Protein 2EOX (pdb70)

GO terms:
  GO:0005515 protein binding (F, IPI)
  GO:0005654 nucleoplasm (C, TAS)
  GO:0005654 nucleoplasm (C, IDA)
  GO:0015030 Cajal body (C, IDA)
  GO:0006398 mRNA 3'-end processing by stem-loop binding and cleavage (P, IDA)

InterPro domains:
  IPR001909 Krueppel-associated box [PF01352] (6-46)
  IPR001909 Krueppel-associated box [PS50805] (6-75)
  IPR001909 Krueppel-associated box [SM00349] (6-64)
  IPR001909 Krueppel-associated box [cd07765] (6-45)
  IPR013087 Zinc finger C2H2-type [PF00096] (209-231)
  IPR013087 Zinc finger C2H2-type [PF00096] (320-342)
  IPR013087 Zinc finger C2H2-type [PF00096] (347-369)
  IPR013087 Zinc finger C2H2-type [PF00096] (376-397)
  IPR013087 Zinc finger C2H2-type [PF00096] (431-453)
  IPR013087 Zinc finger C2H2-type [PF00096] (459-481)
  IPR013087 Zinc finger C2H2-type [PF00096] (487-509)
  IPR013087 Zinc finger C2H2-type [PF00096] (591-613)
  IPR013087 Zinc finger C2H2-type [PF00096] (646-668)
  IPR013087 Zinc finger C2H2-type [PF00096] (674-696)
  IPR013087 Zinc finger C2H2-type [PF00096] (703-724)
  IPR013087 Zinc finger C2H2-type [PF00096] (730-752)
  IPR013087 Zinc finger C2H2-type [PF00096] (758-780)
  IPR013087 Zinc finger C2H2-type [PF00096] (786-808)
  IPR013087 Zinc finger C2H2-type [PF00096] (814-836)
  IPR013087 Zinc finger C2H2-type [PS00028] (211-231)

Structure (mmCIF, N/CA/C/O backbone):
data_2EOX
#
_entry.id   2EOX
#
loop_
_entity.id
_entity.type
_entity.pdbx_description
1 polymer 'Zinc finger protein 473'
2 non-polymer 'ZINC ION'
#
loop_
_atom_site.group_PDB
_atom_site.id
_atom_site.type_symbol
_atom_site.label_atom_id
_atom_site.label_alt_id
_atom_site.label_comp_id
_atom_site.label_asym_id
_atom_site.label_entity_id
_atom_site.label_seq_id
_atom_site.pdbx_PDB_ins_code
_atom_site.Cartn_x
_atom_site.Cartn_y
_atom_site.Cartn_z
_atom_site.occupancy
_atom_site.B_iso_or_equiv
_atom_site.auth_seq_id
_atom_site.auth_comp_id
_atom_site.auth_asym_id
_atom_site.auth_atom_id
_atom_site.pdbx_PDB_model_num
ATOM 1 N N . GLY A 1 1 ? -39.744 -7.638 13.635 1.00 0.00 1 GLY A N 1
ATOM 2 C CA . GLY A 1 1 ? -38.700 -7.198 12.727 1.00 0.00 1 GLY A CA 1
ATOM 3 C C . GLY A 1 1 ? -37.805 -8.336 12.278 1.00 0.00 1 GLY A C 1
ATOM 4 O O . GLY A 1 1 ? -38.137 -9.065 11.343 1.00 0.00 1 GLY A O 1
ATOM 8 N N . SER A 1 2 ? -36.666 -8.489 12.945 1.00 0.00 2 SER A N 1
ATOM 9 C CA . SER A 1 2 ? -35.717 -9.543 12.606 1.00 0.00 2 SER A CA 1
ATOM 10 C C . SER A 1 2 ? -35.136 -9.324 11.212 1.00 0.00 2 SER A C 1
ATOM 11 O O . SER A 1 2 ? -34.984 -10.267 10.436 1.00 0.00 2 SER A O 1
ATOM 19 N N . SER A 1 3 ? -34.814 -8.072 10.903 1.00 0.00 3 SER A N 1
ATOM 20 C CA . SER A 1 3 ? -34.254 -7.726 9.601 1.00 0.00 3 SER A CA 1
ATOM 21 C C . SER A 1 3 ? -32.945 -8.472 9.358 1.00 0.00 3 SER A C 1
ATOM 22 O O . SER A 1 3 ? -32.730 -9.037 8.287 1.00 0.00 3 SER A O 1
ATOM 30 N N . GLY A 1 4 ? -32.073 -8.468 10.362 1.00 0.00 4 GLY A N 1
ATOM 31 C CA . GLY A 1 4 ? -30.797 -9.147 10.239 1.00 0.00 4 GLY A CA 1
ATOM 32 C C . GLY A 1 4 ? -29.668 -8.385 10.905 1.00 0.00 4 GLY A C 1
ATOM 33 O O . GLY A 1 4 ? -29.886 -7.669 11.882 1.00 0.00 4 GLY A O 1
ATOM 37 N N . SER A 1 5 ? -28.458 -8.541 10.377 1.00 0.00 5 SER A N 1
ATOM 38 C CA . SER A 1 5 ? -27.290 -7.866 10.930 1.00 0.00 5 SER A CA 1
ATOM 39 C C . SER A 1 5 ? -26.292 -7.518 9.831 1.00 0.00 5 SER A C 1
ATOM 40 O O . SER A 1 5 ? -26.322 -8.096 8.744 1.00 0.00 5 SER A O 1
ATOM 48 N N . SER A 1 6 ? -25.407 -6.570 10.121 1.00 0.00 6 SER A N 1
ATOM 49 C CA . SER A 1 6 ? -24.401 -6.141 9.156 1.00 0.00 6 SER A CA 1
ATOM 50 C C . SER A 1 6 ? -23.011 -6.139 9.786 1.00 0.00 6 SER A C 1
ATOM 51 O O . SER A 1 6 ? -22.870 -6.060 11.005 1.00 0.00 6 SER A O 1
ATOM 59 N N . GLY A 1 7 ? -21.987 -6.225 8.943 1.00 0.00 7 GLY A N 1
ATOM 60 C CA . GLY A 1 7 ? -20.621 -6.232 9.434 1.00 0.00 7 GLY A CA 1
ATOM 61 C C . GLY A 1 7 ? -19.764 -7.279 8.750 1.00 0.00 7 GLY A C 1
ATOM 62 O O . GLY A 1 7 ? -19.780 -8.450 9.129 1.00 0.00 7 GLY A O 1
ATOM 66 N N . THR A 1 8 ? -19.013 -6.857 7.737 1.00 0.00 8 THR A N 1
ATOM 67 C CA . THR A 1 8 ? -18.148 -7.767 6.996 1.00 0.00 8 THR A CA 1
ATOM 68 C C . THR A 1 8 ? -16.690 -7.331 7.083 1.00 0.00 8 THR A C 1
ATOM 69 O O . THR A 1 8 ? -16.395 -6.162 7.333 1.00 0.00 8 THR A O 1
ATOM 80 N N . ASP A 1 9 ? -15.782 -8.278 6.875 1.00 0.00 9 ASP A N 1
ATOM 81 C CA . ASP A 1 9 ? -14.353 -7.992 6.928 1.00 0.00 9 ASP A CA 1
ATOM 82 C C . ASP A 1 9 ? -13.598 -8.795 5.874 1.00 0.00 9 ASP A C 1
ATOM 83 O O . ASP A 1 9 ? -13.464 -10.013 5.985 1.00 0.00 9 ASP A O 1
ATOM 92 N N . SER A 1 10 ? -13.108 -8.103 4.850 1.00 0.00 10 SER A N 1
ATOM 93 C CA . SER A 1 10 ? -12.371 -8.752 3.772 1.00 0.00 10 SER A CA 1
ATOM 94 C C . SER A 1 10 ? -10.978 -8.147 3.624 1.00 0.00 10 SER A C 1
ATOM 95 O O . SER A 1 10 ? -10.832 -6.975 3.275 1.00 0.00 10 SER A O 1
ATOM 103 N N . LYS A 1 11 ? -9.957 -8.953 3.893 1.00 0.00 11 LYS A N 1
ATOM 104 C CA . LYS A 1 11 ? -8.575 -8.500 3.790 1.00 0.00 11 LYS A CA 1
ATOM 105 C C . LYS A 1 11 ? -8.365 -7.683 2.519 1.00 0.00 11 LYS A C 1
ATOM 106 O O . LYS A 1 11 ? -8.648 -8.149 1.416 1.00 0.00 11 LYS A O 1
ATOM 125 N N . SER A 1 12 ? -7.865 -6.462 2.682 1.00 0.00 12 SER A N 1
ATOM 126 C CA . SER A 1 12 ? -7.618 -5.579 1.548 1.00 0.00 12 SER A CA 1
ATOM 127 C C . SER A 1 12 ? -6.806 -4.360 1.975 1.00 0.00 12 SER A C 1
ATOM 128 O O . SER A 1 12 ? -7.294 -3.501 2.710 1.00 0.00 12 SER A O 1
ATOM 136 N N . TYR A 1 13 ? -5.563 -4.293 1.510 1.00 0.00 13 TYR A N 1
ATOM 137 C CA . TYR A 1 13 ? -4.681 -3.182 1.845 1.00 0.00 13 TYR A CA 1
ATOM 138 C C . TYR A 1 13 ? -4.757 -2.087 0.785 1.00 0.00 13 TYR A C 1
ATOM 139 O O . TYR A 1 13 ? -4.419 -2.309 -0.377 1.00 0.00 13 TYR A O 1
ATOM 157 N N . ASN A 1 14 ? -5.202 -0.904 1.196 1.00 0.00 14 ASN A N 1
ATOM 158 C CA . ASN A 1 14 ? -5.323 0.226 0.283 1.00 0.00 14 ASN A CA 1
ATOM 159 C C . ASN A 1 14 ? -4.641 1.464 0.857 1.00 0.00 14 ASN A C 1
ATOM 160 O O . ASN A 1 14 ? -4.783 1.772 2.041 1.00 0.00 14 ASN A O 1
ATOM 171 N N . CYS A 1 15 ? -3.900 2.171 0.010 1.00 0.00 15 CYS A N 1
ATOM 172 C CA . CYS A 1 15 ? -3.196 3.376 0.431 1.00 0.00 15 CYS A CA 1
ATOM 173 C C . CYS A 1 15 ? -4.178 4.508 0.719 1.00 0.00 15 CYS A C 1
ATOM 174 O O . CYS A 1 15 ? -4.794 5.056 -0.194 1.00 0.00 15 CYS A O 1
ATOM 181 N N . ASN A 1 16 ? -4.318 4.852 1.995 1.00 0.00 16 ASN A N 1
ATOM 182 C CA . ASN A 1 16 ? -5.225 5.919 2.403 1.00 0.00 16 ASN A CA 1
ATOM 183 C C . ASN A 1 16 ? -4.568 7.286 2.238 1.00 0.00 16 ASN A C 1
ATOM 184 O O . ASN A 1 16 ? -5.050 8.285 2.770 1.00 0.00 16 ASN A O 1
ATOM 195 N N . GLU A 1 17 ? -3.465 7.320 1.496 1.00 0.00 17 GLU A N 1
ATOM 196 C CA . GLU A 1 17 ? -2.742 8.564 1.261 1.00 0.00 17 GLU A CA 1
ATOM 197 C C . GLU A 1 17 ? -3.076 9.136 -0.114 1.00 0.00 17 GLU A C 1
ATOM 198 O O . GLU A 1 17 ? -3.224 10.348 -0.276 1.00 0.00 17 GLU A O 1
ATOM 210 N N . CYS A 1 18 ? -3.192 8.255 -1.102 1.00 0.00 18 CYS A N 1
ATOM 211 C CA . CYS A 1 18 ? -3.506 8.670 -2.463 1.00 0.00 18 CYS A CA 1
ATOM 212 C C . CYS A 1 18 ? -4.825 8.058 -2.928 1.00 0.00 18 CYS A C 1
ATOM 213 O O . CYS A 1 18 ? -5.688 8.750 -3.466 1.00 0.00 18 CYS A O 1
ATOM 220 N N . GLY A 1 19 ? -4.973 6.754 -2.715 1.00 0.00 19 GLY A N 1
ATOM 221 C CA . GLY A 1 19 ? -6.189 6.070 -3.116 1.00 0.00 19 GLY A CA 1
ATOM 222 C C . GLY A 1 19 ? -5.920 4.922 -4.069 1.00 0.00 19 GLY A C 1
ATOM 223 O O . GLY A 1 19 ? -6.431 4.901 -5.189 1.00 0.00 19 GLY A O 1
ATOM 227 N N . LYS A 1 20 ? -5.115 3.963 -3.625 1.00 0.00 20 LYS A N 1
ATOM 228 C CA . LYS A 1 20 ? -4.778 2.805 -4.445 1.00 0.00 20 LYS A CA 1
ATOM 229 C C . LYS A 1 20 ? -4.917 1.514 -3.646 1.00 0.00 20 LYS A C 1
ATOM 230 O O . LYS A 1 20 ? -4.314 1.361 -2.584 1.00 0.00 20 LYS A O 1
ATOM 249 N N . ALA A 1 21 ? -5.715 0.586 -4.164 1.00 0.00 21 ALA A N 1
ATOM 250 C CA . ALA A 1 21 ? -5.930 -0.694 -3.501 1.00 0.00 21 ALA A CA 1
ATOM 251 C C . ALA A 1 21 ? -5.000 -1.765 -4.059 1.00 0.00 21 ALA A C 1
ATOM 252 O O . ALA A 1 21 ? -4.874 -1.921 -5.274 1.00 0.00 21 ALA A O 1
ATOM 259 N N . PHE A 1 22 ? -4.349 -2.502 -3.165 1.00 0.00 22 PHE A N 1
ATOM 260 C CA . PHE A 1 22 ? -3.428 -3.558 -3.569 1.00 0.00 22 PHE A CA 1
ATOM 261 C C . PHE A 1 22 ? -3.916 -4.920 -3.083 1.00 0.00 22 PHE A C 1
ATOM 262 O O . PHE A 1 22 ? -4.857 -5.011 -2.294 1.00 0.00 22 PHE A O 1
ATOM 279 N N . THR A 1 23 ? -3.268 -5.979 -3.560 1.00 0.00 23 THR A N 1
ATOM 280 C CA . THR A 1 23 ? -3.636 -7.336 -3.177 1.00 0.00 23 THR A CA 1
ATOM 281 C C . THR A 1 23 ? -2.877 -7.780 -1.931 1.00 0.00 23 THR A C 1
ATOM 282 O O . THR A 1 23 ? -3.474 -8.266 -0.970 1.00 0.00 23 THR A O 1
ATOM 293 N N . ARG A 1 24 ? -1.559 -7.609 -1.954 1.00 0.00 24 ARG A N 1
ATOM 294 C CA . ARG A 1 24 ? -0.720 -7.993 -0.826 1.00 0.00 24 ARG A CA 1
ATOM 295 C C . ARG A 1 24 ? -0.367 -6.778 0.028 1.00 0.00 24 ARG A C 1
ATOM 296 O O . ARG A 1 24 ? -0.814 -5.664 -0.246 1.00 0.00 24 ARG A O 1
ATOM 317 N N . ILE A 1 25 ? 0.436 -7.001 1.062 1.00 0.00 25 ILE A N 1
ATOM 318 C CA . ILE A 1 25 ? 0.849 -5.926 1.955 1.00 0.00 25 ILE A CA 1
ATOM 319 C C . ILE A 1 25 ? 2.240 -5.417 1.596 1.00 0.00 25 ILE A C 1
ATOM 320 O O . ILE A 1 25 ? 2.587 -4.271 1.883 1.00 0.00 25 ILE A O 1
ATOM 336 N N . PHE A 1 26 ? 3.034 -6.275 0.964 1.00 0.00 26 PHE A N 1
ATOM 337 C CA . PHE A 1 26 ? 4.389 -5.913 0.565 1.00 0.00 26 PHE A CA 1
ATOM 338 C C . PHE A 1 26 ? 4.369 -5.004 -0.661 1.00 0.00 26 PHE A C 1
ATOM 339 O O . PHE A 1 26 ? 5.307 -4.242 -0.897 1.00 0.00 26 PHE A O 1
ATOM 356 N N . HIS A 1 27 ? 3.295 -5.092 -1.439 1.00 0.00 27 HIS A N 1
ATOM 357 C CA . HIS A 1 27 ? 3.152 -4.278 -2.641 1.00 0.00 27 HIS A CA 1
ATOM 358 C C . HIS A 1 27 ? 2.820 -2.833 -2.282 1.00 0.00 27 HIS A C 1
ATOM 359 O O . HIS A 1 27 ? 3.266 -1.899 -2.949 1.00 0.00 27 HIS A O 1
ATOM 373 N N . LEU A 1 28 ? 2.034 -2.657 -1.225 1.00 0.00 28 LEU A N 1
ATOM 374 C CA . LEU A 1 28 ? 1.641 -1.325 -0.778 1.00 0.00 28 LEU A CA 1
ATOM 375 C C . LEU A 1 28 ? 2.787 -0.638 -0.042 1.00 0.00 28 LEU A C 1
ATOM 376 O O . LEU A 1 28 ? 3.020 0.560 -0.212 1.00 0.00 28 LEU A O 1
ATOM 392 N N . THR A 1 29 ? 3.501 -1.404 0.777 1.00 0.00 29 THR A N 1
ATOM 393 C CA . THR A 1 29 ? 4.623 -0.870 1.539 1.00 0.00 29 THR A CA 1
ATOM 394 C C . THR A 1 29 ? 5.712 -0.336 0.614 1.00 0.00 29 THR A C 1
ATOM 395 O O . THR A 1 29 ? 6.382 0.646 0.931 1.00 0.00 29 THR A O 1
ATOM 406 N N . ARG A 1 30 ? 5.881 -0.989 -0.531 1.00 0.00 30 ARG A N 1
ATOM 407 C CA . ARG A 1 30 ? 6.889 -0.580 -1.502 1.00 0.00 30 ARG A CA 1
ATOM 408 C C . ARG A 1 30 ? 6.402 0.610 -2.322 1.00 0.00 30 ARG A C 1
ATOM 409 O O . ARG A 1 30 ? 7.132 1.140 -3.161 1.00 0.00 30 ARG A O 1
ATOM 430 N N . HIS A 1 31 ? 5.163 1.025 -2.076 1.00 0.00 31 HIS A N 1
ATOM 431 C CA . HIS A 1 31 ? 4.578 2.153 -2.792 1.00 0.00 31 HIS A CA 1
ATOM 432 C C . HIS A 1 31 ? 4.703 3.438 -1.978 1.00 0.00 31 HIS A C 1
ATOM 433 O O . HIS A 1 31 ? 4.863 4.523 -2.535 1.00 0.00 31 HIS A O 1
ATOM 447 N N . GLN A 1 32 ? 4.629 3.305 -0.657 1.00 0.00 32 GLN A N 1
ATOM 448 C CA . GLN A 1 32 ? 4.733 4.456 0.232 1.00 0.00 32 GLN A CA 1
ATOM 449 C C . GLN A 1 32 ? 6.095 5.128 0.096 1.00 0.00 32 GLN A C 1
ATOM 450 O O . GLN A 1 32 ? 6.327 6.203 0.650 1.00 0.00 32 GLN A O 1
ATOM 464 N N . LYS A 1 33 ? 6.994 4.489 -0.645 1.00 0.00 33 LYS A N 1
ATOM 465 C CA . LYS A 1 33 ? 8.333 5.024 -0.855 1.00 0.00 33 LYS A CA 1
ATOM 466 C C . LYS A 1 33 ? 8.275 6.372 -1.567 1.00 0.00 33 LYS A C 1
ATOM 467 O O . LYS A 1 33 ? 9.081 7.262 -1.297 1.00 0.00 33 LYS A O 1
ATOM 486 N N . ILE A 1 34 ? 7.316 6.515 -2.476 1.00 0.00 34 ILE A N 1
ATOM 487 C CA . ILE A 1 34 ? 7.151 7.755 -3.223 1.00 0.00 34 ILE A CA 1
ATOM 488 C C . ILE A 1 34 ? 6.463 8.820 -2.377 1.00 0.00 34 ILE A C 1
ATOM 489 O O . ILE A 1 34 ? 6.623 10.018 -2.615 1.00 0.00 34 ILE A O 1
ATOM 505 N N . HIS A 1 35 ? 5.697 8.377 -1.385 1.00 0.00 35 HIS A N 1
ATOM 506 C CA . HIS A 1 35 ? 4.986 9.292 -0.500 1.00 0.00 35 HIS A CA 1
ATOM 507 C C . HIS A 1 35 ? 5.957 10.020 0.424 1.00 0.00 35 HIS A C 1
ATOM 508 O O . HIS A 1 35 ? 6.014 11.250 0.439 1.00 0.00 35 HIS A O 1
ATOM 522 N N . THR A 1 36 ? 6.721 9.252 1.196 1.00 0.00 36 THR A N 1
ATOM 523 C CA . THR A 1 36 ? 7.688 9.823 2.124 1.00 0.00 36 THR A CA 1
ATOM 524 C C . THR A 1 36 ? 8.753 10.625 1.385 1.00 0.00 36 THR A C 1
ATOM 525 O O . THR A 1 36 ? 9.209 10.228 0.312 1.00 0.00 36 THR A O 1
ATOM 536 N N . ARG A 1 37 ? 9.144 11.755 1.964 1.00 0.00 37 ARG A N 1
ATOM 537 C CA . ARG A 1 37 ? 10.155 12.614 1.358 1.00 0.00 37 ARG A CA 1
ATOM 538 C C . ARG A 1 37 ? 11.274 12.920 2.350 1.00 0.00 37 ARG A C 1
ATOM 539 O O . ARG A 1 37 ? 11.277 12.415 3.473 1.00 0.00 37 ARG A O 1
ATOM 560 N N . LYS A 1 38 ? 12.222 13.749 1.928 1.00 0.00 38 LYS A N 1
ATOM 561 C CA . LYS A 1 38 ? 13.346 14.124 2.778 1.00 0.00 38 LYS A CA 1
ATOM 562 C C . LYS A 1 38 ? 13.466 15.641 2.884 1.00 0.00 38 LYS A C 1
ATOM 563 O O . LYS A 1 38 ? 12.968 16.373 2.029 1.00 0.00 38 LYS A O 1
ATOM 582 N N . SER A 1 39 ? 14.130 16.105 3.937 1.00 0.00 39 SER A N 1
ATOM 583 C CA . SER A 1 39 ? 14.313 17.535 4.156 1.00 0.00 39 SER A CA 1
ATOM 584 C C . SER A 1 39 ? 15.793 17.879 4.288 1.00 0.00 39 SER A C 1
ATOM 585 O O . SER A 1 39 ? 16.576 17.104 4.835 1.00 0.00 39 SER A O 1
ATOM 593 N N . GLY A 1 40 ? 16.170 19.050 3.782 1.00 0.00 40 GLY A N 1
ATOM 594 C CA . GLY A 1 40 ? 17.555 19.478 3.853 1.00 0.00 40 GLY A CA 1
ATOM 595 C C . GLY A 1 40 ? 17.773 20.841 3.228 1.00 0.00 40 GLY A C 1
ATOM 596 O O . GLY A 1 40 ? 17.844 21.859 3.916 1.00 0.00 40 GLY A O 1
ATOM 600 N N . PRO A 1 41 ? 17.886 20.873 1.891 1.00 0.00 41 PRO A N 1
ATOM 601 C CA . PRO A 1 41 ? 18.101 22.115 1.144 1.00 0.00 41 PRO A CA 1
ATOM 602 C C . PRO A 1 41 ? 16.874 23.021 1.160 1.00 0.00 41 PRO A C 1
ATOM 603 O O . PRO A 1 41 ? 15.742 22.551 1.041 1.00 0.00 41 PRO A O 1
ATOM 614 N N . SER A 1 42 ? 17.106 24.321 1.307 1.00 0.00 42 SER A N 1
ATOM 615 C CA . SER A 1 42 ? 16.018 25.292 1.341 1.00 0.00 42 SER A CA 1
ATOM 616 C C . SER A 1 42 ? 15.297 25.348 -0.002 1.00 0.00 42 SER A C 1
ATOM 617 O O . SER A 1 42 ? 14.097 25.086 -0.086 1.00 0.00 42 SER A O 1
ATOM 625 N N . SER A 1 43 ? 16.038 25.692 -1.050 1.00 0.00 43 SER A N 1
ATOM 626 C CA . SER A 1 43 ? 15.469 25.786 -2.390 1.00 0.00 43 SER A CA 1
ATOM 627 C C . SER A 1 43 ? 14.386 24.732 -2.596 1.00 0.00 43 SER A C 1
ATOM 628 O O . SER A 1 43 ? 13.229 25.058 -2.859 1.00 0.00 43 SER A O 1
ATOM 636 N N . GLY A 1 44 ? 14.771 23.465 -2.475 1.00 0.00 44 GLY A N 1
ATOM 637 C CA . GLY A 1 44 ? 13.822 22.381 -2.651 1.00 0.00 44 GLY A CA 1
ATOM 638 C C . GLY A 1 44 ? 13.268 22.319 -4.060 1.00 0.00 44 GLY A C 1
ATOM 639 O O . GLY A 1 44 ? 13.931 21.770 -4.940 1.00 0.00 44 GLY A O 1
ATOM 644 N N . GLY A 1 1 ? -25.906 -27.207 13.622 1.00 0.00 1 GLY A N 2
ATOM 645 C CA . GLY A 1 1 ? -26.172 -25.958 14.312 1.00 0.00 1 GLY A CA 2
ATOM 646 C C . GLY A 1 1 ? -25.551 -24.765 13.614 1.00 0.00 1 GLY A C 2
ATOM 647 O O . GLY A 1 1 ? -24.373 -24.790 13.258 1.00 0.00 1 GLY A O 2
ATOM 651 N N . SER A 1 2 ? -26.346 -23.718 13.416 1.00 0.00 2 SER A N 2
ATOM 652 C CA . SER A 1 2 ? -25.868 -22.512 12.750 1.00 0.00 2 SER A CA 2
ATOM 653 C C . SER A 1 2 ? -25.003 -21.678 13.691 1.00 0.00 2 SER A C 2
ATOM 654 O O . SER A 1 2 ? -25.498 -20.785 14.379 1.00 0.00 2 SER A O 2
ATOM 662 N N . SER A 1 3 ? -23.708 -21.977 13.715 1.00 0.00 3 SER A N 2
ATOM 663 C CA . SER A 1 3 ? -22.774 -21.259 14.574 1.00 0.00 3 SER A CA 2
ATOM 664 C C . SER A 1 3 ? -22.517 -19.853 14.041 1.00 0.00 3 SER A C 2
ATOM 665 O O . SER A 1 3 ? -22.559 -18.876 14.788 1.00 0.00 3 SER A O 2
ATOM 673 N N . GLY A 1 4 ? -22.251 -19.758 12.741 1.00 0.00 4 GLY A N 2
ATOM 674 C CA . GLY A 1 4 ? -21.991 -18.468 12.129 1.00 0.00 4 GLY A CA 2
ATOM 675 C C . GLY A 1 4 ? -21.645 -18.584 10.658 1.00 0.00 4 GLY A C 2
ATOM 676 O O . GLY A 1 4 ? -22.532 -18.700 9.812 1.00 0.00 4 GLY A O 2
ATOM 680 N N . SER A 1 5 ? -20.352 -18.550 10.351 1.00 0.00 5 SER A N 2
ATOM 681 C CA . SER A 1 5 ? -19.892 -18.647 8.971 1.00 0.00 5 SER A CA 2
ATOM 682 C C . SER A 1 5 ? -20.819 -17.880 8.034 1.00 0.00 5 SER A C 2
ATOM 683 O O . SER A 1 5 ? -21.151 -18.352 6.946 1.00 0.00 5 SER A O 2
ATOM 691 N N . SER A 1 6 ? -21.235 -16.692 8.464 1.00 0.00 6 SER A N 2
ATOM 692 C CA . SER A 1 6 ? -22.128 -15.860 7.666 1.00 0.00 6 SER A CA 2
ATOM 693 C C . SER A 1 6 ? -21.353 -14.747 6.967 1.00 0.00 6 SER A C 2
ATOM 694 O O . SER A 1 6 ? -21.425 -14.596 5.749 1.00 0.00 6 SER A O 2
ATOM 702 N N . GLY A 1 7 ? -20.612 -13.969 7.751 1.00 0.00 7 GLY A N 2
ATOM 703 C CA . GLY A 1 7 ? -19.834 -12.879 7.191 1.00 0.00 7 GLY A CA 2
ATOM 704 C C . GLY A 1 7 ? -18.525 -13.350 6.589 1.00 0.00 7 GLY A C 2
ATOM 705 O O . GLY A 1 7 ? -17.700 -13.955 7.273 1.00 0.00 7 GLY A O 2
ATOM 709 N N . THR A 1 8 ? -18.334 -13.074 5.302 1.00 0.00 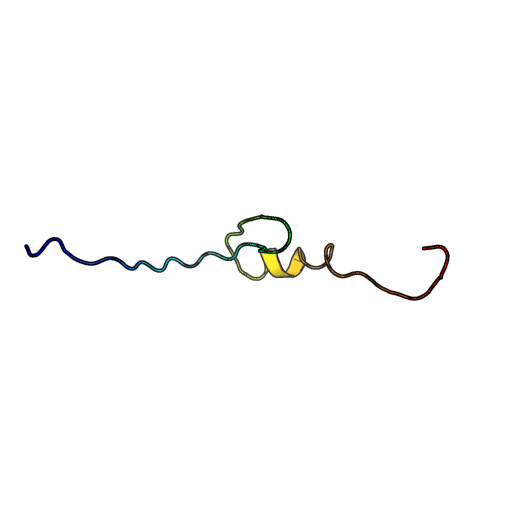8 THR A N 2
ATOM 710 C CA . THR A 1 8 ? -17.119 -13.476 4.607 1.00 0.00 8 THR A CA 2
ATOM 711 C C . THR A 1 8 ? -15.881 -12.904 5.288 1.00 0.00 8 THR A C 2
ATOM 712 O O . THR A 1 8 ? -15.890 -11.767 5.760 1.00 0.00 8 THR A O 2
ATOM 723 N N . ASP A 1 9 ? -14.817 -13.699 5.335 1.00 0.00 9 ASP A N 2
ATOM 724 C CA . ASP A 1 9 ? -13.570 -13.270 5.957 1.00 0.00 9 ASP A CA 2
ATOM 725 C C . ASP A 1 9 ? -12.543 -12.873 4.901 1.00 0.00 9 ASP A C 2
ATOM 726 O O . ASP A 1 9 ? -11.915 -13.730 4.279 1.00 0.00 9 ASP A O 2
ATOM 735 N N . SER A 1 10 ? -12.380 -11.569 4.702 1.00 0.00 10 SER A N 2
ATOM 736 C CA . SER A 1 10 ? -11.434 -11.059 3.717 1.00 0.00 10 SER A CA 2
ATOM 737 C C . SER A 1 10 ? -10.881 -9.703 4.146 1.00 0.00 10 SER A C 2
ATOM 738 O O . SER A 1 10 ? -11.452 -9.030 5.004 1.00 0.00 10 SER A O 2
ATOM 746 N N . LYS A 1 11 ? -9.765 -9.308 3.543 1.00 0.00 11 LYS A N 2
ATOM 747 C CA . LYS A 1 11 ? -9.134 -8.032 3.859 1.00 0.00 11 LYS A CA 2
ATOM 748 C C . LYS A 1 11 ? -8.705 -7.307 2.588 1.00 0.00 11 LYS A C 2
ATOM 749 O O . LYS A 1 11 ? -8.575 -7.918 1.527 1.00 0.00 11 LYS A O 2
ATOM 768 N N . SER A 1 12 ? -8.484 -6.001 2.703 1.00 0.00 12 SER A N 2
ATOM 769 C CA . SER A 1 12 ? -8.071 -5.193 1.562 1.00 0.00 12 SER A CA 2
ATOM 770 C C . SER A 1 12 ? -7.203 -4.022 2.011 1.00 0.00 12 SER A C 2
ATOM 771 O O . SER A 1 12 ? -7.539 -3.314 2.961 1.00 0.00 12 SER A O 2
ATOM 779 N N . TYR A 1 13 ? -6.084 -3.825 1.323 1.00 0.00 13 TYR A N 2
ATOM 780 C CA . TYR A 1 13 ? -5.164 -2.743 1.652 1.00 0.00 13 TYR A CA 2
ATOM 781 C C . TYR A 1 13 ? -5.264 -1.614 0.630 1.00 0.00 13 TYR A C 2
ATOM 782 O O . TYR A 1 13 ? -5.318 -1.855 -0.575 1.00 0.00 13 TYR A O 2
ATOM 800 N N . ASN A 1 14 ? -5.289 -0.380 1.123 1.00 0.00 14 ASN A N 2
ATOM 801 C CA . ASN A 1 14 ? -5.383 0.788 0.254 1.00 0.00 14 ASN A CA 2
ATOM 802 C C . ASN A 1 14 ? -4.545 1.941 0.800 1.00 0.00 14 ASN A C 2
ATOM 803 O O . ASN A 1 14 ? -4.648 2.296 1.975 1.00 0.00 14 ASN A O 2
ATOM 814 N N . CYS A 1 15 ? -3.716 2.521 -0.061 1.00 0.00 15 CYS A N 2
ATOM 815 C CA . CYS A 1 15 ? -2.860 3.634 0.333 1.00 0.00 15 CYS A CA 2
ATOM 816 C C . CYS A 1 15 ? -3.685 4.891 0.589 1.00 0.00 15 CYS A C 2
ATOM 817 O O . CYS A 1 15 ? -3.619 5.856 -0.172 1.00 0.00 15 CYS A O 2
ATOM 824 N N . ASN A 1 16 ? -4.463 4.873 1.667 1.00 0.00 16 ASN A N 2
ATOM 825 C CA . ASN A 1 16 ? -5.302 6.011 2.024 1.00 0.00 16 ASN A CA 2
ATOM 826 C C . ASN A 1 16 ? -4.599 7.327 1.703 1.00 0.00 16 ASN A C 2
ATOM 827 O O . ASN A 1 16 ? -5.243 8.317 1.358 1.00 0.00 16 ASN A O 2
ATOM 838 N N . GLU A 1 17 ? -3.275 7.328 1.820 1.00 0.00 17 GLU A N 2
ATOM 839 C CA . GLU A 1 17 ? -2.485 8.522 1.542 1.00 0.00 17 GLU A CA 2
ATOM 840 C C . GLU A 1 17 ? -2.848 9.110 0.182 1.00 0.00 17 GLU A C 2
ATOM 841 O O . GLU A 1 17 ? -3.118 10.305 0.061 1.00 0.00 17 GLU A O 2
ATOM 853 N N . CYS A 1 18 ? -2.853 8.262 -0.841 1.00 0.00 18 CYS A N 2
ATOM 854 C CA . CYS A 1 18 ? -3.181 8.695 -2.194 1.00 0.00 18 CYS A CA 2
ATOM 855 C C . CYS A 1 18 ? -4.479 8.050 -2.672 1.00 0.00 18 CYS A C 2
ATOM 856 O O . CYS A 1 18 ? -5.343 8.717 -3.239 1.00 0.00 18 CYS A O 2
ATOM 863 N N . GLY A 1 19 ? -4.607 6.748 -2.437 1.00 0.00 19 GLY A N 2
ATOM 864 C CA . GLY A 1 19 ? -5.802 6.034 -2.850 1.00 0.00 19 GLY A CA 2
ATOM 865 C C . GLY A 1 19 ? -5.508 4.956 -3.874 1.00 0.00 19 GLY A C 2
ATOM 866 O O . GLY A 1 19 ? -5.925 5.055 -5.028 1.00 0.00 19 GLY A O 2
ATOM 870 N N . LYS A 1 20 ? -4.787 3.922 -3.452 1.00 0.00 20 LYS A N 2
ATOM 871 C CA . LYS A 1 20 ? -4.437 2.820 -4.340 1.00 0.00 20 LYS A CA 2
ATOM 872 C C . LYS A 1 20 ? -4.640 1.477 -3.646 1.00 0.00 20 LYS A C 2
ATOM 873 O O . LYS A 1 20 ? -3.940 1.151 -2.688 1.00 0.00 20 LYS A O 2
ATOM 892 N N . ALA A 1 21 ? -5.600 0.701 -4.138 1.00 0.00 21 ALA A N 2
ATOM 893 C CA . ALA A 1 21 ? -5.892 -0.608 -3.567 1.00 0.00 21 ALA A CA 2
ATOM 894 C C . ALA A 1 21 ? -4.915 -1.660 -4.079 1.00 0.00 21 ALA A C 2
ATOM 895 O O . ALA A 1 21 ? -4.663 -1.757 -5.280 1.00 0.00 21 ALA A O 2
ATOM 902 N N . PHE A 1 22 ? -4.365 -2.447 -3.160 1.00 0.00 22 PHE A N 2
ATOM 903 C CA . PHE A 1 22 ? -3.413 -3.492 -3.518 1.00 0.00 22 PHE A CA 2
ATOM 904 C C . PHE A 1 22 ? -3.892 -4.855 -3.027 1.00 0.00 22 PHE A C 2
ATOM 905 O O . PHE A 1 22 ? -4.742 -4.946 -2.141 1.00 0.00 22 PHE A O 2
ATOM 922 N N . THR A 1 23 ? -3.340 -5.915 -3.611 1.00 0.00 23 THR A N 2
ATOM 923 C CA . THR A 1 23 ? -3.710 -7.274 -3.235 1.00 0.00 23 THR A CA 2
ATOM 924 C C . THR A 1 23 ? -2.995 -7.706 -1.960 1.00 0.00 23 THR A C 2
ATOM 925 O O . THR A 1 23 ? -3.550 -8.444 -1.146 1.00 0.00 23 THR A O 2
ATOM 936 N N . ARG A 1 24 ? -1.761 -7.242 -1.793 1.00 0.00 24 ARG A N 2
ATOM 937 C CA . ARG A 1 24 ? -0.970 -7.582 -0.616 1.00 0.00 24 ARG A CA 2
ATOM 938 C C . ARG A 1 24 ? -0.391 -6.327 0.030 1.00 0.00 24 ARG A C 2
ATOM 939 O O . ARG A 1 24 ? -0.279 -5.281 -0.611 1.00 0.00 24 ARG A O 2
ATOM 960 N N . ILE A 1 25 ? -0.024 -6.438 1.302 1.00 0.00 25 ILE A N 2
ATOM 961 C CA . ILE A 1 25 ? 0.544 -5.313 2.035 1.00 0.00 25 ILE A CA 2
ATOM 962 C C . ILE A 1 25 ? 1.952 -4.993 1.545 1.00 0.00 25 ILE A C 2
ATOM 963 O O . ILE A 1 25 ? 2.347 -3.829 1.475 1.00 0.00 25 ILE A O 2
ATOM 979 N N . PHE A 1 26 ? 2.705 -6.033 1.204 1.00 0.00 26 PHE A N 2
ATOM 980 C CA . PHE A 1 26 ? 4.070 -5.863 0.719 1.00 0.00 26 PHE A CA 2
ATOM 981 C C . PHE A 1 26 ? 4.139 -4.760 -0.333 1.00 0.00 26 PHE A C 2
ATOM 982 O O . PHE A 1 26 ? 4.803 -3.741 -0.138 1.00 0.00 26 PHE A O 2
ATOM 999 N N . HIS A 1 27 ? 3.450 -4.971 -1.450 1.00 0.00 27 HIS A N 2
ATOM 1000 C CA . HIS A 1 27 ? 3.433 -3.996 -2.534 1.00 0.00 27 HIS A CA 2
ATOM 1001 C C . HIS A 1 27 ? 3.113 -2.601 -2.005 1.00 0.00 27 HIS A C 2
ATOM 1002 O O . HIS A 1 27 ? 3.806 -1.632 -2.317 1.00 0.00 27 HIS A O 2
ATOM 1016 N N . LEU A 1 28 ? 2.057 -2.506 -1.204 1.00 0.00 28 LEU A N 2
ATOM 1017 C CA . LEU A 1 28 ? 1.644 -1.230 -0.631 1.00 0.00 28 LEU A CA 2
ATOM 1018 C C . LEU A 1 28 ? 2.793 -0.576 0.129 1.00 0.00 28 LEU A C 2
ATOM 1019 O O . LEU A 1 28 ? 3.007 0.633 0.034 1.00 0.00 28 LEU A O 2
ATOM 1035 N N . THR A 1 29 ? 3.533 -1.383 0.883 1.00 0.00 29 THR A N 2
ATOM 1036 C CA . THR A 1 29 ? 4.661 -0.884 1.658 1.00 0.00 29 THR A CA 2
ATOM 1037 C C . THR A 1 29 ? 5.744 -0.315 0.749 1.00 0.00 29 THR A C 2
ATOM 1038 O O . THR A 1 29 ? 6.338 0.722 1.048 1.00 0.00 29 THR A O 2
ATOM 1049 N N . ARG A 1 30 ? 5.997 -0.998 -0.362 1.00 0.00 30 ARG A N 2
ATOM 1050 C CA . ARG A 1 30 ? 7.009 -0.560 -1.315 1.00 0.00 30 ARG A CA 2
ATOM 1051 C C . ARG A 1 30 ? 6.547 0.686 -2.066 1.00 0.00 30 ARG A C 2
ATOM 1052 O O . ARG A 1 30 ? 7.345 1.572 -2.371 1.00 0.00 30 ARG A O 2
ATOM 1073 N N . HIS A 1 31 ? 5.252 0.745 -2.362 1.00 0.00 31 HIS A N 2
ATOM 1074 C CA . HIS A 1 31 ? 4.683 1.882 -3.077 1.00 0.00 31 HIS A CA 2
ATOM 1075 C C . HIS A 1 31 ? 4.767 3.151 -2.235 1.00 0.00 31 HIS A C 2
ATOM 1076 O O . HIS A 1 31 ? 5.302 4.167 -2.679 1.00 0.00 31 HIS A O 2
ATOM 1090 N N . GLN A 1 32 ? 4.236 3.085 -1.018 1.00 0.00 32 GLN A N 2
ATOM 1091 C CA . GLN A 1 32 ? 4.251 4.230 -0.116 1.00 0.00 32 GLN A CA 2
ATOM 1092 C C . GLN A 1 32 ? 5.568 4.991 -0.223 1.00 0.00 32 GLN A C 2
ATOM 1093 O O . GLN A 1 32 ? 5.628 6.191 0.047 1.00 0.00 32 GLN A O 2
ATOM 1107 N N . LYS A 1 33 ? 6.622 4.286 -0.619 1.00 0.00 33 LYS A N 2
ATOM 1108 C CA . LYS A 1 33 ? 7.939 4.895 -0.764 1.00 0.00 33 LYS A CA 2
ATOM 1109 C C . LYS A 1 33 ? 7.858 6.182 -1.578 1.00 0.00 33 LYS A C 2
ATOM 1110 O O . LYS A 1 33 ? 8.410 7.211 -1.186 1.00 0.00 33 LYS A O 2
ATOM 1129 N N . ILE A 1 34 ? 7.165 6.118 -2.710 1.00 0.00 34 ILE A N 2
ATOM 1130 C CA . ILE A 1 34 ? 7.009 7.280 -3.576 1.00 0.00 34 ILE A CA 2
ATOM 1131 C C . ILE A 1 34 ? 6.545 8.498 -2.785 1.00 0.00 34 ILE A C 2
ATOM 1132 O O . ILE A 1 34 ? 6.778 9.639 -3.186 1.00 0.00 34 ILE A O 2
ATOM 1148 N N . HIS A 1 35 ? 5.888 8.248 -1.656 1.00 0.00 35 HIS A N 2
ATOM 1149 C CA . HIS A 1 35 ? 5.393 9.325 -0.806 1.00 0.00 35 HIS A CA 2
ATOM 1150 C C . HIS A 1 35 ? 6.483 9.813 0.143 1.00 0.00 35 HIS A C 2
ATOM 1151 O O . HIS A 1 35 ? 6.699 11.016 0.293 1.00 0.00 35 HIS A O 2
ATOM 1165 N N . THR A 1 36 ? 7.168 8.871 0.784 1.00 0.00 36 THR A N 2
ATOM 1166 C CA . THR A 1 36 ? 8.234 9.204 1.720 1.00 0.00 36 THR A CA 2
ATOM 1167 C C . THR A 1 36 ? 9.568 9.365 1.000 1.00 0.00 36 THR A C 2
ATOM 1168 O O . THR A 1 36 ? 10.602 8.894 1.474 1.00 0.00 36 THR A O 2
ATOM 1179 N N . ARG A 1 37 ? 9.538 10.035 -0.148 1.00 0.00 37 ARG A N 2
ATOM 1180 C CA . ARG A 1 37 ? 10.745 10.258 -0.934 1.00 0.00 37 ARG A CA 2
ATOM 1181 C C . ARG A 1 37 ? 10.655 11.569 -1.710 1.00 0.00 37 ARG A C 2
ATOM 1182 O O . ARG A 1 37 ? 9.638 11.862 -2.339 1.00 0.00 37 ARG A O 2
ATOM 1203 N N . LYS A 1 38 ? 11.725 12.355 -1.659 1.00 0.00 38 LYS A N 2
ATOM 1204 C CA . LYS A 1 38 ? 11.768 13.635 -2.356 1.00 0.00 38 LYS A CA 2
ATOM 1205 C C . LYS A 1 38 ? 12.251 13.456 -3.792 1.00 0.00 38 LYS A C 2
ATOM 1206 O O . LYS A 1 38 ? 13.282 14.004 -4.183 1.00 0.00 38 LYS A O 2
ATOM 1225 N N . SER A 1 39 ? 11.499 12.688 -4.573 1.00 0.00 39 SER A N 2
ATOM 1226 C CA . SER A 1 39 ? 11.852 12.435 -5.965 1.00 0.00 39 SER A CA 2
ATOM 1227 C C . SER A 1 39 ? 10.920 13.190 -6.907 1.00 0.00 39 SER A C 2
ATOM 1228 O O . SER A 1 39 ? 10.137 12.587 -7.640 1.00 0.00 39 SER A O 2
ATOM 1236 N N . GLY A 1 40 ? 11.011 14.517 -6.883 1.00 0.00 40 GLY A N 2
ATOM 1237 C CA . GLY A 1 40 ? 10.170 15.334 -7.738 1.00 0.00 40 GLY A CA 2
ATOM 1238 C C . GLY A 1 40 ? 8.696 15.030 -7.563 1.00 0.00 40 GLY A C 2
ATOM 1239 O O . GLY A 1 40 ? 8.273 14.460 -6.558 1.00 0.00 40 GLY A O 2
ATOM 1243 N N . PRO A 1 41 ? 7.886 15.418 -8.560 1.00 0.00 41 PRO A N 2
ATOM 1244 C CA . PRO A 1 41 ? 6.437 15.195 -8.534 1.00 0.00 41 PRO A CA 2
ATOM 1245 C C . PRO A 1 41 ? 6.074 13.721 -8.681 1.00 0.00 41 PRO A C 2
ATOM 1246 O O . PRO A 1 41 ? 4.897 13.362 -8.715 1.00 0.00 41 PRO A O 2
ATOM 1257 N N . SER A 1 42 ? 7.093 12.871 -8.767 1.00 0.00 42 SER A N 2
ATOM 1258 C CA . SER A 1 42 ? 6.881 11.436 -8.914 1.00 0.00 42 SER A CA 2
ATOM 1259 C C . SER A 1 42 ? 6.419 11.097 -10.327 1.00 0.00 42 SER A C 2
ATOM 1260 O O . SER A 1 42 ? 5.428 10.392 -10.516 1.00 0.00 42 SER A O 2
ATOM 1268 N N . SER A 1 43 ? 7.146 11.604 -11.318 1.00 0.00 43 SER A N 2
ATOM 1269 C CA . SER A 1 43 ? 6.810 11.358 -12.716 1.00 0.00 43 SER A CA 2
ATOM 1270 C C . SER A 1 43 ? 7.915 11.865 -13.637 1.00 0.00 43 SER A C 2
ATOM 1271 O O . SER A 1 43 ? 8.753 12.671 -13.236 1.00 0.00 43 SER A O 2
ATOM 1279 N N . GLY A 1 44 ? 7.910 11.385 -14.877 1.00 0.00 44 GLY A N 2
ATOM 1280 C CA . GLY A 1 44 ? 8.916 11.799 -15.838 1.00 0.00 44 GLY A CA 2
ATOM 1281 C C . GLY A 1 44 ? 8.606 11.324 -17.243 1.00 0.00 44 GLY A C 2
ATOM 1282 O O . GLY A 1 44 ? 7.558 11.681 -17.779 1.00 0.00 44 GLY A O 2
ATOM 1287 N N . GLY A 1 1 ? -33.177 1.067 7.232 1.00 0.00 1 GLY A N 3
ATOM 1288 C CA . GLY A 1 1 ? -31.965 0.431 7.716 1.00 0.00 1 GLY A CA 3
ATOM 1289 C C . GLY A 1 1 ? -31.470 -0.657 6.784 1.00 0.00 1 GLY A C 3
ATOM 1290 O O . GLY A 1 1 ? -32.212 -1.579 6.446 1.00 0.00 1 GLY A O 3
ATOM 1294 N N . SER A 1 2 ? -30.213 -0.550 6.367 1.00 0.00 2 SER A N 3
ATOM 1295 C CA . SER A 1 2 ? -29.620 -1.530 5.464 1.00 0.00 2 SER A CA 3
ATOM 1296 C C . SER A 1 2 ? -28.896 -2.621 6.246 1.00 0.00 2 SER A C 3
ATOM 1297 O O . SER A 1 2 ? -28.045 -2.335 7.089 1.00 0.00 2 SER A O 3
ATOM 1305 N N . SER A 1 3 ? -29.240 -3.873 5.961 1.00 0.00 3 SER A N 3
ATOM 1306 C CA . SER A 1 3 ? -28.626 -5.008 6.639 1.00 0.00 3 SER A CA 3
ATOM 1307 C C . SER A 1 3 ? -28.501 -6.202 5.697 1.00 0.00 3 SER A C 3
ATOM 1308 O O . SER A 1 3 ? -29.493 -6.848 5.361 1.00 0.00 3 SER A O 3
ATOM 1316 N N . GLY A 1 4 ? -27.274 -6.489 5.274 1.00 0.00 4 GLY A N 3
ATOM 1317 C CA . GLY A 1 4 ? -27.041 -7.603 4.375 1.00 0.00 4 GLY A CA 3
ATOM 1318 C C . GLY A 1 4 ? -25.575 -7.771 4.027 1.00 0.00 4 GLY A C 3
ATOM 1319 O O . GLY A 1 4 ? -24.842 -8.474 4.723 1.00 0.00 4 GLY A O 3
ATOM 1323 N N . SER A 1 5 ? -25.147 -7.126 2.946 1.00 0.00 5 SER A N 3
ATOM 1324 C CA . SER A 1 5 ? -23.760 -7.212 2.504 1.00 0.00 5 SER A CA 3
ATOM 1325 C C . SER A 1 5 ? -22.873 -6.273 3.315 1.00 0.00 5 SER A C 3
ATOM 1326 O O . SER A 1 5 ? -22.700 -5.106 2.963 1.00 0.00 5 SER A O 3
ATOM 1334 N N . SER A 1 6 ? -22.312 -6.791 4.403 1.00 0.00 6 SER A N 3
ATOM 1335 C CA . SER A 1 6 ? -21.445 -5.999 5.267 1.00 0.00 6 SER A CA 3
ATOM 1336 C C . SER A 1 6 ? -19.984 -6.147 4.854 1.00 0.00 6 SER A C 3
ATOM 1337 O O . SER A 1 6 ? -19.256 -6.978 5.395 1.00 0.00 6 SER A O 3
ATOM 1345 N N . GLY A 1 7 ? -19.562 -5.334 3.890 1.00 0.00 7 GLY A N 3
ATOM 1346 C CA . GLY A 1 7 ? -18.191 -5.390 3.420 1.00 0.00 7 GLY A CA 3
ATOM 1347 C C . GLY A 1 7 ? -17.628 -6.797 3.439 1.00 0.00 7 GLY A C 3
ATOM 1348 O O . GLY A 1 7 ? -16.889 -7.166 4.352 1.00 0.00 7 GLY A O 3
ATOM 1352 N N . THR A 1 8 ? -17.980 -7.587 2.429 1.00 0.00 8 THR A N 3
ATOM 1353 C CA . THR A 1 8 ? -17.507 -8.963 2.335 1.00 0.00 8 THR A CA 3
ATOM 1354 C C . THR A 1 8 ? -16.096 -9.021 1.762 1.00 0.00 8 THR A C 3
ATOM 1355 O O . THR A 1 8 ? -15.909 -9.019 0.545 1.00 0.00 8 THR A O 3
ATOM 1366 N N . ASP A 1 9 ? -15.106 -9.075 2.645 1.00 0.00 9 ASP A N 3
ATOM 1367 C CA . ASP A 1 9 ? -13.710 -9.136 2.227 1.00 0.00 9 ASP A CA 3
ATOM 1368 C C . ASP A 1 9 ? -12.843 -9.762 3.315 1.00 0.00 9 ASP A C 3
ATOM 1369 O O . ASP A 1 9 ? -13.059 -9.531 4.504 1.00 0.00 9 ASP A O 3
ATOM 1378 N N . SER A 1 10 ? -11.863 -10.558 2.899 1.00 0.00 10 SER A N 3
ATOM 1379 C CA . SER A 1 10 ? -10.967 -11.222 3.838 1.00 0.00 10 SER A CA 3
ATOM 1380 C C . SER A 1 10 ? -9.824 -10.296 4.245 1.00 0.00 10 SER A C 3
ATOM 1381 O O . SER A 1 10 ? -9.435 -10.248 5.412 1.00 0.00 10 SER A O 3
ATOM 1389 N N . LYS A 1 11 ? -9.291 -9.563 3.275 1.00 0.00 11 LYS A N 3
ATOM 1390 C CA . LYS A 1 11 ? -8.194 -8.637 3.529 1.00 0.00 11 LYS A CA 3
ATOM 1391 C C . LYS A 1 11 ? -7.931 -7.756 2.312 1.00 0.00 11 LYS A C 3
ATOM 1392 O O . LYS A 1 11 ? -7.838 -8.248 1.187 1.00 0.00 11 LYS A O 3
ATOM 1411 N N . SER A 1 12 ? -7.810 -6.453 2.544 1.00 0.00 12 SER A N 3
ATOM 1412 C CA . SER A 1 12 ? -7.560 -5.504 1.466 1.00 0.00 12 SER A CA 3
ATOM 1413 C C . SER A 1 12 ? -7.014 -4.189 2.015 1.00 0.00 12 SER A C 3
ATOM 1414 O O . SER A 1 12 ? -7.675 -3.511 2.802 1.00 0.00 12 SER A O 3
ATOM 1422 N N . TYR A 1 13 ? -5.805 -3.836 1.594 1.00 0.00 13 TYR A N 3
ATOM 1423 C CA . TYR A 1 13 ? -5.168 -2.604 2.045 1.00 0.00 13 TYR A CA 3
ATOM 1424 C C . TYR A 1 13 ? -5.474 -1.453 1.091 1.00 0.00 13 TYR A C 3
ATOM 1425 O O . TYR A 1 13 ? -5.949 -1.665 -0.023 1.00 0.00 13 TYR A O 3
ATOM 1443 N N . ASN A 1 14 ? -5.196 -0.233 1.539 1.00 0.00 14 ASN A N 3
ATOM 1444 C CA . ASN A 1 14 ? -5.441 0.953 0.727 1.00 0.00 14 ASN A CA 3
ATOM 1445 C C . ASN A 1 14 ? -4.474 2.074 1.097 1.00 0.00 14 ASN A C 3
ATOM 1446 O O . ASN A 1 14 ? -4.195 2.305 2.273 1.00 0.00 14 ASN A O 3
ATOM 1457 N N . CYS A 1 15 ? -3.966 2.768 0.083 1.00 0.00 15 CYS A N 3
ATOM 1458 C CA . CYS A 1 15 ? -3.031 3.865 0.300 1.00 0.00 15 CYS A CA 3
ATOM 1459 C C . CYS A 1 15 ? -3.771 5.192 0.441 1.00 0.00 15 CYS A C 3
ATOM 1460 O O . CYS A 1 15 ? -3.717 6.042 -0.446 1.00 0.00 15 CYS A O 3
ATOM 1467 N N . ASN A 1 16 ? -4.463 5.360 1.564 1.00 0.00 16 ASN A N 3
ATOM 1468 C CA . ASN A 1 16 ? -5.215 6.583 1.822 1.00 0.00 16 ASN A CA 3
ATOM 1469 C C . ASN A 1 16 ? -4.501 7.795 1.232 1.00 0.00 16 ASN A C 3
ATOM 1470 O O . ASN A 1 16 ? -5.136 8.692 0.679 1.00 0.00 16 ASN A O 3
ATOM 1481 N N . GLU A 1 17 ? -3.177 7.813 1.354 1.00 0.00 17 GLU A N 3
ATOM 1482 C CA . GLU A 1 17 ? -2.378 8.916 0.832 1.00 0.00 17 GLU A CA 3
ATOM 1483 C C . GLU A 1 17 ? -2.883 9.352 -0.540 1.00 0.00 17 GLU A C 3
ATOM 1484 O O . GLU A 1 17 ? -3.217 10.518 -0.750 1.00 0.00 17 GLU A O 3
ATOM 1496 N N . CYS A 1 18 ? -2.935 8.406 -1.473 1.00 0.00 18 CYS A N 3
ATOM 1497 C CA . CYS A 1 18 ? -3.397 8.691 -2.826 1.00 0.00 18 CYS A CA 3
ATOM 1498 C C . CYS A 1 18 ? -4.773 8.078 -3.071 1.00 0.00 18 CYS A C 3
ATOM 1499 O O . CYS A 1 18 ? -5.647 8.705 -3.667 1.00 0.00 18 CYS A O 3
ATOM 1506 N N . GLY A 1 19 ? -4.957 6.846 -2.605 1.00 0.00 19 GLY A N 3
ATOM 1507 C CA . GLY A 1 19 ? -6.228 6.168 -2.783 1.00 0.00 19 GLY A CA 3
ATOM 1508 C C . GLY A 1 19 ? -6.126 4.980 -3.718 1.00 0.00 19 GLY A C 3
ATOM 1509 O O . GLY A 1 19 ? -6.962 4.803 -4.604 1.00 0.00 19 GLY A O 3
ATOM 1513 N N . LYS A 1 20 ? -5.097 4.162 -3.523 1.00 0.00 20 LYS A N 3
ATOM 1514 C CA . LYS A 1 20 ? -4.886 2.984 -4.356 1.00 0.00 20 LYS A CA 3
ATOM 1515 C C . LYS A 1 20 ? -4.877 1.715 -3.510 1.00 0.00 20 LYS A C 3
ATOM 1516 O O . LYS A 1 20 ? -4.062 1.571 -2.598 1.00 0.00 20 LYS A O 3
ATOM 1535 N N . ALA A 1 21 ? -5.786 0.796 -3.819 1.00 0.00 21 ALA A N 3
ATOM 1536 C CA . ALA A 1 21 ? -5.879 -0.462 -3.090 1.00 0.00 21 ALA A CA 3
ATOM 1537 C C . ALA A 1 21 ? -4.921 -1.501 -3.663 1.00 0.00 21 ALA A C 3
ATOM 1538 O O . ALA A 1 21 ? -4.776 -1.622 -4.879 1.00 0.00 21 ALA A O 3
ATOM 1545 N N . PHE A 1 22 ? -4.269 -2.249 -2.779 1.00 0.00 22 PHE A N 3
ATOM 1546 C CA . PHE A 1 22 ? -3.323 -3.277 -3.197 1.00 0.00 22 PHE A CA 3
ATOM 1547 C C . PHE A 1 22 ? -3.722 -4.641 -2.641 1.00 0.00 22 PHE A C 3
ATOM 1548 O O . PHE A 1 22 ? -4.111 -4.763 -1.479 1.00 0.00 22 PHE A O 3
ATOM 1565 N N . THR A 1 23 ? -3.622 -5.668 -3.481 1.00 0.00 23 THR A N 3
ATOM 1566 C CA . THR A 1 23 ? -3.973 -7.023 -3.076 1.00 0.00 23 THR A CA 3
ATOM 1567 C C . THR A 1 23 ? -3.358 -7.370 -1.725 1.00 0.00 23 THR A C 3
ATOM 1568 O O . THR A 1 23 ? -4.064 -7.750 -0.790 1.00 0.00 23 THR A O 3
ATOM 1579 N N . ARG A 1 24 ? -2.040 -7.236 -1.628 1.00 0.00 24 ARG A N 3
ATOM 1580 C CA . ARG A 1 24 ? -1.330 -7.536 -0.391 1.00 0.00 24 ARG A CA 3
ATOM 1581 C C . ARG A 1 24 ? -0.687 -6.278 0.186 1.00 0.00 24 ARG A C 3
ATOM 1582 O O . ARG A 1 24 ? -0.734 -5.210 -0.424 1.00 0.00 24 ARG A O 3
ATOM 1603 N N . ILE A 1 25 ? -0.088 -6.413 1.365 1.00 0.00 25 ILE A N 3
ATOM 1604 C CA . ILE A 1 25 ? 0.564 -5.288 2.023 1.00 0.00 25 ILE A CA 3
ATOM 1605 C C . ILE A 1 25 ? 1.933 -5.011 1.411 1.00 0.00 25 ILE A C 3
ATOM 1606 O O . ILE A 1 25 ? 2.324 -3.857 1.233 1.00 0.00 25 ILE A O 3
ATOM 1622 N N . PHE A 1 26 ? 2.658 -6.078 1.090 1.00 0.00 26 PHE A N 3
ATOM 1623 C CA . PHE A 1 26 ? 3.984 -5.951 0.496 1.00 0.00 26 PHE A CA 3
ATOM 1624 C C . PHE A 1 26 ? 3.995 -4.873 -0.584 1.00 0.00 26 PHE A C 3
ATOM 1625 O O . PHE A 1 26 ? 4.752 -3.906 -0.504 1.00 0.00 26 PHE A O 3
ATOM 1642 N N . HIS A 1 27 ? 3.150 -5.049 -1.595 1.00 0.00 27 HIS A N 3
ATOM 1643 C CA . HIS A 1 27 ? 3.062 -4.092 -2.693 1.00 0.00 27 HIS A CA 3
ATOM 1644 C C . HIS A 1 27 ? 2.827 -2.680 -2.165 1.00 0.00 27 HIS A C 3
ATOM 1645 O O . HIS A 1 27 ? 3.405 -1.715 -2.666 1.00 0.00 27 HIS A O 3
ATOM 1659 N N . LEU A 1 28 ? 1.974 -2.567 -1.153 1.00 0.00 28 LEU A N 3
ATOM 1660 C CA . LEU A 1 28 ? 1.662 -1.272 -0.557 1.00 0.00 28 LEU A CA 3
ATOM 1661 C C . LEU A 1 28 ? 2.893 -0.668 0.110 1.00 0.00 28 LEU A C 3
ATOM 1662 O O . LEU A 1 28 ? 3.156 0.529 -0.013 1.00 0.00 28 LEU A O 3
ATOM 1678 N N . THR A 1 29 ? 3.647 -1.505 0.816 1.00 0.00 29 THR A N 3
ATOM 1679 C CA . THR A 1 29 ? 4.851 -1.054 1.503 1.00 0.00 29 THR A CA 3
ATOM 1680 C C . THR A 1 29 ? 5.857 -0.465 0.519 1.00 0.00 29 THR A C 3
ATOM 1681 O O . THR A 1 29 ? 6.342 0.651 0.707 1.00 0.00 29 THR A O 3
ATOM 1692 N N . ARG A 1 30 ? 6.165 -1.222 -0.529 1.00 0.00 30 ARG A N 3
ATOM 1693 C CA . ARG A 1 30 ? 7.114 -0.774 -1.542 1.00 0.00 30 ARG A CA 3
ATOM 1694 C C . ARG A 1 30 ? 6.592 0.463 -2.266 1.00 0.00 30 ARG A C 3
ATOM 1695 O O . ARG A 1 30 ? 7.368 1.258 -2.797 1.00 0.00 30 ARG A O 3
ATOM 1716 N N . HIS A 1 31 ? 5.272 0.620 -2.284 1.00 0.00 31 HIS A N 3
ATOM 1717 C CA . HIS A 1 31 ? 4.646 1.760 -2.943 1.00 0.00 31 HIS A CA 3
ATOM 1718 C C . HIS A 1 31 ? 4.762 3.016 -2.083 1.00 0.00 31 HIS A C 3
ATOM 1719 O O . HIS A 1 31 ? 5.370 4.004 -2.492 1.00 0.00 31 HIS A O 3
ATOM 1733 N N . GLN A 1 32 ? 4.174 2.968 -0.892 1.00 0.00 32 GLN A N 3
ATOM 1734 C CA . GLN A 1 32 ? 4.211 4.102 0.024 1.00 0.00 32 GLN A CA 3
ATOM 1735 C C . GLN A 1 32 ? 5.573 4.787 -0.013 1.00 0.00 32 GLN A C 3
ATOM 1736 O O . GLN A 1 32 ? 5.689 5.977 0.279 1.00 0.00 32 GLN A O 3
ATOM 1750 N N . LYS A 1 33 ? 6.602 4.027 -0.372 1.00 0.00 33 LYS A N 3
ATOM 1751 C CA . LYS A 1 33 ? 7.957 4.560 -0.448 1.00 0.00 33 LYS A CA 3
ATOM 1752 C C . LYS A 1 33 ? 7.978 5.888 -1.198 1.00 0.00 33 LYS A C 3
ATOM 1753 O O . LYS A 1 33 ? 8.543 6.873 -0.720 1.00 0.00 33 LYS A O 3
ATOM 1772 N N . ILE A 1 34 ? 7.359 5.908 -2.374 1.00 0.00 34 ILE A N 3
ATOM 1773 C CA . ILE A 1 34 ? 7.306 7.117 -3.188 1.00 0.00 34 ILE A CA 3
ATOM 1774 C C . ILE A 1 34 ? 6.652 8.264 -2.425 1.00 0.00 34 ILE A C 3
ATOM 1775 O O . ILE A 1 34 ? 6.965 9.433 -2.653 1.00 0.00 34 ILE A O 3
ATOM 1791 N N . HIS A 1 35 ? 5.743 7.923 -1.518 1.00 0.00 35 HIS A N 3
ATOM 1792 C CA . HIS A 1 35 ? 5.046 8.925 -0.719 1.00 0.00 35 HIS A CA 3
ATOM 1793 C C . HIS A 1 35 ? 5.933 9.426 0.417 1.00 0.00 35 HIS A C 3
ATOM 1794 O O . HIS A 1 35 ? 6.390 10.569 0.404 1.00 0.00 35 HIS A O 3
ATOM 1808 N N . THR A 1 36 ? 6.171 8.564 1.401 1.00 0.00 36 THR A N 3
ATOM 1809 C CA . THR A 1 36 ? 7.000 8.919 2.545 1.00 0.00 36 THR A CA 3
ATOM 1810 C C . THR A 1 36 ? 8.309 9.559 2.098 1.00 0.00 36 THR A C 3
ATOM 1811 O O . THR A 1 36 ? 8.973 9.064 1.187 1.00 0.00 36 THR A O 3
ATOM 1822 N N . ARG A 1 37 ? 8.675 10.661 2.744 1.00 0.00 37 ARG A N 3
ATOM 1823 C CA . ARG A 1 37 ? 9.906 11.368 2.412 1.00 0.00 37 ARG A CA 3
ATOM 1824 C C . ARG A 1 37 ? 10.493 12.047 3.646 1.00 0.00 37 ARG A C 3
ATOM 1825 O O . ARG A 1 37 ? 9.766 12.431 4.562 1.00 0.00 37 ARG A O 3
ATOM 1846 N N . LYS A 1 38 ? 11.814 12.190 3.664 1.00 0.00 38 LYS A N 3
ATOM 1847 C CA . LYS A 1 38 ? 12.500 12.822 4.784 1.00 0.00 38 LYS A CA 3
ATOM 1848 C C . LYS A 1 38 ? 12.754 14.300 4.503 1.00 0.00 38 LYS A C 3
ATOM 1849 O O . LYS A 1 38 ? 13.802 14.669 3.972 1.00 0.00 38 LYS A O 3
ATOM 1868 N N . SER A 1 39 ? 11.790 15.140 4.863 1.00 0.00 39 SER A N 3
ATOM 1869 C CA . SER A 1 39 ? 11.908 16.578 4.647 1.00 0.00 39 SER A CA 3
ATOM 1870 C C . SER A 1 39 ? 12.668 17.238 5.793 1.00 0.00 39 SER A C 3
ATOM 1871 O O . SER A 1 39 ? 13.561 18.055 5.572 1.00 0.00 39 SER A O 3
ATOM 1879 N N . GLY A 1 40 ? 12.306 16.878 7.021 1.00 0.00 40 GLY A N 3
ATOM 1880 C CA . GLY A 1 40 ? 12.963 17.445 8.184 1.00 0.00 40 GLY A CA 3
ATOM 1881 C C . GLY A 1 40 ? 12.092 17.394 9.424 1.00 0.00 40 GLY A C 3
ATOM 1882 O O . GLY A 1 40 ? 12.058 16.396 10.144 1.00 0.00 40 GLY A O 3
ATOM 1886 N N . PRO A 1 41 ? 11.368 18.491 9.689 1.00 0.00 41 PRO A N 3
ATOM 1887 C CA . PRO A 1 41 ? 10.480 18.593 10.851 1.00 0.00 41 PRO A CA 3
ATOM 1888 C C . PRO A 1 41 ? 9.254 17.696 10.724 1.00 0.00 41 PRO A C 3
ATOM 1889 O O . PRO A 1 41 ? 8.558 17.720 9.709 1.00 0.00 41 PRO A O 3
ATOM 1900 N N . SER A 1 42 ? 8.995 16.905 11.760 1.00 0.00 42 SER A N 3
ATOM 1901 C CA . SER A 1 42 ? 7.854 15.997 11.763 1.00 0.00 42 SER A CA 3
ATOM 1902 C C . SER A 1 42 ? 6.755 16.509 12.689 1.00 0.00 42 SER A C 3
ATOM 1903 O O . SER A 1 42 ? 7.032 17.086 13.740 1.00 0.00 42 SER A O 3
ATOM 1911 N N . SER A 1 43 ? 5.505 16.293 12.289 1.00 0.00 43 SER A N 3
ATOM 1912 C CA . SER A 1 43 ? 4.363 16.735 13.080 1.00 0.00 43 SER A CA 3
ATOM 1913 C C . SER A 1 43 ? 3.208 15.745 12.967 1.00 0.00 43 SER A C 3
ATOM 1914 O O . SER A 1 43 ? 3.239 14.829 12.146 1.00 0.00 43 SER A O 3
ATOM 1922 N N . GLY A 1 44 ? 2.189 15.936 13.799 1.00 0.00 44 GLY A N 3
ATOM 1923 C CA . GLY A 1 44 ? 1.038 15.052 13.778 1.00 0.00 44 GLY A CA 3
ATOM 1924 C C . GLY A 1 44 ? 0.939 14.198 15.027 1.00 0.00 44 GLY A C 3
ATOM 1925 O O . GLY A 1 44 ? 1.438 13.074 15.024 1.00 0.00 44 GLY A O 3
ATOM 1930 N N . GLY A 1 1 ? -23.677 3.776 15.013 1.00 0.00 1 GLY A N 4
ATOM 1931 C CA . GLY A 1 1 ? -23.620 2.441 14.446 1.00 0.00 1 GLY A CA 4
ATOM 1932 C C . GLY A 1 1 ? -23.736 1.358 15.499 1.00 0.00 1 GLY A C 4
ATOM 1933 O O . GLY A 1 1 ? -23.063 1.409 16.529 1.00 0.00 1 GLY A O 4
ATOM 1937 N N . SER A 1 2 ? -24.593 0.375 15.243 1.00 0.00 2 SER A N 4
ATOM 1938 C CA . SER A 1 2 ? -24.799 -0.723 16.181 1.00 0.00 2 SER A CA 4
ATOM 1939 C C . SER A 1 2 ? -23.720 -1.789 16.015 1.00 0.00 2 SER A C 4
ATOM 1940 O O . SER A 1 2 ? -22.996 -2.106 16.958 1.00 0.00 2 SER A O 4
ATOM 1948 N N . SER A 1 3 ? -23.620 -2.338 14.809 1.00 0.00 3 SER A N 4
ATOM 1949 C CA . SER A 1 3 ? -22.633 -3.371 14.518 1.00 0.00 3 SER A CA 4
ATOM 1950 C C . SER A 1 3 ? -22.582 -3.669 13.023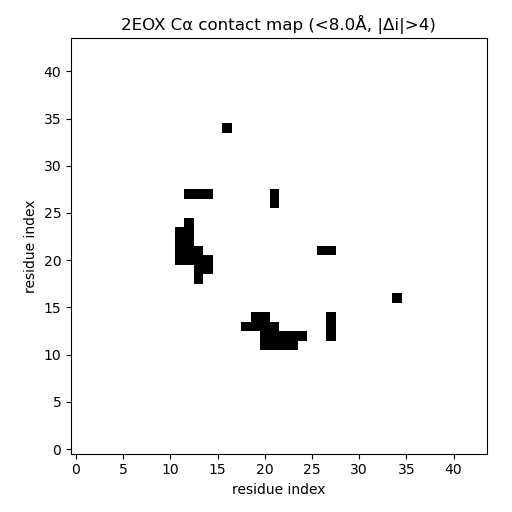 1.00 0.00 3 SER A C 4
ATOM 1951 O O . SER A 1 3 ? -23.556 -3.458 12.303 1.00 0.00 3 SER A O 4
ATOM 1959 N N . GLY A 1 4 ? -21.435 -4.161 12.563 1.00 0.00 4 GLY A N 4
ATOM 1960 C CA . GLY A 1 4 ? -21.277 -4.480 11.156 1.00 0.00 4 GLY A CA 4
ATOM 1961 C C . GLY A 1 4 ? -20.552 -5.794 10.938 1.00 0.00 4 GLY A C 4
ATOM 1962 O O . GLY A 1 4 ? -19.350 -5.811 10.675 1.00 0.00 4 GLY A O 4
ATOM 1966 N N . SER A 1 5 ? -21.285 -6.897 11.047 1.00 0.00 5 SER A N 4
ATOM 1967 C CA . SER A 1 5 ? -20.703 -8.222 10.865 1.00 0.00 5 SER A CA 4
ATOM 1968 C C . SER A 1 5 ? -19.839 -8.268 9.609 1.00 0.00 5 SER A C 4
ATOM 1969 O O . SER A 1 5 ? -20.047 -7.499 8.671 1.00 0.00 5 SER A O 4
ATOM 1977 N N . SER A 1 6 ? -18.869 -9.176 9.599 1.00 0.00 6 SER A N 4
ATOM 1978 C CA . SER A 1 6 ? -17.969 -9.321 8.460 1.00 0.00 6 SER A CA 4
ATOM 1979 C C . SER A 1 6 ? -18.188 -10.661 7.763 1.00 0.00 6 SER A C 4
ATOM 1980 O O . SER A 1 6 ? -17.576 -11.666 8.119 1.00 0.00 6 SER A O 4
ATOM 1988 N N . GLY A 1 7 ? -19.066 -10.665 6.764 1.00 0.00 7 GLY A N 4
ATOM 1989 C CA . GLY A 1 7 ? -19.351 -11.885 6.032 1.00 0.00 7 GLY A CA 4
ATOM 1990 C C . GLY A 1 7 ? -18.095 -12.556 5.513 1.00 0.00 7 GLY A C 4
ATOM 1991 O O . GLY A 1 7 ? -17.574 -13.482 6.136 1.00 0.00 7 GLY A O 4
ATOM 1995 N N . THR A 1 8 ? -17.607 -12.091 4.368 1.00 0.00 8 THR A N 4
ATOM 1996 C CA . THR A 1 8 ? -16.406 -12.654 3.764 1.00 0.00 8 THR A CA 4
ATOM 1997 C C . THR A 1 8 ? -15.232 -12.615 4.735 1.00 0.00 8 THR A C 4
ATOM 1998 O O . THR A 1 8 ? -15.287 -11.941 5.764 1.00 0.00 8 THR A O 4
ATOM 2009 N N . ASP A 1 9 ? -14.170 -13.340 4.402 1.00 0.00 9 ASP A N 4
ATOM 2010 C CA . ASP A 1 9 ? -12.981 -13.387 5.245 1.00 0.00 9 ASP A CA 4
ATOM 2011 C C . ASP A 1 9 ? -11.743 -12.961 4.462 1.00 0.00 9 ASP A C 4
ATOM 2012 O O . ASP A 1 9 ? -10.682 -13.576 4.575 1.00 0.00 9 ASP A O 4
ATOM 2021 N N . SER A 1 10 ? -11.886 -11.906 3.666 1.00 0.00 10 SER A N 4
ATOM 2022 C CA . SER A 1 10 ? -10.781 -11.401 2.860 1.00 0.00 10 SER A CA 4
ATOM 2023 C C . SER A 1 10 ? -10.602 -9.899 3.064 1.00 0.00 10 SER A C 4
ATOM 2024 O O . SER A 1 10 ? -11.540 -9.121 2.891 1.00 0.00 10 SER A O 4
ATOM 2032 N N . LYS A 1 11 ? -9.390 -9.499 3.433 1.00 0.00 11 LYS A N 4
ATOM 2033 C CA . LYS A 1 11 ? -9.084 -8.091 3.660 1.00 0.00 11 LYS A CA 4
ATOM 2034 C C . LYS A 1 11 ? -8.237 -7.528 2.523 1.00 0.00 11 LYS A C 4
ATOM 2035 O O . LYS A 1 11 ? -7.495 -8.260 1.868 1.00 0.00 11 LYS A O 4
ATOM 2054 N N . SER A 1 12 ? -8.351 -6.224 2.296 1.00 0.00 12 SER A N 4
ATOM 2055 C CA . SER A 1 12 ? -7.597 -5.563 1.237 1.00 0.00 12 SER A CA 4
ATOM 2056 C C . SER A 1 12 ? -7.050 -4.222 1.715 1.00 0.00 12 SER A C 4
ATOM 2057 O O . SER A 1 12 ? -7.804 -3.349 2.145 1.00 0.00 12 SER A O 4
ATOM 2065 N N . TYR A 1 13 ? -5.733 -4.065 1.636 1.00 0.00 13 TYR A N 4
ATOM 2066 C CA . TYR A 1 13 ? -5.084 -2.831 2.063 1.00 0.00 13 TYR A CA 4
ATOM 2067 C C . TYR A 1 13 ? -5.285 -1.725 1.032 1.00 0.00 13 TYR A C 4
ATOM 2068 O O . TYR A 1 13 ? -5.465 -1.993 -0.155 1.00 0.00 13 TYR A O 4
ATOM 2086 N N . ASN A 1 14 ? -5.254 -0.480 1.496 1.00 0.00 14 ASN A N 4
ATOM 2087 C CA . ASN A 1 14 ? -5.433 0.669 0.615 1.00 0.00 14 ASN A CA 4
ATOM 2088 C C . ASN A 1 14 ? -4.597 1.854 1.090 1.00 0.00 14 ASN A C 4
ATOM 2089 O O . ASN A 1 14 ? -4.560 2.163 2.282 1.00 0.00 14 ASN A O 4
ATOM 2100 N N . CYS A 1 15 ? -3.929 2.514 0.150 1.00 0.00 15 CYS A N 4
ATOM 2101 C CA . CYS A 1 15 ? -3.094 3.665 0.471 1.00 0.00 15 CYS A CA 4
ATOM 2102 C C . CYS A 1 15 ? -3.943 4.832 0.968 1.00 0.00 15 CYS A C 4
ATOM 2103 O O . CYS A 1 15 ? -5.119 4.947 0.624 1.00 0.00 15 CYS A O 4
ATOM 2110 N N . ASN A 1 16 ? -3.338 5.694 1.778 1.00 0.00 16 ASN A N 4
ATOM 2111 C CA . ASN A 1 16 ? -4.039 6.852 2.323 1.00 0.00 16 ASN A CA 4
ATOM 2112 C C . ASN A 1 16 ? -3.533 8.143 1.686 1.00 0.00 16 ASN A C 4
ATOM 2113 O O . ASN A 1 16 ? -4.275 9.115 1.558 1.00 0.00 16 ASN A O 4
ATOM 2124 N N . GLU A 1 17 ? -2.264 8.142 1.289 1.00 0.00 17 GLU A N 4
ATOM 2125 C CA . GLU A 1 17 ? -1.659 9.314 0.665 1.00 0.00 17 GLU A CA 4
ATOM 2126 C C . GLU A 1 17 ? -2.392 9.685 -0.621 1.00 0.00 17 GLU A C 4
ATOM 2127 O O . GLU A 1 17 ? -2.920 10.790 -0.752 1.00 0.00 17 GLU A O 4
ATOM 2139 N N . CYS A 1 18 ? -2.419 8.754 -1.569 1.00 0.00 18 CYS A N 4
ATOM 2140 C CA . CYS A 1 18 ? -3.085 8.982 -2.846 1.00 0.00 18 CYS A CA 4
ATOM 2141 C C . CYS A 1 18 ? -4.377 8.176 -2.936 1.00 0.00 18 CYS A C 4
ATOM 2142 O O . CYS A 1 18 ? -5.416 8.693 -3.346 1.00 0.00 18 CYS A O 4
ATOM 2149 N N . GLY A 1 19 ? -4.305 6.906 -2.550 1.00 0.00 19 GLY A N 4
ATOM 2150 C CA . GLY A 1 19 ? -5.476 6.049 -2.595 1.00 0.00 19 GLY A CA 4
ATOM 2151 C C . GLY A 1 19 ? -5.362 4.967 -3.650 1.00 0.00 19 GLY A C 4
ATOM 2152 O O . GLY A 1 19 ? -5.649 5.202 -4.824 1.00 0.00 19 GLY A O 4
ATOM 2156 N N . LYS A 1 20 ? -4.942 3.778 -3.233 1.00 0.00 20 LYS A N 4
ATOM 2157 C CA . LYS A 1 20 ? -4.790 2.655 -4.151 1.00 0.00 20 LYS A CA 4
ATOM 2158 C C . LYS A 1 20 ? -4.988 1.328 -3.424 1.00 0.00 20 LYS A C 4
ATOM 2159 O O . LYS A 1 20 ? -4.411 1.100 -2.362 1.00 0.00 20 LYS A O 4
ATOM 2178 N N . ALA A 1 21 ? -5.806 0.457 -4.005 1.00 0.00 21 ALA A N 4
ATOM 2179 C CA . ALA A 1 21 ? -6.076 -0.848 -3.415 1.00 0.00 21 ALA A CA 4
ATOM 2180 C C . ALA A 1 21 ? -5.043 -1.877 -3.861 1.00 0.00 21 ALA A C 4
ATOM 2181 O O . ALA A 1 21 ? -4.833 -2.082 -5.057 1.00 0.00 21 ALA A O 4
ATOM 2188 N N . PHE A 1 22 ? -4.401 -2.522 -2.893 1.00 0.00 22 PHE A N 4
ATOM 2189 C CA . PHE A 1 22 ? -3.388 -3.530 -3.187 1.00 0.00 22 PHE A CA 4
ATOM 2190 C C . PHE A 1 22 ? -3.773 -4.879 -2.586 1.00 0.00 22 PHE A C 4
ATOM 2191 O O . PHE A 1 22 ? -4.188 -4.962 -1.430 1.00 0.00 22 PHE A O 4
ATOM 2208 N N . THR A 1 23 ? -3.633 -5.935 -3.381 1.00 0.00 23 THR A N 4
ATOM 2209 C CA . THR A 1 23 ? -3.967 -7.280 -2.931 1.00 0.00 23 THR A CA 4
ATOM 2210 C C . THR A 1 23 ? -3.218 -7.634 -1.651 1.00 0.00 23 THR A C 4
ATOM 2211 O O . THR A 1 23 ? -3.823 -8.038 -0.658 1.00 0.00 23 THR A O 4
ATOM 2222 N N . ARG A 1 24 ? -1.899 -7.478 -1.682 1.00 0.00 24 ARG A N 4
ATOM 2223 C CA . ARG A 1 24 ? -1.067 -7.781 -0.523 1.00 0.00 24 ARG A CA 4
ATOM 2224 C C . ARG A 1 24 ? -0.467 -6.507 0.064 1.00 0.00 24 ARG A C 4
ATOM 2225 O O . ARG A 1 24 ? -0.362 -5.487 -0.618 1.00 0.00 24 ARG A O 4
ATOM 2246 N N . ILE A 1 25 ? -0.075 -6.573 1.332 1.00 0.00 25 ILE A N 4
ATOM 2247 C CA . ILE A 1 25 ? 0.515 -5.425 2.009 1.00 0.00 25 ILE A CA 4
ATOM 2248 C C . ILE A 1 25 ? 1.899 -5.109 1.452 1.00 0.00 25 ILE A C 4
ATOM 2249 O O . ILE A 1 25 ? 2.278 -3.945 1.327 1.00 0.00 25 ILE A O 4
ATOM 2265 N N . PHE A 1 26 ? 2.649 -6.154 1.118 1.00 0.00 26 PHE A N 4
ATOM 2266 C CA . PHE A 1 26 ? 3.991 -5.989 0.573 1.00 0.00 26 PHE A CA 4
ATOM 2267 C C . PHE A 1 26 ? 4.031 -4.846 -0.438 1.00 0.00 26 PHE A C 4
ATOM 2268 O O . PHE A 1 26 ? 4.762 -3.871 -0.262 1.00 0.00 26 PHE A O 4
ATOM 2285 N N . HIS A 1 27 ? 3.239 -4.974 -1.498 1.00 0.00 27 HIS A N 4
ATOM 2286 C CA . HIS A 1 27 ? 3.183 -3.953 -2.538 1.00 0.00 27 HIS A CA 4
ATOM 2287 C C . HIS A 1 27 ? 2.853 -2.588 -1.942 1.00 0.00 27 HIS A C 4
ATOM 2288 O O . HIS A 1 27 ? 3.478 -1.583 -2.282 1.00 0.00 27 HIS A O 4
ATOM 2302 N N . LEU A 1 28 ? 1.867 -2.559 -1.052 1.00 0.00 28 LEU A N 4
ATOM 2303 C CA . LEU A 1 28 ? 1.453 -1.317 -0.409 1.00 0.00 28 LEU A CA 4
ATOM 2304 C C . LEU A 1 28 ? 2.632 -0.645 0.286 1.00 0.00 28 LEU A C 4
ATOM 2305 O O . LEU A 1 28 ? 2.825 0.567 0.174 1.00 0.00 28 LEU A O 4
ATOM 2321 N N . THR A 1 29 ? 3.422 -1.439 1.003 1.00 0.00 29 THR A N 4
ATOM 2322 C CA . THR A 1 29 ? 4.583 -0.921 1.715 1.00 0.00 29 THR A CA 4
ATOM 2323 C C . THR A 1 29 ? 5.579 -0.283 0.753 1.00 0.00 29 THR A C 4
ATOM 2324 O O . THR A 1 29 ? 6.107 0.797 1.016 1.00 0.00 29 THR A O 4
ATOM 2335 N N . ARG A 1 30 ? 5.830 -0.958 -0.364 1.00 0.00 30 ARG A N 4
ATOM 2336 C CA . ARG A 1 30 ? 6.764 -0.457 -1.366 1.00 0.00 30 ARG A CA 4
ATOM 2337 C C . ARG A 1 30 ? 6.196 0.771 -2.071 1.00 0.00 30 ARG A C 4
ATOM 2338 O O . ARG A 1 30 ? 6.930 1.702 -2.407 1.00 0.00 30 ARG A O 4
ATOM 2359 N N . HIS A 1 31 ? 4.886 0.767 -2.294 1.00 0.00 31 HIS A N 4
ATOM 2360 C CA . HIS A 1 31 ? 4.220 1.881 -2.960 1.00 0.00 31 HIS A CA 4
ATOM 2361 C C . HIS A 1 31 ? 4.347 3.160 -2.137 1.00 0.00 31 HIS A C 4
ATOM 2362 O O . HIS A 1 31 ? 4.825 4.181 -2.632 1.00 0.00 31 HIS A O 4
ATOM 2376 N N . GLN A 1 32 ? 3.916 3.095 -0.882 1.00 0.00 32 GLN A N 4
ATOM 2377 C CA . GLN A 1 32 ? 3.981 4.249 0.008 1.00 0.00 32 GLN A CA 4
ATOM 2378 C C . GLN A 1 32 ? 5.311 4.980 -0.145 1.00 0.00 32 GLN A C 4
ATOM 2379 O O . GLN A 1 32 ? 5.417 6.169 0.157 1.00 0.00 32 GLN A O 4
ATOM 2393 N N . LYS A 1 33 ? 6.325 4.262 -0.617 1.00 0.00 33 LYS A N 4
ATOM 2394 C CA . LYS A 1 33 ? 7.648 4.841 -0.811 1.00 0.00 33 LYS A CA 4
ATOM 2395 C C . LYS A 1 33 ? 7.560 6.150 -1.590 1.00 0.00 33 LYS A C 4
ATOM 2396 O O . LYS A 1 33 ? 8.128 7.164 -1.184 1.00 0.00 33 LYS A O 4
ATOM 2415 N N . ILE A 1 34 ? 6.845 6.120 -2.709 1.00 0.00 34 ILE A N 4
ATOM 2416 C CA . ILE A 1 34 ? 6.681 7.305 -3.542 1.00 0.00 34 ILE A CA 4
ATOM 2417 C C . ILE A 1 34 ? 6.238 8.504 -2.711 1.00 0.00 34 ILE A C 4
ATOM 2418 O O . ILE A 1 34 ? 6.459 9.654 -3.093 1.00 0.00 34 ILE A O 4
ATOM 2434 N N . HIS A 1 35 ? 5.612 8.229 -1.571 1.00 0.00 35 HIS A N 4
ATOM 2435 C CA . HIS A 1 35 ? 5.140 9.285 -0.684 1.00 0.00 35 HIS A CA 4
ATOM 2436 C C . HIS A 1 35 ? 6.189 9.618 0.372 1.00 0.00 35 HIS A C 4
ATOM 2437 O O . HIS A 1 35 ? 5.865 9.827 1.542 1.00 0.00 35 HIS A O 4
ATOM 2451 N N . THR A 1 36 ? 7.450 9.664 -0.047 1.00 0.00 36 THR A N 4
ATOM 2452 C CA . THR A 1 36 ? 8.547 9.968 0.862 1.00 0.00 36 THR A CA 4
ATOM 2453 C C . THR A 1 36 ? 9.002 11.416 0.710 1.00 0.00 36 THR A C 4
ATOM 2454 O O . THR A 1 36 ? 9.685 11.763 -0.253 1.00 0.00 36 THR A O 4
ATOM 2465 N N . ARG A 1 37 ? 8.619 12.255 1.667 1.00 0.00 37 ARG A N 4
ATOM 2466 C CA . ARG A 1 37 ? 8.987 13.665 1.638 1.00 0.00 37 ARG A CA 4
ATOM 2467 C C . ARG A 1 37 ? 10.435 13.840 1.190 1.00 0.00 37 ARG A C 4
ATOM 2468 O O . ARG A 1 37 ? 11.260 12.940 1.351 1.00 0.00 37 ARG A O 4
ATOM 2489 N N . LYS A 1 38 ? 10.738 15.004 0.626 1.00 0.00 38 LYS A N 4
ATOM 2490 C CA . LYS A 1 38 ? 12.087 15.299 0.155 1.00 0.00 38 LYS A CA 4
ATOM 2491 C C . LYS A 1 38 ? 12.899 16.002 1.237 1.00 0.00 38 LYS A C 4
ATOM 2492 O O . LYS A 1 38 ? 12.397 16.891 1.925 1.00 0.00 38 LYS A O 4
ATOM 2511 N N . SER A 1 39 ? 14.158 15.600 1.381 1.00 0.00 39 SER A N 4
ATOM 2512 C CA . SER A 1 39 ? 15.040 16.190 2.381 1.00 0.00 39 SER A CA 4
ATOM 2513 C C . SER A 1 39 ? 15.925 17.265 1.758 1.00 0.00 39 SER A C 4
ATOM 2514 O O . SER A 1 39 ? 16.586 17.031 0.747 1.00 0.00 39 SER A O 4
ATOM 2522 N N . GLY A 1 40 ? 15.933 18.445 2.370 1.00 0.00 40 GLY A N 4
ATOM 2523 C CA . GLY A 1 40 ? 16.740 19.539 1.862 1.00 0.00 40 GLY A CA 4
ATOM 2524 C C . GLY A 1 40 ? 15.934 20.805 1.652 1.00 0.00 40 GLY A C 4
ATOM 2525 O O . GLY A 1 40 ? 16.072 21.784 2.386 1.00 0.00 40 GLY A O 4
ATOM 2529 N N . PRO A 1 41 ? 15.070 20.797 0.625 1.00 0.00 41 PRO A N 4
ATOM 2530 C CA . PRO A 1 41 ? 14.223 21.947 0.295 1.00 0.00 41 PRO A CA 4
ATOM 2531 C C . PRO A 1 41 ? 13.135 22.183 1.337 1.00 0.00 41 PRO A C 4
ATOM 2532 O O . PRO A 1 41 ? 12.313 23.089 1.196 1.00 0.00 41 PRO A O 4
ATOM 2543 N N . SER A 1 42 ? 13.135 21.362 2.383 1.00 0.00 42 SER A N 4
ATOM 2544 C CA . SER A 1 42 ? 12.145 21.480 3.447 1.00 0.00 42 SER A CA 4
ATOM 2545 C C . SER A 1 42 ? 12.154 22.884 4.044 1.00 0.00 42 SER A C 4
ATOM 2546 O O . SER A 1 42 ? 13.117 23.634 3.882 1.00 0.00 42 SER A O 4
ATOM 2554 N N . SER A 1 43 ? 11.074 23.233 4.736 1.00 0.00 43 SER A N 4
ATOM 2555 C CA . SER A 1 43 ? 10.954 24.548 5.355 1.00 0.00 43 SER A CA 4
ATOM 2556 C C . SER A 1 43 ? 10.845 24.427 6.872 1.00 0.00 43 SER A C 4
ATOM 2557 O O . SER A 1 43 ? 11.289 25.306 7.609 1.00 0.00 43 SER A O 4
ATOM 2565 N N . GLY A 1 44 ? 10.251 23.329 7.330 1.00 0.00 44 GLY A N 4
ATOM 2566 C CA . GLY A 1 44 ? 10.093 23.112 8.756 1.00 0.00 44 GLY A CA 4
ATOM 2567 C C . GLY A 1 44 ? 8.692 23.428 9.240 1.00 0.00 44 GLY A C 4
ATOM 2568 O O . GLY A 1 44 ? 7.937 24.069 8.510 1.00 0.00 44 GLY A O 4
ATOM 2573 N N . GLY A 1 1 ? -26.389 -10.626 22.813 1.00 0.00 1 GLY A N 5
ATOM 2574 C CA . GLY A 1 1 ? -25.582 -9.621 22.145 1.00 0.00 1 GLY A CA 5
ATOM 2575 C C . GLY A 1 1 ? -24.958 -10.137 20.863 1.00 0.00 1 GLY A C 5
ATOM 2576 O O . GLY A 1 1 ? -23.986 -10.892 20.898 1.00 0.00 1 GLY A O 5
ATOM 2580 N N . SER A 1 2 ? -25.519 -9.731 19.728 1.00 0.00 2 SER A N 5
ATOM 2581 C CA . SER A 1 2 ? -25.014 -10.162 18.430 1.00 0.00 2 SER A CA 5
ATOM 2582 C C . SER A 1 2 ? -25.066 -9.019 17.421 1.00 0.00 2 SER A C 5
ATOM 2583 O O . SER A 1 2 ? -26.129 -8.457 17.156 1.00 0.00 2 SER A O 5
ATOM 2591 N N . SER A 1 3 ? -23.909 -8.680 16.861 1.00 0.00 3 SER A N 5
ATOM 2592 C CA . SER A 1 3 ? -23.821 -7.601 15.883 1.00 0.00 3 SER A CA 5
ATOM 2593 C C . SER A 1 3 ? -22.582 -7.762 15.008 1.00 0.00 3 SER A C 5
ATOM 2594 O O . SER A 1 3 ? -21.563 -8.295 15.446 1.00 0.00 3 SER A O 5
ATOM 2602 N N . GLY A 1 4 ? -22.677 -7.296 13.766 1.00 0.00 4 GLY A N 5
ATOM 2603 C CA . GLY A 1 4 ? -21.558 -7.398 12.847 1.00 0.00 4 GLY A CA 5
ATOM 2604 C C . GLY A 1 4 ? -22.002 -7.494 11.401 1.00 0.00 4 GLY A C 5
ATOM 2605 O O . GLY A 1 4 ? -21.547 -8.367 10.662 1.00 0.00 4 GLY A O 5
ATOM 2609 N N . SER A 1 5 ? -22.896 -6.597 10.997 1.00 0.00 5 SER A N 5
ATOM 2610 C CA . SER A 1 5 ? -23.406 -6.589 9.631 1.00 0.00 5 SER A CA 5
ATOM 2611 C C . SER A 1 5 ? -22.328 -6.137 8.651 1.00 0.00 5 SER A C 5
ATOM 2612 O O . SER A 1 5 ? -21.825 -5.017 8.738 1.00 0.00 5 SER A O 5
ATOM 2620 N N . SER A 1 6 ? -21.978 -7.017 7.719 1.00 0.00 6 SER A N 5
ATOM 2621 C CA . SER A 1 6 ? -20.956 -6.712 6.724 1.00 0.00 6 SER A CA 5
ATOM 2622 C C . SER A 1 6 ? -21.077 -7.640 5.519 1.00 0.00 6 SER A C 5
ATOM 2623 O O . SER A 1 6 ? -21.231 -8.852 5.667 1.00 0.00 6 SER A O 5
ATOM 2631 N N . GLY A 1 7 ? -21.006 -7.061 4.324 1.00 0.00 7 GLY A N 5
ATOM 2632 C CA . GLY A 1 7 ? -21.109 -7.849 3.110 1.00 0.00 7 GLY A CA 5
ATOM 2633 C C . GLY A 1 7 ? -20.390 -9.179 3.220 1.00 0.00 7 GLY A C 5
ATOM 2634 O O . GLY A 1 7 ? -21.003 -10.239 3.086 1.00 0.00 7 GLY A O 5
ATOM 2638 N N . THR A 1 8 ? -19.083 -9.126 3.462 1.00 0.00 8 THR A N 5
ATOM 2639 C CA . THR A 1 8 ? -18.279 -10.335 3.586 1.00 0.00 8 THR A CA 5
ATOM 2640 C C . THR A 1 8 ? -16.897 -10.020 4.147 1.00 0.00 8 THR A C 5
ATOM 2641 O O . THR A 1 8 ? -16.314 -8.980 3.841 1.00 0.00 8 THR A O 5
ATOM 2652 N N . ASP A 1 9 ? -16.378 -10.925 4.970 1.00 0.00 9 ASP A N 5
ATOM 2653 C CA . ASP A 1 9 ? -15.063 -10.745 5.573 1.00 0.00 9 ASP A CA 5
ATOM 2654 C C . ASP A 1 9 ? -13.957 -11.042 4.565 1.00 0.00 9 ASP A C 5
ATOM 2655 O O . ASP A 1 9 ? -13.971 -12.078 3.901 1.00 0.00 9 ASP A O 5
ATOM 2664 N N . SER A 1 10 ? -13.002 -10.124 4.455 1.00 0.00 10 SER A N 5
ATOM 2665 C CA . SER A 1 10 ? -11.891 -10.285 3.524 1.00 0.00 10 SER A CA 5
ATOM 2666 C C . SER A 1 10 ? -10.775 -9.292 3.833 1.00 0.00 10 SER A C 5
ATOM 2667 O O . SER A 1 10 ? -11.005 -8.257 4.460 1.00 0.00 10 SER A O 5
ATOM 2675 N N . LYS A 1 11 ? -9.566 -9.613 3.387 1.00 0.00 11 LYS A N 5
ATOM 2676 C CA . LYS A 1 11 ? -8.412 -8.750 3.613 1.00 0.00 11 LYS A CA 5
ATOM 2677 C C . LYS A 1 11 ? -8.157 -7.855 2.404 1.00 0.00 11 LYS A C 5
ATOM 2678 O O . LYS A 1 11 ? -8.300 -8.286 1.260 1.00 0.00 11 LYS A O 5
ATOM 2697 N N . SER A 1 12 ? -7.778 -6.608 2.665 1.00 0.00 12 SER A N 5
ATOM 2698 C CA . SER A 1 12 ? -7.505 -5.653 1.598 1.00 0.00 12 SER A CA 5
ATOM 2699 C C . SER A 1 12 ? -6.850 -4.391 2.153 1.00 0.00 12 SER A C 5
ATOM 2700 O O . SER A 1 12 ? -7.336 -3.799 3.117 1.00 0.00 12 SER A O 5
ATOM 2708 N N . TYR A 1 13 ? -5.745 -3.986 1.538 1.00 0.00 13 TYR A N 5
ATOM 2709 C CA . TYR A 1 13 ? -5.021 -2.797 1.970 1.00 0.00 13 TYR A CA 5
ATOM 2710 C C . TYR A 1 13 ? -5.124 -1.687 0.928 1.00 0.00 13 TYR A C 5
ATOM 2711 O O . TYR A 1 13 ? -5.122 -1.948 -0.274 1.00 0.00 13 TYR A O 5
ATOM 2729 N N . ASN A 1 14 ? -5.213 -0.448 1.400 1.00 0.00 14 ASN A N 5
ATOM 2730 C CA . ASN A 1 14 ? -5.317 0.703 0.510 1.00 0.00 14 ASN A CA 5
ATOM 2731 C C . ASN A 1 14 ? -4.458 1.859 1.014 1.00 0.00 14 ASN A C 5
ATOM 2732 O O . ASN A 1 14 ? -4.389 2.118 2.215 1.00 0.00 14 ASN A O 5
ATOM 2743 N N . CYS A 1 15 ? -3.804 2.550 0.086 1.00 0.00 15 CYS A N 5
ATOM 2744 C CA . CYS A 1 15 ? -2.949 3.679 0.434 1.00 0.00 15 CYS A CA 5
ATOM 2745 C C . CYS A 1 15 ? -3.785 4.903 0.797 1.00 0.00 15 CYS A C 5
ATOM 2746 O O . CYS A 1 15 ? -4.493 5.454 -0.044 1.00 0.00 15 CYS A O 5
ATOM 2753 N N . ASN A 1 16 ? -3.695 5.322 2.055 1.00 0.00 16 ASN A N 5
ATOM 2754 C CA . ASN A 1 16 ? -4.443 6.481 2.529 1.00 0.00 16 ASN A CA 5
ATOM 2755 C C . ASN A 1 16 ? -3.688 7.774 2.235 1.00 0.00 16 ASN A C 5
ATOM 2756 O O . ASN A 1 16 ? -3.781 8.743 2.987 1.00 0.00 16 ASN A O 5
ATOM 2767 N N . GLU A 1 17 ? -2.941 7.779 1.135 1.00 0.00 17 GLU A N 5
ATOM 2768 C CA . GLU A 1 17 ? -2.169 8.953 0.742 1.00 0.00 17 GLU A CA 5
ATOM 2769 C C . GLU A 1 17 ? -2.565 9.421 -0.655 1.00 0.00 17 GLU A C 5
ATOM 2770 O O . GLU A 1 17 ? -2.513 10.612 -0.961 1.00 0.00 17 GLU A O 5
ATOM 2782 N N . CYS A 1 18 ? -2.959 8.474 -1.500 1.00 0.00 18 CYS A N 5
ATOM 2783 C CA . CYS A 1 18 ? -3.362 8.787 -2.866 1.00 0.00 18 CYS A CA 5
ATOM 2784 C C . CYS A 1 18 ? -4.724 8.176 -3.184 1.00 0.00 18 CYS A C 5
ATOM 2785 O O . CYS A 1 18 ? -5.608 8.846 -3.715 1.00 0.00 18 CYS A O 5
ATOM 2792 N N . GLY A 1 19 ? -4.884 6.897 -2.856 1.00 0.00 19 GLY A N 5
ATOM 2793 C CA . GLY A 1 19 ? -6.140 6.217 -3.114 1.00 0.00 19 GLY A CA 5
ATOM 2794 C C . GLY A 1 19 ? -5.970 5.004 -4.007 1.00 0.00 19 GLY A C 5
ATOM 2795 O O . GLY A 1 19 ? -6.729 4.811 -4.956 1.00 0.00 19 GLY A O 5
ATOM 2799 N N . LYS A 1 20 ? -4.968 4.185 -3.704 1.00 0.00 20 LYS A N 5
ATOM 2800 C CA . LYS A 1 20 ? -4.699 2.984 -4.485 1.00 0.00 20 LYS A CA 5
ATOM 2801 C C . LYS A 1 20 ? -4.819 1.733 -3.620 1.00 0.00 20 LYS A C 5
ATOM 2802 O O . LYS A 1 20 ? -4.195 1.636 -2.564 1.00 0.00 20 LYS A O 5
ATOM 2821 N N . ALA A 1 21 ? -5.623 0.779 -4.076 1.00 0.00 21 ALA A N 5
ATOM 2822 C CA . ALA A 1 21 ? -5.821 -0.467 -3.346 1.00 0.00 21 ALA A CA 5
ATOM 2823 C C . ALA A 1 21 ? -4.880 -1.556 -3.851 1.00 0.00 21 ALA A C 5
ATOM 2824 O O . ALA A 1 21 ? -4.604 -1.645 -5.048 1.00 0.00 21 ALA A O 5
ATOM 2831 N N . PHE A 1 22 ? -4.390 -2.381 -2.933 1.00 0.00 22 PHE A N 5
ATOM 2832 C CA . PHE A 1 22 ? -3.478 -3.463 -3.286 1.00 0.00 22 PHE A CA 5
ATOM 2833 C C . PHE A 1 22 ? -3.971 -4.794 -2.724 1.00 0.00 22 PHE A C 5
ATOM 2834 O O . PHE A 1 22 ? -4.682 -4.833 -1.720 1.00 0.00 22 PHE A O 5
ATOM 2851 N N . THR A 1 23 ? -3.588 -5.885 -3.381 1.00 0.00 23 THR A N 5
ATOM 2852 C CA . THR A 1 23 ? -3.990 -7.217 -2.950 1.00 0.00 23 THR A CA 5
ATOM 2853 C C . THR A 1 23 ? -3.061 -7.749 -1.865 1.00 0.00 23 THR A C 5
ATOM 2854 O O . THR A 1 23 ? -3.511 -8.341 -0.884 1.00 0.00 23 THR A O 5
ATOM 2865 N N . ARG A 1 24 ? -1.762 -7.533 -2.047 1.00 0.00 24 ARG A N 5
ATOM 2866 C CA . ARG A 1 24 ? -0.769 -7.991 -1.083 1.00 0.00 24 ARG A CA 5
ATOM 2867 C C . ARG A 1 24 ? -0.559 -6.953 0.016 1.00 0.00 24 ARG A C 5
ATOM 2868 O O . ARG A 1 24 ? -1.228 -5.919 0.043 1.00 0.00 24 ARG A O 5
ATOM 2889 N N . ILE A 1 25 ? 0.374 -7.235 0.918 1.00 0.00 25 ILE A N 5
ATOM 2890 C CA . ILE A 1 25 ? 0.673 -6.326 2.018 1.00 0.00 25 ILE A CA 5
ATOM 2891 C C . ILE A 1 25 ? 2.016 -5.634 1.809 1.00 0.00 25 ILE A C 5
ATOM 2892 O O . ILE A 1 25 ? 2.226 -4.511 2.269 1.00 0.00 25 ILE A O 5
ATOM 2908 N N . PHE A 1 26 ? 2.922 -6.311 1.112 1.00 0.00 26 PHE A N 5
ATOM 2909 C CA . PHE A 1 26 ? 4.246 -5.761 0.842 1.00 0.00 26 PHE A CA 5
ATOM 2910 C C . PHE A 1 26 ? 4.222 -4.870 -0.397 1.00 0.00 26 PHE A C 5
ATOM 2911 O O . PHE A 1 26 ? 4.989 -3.913 -0.501 1.00 0.00 26 PHE A O 5
ATOM 2928 N N . HIS A 1 27 ? 3.336 -5.193 -1.334 1.00 0.00 27 HIS A N 5
ATOM 2929 C CA . HIS A 1 27 ? 3.211 -4.423 -2.566 1.00 0.00 27 HIS A CA 5
ATOM 2930 C C . HIS A 1 27 ? 2.751 -2.998 -2.271 1.00 0.00 27 HIS A C 5
ATOM 2931 O O . HIS A 1 27 ? 3.014 -2.077 -3.046 1.00 0.00 27 HIS A O 5
ATOM 2945 N N . LEU A 1 28 ? 2.062 -2.824 -1.149 1.00 0.00 28 LEU A N 5
ATOM 2946 C CA . LEU A 1 28 ? 1.564 -1.512 -0.753 1.00 0.00 28 LEU A CA 5
ATOM 2947 C C . LEU A 1 28 ? 2.646 -0.713 -0.034 1.00 0.00 28 LEU A C 5
ATOM 2948 O O . LEU A 1 28 ? 2.767 0.499 -0.220 1.00 0.00 28 LEU A O 5
ATOM 2964 N N . THR A 1 29 ? 3.435 -1.400 0.787 1.00 0.00 29 THR A N 5
ATOM 2965 C CA . THR A 1 29 ? 4.508 -0.755 1.533 1.00 0.00 29 THR A CA 5
ATOM 2966 C C . THR A 1 29 ? 5.591 -0.232 0.596 1.00 0.00 29 THR A C 5
ATOM 2967 O O . THR A 1 29 ? 6.161 0.835 0.825 1.00 0.00 29 THR A O 5
ATOM 2978 N N . ARG A 1 30 ? 5.871 -0.990 -0.459 1.00 0.00 30 ARG A N 5
ATOM 2979 C CA . ARG A 1 30 ? 6.887 -0.603 -1.430 1.00 0.00 30 ARG A CA 5
ATOM 2980 C C . ARG A 1 30 ? 6.421 0.593 -2.257 1.00 0.00 30 ARG A C 5
ATOM 2981 O O . ARG A 1 30 ? 7.214 1.227 -2.953 1.00 0.00 30 ARG A O 5
ATOM 3002 N N . HIS A 1 31 ? 5.129 0.895 -2.175 1.00 0.00 31 HIS A N 5
ATOM 3003 C CA . HIS A 1 31 ? 4.557 2.014 -2.915 1.00 0.00 31 HIS A CA 5
ATOM 3004 C C . HIS A 1 31 ? 4.610 3.295 -2.088 1.00 0.00 31 HIS A C 5
ATOM 3005 O O . HIS A 1 31 ? 5.148 4.309 -2.533 1.00 0.00 31 HIS A O 5
ATOM 3019 N N . GLN A 1 32 ? 4.047 3.242 -0.886 1.00 0.00 32 GLN A N 5
ATOM 3020 C CA . GLN A 1 32 ? 4.029 4.399 0.001 1.00 0.00 32 GLN A CA 5
ATOM 3021 C C . GLN A 1 32 ? 5.365 5.134 -0.035 1.00 0.00 32 GLN A C 5
ATOM 3022 O O . GLN A 1 32 ? 5.437 6.328 0.256 1.00 0.00 32 GLN A O 5
ATOM 3036 N N . LYS A 1 33 ? 6.422 4.413 -0.395 1.00 0.00 33 LYS A N 5
ATOM 3037 C CA . LYS A 1 33 ? 7.756 4.995 -0.471 1.00 0.00 33 LYS A CA 5
ATOM 3038 C C . LYS A 1 33 ? 7.741 6.284 -1.288 1.00 0.00 33 LYS A C 5
ATOM 3039 O O . LYS A 1 33 ? 8.358 7.279 -0.905 1.00 0.00 33 LYS A O 5
ATOM 3058 N N . ILE A 1 34 ? 7.033 6.259 -2.412 1.00 0.00 34 ILE A N 5
ATOM 3059 C CA . ILE A 1 34 ? 6.937 7.426 -3.279 1.00 0.00 34 ILE A CA 5
ATOM 3060 C C . ILE A 1 34 ? 6.399 8.633 -2.519 1.00 0.00 34 ILE A C 5
ATOM 3061 O O . ILE A 1 34 ? 6.617 9.778 -2.916 1.00 0.00 34 ILE A O 5
ATOM 3077 N N . HIS A 1 35 ? 5.697 8.370 -1.421 1.00 0.00 35 HIS A N 5
ATOM 3078 C CA . HIS A 1 35 ? 5.129 9.436 -0.603 1.00 0.00 35 HIS A CA 5
ATOM 3079 C C . HIS A 1 35 ? 6.154 9.951 0.404 1.00 0.00 35 HIS A C 5
ATOM 3080 O O . HIS A 1 35 ? 6.181 9.518 1.556 1.00 0.00 35 HIS A O 5
ATOM 3094 N N . THR A 1 36 ? 6.996 10.880 -0.039 1.00 0.00 36 THR A N 5
ATOM 3095 C CA . THR A 1 36 ? 8.023 11.453 0.821 1.00 0.00 36 THR A CA 5
ATOM 3096 C C . THR A 1 36 ? 7.758 12.931 1.084 1.00 0.00 36 THR A C 5
ATOM 3097 O O . THR A 1 36 ? 8.684 13.703 1.334 1.00 0.00 36 THR A O 5
ATOM 3108 N N . ARG A 1 37 ? 6.488 13.318 1.028 1.00 0.00 37 ARG A N 5
ATOM 3109 C CA . ARG A 1 37 ? 6.101 14.705 1.260 1.00 0.00 37 ARG A CA 5
ATOM 3110 C C . ARG A 1 37 ? 5.432 14.862 2.622 1.00 0.00 37 ARG A C 5
ATOM 3111 O O . ARG A 1 37 ? 5.707 15.811 3.356 1.00 0.00 37 ARG A O 5
ATOM 3132 N N . LYS A 1 38 ? 4.550 13.924 2.953 1.00 0.00 38 LYS A N 5
ATOM 3133 C CA . LYS A 1 38 ? 3.841 13.957 4.227 1.00 0.00 38 LYS A CA 5
ATOM 3134 C C . LYS A 1 38 ? 3.895 12.596 4.914 1.00 0.00 38 LYS A C 5
ATOM 3135 O O . LYS A 1 38 ? 3.432 11.595 4.368 1.00 0.00 38 LYS A O 5
ATOM 3154 N N . SER A 1 39 ? 4.463 12.567 6.116 1.00 0.00 39 SER A N 5
ATOM 3155 C CA . SER A 1 39 ? 4.579 11.329 6.877 1.00 0.00 39 SER A CA 5
ATOM 3156 C C . SER A 1 39 ? 4.245 11.562 8.348 1.00 0.00 39 SER A C 5
ATOM 3157 O O . SER A 1 39 ? 4.345 12.681 8.849 1.00 0.00 39 SER A O 5
ATOM 3165 N N . GLY A 1 40 ? 3.849 10.495 9.034 1.00 0.00 40 GLY A N 5
ATOM 3166 C CA . GLY A 1 40 ? 3.506 10.602 10.440 1.00 0.00 40 GLY A CA 5
ATOM 3167 C C . GLY A 1 40 ? 4.720 10.503 11.342 1.00 0.00 40 GLY A C 5
ATOM 3168 O O . GLY A 1 40 ? 5.717 9.861 11.009 1.00 0.00 40 GLY A O 5
ATOM 3172 N N . PRO A 1 41 ? 4.647 11.151 12.514 1.00 0.00 41 PRO A N 5
ATOM 3173 C CA . PRO A 1 41 ? 5.740 11.148 13.490 1.00 0.00 41 PRO A CA 5
ATOM 3174 C C . PRO A 1 41 ? 5.930 9.784 14.145 1.00 0.00 41 PRO A C 5
ATOM 3175 O O . PRO A 1 41 ? 4.990 9.217 14.702 1.00 0.00 41 PRO A O 5
ATOM 3186 N N . SER A 1 42 ? 7.151 9.264 14.075 1.00 0.00 42 SER A N 5
ATOM 3187 C CA . SER A 1 42 ? 7.462 7.964 14.658 1.00 0.00 42 SER A CA 5
ATOM 3188 C C . SER A 1 42 ? 7.260 7.985 16.170 1.00 0.00 42 SER A C 5
ATOM 3189 O O . SER A 1 42 ? 6.627 7.092 16.735 1.00 0.00 42 SER A O 5
ATOM 3197 N N . SER A 1 43 ? 7.802 9.010 16.820 1.00 0.00 43 SER A N 5
ATOM 3198 C CA . SER A 1 43 ? 7.685 9.146 18.267 1.00 0.00 43 SER A CA 5
ATOM 3199 C C . SER A 1 43 ? 8.085 7.852 18.968 1.00 0.00 43 SER A C 5
ATOM 3200 O O . SER A 1 43 ? 7.435 7.421 19.919 1.00 0.00 43 SER A O 5
ATOM 3208 N N . GLY A 1 44 ? 9.163 7.237 18.491 1.00 0.00 44 GLY A N 5
ATOM 3209 C CA . GLY A 1 44 ? 9.633 5.998 19.083 1.00 0.00 44 GLY A CA 5
ATOM 3210 C C . GLY A 1 44 ? 8.721 4.827 18.779 1.00 0.00 44 GLY A C 5
ATOM 3211 O O . GLY A 1 44 ? 8.752 4.318 17.659 1.00 0.00 44 GLY A O 5
ATOM 3216 N N . GLY A 1 1 ? -18.592 -3.698 17.853 1.00 0.00 1 GLY A N 6
ATOM 3217 C CA . GLY A 1 1 ? -18.941 -4.964 18.470 1.00 0.00 1 GLY A CA 6
ATOM 3218 C C . GLY A 1 1 ? -19.874 -5.791 17.609 1.00 0.00 1 GLY A C 6
ATOM 3219 O O . GLY A 1 1 ? -19.439 -6.716 16.922 1.00 0.00 1 GLY A O 6
ATOM 3223 N N . SER A 1 2 ? -21.161 -5.460 17.645 1.00 0.00 2 SER A N 6
ATOM 3224 C CA . SER A 1 2 ? -22.159 -6.184 16.866 1.00 0.00 2 SER A CA 6
ATOM 3225 C C . SER A 1 2 ? -22.941 -5.231 15.966 1.00 0.00 2 SER A C 6
ATOM 3226 O O . SER A 1 2 ? -23.555 -4.276 16.441 1.00 0.00 2 SER A O 6
ATOM 3234 N N . SER A 1 3 ? -22.913 -5.499 14.665 1.00 0.00 3 SER A N 6
ATOM 3235 C CA . SER A 1 3 ? -23.615 -4.664 13.697 1.00 0.00 3 SER A CA 6
ATOM 3236 C C . SER A 1 3 ? -24.663 -5.475 12.940 1.00 0.00 3 SER A C 6
ATOM 3237 O O . SER A 1 3 ? -25.842 -5.126 12.925 1.00 0.00 3 SER A O 6
ATOM 3245 N N . GLY A 1 4 ? -24.222 -6.561 12.312 1.00 0.00 4 GLY A N 6
ATOM 3246 C CA . GLY A 1 4 ? -25.133 -7.405 11.561 1.00 0.00 4 GLY A CA 6
ATOM 3247 C C . GLY A 1 4 ? -24.516 -7.925 10.278 1.00 0.00 4 GLY A C 6
ATOM 3248 O O . GLY A 1 4 ? -23.359 -8.345 10.263 1.00 0.00 4 GLY A O 6
ATOM 3252 N N . SER A 1 5 ? -25.291 -7.900 9.198 1.00 0.00 5 SER A N 6
ATOM 3253 C CA . SER A 1 5 ? -24.815 -8.379 7.905 1.00 0.00 5 SER A CA 6
ATOM 3254 C C . SER A 1 5 ? -23.455 -7.776 7.569 1.00 0.00 5 SER A C 6
ATOM 3255 O O . SER A 1 5 ? -23.229 -6.581 7.761 1.00 0.00 5 SER A O 6
ATOM 3263 N N . SER A 1 6 ? -22.552 -8.612 7.067 1.00 0.00 6 SER A N 6
ATOM 3264 C CA . SER A 1 6 ? -21.211 -8.163 6.708 1.00 0.00 6 SER A CA 6
ATOM 3265 C C . SER A 1 6 ? -20.954 -8.361 5.217 1.00 0.00 6 SER A C 6
ATOM 3266 O O . SER A 1 6 ? -21.626 -9.155 4.560 1.00 0.00 6 SER A O 6
ATOM 3274 N N . GLY A 1 7 ? -19.974 -7.633 4.690 1.00 0.00 7 GLY A N 6
ATOM 3275 C CA . GLY A 1 7 ? -19.644 -7.742 3.281 1.00 0.00 7 GLY A CA 6
ATOM 3276 C C . GLY A 1 7 ? -18.437 -8.626 3.035 1.00 0.00 7 GLY A C 6
ATOM 3277 O O . GLY A 1 7 ? -18.463 -9.822 3.330 1.00 0.00 7 GLY A O 6
ATOM 3281 N N . THR A 1 8 ? -17.376 -8.039 2.492 1.00 0.00 8 THR A N 6
ATOM 3282 C CA . THR A 1 8 ? -16.155 -8.781 2.203 1.00 0.00 8 THR A CA 6
ATOM 3283 C C . THR A 1 8 ? -15.433 -9.172 3.488 1.00 0.00 8 THR A C 6
ATOM 3284 O O . THR A 1 8 ? -15.108 -8.319 4.313 1.00 0.00 8 THR A O 6
ATOM 3295 N N . ASP A 1 9 ? -15.186 -10.467 3.650 1.00 0.00 9 ASP A N 6
ATOM 3296 C CA . ASP A 1 9 ? -14.500 -10.972 4.834 1.00 0.00 9 ASP A CA 6
ATOM 3297 C C . ASP A 1 9 ? -12.992 -10.779 4.712 1.00 0.00 9 ASP A C 6
ATOM 3298 O O . ASP A 1 9 ? -12.340 -10.306 5.643 1.00 0.00 9 ASP A O 6
ATOM 3307 N N . SER A 1 10 ? -12.444 -11.149 3.559 1.00 0.00 10 SER A N 6
ATOM 3308 C CA . SER A 1 10 ? -11.012 -11.020 3.318 1.00 0.00 10 SER A CA 6
ATOM 3309 C C . SER A 1 10 ? -10.593 -9.553 3.297 1.00 0.00 10 SER A C 6
ATOM 3310 O O . SER A 1 10 ? -11.000 -8.791 2.420 1.00 0.00 10 SER A O 6
ATOM 3318 N N . LYS A 1 11 ? -9.778 -9.164 4.271 1.00 0.00 11 LYS A N 6
ATOM 3319 C CA . LYS A 1 11 ? -9.301 -7.789 4.367 1.00 0.00 11 LYS A CA 6
ATOM 3320 C C . LYS A 1 11 ? -8.825 -7.282 3.009 1.00 0.00 11 LYS A C 6
ATOM 3321 O O . LYS A 1 11 ? -8.750 -8.042 2.044 1.00 0.00 11 LYS A O 6
ATOM 3340 N N . SER A 1 12 ? -8.504 -5.994 2.943 1.00 0.00 12 SER A N 6
ATOM 3341 C CA . SER A 1 12 ? -8.037 -5.386 1.703 1.00 0.00 12 SER A CA 6
ATOM 3342 C C . SER A 1 12 ? -7.169 -4.165 1.990 1.00 0.00 12 SER A C 6
ATOM 3343 O O . SER A 1 12 ? -7.660 -3.132 2.445 1.00 0.00 12 SER A O 6
ATOM 3351 N N . TYR A 1 13 ? -5.874 -4.292 1.721 1.00 0.00 13 TYR A N 6
ATOM 3352 C CA . TYR A 1 13 ? -4.935 -3.201 1.953 1.00 0.00 13 TYR A CA 6
ATOM 3353 C C . TYR A 1 13 ? -5.074 -2.126 0.879 1.00 0.00 13 TYR A C 6
ATOM 3354 O O . TYR A 1 13 ? -5.349 -2.424 -0.282 1.00 0.00 13 TYR A O 6
ATOM 3372 N N . ASN A 1 14 ? -4.881 -0.872 1.278 1.00 0.00 14 ASN A N 6
ATOM 3373 C CA . ASN A 1 14 ? -4.985 0.249 0.352 1.00 0.00 14 ASN A CA 6
ATOM 3374 C C . ASN A 1 14 ? -4.235 1.466 0.885 1.00 0.00 14 ASN A C 6
ATOM 3375 O O . ASN A 1 14 ? -4.153 1.677 2.096 1.00 0.00 14 ASN A O 6
ATOM 3386 N N . CYS A 1 15 ? -3.690 2.265 -0.026 1.00 0.00 15 CYS A N 6
ATOM 3387 C CA . CYS A 1 15 ? -2.947 3.461 0.350 1.00 0.00 15 CYS A CA 6
ATOM 3388 C C . CYS A 1 15 ? -3.892 4.559 0.831 1.00 0.00 15 CYS A C 6
ATOM 3389 O O . CYS A 1 15 ? -4.897 4.854 0.186 1.00 0.00 15 CYS A O 6
ATOM 3396 N N . ASN A 1 16 ? -3.561 5.161 1.969 1.00 0.00 16 ASN A N 6
ATOM 3397 C CA . ASN A 1 16 ? -4.379 6.227 2.536 1.00 0.00 16 ASN A CA 6
ATOM 3398 C C . ASN A 1 16 ? -3.769 7.595 2.247 1.00 0.00 16 ASN A C 6
ATOM 3399 O O . ASN A 1 16 ? -4.022 8.562 2.964 1.00 0.00 16 ASN A O 6
ATOM 3410 N N . GLU A 1 17 ? -2.964 7.666 1.191 1.00 0.00 17 GLU A N 6
ATOM 3411 C CA . GLU A 1 17 ? -2.318 8.916 0.807 1.00 0.00 17 GLU A CA 6
ATOM 3412 C C . GLU A 1 17 ? -2.796 9.376 -0.567 1.00 0.00 17 GLU A C 6
ATOM 3413 O O . GLU A 1 17 ? -3.106 10.551 -0.767 1.00 0.00 17 GLU A O 6
ATOM 3425 N N . CYS A 1 18 ? -2.853 8.442 -1.511 1.00 0.00 18 CYS A N 6
ATOM 3426 C CA . CYS A 1 18 ? -3.292 8.750 -2.866 1.00 0.00 18 CYS A CA 6
ATOM 3427 C C . CYS A 1 18 ? -4.640 8.099 -3.163 1.00 0.00 18 CYS A C 6
ATOM 3428 O O . CYS A 1 18 ? -5.552 8.743 -3.680 1.00 0.00 18 CYS A O 6
ATOM 3435 N N . GLY A 1 19 ? -4.758 6.817 -2.830 1.00 0.00 19 GLY A N 6
ATOM 3436 C CA . GLY A 1 19 ? -5.997 6.099 -3.068 1.00 0.00 19 GLY A CA 6
ATOM 3437 C C . GLY A 1 19 ? -5.807 4.898 -3.973 1.00 0.00 19 GLY A C 6
ATOM 3438 O O . GLY A 1 19 ? -6.556 4.708 -4.931 1.00 0.00 19 GLY A O 6
ATOM 3442 N N . LYS A 1 20 ? -4.800 4.085 -3.670 1.00 0.00 20 LYS A N 6
ATOM 3443 C CA . LYS A 1 20 ? -4.513 2.895 -4.463 1.00 0.00 20 LYS A CA 6
ATOM 3444 C C . LYS A 1 20 ? -4.700 1.630 -3.632 1.00 0.00 20 LYS A C 6
ATOM 3445 O O . LYS A 1 20 ? -3.989 1.408 -2.653 1.00 0.00 20 LYS A O 6
ATOM 3464 N N . ALA A 1 21 ? -5.660 0.802 -4.032 1.00 0.00 21 ALA A N 6
ATOM 3465 C CA . ALA A 1 21 ? -5.938 -0.443 -3.326 1.00 0.00 21 ALA A CA 6
ATOM 3466 C C . ALA A 1 21 ? -5.053 -1.574 -3.839 1.00 0.00 21 ALA A C 6
ATOM 3467 O O . ALA A 1 21 ? -5.094 -1.921 -5.019 1.00 0.00 21 ALA A O 6
ATOM 3474 N N . PHE A 1 22 ? -4.253 -2.145 -2.945 1.00 0.00 22 PHE A N 6
ATOM 3475 C CA . PHE A 1 22 ? -3.356 -3.236 -3.307 1.00 0.00 22 PHE A CA 6
ATOM 3476 C C . PHE A 1 22 ? -3.933 -4.581 -2.875 1.00 0.00 22 PHE A C 6
ATOM 3477 O O . PHE A 1 22 ? -4.811 -4.645 -2.013 1.00 0.00 22 PHE A O 6
ATOM 3494 N N . THR A 1 23 ? -3.434 -5.654 -3.479 1.00 0.00 23 THR A N 6
ATOM 3495 C CA . THR A 1 23 ? -3.899 -6.998 -3.158 1.00 0.00 23 THR A CA 6
ATOM 3496 C C . THR A 1 23 ? -3.098 -7.597 -2.008 1.00 0.00 23 THR A C 6
ATOM 3497 O O . THR A 1 23 ? -3.622 -8.381 -1.217 1.00 0.00 23 THR A O 6
ATOM 3508 N N . ARG A 1 24 ? -1.826 -7.224 -1.922 1.00 0.00 24 ARG A N 6
ATOM 3509 C CA . ARG A 1 24 ? -0.952 -7.726 -0.868 1.00 0.00 24 ARG A CA 6
ATOM 3510 C C . ARG A 1 24 ? -0.604 -6.619 0.123 1.00 0.00 24 ARG A C 6
ATOM 3511 O O . ARG A 1 24 ? -1.076 -5.489 -0.003 1.00 0.00 24 ARG A O 6
ATOM 3532 N N . ILE A 1 25 ? 0.225 -6.952 1.107 1.00 0.00 25 ILE A N 6
ATOM 3533 C CA . ILE A 1 25 ? 0.637 -5.986 2.118 1.00 0.00 25 ILE A CA 6
ATOM 3534 C C . ILE A 1 25 ? 1.991 -5.375 1.775 1.00 0.00 25 ILE A C 6
ATOM 3535 O O . ILE A 1 25 ? 2.265 -4.221 2.106 1.00 0.00 25 ILE A O 6
ATOM 3551 N N . PHE A 1 26 ? 2.835 -6.156 1.109 1.00 0.00 26 PHE A N 6
ATOM 3552 C CA . PHE A 1 26 ? 4.161 -5.691 0.720 1.00 0.00 26 PHE A CA 6
ATOM 3553 C C . PHE A 1 26 ? 4.079 -4.757 -0.483 1.00 0.00 26 PHE A C 6
ATOM 3554 O O . PHE A 1 26 ? 4.754 -3.728 -0.531 1.00 0.00 26 PHE A O 6
ATOM 3571 N N . HIS A 1 27 ? 3.248 -5.123 -1.454 1.00 0.00 27 HIS A N 6
ATOM 3572 C CA . HIS A 1 27 ? 3.076 -4.318 -2.658 1.00 0.00 27 HIS A CA 6
ATOM 3573 C C . HIS A 1 27 ? 2.648 -2.897 -2.305 1.00 0.00 27 HIS A C 6
ATOM 3574 O O . HIS A 1 27 ? 2.896 -1.956 -3.060 1.00 0.00 27 HIS A O 6
ATOM 3588 N N . LEU A 1 28 ? 2.002 -2.748 -1.154 1.00 0.00 28 LEU A N 6
ATOM 3589 C CA . LEU A 1 28 ? 1.538 -1.441 -0.700 1.00 0.00 28 LEU A CA 6
ATOM 3590 C C . LEU A 1 28 ? 2.662 -0.672 -0.014 1.00 0.00 28 LEU A C 6
ATOM 3591 O O . LEU A 1 28 ? 2.825 0.531 -0.224 1.00 0.00 28 LEU A O 6
ATOM 3607 N N . THR A 1 29 ? 3.437 -1.373 0.807 1.00 0.00 29 THR A N 6
ATOM 3608 C CA . THR A 1 29 ? 4.547 -0.757 1.523 1.00 0.00 29 THR A CA 6
ATOM 3609 C C . THR A 1 29 ? 5.601 -0.231 0.556 1.00 0.00 29 THR A C 6
ATOM 3610 O O . THR A 1 29 ? 6.148 0.855 0.750 1.00 0.00 29 THR A O 6
ATOM 3621 N N . ARG A 1 30 ? 5.882 -1.007 -0.485 1.00 0.00 30 ARG A N 6
ATOM 3622 C CA . ARG A 1 30 ? 6.872 -0.619 -1.482 1.00 0.00 30 ARG A CA 6
ATOM 3623 C C . ARG A 1 30 ? 6.381 0.571 -2.302 1.00 0.00 30 ARG A C 6
ATOM 3624 O O . ARG A 1 30 ? 7.139 1.165 -3.069 1.00 0.00 30 ARG A O 6
ATOM 3645 N N . HIS A 1 31 ? 5.107 0.912 -2.134 1.00 0.00 31 HIS A N 6
ATOM 3646 C CA . HIS A 1 31 ? 4.514 2.031 -2.858 1.00 0.00 31 HIS A CA 6
ATOM 3647 C C . HIS A 1 31 ? 4.663 3.329 -2.069 1.00 0.00 31 HIS A C 6
ATOM 3648 O O . HIS A 1 31 ? 5.115 4.341 -2.603 1.00 0.00 31 HIS A O 6
ATOM 3662 N N . GLN A 1 32 ? 4.278 3.289 -0.798 1.00 0.00 32 GLN A N 6
ATOM 3663 C CA . GLN A 1 32 ? 4.368 4.463 0.063 1.00 0.00 32 GLN A CA 6
ATOM 3664 C C . GLN A 1 32 ? 5.726 5.141 -0.081 1.00 0.00 32 GLN A C 6
ATOM 3665 O O . GLN A 1 32 ? 5.881 6.319 0.243 1.00 0.00 32 GLN A O 6
ATOM 3679 N N . LYS A 1 33 ? 6.708 4.391 -0.569 1.00 0.00 33 LYS A N 6
ATOM 3680 C CA . LYS A 1 33 ? 8.054 4.919 -0.757 1.00 0.00 33 LYS A CA 6
ATOM 3681 C C . LYS A 1 33 ? 8.018 6.240 -1.519 1.00 0.00 33 LYS A C 6
ATOM 3682 O O . LYS A 1 33 ? 8.814 7.142 -1.253 1.00 0.00 33 LYS A O 6
ATOM 3701 N N . ILE A 1 34 ? 7.091 6.348 -2.464 1.00 0.00 34 ILE A N 6
ATOM 3702 C CA . ILE A 1 34 ? 6.951 7.560 -3.262 1.00 0.00 34 ILE A CA 6
ATOM 3703 C C . ILE A 1 34 ? 6.276 8.669 -2.462 1.00 0.00 34 ILE A C 6
ATOM 3704 O O . ILE A 1 34 ? 6.401 9.850 -2.789 1.00 0.00 34 ILE A O 6
ATOM 3720 N N . HIS A 1 35 ? 5.561 8.282 -1.410 1.00 0.00 35 HIS A N 6
ATOM 3721 C CA . HIS A 1 35 ? 4.868 9.244 -0.561 1.00 0.00 35 HIS A CA 6
ATOM 3722 C C . HIS A 1 35 ? 5.798 9.782 0.522 1.00 0.00 35 HIS A C 6
ATOM 3723 O O . HIS A 1 35 ? 5.981 10.993 0.652 1.00 0.00 35 HIS A O 6
ATOM 3737 N N . THR A 1 36 ? 6.382 8.875 1.298 1.00 0.00 36 THR A N 6
ATOM 3738 C CA . THR A 1 36 ? 7.291 9.259 2.371 1.00 0.00 36 THR A CA 6
ATOM 3739 C C . THR A 1 36 ? 8.558 9.899 1.815 1.00 0.00 36 THR A C 6
ATOM 3740 O O . THR A 1 36 ? 9.213 9.340 0.936 1.00 0.00 36 THR A O 6
ATOM 3751 N N . ARG A 1 37 ? 8.898 11.075 2.334 1.00 0.00 37 ARG A N 6
ATOM 3752 C CA . ARG A 1 37 ? 10.087 11.791 1.889 1.00 0.00 37 ARG A CA 6
ATOM 3753 C C . ARG A 1 37 ? 11.342 11.220 2.542 1.00 0.00 37 ARG A C 6
ATOM 3754 O O . ARG A 1 37 ? 12.191 11.962 3.036 1.00 0.00 37 ARG A O 6
ATOM 3775 N N . LYS A 1 38 ? 11.453 9.896 2.540 1.00 0.00 38 LYS A N 6
ATOM 3776 C CA . LYS A 1 38 ? 12.605 9.224 3.131 1.00 0.00 38 LYS A CA 6
ATOM 3777 C C . LYS A 1 38 ? 12.722 9.550 4.616 1.00 0.00 38 LYS A C 6
ATOM 3778 O O . LYS A 1 38 ? 13.817 9.796 5.122 1.00 0.00 38 LYS A O 6
ATOM 3797 N N . SER A 1 39 ? 11.589 9.549 5.310 1.00 0.00 39 SER A N 6
ATOM 3798 C CA . SER A 1 39 ? 11.565 9.848 6.737 1.00 0.00 39 SER A CA 6
ATOM 3799 C C . SER A 1 39 ? 12.627 9.041 7.478 1.00 0.00 39 SER A C 6
ATOM 3800 O O . SER A 1 39 ? 13.170 9.488 8.487 1.00 0.00 39 SER A O 6
ATOM 3808 N N . GLY A 1 40 ? 12.917 7.848 6.969 1.00 0.00 40 GLY A N 6
ATOM 3809 C CA . GLY A 1 40 ? 13.912 6.996 7.595 1.00 0.00 40 GLY A CA 6
ATOM 3810 C C . GLY A 1 40 ? 15.263 7.088 6.915 1.00 0.00 40 GLY A C 6
ATOM 3811 O O . GLY A 1 40 ? 15.516 7.980 6.105 1.00 0.00 40 GLY A O 6
ATOM 3815 N N . PRO A 1 41 ? 16.162 6.148 7.245 1.00 0.00 41 PRO A N 6
ATOM 3816 C CA . PRO A 1 41 ? 17.510 6.106 6.673 1.00 0.00 41 PRO A CA 6
ATOM 3817 C C . PRO A 1 41 ? 17.502 5.718 5.198 1.00 0.00 41 PRO A C 6
ATOM 3818 O O . PRO A 1 41 ? 18.551 5.666 4.555 1.00 0.00 41 PRO A O 6
ATOM 3829 N N . SER A 1 42 ? 16.314 5.448 4.668 1.00 0.00 42 SER A N 6
ATOM 3830 C CA . SER A 1 42 ? 16.170 5.062 3.270 1.00 0.00 42 SER A CA 6
ATOM 3831 C C . SER A 1 42 ? 17.189 5.789 2.398 1.00 0.00 42 SER A C 6
ATOM 3832 O O . SER A 1 42 ? 17.175 7.016 2.299 1.00 0.00 42 SER A O 6
ATOM 3840 N N . SER A 1 43 ? 18.073 5.023 1.767 1.00 0.00 43 SER A N 6
ATOM 3841 C CA . SER A 1 43 ? 19.103 5.593 0.906 1.00 0.00 43 SER A CA 6
ATOM 3842 C C . SER A 1 43 ? 18.506 6.630 -0.041 1.00 0.00 43 SER A C 6
ATOM 3843 O O . SER A 1 43 ? 17.413 6.444 -0.573 1.00 0.00 43 SER A O 6
ATOM 3851 N N . GLY A 1 44 ? 19.235 7.723 -0.247 1.00 0.00 44 GLY A N 6
ATOM 3852 C CA . GLY A 1 44 ? 18.762 8.774 -1.129 1.00 0.00 44 GLY A CA 6
ATOM 3853 C C . GLY A 1 44 ? 18.854 8.387 -2.592 1.00 0.00 44 GLY A C 6
ATOM 3854 O O . GLY A 1 44 ? 19.949 8.411 -3.151 1.00 0.00 44 GLY A O 6
ATOM 3859 N N . GLY A 1 1 ? -35.486 -12.999 3.689 1.00 0.00 1 GLY A N 7
ATOM 3860 C CA . GLY A 1 1 ? -34.194 -13.267 4.294 1.00 0.00 1 GLY A CA 7
ATOM 3861 C C . GLY A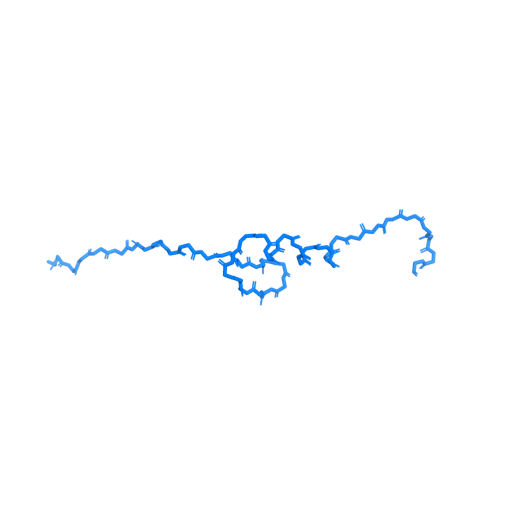 1 1 ? -33.494 -12.002 4.751 1.00 0.00 1 GLY A C 7
ATOM 3862 O O . GLY A 1 1 ? -32.961 -11.250 3.936 1.00 0.00 1 GLY A O 7
ATOM 3866 N N . SER A 1 2 ? -33.497 -11.767 6.059 1.00 0.00 2 SER A N 7
ATOM 3867 C CA . SER A 1 2 ? -32.863 -10.581 6.624 1.00 0.00 2 SER A CA 7
ATOM 3868 C C . SER A 1 2 ? -31.715 -10.968 7.551 1.00 0.00 2 SER A C 7
ATOM 3869 O O . SER A 1 2 ? -31.897 -11.098 8.762 1.00 0.00 2 SER A O 7
ATOM 3877 N N . SER A 1 3 ? -30.532 -11.152 6.974 1.00 0.00 3 SER A N 7
ATOM 3878 C CA . SER A 1 3 ? -29.354 -11.529 7.747 1.00 0.00 3 SER A CA 7
ATOM 3879 C C . SER A 1 3 ? -28.200 -10.567 7.482 1.00 0.00 3 SER A C 7
ATOM 3880 O O . SER A 1 3 ? -27.053 -10.983 7.328 1.00 0.00 3 SER A O 7
ATOM 3888 N N . GLY A 1 4 ? -28.514 -9.276 7.431 1.00 0.00 4 GLY A N 7
ATOM 3889 C CA . GLY A 1 4 ? -27.494 -8.274 7.185 1.00 0.00 4 GLY A CA 7
ATOM 3890 C C . GLY A 1 4 ? -26.880 -8.398 5.805 1.00 0.00 4 GLY A C 7
ATOM 3891 O O . GLY A 1 4 ? -26.324 -9.441 5.457 1.00 0.00 4 GLY A O 7
ATOM 3895 N N . SER A 1 5 ? -26.980 -7.334 5.015 1.00 0.00 5 SER A N 7
ATOM 3896 C CA . SER A 1 5 ? -26.435 -7.331 3.663 1.00 0.00 5 SER A CA 7
ATOM 3897 C C . SER A 1 5 ? -25.189 -6.454 3.582 1.00 0.00 5 SER A C 7
ATOM 3898 O O . SER A 1 5 ? -25.271 -5.265 3.276 1.00 0.00 5 SER A O 7
ATOM 3906 N N . SER A 1 6 ? -24.034 -7.052 3.858 1.00 0.00 6 SER A N 7
ATOM 3907 C CA . SER A 1 6 ? -22.770 -6.326 3.820 1.00 0.00 6 SER A CA 7
ATOM 3908 C C . SER A 1 6 ? -21.939 -6.743 2.610 1.00 0.00 6 SER A C 7
ATOM 3909 O O . SER A 1 6 ? -20.723 -6.906 2.704 1.00 0.00 6 SER A O 7
ATOM 3917 N N . GLY A 1 7 ? -22.607 -6.915 1.473 1.00 0.00 7 GLY A N 7
ATOM 3918 C CA . GLY A 1 7 ? -21.916 -7.312 0.260 1.00 0.00 7 GLY A CA 7
ATOM 3919 C C . GLY A 1 7 ? -20.795 -8.297 0.527 1.00 0.00 7 GLY A C 7
ATOM 3920 O O . GLY A 1 7 ? -21.043 -9.459 0.849 1.00 0.00 7 GLY A O 7
ATOM 3924 N N . THR A 1 8 ? -19.557 -7.833 0.391 1.00 0.00 8 THR A N 7
ATOM 3925 C CA . THR A 1 8 ? -18.394 -8.682 0.617 1.00 0.00 8 THR A CA 7
ATOM 3926 C C . THR A 1 8 ? -17.215 -7.871 1.143 1.00 0.00 8 THR A C 7
ATOM 3927 O O . THR A 1 8 ? -16.744 -6.944 0.484 1.00 0.00 8 THR A O 7
ATOM 3938 N N . ASP A 1 9 ? -16.741 -8.227 2.332 1.00 0.00 9 ASP A N 7
ATOM 3939 C CA . ASP A 1 9 ? -15.615 -7.532 2.945 1.00 0.00 9 ASP A CA 7
ATOM 3940 C C . ASP A 1 9 ? -14.554 -8.524 3.412 1.00 0.00 9 ASP A C 7
ATOM 3941 O O . ASP A 1 9 ? -14.831 -9.411 4.219 1.00 0.00 9 ASP A O 7
ATOM 3950 N N . SER A 1 10 ? -13.338 -8.368 2.897 1.00 0.00 10 SER A N 7
ATOM 3951 C CA . SER A 1 10 ? -12.237 -9.253 3.257 1.00 0.00 10 SER A CA 7
ATOM 3952 C C . SER A 1 10 ? -10.941 -8.466 3.430 1.00 0.00 10 SER A C 7
ATOM 3953 O O . SER A 1 10 ? -10.893 -7.263 3.173 1.00 0.00 10 SER A O 7
ATOM 3961 N N . LYS A 1 11 ? -9.892 -9.154 3.866 1.00 0.00 11 LYS A N 7
ATOM 3962 C CA . LYS A 1 11 ? -8.594 -8.522 4.073 1.00 0.00 11 LYS A CA 7
ATOM 3963 C C . LYS A 1 11 ? -8.121 -7.824 2.802 1.00 0.00 11 LYS A C 7
ATOM 3964 O O . LYS A 1 11 ? -8.235 -8.368 1.704 1.00 0.00 11 LYS A O 7
ATOM 3983 N N . SER A 1 12 ? -7.588 -6.616 2.959 1.00 0.00 12 SER A N 7
ATOM 3984 C CA . SER A 1 12 ? -7.099 -5.843 1.823 1.00 0.00 12 SER A CA 7
ATOM 3985 C C . SER A 1 12 ? -6.393 -4.574 2.293 1.00 0.00 12 SER A C 7
ATOM 3986 O O . SER A 1 12 ? -6.951 -3.787 3.058 1.00 0.00 12 SER A O 7
ATOM 3994 N N . TYR A 1 13 ? -5.163 -4.384 1.830 1.00 0.00 13 TYR A N 7
ATOM 3995 C CA . TYR A 1 13 ? -4.378 -3.213 2.205 1.00 0.00 13 TYR A CA 7
ATOM 3996 C C . TYR A 1 13 ? -4.542 -2.096 1.178 1.00 0.00 13 TYR A C 7
ATOM 3997 O O . TYR A 1 13 ? -4.191 -2.256 0.010 1.00 0.00 13 TYR A O 7
ATOM 4015 N N . ASN A 1 14 ? -5.079 -0.965 1.624 1.00 0.00 14 ASN A N 7
ATOM 4016 C CA . ASN A 1 14 ? -5.290 0.179 0.745 1.00 0.00 14 ASN A CA 7
ATOM 4017 C C . ASN A 1 14 ? -4.453 1.373 1.196 1.00 0.00 14 ASN A C 7
ATOM 4018 O O . ASN A 1 14 ? -4.008 1.436 2.342 1.00 0.00 14 ASN A O 7
ATOM 4029 N N . CYS A 1 15 ? -4.243 2.318 0.286 1.00 0.00 15 CYS A N 7
ATOM 4030 C CA . CYS A 1 15 ? -3.460 3.510 0.588 1.00 0.00 15 CYS A CA 7
ATOM 4031 C C . CYS A 1 15 ? -4.365 4.726 0.762 1.00 0.00 15 CYS A C 7
ATOM 4032 O O . CYS A 1 15 ? -5.409 4.833 0.120 1.00 0.00 15 CYS A O 7
ATOM 4039 N N . ASN A 1 16 ? -3.957 5.640 1.636 1.00 0.00 16 ASN A N 7
ATOM 4040 C CA . ASN A 1 16 ? -4.731 6.849 1.896 1.00 0.00 16 ASN A CA 7
ATOM 4041 C C . ASN A 1 16 ? -4.070 8.066 1.257 1.00 0.00 16 ASN A C 7
ATOM 4042 O O . ASN A 1 16 ? -4.743 9.032 0.898 1.00 0.00 16 ASN A O 7
ATOM 4053 N N . GLU A 1 17 ? -2.749 8.011 1.118 1.00 0.00 17 GLU A N 7
ATOM 4054 C CA . GLU A 1 17 ? -1.998 9.109 0.522 1.00 0.00 17 GLU A CA 7
ATOM 4055 C C . GLU A 1 17 ? -2.607 9.522 -0.815 1.00 0.00 17 GLU A C 7
ATOM 4056 O O . GLU A 1 17 ? -2.760 10.710 -1.100 1.00 0.00 17 GLU A O 7
ATOM 4068 N N . CYS A 1 18 ? -2.951 8.533 -1.633 1.00 0.00 18 CYS A N 7
ATOM 4069 C CA . CYS A 1 18 ? -3.541 8.791 -2.940 1.00 0.00 18 CYS A CA 7
ATOM 4070 C C . CYS A 1 18 ? -4.901 8.110 -3.067 1.00 0.00 18 CYS A C 7
ATOM 4071 O O . CYS A 1 18 ? -5.864 8.708 -3.543 1.00 0.00 18 CYS A O 7
ATOM 4078 N N . GLY A 1 19 ? -4.970 6.854 -2.637 1.00 0.00 19 GLY A N 7
ATOM 4079 C CA . GLY A 1 19 ? -6.215 6.112 -2.711 1.00 0.00 19 GLY A CA 7
ATOM 4080 C C . GLY A 1 19 ? -6.134 4.938 -3.666 1.00 0.00 19 GLY A C 7
ATOM 4081 O O . GLY A 1 19 ? -6.872 4.876 -4.650 1.00 0.00 19 GLY A O 7
ATOM 4085 N N . LYS A 1 20 ? -5.234 4.003 -3.378 1.00 0.00 20 LYS A N 7
ATOM 4086 C CA . LYS A 1 20 ? -5.059 2.825 -4.219 1.00 0.00 20 LYS A CA 7
ATOM 4087 C C . LYS A 1 20 ? -5.196 1.546 -3.399 1.00 0.00 20 LYS A C 7
ATOM 4088 O O . LYS A 1 20 ? -4.754 1.483 -2.252 1.00 0.00 20 LYS A O 7
ATOM 4107 N N . ALA A 1 21 ? -5.809 0.529 -3.995 1.00 0.00 21 ALA A N 7
ATOM 4108 C CA . ALA A 1 21 ? -6.001 -0.749 -3.321 1.00 0.00 21 ALA A CA 7
ATOM 4109 C C . ALA A 1 21 ? -4.999 -1.787 -3.817 1.00 0.00 21 ALA A C 7
ATOM 4110 O O . ALA A 1 21 ? -4.764 -1.912 -5.019 1.00 0.00 21 ALA A O 7
ATOM 4117 N N . PHE A 1 22 ? -4.412 -2.528 -2.883 1.00 0.00 22 PHE A N 7
ATOM 4118 C CA . PHE A 1 22 ? -3.434 -3.555 -3.226 1.00 0.00 22 PHE A CA 7
ATOM 4119 C C . PHE A 1 22 ? -3.823 -4.900 -2.620 1.00 0.00 22 PHE A C 7
ATOM 4120 O O . PHE A 1 22 ? -4.259 -4.974 -1.470 1.00 0.00 22 PHE A O 7
ATOM 4137 N N . THR A 1 23 ? -3.663 -5.963 -3.402 1.00 0.00 23 THR A N 7
ATOM 4138 C CA . THR A 1 23 ? -3.998 -7.306 -2.945 1.00 0.00 23 THR A CA 7
ATOM 4139 C C . THR A 1 23 ? -3.139 -7.711 -1.753 1.00 0.00 23 THR A C 7
ATOM 4140 O O . THR A 1 23 ? -3.656 -8.096 -0.705 1.00 0.00 23 THR A O 7
ATOM 4151 N N . ARG A 1 24 ? -1.823 -7.622 -1.920 1.00 0.00 24 ARG A N 7
ATOM 4152 C CA . ARG A 1 24 ? -0.892 -7.981 -0.858 1.00 0.00 24 ARG A CA 7
ATOM 4153 C C . ARG A 1 24 ? -0.366 -6.734 -0.152 1.00 0.00 24 ARG A C 7
ATOM 4154 O O . ARG A 1 24 ? -0.731 -5.611 -0.501 1.00 0.00 24 ARG A O 7
ATOM 4175 N N . ILE A 1 25 ? 0.493 -6.940 0.841 1.00 0.00 25 ILE A N 7
ATOM 4176 C CA . ILE A 1 25 ? 1.069 -5.833 1.594 1.00 0.00 25 ILE A CA 7
ATOM 4177 C C . ILE A 1 25 ? 2.455 -5.474 1.070 1.00 0.00 25 ILE A C 7
ATOM 4178 O O . ILE A 1 25 ? 2.974 -4.392 1.345 1.00 0.00 25 ILE A O 7
ATOM 4194 N N . PHE A 1 26 ? 3.050 -6.389 0.311 1.00 0.00 26 PHE A N 7
ATOM 4195 C CA . PHE A 1 26 ? 4.377 -6.169 -0.253 1.00 0.00 26 PHE A CA 7
ATOM 4196 C C . PHE A 1 26 ? 4.408 -4.890 -1.085 1.00 0.00 26 PHE A C 7
ATOM 4197 O O . PHE A 1 26 ? 5.176 -3.970 -0.800 1.00 0.00 26 PHE A O 7
ATOM 4214 N N . HIS A 1 27 ? 3.569 -4.840 -2.115 1.00 0.00 27 HIS A N 7
ATOM 4215 C CA . HIS A 1 27 ? 3.501 -3.674 -2.989 1.00 0.00 27 HIS A CA 7
ATOM 4216 C C . HIS A 1 27 ? 3.193 -2.413 -2.189 1.00 0.00 27 HIS A C 7
ATOM 4217 O O . HIS A 1 27 ? 3.844 -1.381 -2.360 1.00 0.00 27 HIS A O 7
ATOM 4231 N N . LEU A 1 28 ? 2.196 -2.501 -1.315 1.00 0.00 28 LEU A N 7
ATOM 4232 C CA . LEU A 1 28 ? 1.801 -1.366 -0.488 1.00 0.00 28 LEU A CA 7
ATOM 4233 C C . LEU A 1 28 ? 3.004 -0.782 0.246 1.00 0.00 28 LEU A C 7
ATOM 4234 O O . LEU A 1 28 ? 3.182 0.436 0.299 1.00 0.00 28 LEU A O 7
ATOM 4250 N N . THR A 1 29 ? 3.829 -1.658 0.811 1.00 0.00 29 THR A N 7
ATOM 4251 C CA . THR A 1 29 ? 5.015 -1.230 1.541 1.00 0.00 29 THR A CA 7
ATOM 4252 C C . THR A 1 29 ? 5.936 -0.399 0.655 1.00 0.00 29 THR A C 7
ATOM 4253 O O . THR A 1 29 ? 6.421 0.656 1.063 1.00 0.00 29 THR A O 7
ATOM 4264 N N . ARG A 1 30 ? 6.173 -0.882 -0.561 1.00 0.00 30 ARG A N 7
ATOM 4265 C CA . ARG A 1 30 ? 7.037 -0.183 -1.505 1.00 0.00 30 ARG A CA 7
ATOM 4266 C C . ARG A 1 30 ? 6.367 1.088 -2.017 1.00 0.00 30 ARG A C 7
ATOM 4267 O O . ARG A 1 30 ? 7.034 2.085 -2.295 1.00 0.00 30 ARG A O 7
ATOM 4288 N N . HIS A 1 31 ? 5.044 1.045 -2.139 1.00 0.00 31 HIS A N 7
ATOM 4289 C CA . HIS A 1 31 ? 4.283 2.194 -2.618 1.00 0.00 31 HIS A CA 7
ATOM 4290 C C . HIS A 1 31 ? 4.386 3.360 -1.639 1.00 0.00 31 HIS A C 7
ATOM 4291 O O . HIS A 1 31 ? 4.933 4.412 -1.969 1.00 0.00 31 HIS A O 7
ATOM 4305 N N . GLN A 1 32 ? 3.855 3.165 -0.437 1.00 0.00 32 GLN A N 7
ATOM 4306 C CA . GLN A 1 32 ? 3.886 4.201 0.589 1.00 0.00 32 GLN A CA 7
ATOM 4307 C C . GLN A 1 32 ? 5.188 4.993 0.524 1.00 0.00 32 GLN A C 7
ATOM 4308 O O . GLN A 1 32 ? 5.201 6.207 0.728 1.00 0.00 32 GLN A O 7
ATOM 4322 N N . LYS A 1 33 ? 6.284 4.297 0.238 1.00 0.00 33 LYS A N 7
ATOM 4323 C CA . LYS A 1 33 ? 7.592 4.933 0.145 1.00 0.00 33 LYS A CA 7
ATOM 4324 C C . LYS A 1 33 ? 7.584 6.044 -0.900 1.00 0.00 33 LYS A C 7
ATOM 4325 O O . LYS A 1 33 ? 8.067 7.149 -0.649 1.00 0.00 33 LYS A O 7
ATOM 4344 N N . ILE A 1 34 ? 7.030 5.745 -2.070 1.00 0.00 34 ILE A N 7
ATOM 4345 C CA . ILE A 1 34 ? 6.957 6.720 -3.152 1.00 0.00 34 ILE A CA 7
ATOM 4346 C C . ILE A 1 34 ? 6.406 8.052 -2.654 1.00 0.00 34 ILE A C 7
ATOM 4347 O O . ILE A 1 34 ? 6.775 9.115 -3.155 1.00 0.00 34 ILE A O 7
ATOM 4363 N N . HIS A 1 35 ? 5.521 7.988 -1.664 1.00 0.00 35 HIS A N 7
ATOM 4364 C CA . HIS A 1 35 ? 4.920 9.189 -1.097 1.00 0.00 35 HIS A CA 7
ATOM 4365 C C . HIS A 1 35 ? 5.910 9.916 -0.191 1.00 0.00 35 HIS A C 7
ATOM 4366 O O . HIS A 1 35 ? 5.942 9.691 1.019 1.00 0.00 35 HIS A O 7
ATOM 4380 N N . THR A 1 36 ? 6.718 10.788 -0.785 1.00 0.00 36 THR A N 7
ATOM 4381 C CA . THR A 1 36 ? 7.710 11.546 -0.033 1.00 0.00 36 THR A CA 7
ATOM 4382 C C . THR A 1 36 ? 7.689 13.020 -0.424 1.00 0.00 36 THR A C 7
ATOM 4383 O O . THR A 1 36 ? 8.000 13.374 -1.561 1.00 0.00 36 THR A O 7
ATOM 4394 N N . ARG A 1 37 ? 7.320 13.874 0.525 1.00 0.00 37 ARG A N 7
ATOM 4395 C CA . ARG A 1 37 ? 7.258 15.309 0.278 1.00 0.00 37 ARG A CA 7
ATOM 4396 C C . ARG A 1 37 ? 8.538 15.802 -0.388 1.00 0.00 37 ARG A C 7
ATOM 4397 O O . ARG A 1 37 ? 9.547 15.097 -0.419 1.00 0.00 37 ARG A O 7
ATOM 4418 N N . LYS A 1 38 ? 8.491 17.018 -0.922 1.00 0.00 38 LYS A N 7
ATOM 4419 C CA . LYS A 1 38 ? 9.647 17.608 -1.587 1.00 0.00 38 LYS A CA 7
ATOM 4420 C C . LYS A 1 38 ? 10.718 17.999 -0.574 1.00 0.00 38 LYS A C 7
ATOM 4421 O O . LYS A 1 38 ? 10.407 18.389 0.551 1.00 0.00 38 LYS A O 7
ATOM 4440 N N . SER A 1 39 ? 11.978 17.894 -0.981 1.00 0.00 39 SER A N 7
ATOM 4441 C CA . SER A 1 39 ? 13.095 18.234 -0.108 1.00 0.00 39 SER A CA 7
ATOM 4442 C C . SER A 1 39 ? 14.374 18.436 -0.915 1.00 0.00 39 SER A C 7
ATOM 4443 O O . SER A 1 39 ? 14.774 17.571 -1.693 1.00 0.00 39 SER A O 7
ATOM 4451 N N . GLY A 1 40 ? 15.012 19.587 -0.722 1.00 0.00 40 GLY A N 7
ATOM 4452 C CA . GLY A 1 40 ? 16.239 19.883 -1.439 1.00 0.00 40 GLY A CA 7
ATOM 4453 C C . GLY A 1 40 ? 15.983 20.532 -2.784 1.00 0.00 40 GLY A C 7
ATOM 4454 O O . GLY A 1 40 ? 14.916 21.094 -3.033 1.00 0.00 40 GLY A O 7
ATOM 4458 N N . PRO A 1 41 ? 16.979 20.459 -3.680 1.00 0.00 41 PRO A N 7
ATOM 4459 C CA . PRO A 1 41 ? 16.880 21.040 -5.022 1.00 0.00 41 PRO A CA 7
ATOM 4460 C C . PRO A 1 41 ? 15.896 20.285 -5.909 1.00 0.00 41 PRO A C 7
ATOM 4461 O O . PRO A 1 41 ? 15.580 20.723 -7.015 1.00 0.00 41 PRO A O 7
ATOM 4472 N N . SER A 1 42 ? 15.414 19.148 -5.417 1.00 0.00 42 SER A N 7
ATOM 4473 C CA . SER A 1 42 ? 14.468 18.330 -6.167 1.00 0.00 42 SER A CA 7
ATOM 4474 C C . SER A 1 42 ? 13.476 19.206 -6.926 1.00 0.00 42 SER A C 7
ATOM 4475 O O . SER A 1 42 ? 13.229 20.353 -6.551 1.00 0.00 42 SER A O 7
ATOM 4483 N N . SER A 1 43 ? 12.909 18.657 -7.996 1.00 0.00 43 SER A N 7
ATOM 4484 C CA . SER A 1 43 ? 11.947 19.388 -8.811 1.00 0.00 43 SER A CA 7
ATOM 4485 C C . SER A 1 43 ? 10.552 19.321 -8.197 1.00 0.00 43 SER A C 7
ATOM 4486 O O . SER A 1 43 ? 10.328 18.615 -7.214 1.00 0.00 43 SER A O 7
ATOM 4494 N N . GLY A 1 44 ? 9.617 20.062 -8.784 1.00 0.00 44 GLY A N 7
ATOM 4495 C CA . GLY A 1 44 ? 8.255 20.073 -8.281 1.00 0.00 44 GLY A CA 7
ATOM 4496 C C . GLY A 1 44 ? 8.064 21.060 -7.147 1.00 0.00 44 GLY A C 7
ATOM 4497 O O . GLY A 1 44 ? 7.889 22.249 -7.411 1.00 0.00 44 GLY A O 7
ATOM 4502 N N . GLY A 1 1 ? -29.511 2.871 -1.465 1.00 0.00 1 GLY A N 8
ATOM 4503 C CA . GLY A 1 1 ? -28.887 4.163 -1.683 1.00 0.00 1 GLY A CA 8
ATOM 4504 C C . GLY A 1 1 ? -28.459 4.826 -0.389 1.00 0.00 1 GLY A C 8
ATOM 4505 O O . GLY A 1 1 ? -27.343 4.616 0.085 1.00 0.00 1 GLY A O 8
ATOM 4509 N N . SER A 1 2 ? -29.349 5.631 0.183 1.00 0.00 2 SER A N 8
ATOM 4510 C CA . SER A 1 2 ? -29.057 6.332 1.428 1.00 0.00 2 SER A CA 8
ATOM 4511 C C . SER A 1 2 ? -28.326 5.418 2.407 1.00 0.00 2 SER A C 8
ATOM 4512 O O . SER A 1 2 ? -27.275 5.774 2.940 1.00 0.00 2 SER A O 8
ATOM 4520 N N . SER A 1 3 ? -28.891 4.237 2.639 1.00 0.00 3 SER A N 8
ATOM 4521 C CA . SER A 1 3 ? -28.296 3.273 3.557 1.00 0.00 3 SER A CA 8
ATOM 4522 C C . SER A 1 3 ? -28.028 1.946 2.853 1.00 0.00 3 SE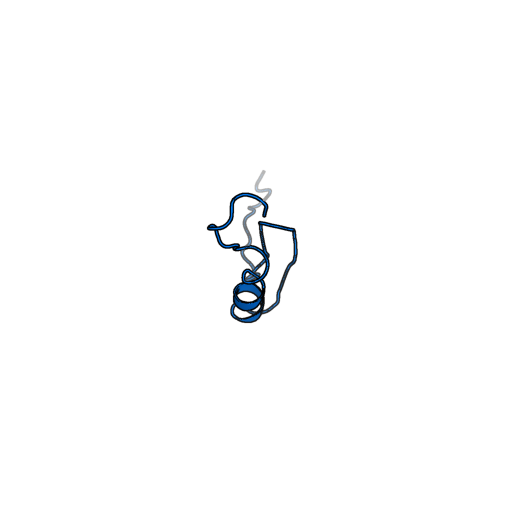R A C 8
ATOM 4523 O O . SER A 1 3 ? -28.928 1.123 2.693 1.00 0.00 3 SER A O 8
ATOM 4531 N N . GLY A 1 4 ? -26.783 1.747 2.432 1.00 0.00 4 GLY A N 8
ATOM 4532 C CA . GLY A 1 4 ? -26.417 0.520 1.750 1.00 0.00 4 GLY A CA 8
ATOM 4533 C C . GLY A 1 4 ? -25.812 -0.507 2.687 1.00 0.00 4 GLY A C 8
ATOM 4534 O O . GLY A 1 4 ? -26.021 -0.450 3.898 1.00 0.00 4 GLY A O 8
ATOM 4538 N N . SER A 1 5 ? -25.062 -1.449 2.124 1.00 0.00 5 SER A N 8
ATOM 4539 C CA . SER A 1 5 ? -24.429 -2.496 2.917 1.00 0.00 5 SER A CA 8
ATOM 4540 C C . SER A 1 5 ? -23.376 -3.237 2.099 1.00 0.00 5 SER A C 8
ATOM 4541 O O . SER A 1 5 ? -23.485 -3.341 0.877 1.00 0.00 5 SER A O 8
ATOM 4549 N N . SER A 1 6 ? -22.357 -3.749 2.781 1.00 0.00 6 SER A N 8
ATOM 4550 C CA . SER A 1 6 ? -21.282 -4.476 2.118 1.00 0.00 6 SER A CA 8
ATOM 4551 C C . SER A 1 6 ? -20.804 -5.643 2.978 1.00 0.00 6 SER A C 8
ATOM 4552 O O . SER A 1 6 ? -20.528 -5.481 4.165 1.00 0.00 6 SER A O 8
ATOM 4560 N N . GLY A 1 7 ? -20.709 -6.820 2.367 1.00 0.00 7 GLY A N 8
ATOM 4561 C CA . GLY A 1 7 ? -20.265 -7.997 3.091 1.00 0.00 7 GLY A CA 8
ATOM 4562 C C . GLY A 1 7 ? -18.953 -8.542 2.562 1.00 0.00 7 GLY A C 8
ATOM 4563 O O . GLY A 1 7 ? -18.938 -9.413 1.691 1.00 0.00 7 GLY A O 8
ATOM 4567 N N . THR A 1 8 ? -17.845 -8.027 3.087 1.00 0.00 8 THR A N 8
ATOM 4568 C CA . THR A 1 8 ? -16.522 -8.465 2.661 1.00 0.00 8 THR A CA 8
ATOM 4569 C C . THR A 1 8 ? -15.921 -9.449 3.658 1.00 0.00 8 THR A C 8
ATOM 4570 O O . THR A 1 8 ? -15.742 -9.127 4.832 1.00 0.00 8 THR A O 8
ATOM 4581 N N . ASP A 1 9 ? -15.611 -10.650 3.182 1.00 0.00 9 ASP A N 8
ATOM 4582 C CA . ASP A 1 9 ? -15.028 -11.682 4.032 1.00 0.00 9 ASP A CA 8
ATOM 4583 C C . ASP A 1 9 ? -13.542 -11.855 3.735 1.00 0.00 9 ASP A C 8
ATOM 4584 O O . ASP A 1 9 ? -13.025 -12.972 3.732 1.00 0.00 9 ASP A O 8
ATOM 4593 N N . SER A 1 10 ? -12.861 -10.742 3.483 1.00 0.00 10 SER A N 8
ATOM 4594 C CA . SER A 1 10 ? -11.435 -10.771 3.179 1.00 0.00 10 SER A CA 8
ATOM 4595 C C . SER A 1 10 ? -10.793 -9.415 3.457 1.00 0.00 10 SER A C 8
ATOM 4596 O O . SER A 1 10 ? -11.421 -8.370 3.285 1.00 0.00 10 SER A O 8
ATOM 4604 N N . LYS A 1 11 ? -9.536 -9.440 3.889 1.00 0.00 11 LYS A N 8
ATOM 4605 C CA . LYS A 1 11 ? -8.806 -8.214 4.190 1.00 0.00 11 LYS A CA 8
ATOM 4606 C C . LYS A 1 11 ? -8.252 -7.584 2.916 1.00 0.00 11 LYS A C 8
ATOM 4607 O O . LYS A 1 11 ? -8.243 -8.209 1.856 1.00 0.00 11 LYS A O 8
ATOM 4626 N N . SER A 1 12 ? -7.790 -6.342 3.028 1.00 0.00 12 SER A N 8
ATOM 4627 C CA . SER A 1 12 ? -7.236 -5.627 1.885 1.00 0.00 12 SER A CA 8
ATOM 4628 C C . SER A 1 12 ? -6.654 -4.284 2.314 1.00 0.00 12 SER A C 8
ATOM 4629 O O . SER A 1 12 ? -7.322 -3.488 2.975 1.00 0.00 12 SER A O 8
ATOM 4637 N N . TYR A 1 13 ? -5.405 -4.039 1.935 1.00 0.00 13 TYR A N 8
ATOM 4638 C CA . TYR A 1 13 ? -4.730 -2.795 2.282 1.00 0.00 13 TYR A CA 8
ATOM 4639 C C . TYR A 1 13 ? -4.945 -1.738 1.202 1.00 0.00 13 TYR A C 8
ATOM 4640 O O . TYR A 1 13 ? -5.454 -2.034 0.122 1.00 0.00 13 TYR A O 8
ATOM 4658 N N . ASN A 1 14 ? -4.553 -0.505 1.504 1.00 0.00 14 ASN A N 8
ATOM 4659 C CA . ASN A 1 14 ? -4.702 0.597 0.560 1.00 0.00 14 ASN A CA 8
ATOM 4660 C C . ASN A 1 14 ? -3.870 1.800 0.992 1.00 0.00 14 ASN A C 8
ATOM 4661 O O . ASN A 1 14 ? -3.316 1.823 2.092 1.00 0.00 14 ASN A O 8
ATOM 4672 N N . CYS A 1 15 ? -3.785 2.798 0.119 1.00 0.00 15 CYS A N 8
ATOM 4673 C CA . CYS A 1 15 ? -3.021 4.005 0.408 1.00 0.00 15 CYS A CA 8
ATOM 4674 C C . CYS A 1 15 ? -3.918 5.239 0.371 1.00 0.00 15 CYS A C 8
ATOM 4675 O O . CYS A 1 15 ? -3.896 6.006 -0.591 1.00 0.00 15 CYS A O 8
ATOM 4682 N N . ASN A 1 16 ? -4.706 5.424 1.425 1.00 0.00 16 ASN A N 8
ATOM 4683 C CA . ASN A 1 16 ? -5.611 6.564 1.513 1.00 0.00 16 ASN A CA 8
ATOM 4684 C C . ASN A 1 16 ? -4.936 7.834 1.003 1.00 0.00 16 ASN A C 8
ATOM 4685 O O . ASN A 1 16 ? -5.585 8.701 0.418 1.00 0.00 16 ASN A O 8
ATOM 4696 N N . GLU A 1 17 ? -3.630 7.936 1.230 1.00 0.00 17 GLU A N 8
ATOM 4697 C CA . GLU A 1 17 ? -2.868 9.100 0.793 1.00 0.00 17 GLU A CA 8
ATOM 4698 C C . GLU A 1 17 ? -3.183 9.443 -0.660 1.00 0.00 17 GLU A C 8
ATOM 4699 O O . GLU A 1 17 ? -3.686 10.526 -0.960 1.00 0.00 17 GLU A O 8
ATOM 4711 N N . CYS A 1 18 ? -2.882 8.512 -1.560 1.00 0.00 18 CYS A N 8
ATOM 4712 C CA . CYS A 1 18 ? -3.131 8.714 -2.982 1.00 0.00 18 CYS A CA 8
ATOM 4713 C C . CYS A 1 18 ? -4.504 8.178 -3.375 1.00 0.00 18 CYS A C 8
ATOM 4714 O O . CYS A 1 18 ? -5.271 8.850 -4.063 1.00 0.00 18 CYS A O 8
ATOM 4721 N N . GLY A 1 19 ? -4.807 6.961 -2.933 1.00 0.00 19 GLY A N 8
ATOM 4722 C CA . GLY A 1 19 ? -6.087 6.354 -3.248 1.00 0.00 19 GLY A CA 8
ATOM 4723 C C . GLY A 1 19 ? -5.945 5.113 -4.107 1.00 0.00 19 GLY A C 8
ATOM 4724 O O . GLY A 1 19 ? -6.600 4.986 -5.142 1.00 0.00 19 GLY A O 8
ATOM 4728 N N . LYS A 1 20 ? -5.086 4.195 -3.679 1.00 0.00 20 LYS A N 8
ATOM 4729 C CA . LYS A 1 20 ? -4.858 2.957 -4.415 1.00 0.00 20 LYS A CA 8
ATOM 4730 C C . LYS A 1 20 ? -4.894 1.753 -3.479 1.00 0.00 20 LYS A C 8
ATOM 4731 O O . LYS A 1 20 ? -4.046 1.614 -2.599 1.00 0.00 20 LYS A O 8
ATOM 4750 N N . ALA A 1 21 ? -5.880 0.885 -3.678 1.00 0.00 21 ALA A N 8
ATOM 4751 C CA . ALA A 1 21 ? -6.024 -0.309 -2.854 1.00 0.00 21 ALA A CA 8
ATOM 4752 C C . ALA A 1 21 ? -5.182 -1.457 -3.399 1.00 0.00 21 ALA A C 8
ATOM 4753 O O . ALA A 1 21 ? -5.338 -1.863 -4.551 1.00 0.00 21 ALA A O 8
ATOM 4760 N N . PHE A 1 22 ? -4.287 -1.977 -2.565 1.00 0.00 22 PHE A N 8
ATOM 4761 C CA . PHE A 1 22 ? -3.419 -3.078 -2.965 1.00 0.00 22 PHE A CA 8
ATOM 4762 C C . PHE A 1 22 ? -3.817 -4.370 -2.258 1.00 0.00 22 PHE A C 8
ATOM 4763 O O . PHE A 1 22 ? -4.020 -4.390 -1.043 1.00 0.00 22 PHE A O 8
ATOM 4780 N N . THR A 1 23 ? -3.929 -5.449 -3.027 1.00 0.00 23 THR A N 8
ATOM 4781 C CA . THR A 1 23 ? -4.306 -6.745 -2.477 1.00 0.00 23 THR A CA 8
ATOM 4782 C C . THR A 1 23 ? -3.160 -7.357 -1.679 1.00 0.00 23 THR A C 8
ATOM 4783 O O . THR A 1 23 ? -3.382 -8.147 -0.761 1.00 0.00 23 THR A O 8
ATOM 4794 N N . ARG A 1 24 ? -1.934 -6.987 -2.035 1.00 0.00 24 ARG A N 8
ATOM 4795 C CA . ARG A 1 24 ? -0.753 -7.501 -1.352 1.00 0.00 24 ARG A CA 8
ATOM 4796 C C . ARG A 1 24 ? -0.278 -6.526 -0.278 1.00 0.00 24 ARG A C 8
ATOM 4797 O O . ARG A 1 24 ? -0.489 -5.318 -0.386 1.00 0.00 24 ARG A O 8
ATOM 4818 N N . ILE A 1 25 ? 0.361 -7.060 0.757 1.00 0.00 25 ILE A N 8
ATOM 4819 C CA . ILE A 1 25 ? 0.865 -6.237 1.850 1.00 0.00 25 ILE A CA 8
ATOM 4820 C C . ILE A 1 25 ? 2.244 -5.675 1.524 1.00 0.00 25 ILE A C 8
ATOM 4821 O O . ILE A 1 25 ? 2.573 -4.549 1.900 1.00 0.00 25 ILE A O 8
ATOM 4837 N N . PHE A 1 26 ? 3.048 -6.465 0.819 1.00 0.00 26 PHE A N 8
ATOM 4838 C CA . PHE A 1 26 ? 4.393 -6.046 0.441 1.00 0.00 26 PHE A CA 8
ATOM 4839 C C . PHE A 1 26 ? 4.346 -5.040 -0.706 1.00 0.00 26 PHE A C 8
ATOM 4840 O O . PHE A 1 26 ? 5.115 -4.078 -0.735 1.00 0.00 26 PHE A O 8
ATOM 4857 N N . HIS A 1 27 ? 3.439 -5.270 -1.650 1.00 0.00 27 HIS A N 8
ATOM 4858 C CA . HIS A 1 27 ? 3.291 -4.385 -2.800 1.00 0.00 27 HIS A CA 8
ATOM 4859 C C . HIS A 1 27 ? 2.957 -2.965 -2.353 1.00 0.00 27 HIS A C 8
ATOM 4860 O O . HIS A 1 27 ? 3.421 -1.991 -2.947 1.00 0.00 27 HIS A O 8
ATOM 4874 N N . LEU A 1 28 ? 2.149 -2.855 -1.305 1.00 0.00 28 LEU A N 8
ATOM 4875 C CA . LEU A 1 28 ? 1.752 -1.554 -0.778 1.00 0.00 28 LEU A CA 8
ATOM 4876 C C . LEU A 1 28 ? 2.925 -0.863 -0.090 1.00 0.00 28 LEU A C 8
ATOM 4877 O O . LEU A 1 28 ? 3.130 0.341 -0.247 1.00 0.00 28 LEU A O 8
ATOM 4893 N N . THR A 1 29 ? 3.695 -1.634 0.671 1.00 0.00 29 THR A N 8
ATOM 4894 C CA . THR A 1 29 ? 4.848 -1.098 1.383 1.00 0.00 29 THR A CA 8
ATOM 4895 C C . THR A 1 29 ? 5.865 -0.505 0.414 1.00 0.00 29 THR A C 8
ATOM 4896 O O . THR A 1 29 ? 6.370 0.597 0.626 1.00 0.00 29 THR A O 8
ATOM 4907 N N . ARG A 1 30 ? 6.161 -1.244 -0.651 1.00 0.00 30 ARG A N 8
ATOM 4908 C CA . ARG A 1 30 ? 7.118 -0.791 -1.653 1.00 0.00 30 ARG A CA 8
ATOM 4909 C C . ARG A 1 30 ? 6.587 0.429 -2.400 1.00 0.00 30 ARG A C 8
ATOM 4910 O O . ARG A 1 30 ? 7.338 1.128 -3.082 1.00 0.00 30 ARG A O 8
ATOM 4931 N N . HIS A 1 31 ? 5.288 0.678 -2.268 1.00 0.00 31 HIS A N 8
ATOM 4932 C CA . HIS A 1 31 ? 4.657 1.814 -2.930 1.00 0.00 31 HIS A CA 8
ATOM 4933 C C . HIS A 1 31 ? 4.670 3.045 -2.029 1.00 0.00 31 HIS A C 8
ATOM 4934 O O . HIS A 1 31 ? 5.196 4.093 -2.404 1.00 0.00 31 HIS A O 8
ATOM 4948 N N . GLN A 1 32 ? 4.088 2.910 -0.842 1.00 0.00 32 GLN A N 8
ATOM 4949 C CA . GLN A 1 32 ? 4.032 4.012 0.110 1.00 0.00 32 GLN A CA 8
ATOM 4950 C C . GLN A 1 32 ? 5.334 4.806 0.101 1.00 0.00 32 GLN A C 8
ATOM 4951 O O . GLN A 1 32 ? 5.354 5.990 0.436 1.00 0.00 32 GLN A O 8
ATOM 4965 N N . LYS A 1 33 ? 6.421 4.146 -0.283 1.00 0.00 33 LYS A N 8
ATOM 4966 C CA . LYS A 1 33 ? 7.728 4.789 -0.337 1.00 0.00 33 LYS A CA 8
ATOM 4967 C C . LYS A 1 33 ? 7.654 6.110 -1.095 1.00 0.00 33 LYS A C 8
ATOM 4968 O O . LYS A 1 33 ? 8.168 7.130 -0.635 1.00 0.00 33 LYS A O 8
ATOM 4987 N N . ILE A 1 34 ? 7.010 6.085 -2.257 1.00 0.00 34 ILE A N 8
ATOM 4988 C CA . ILE A 1 34 ? 6.866 7.282 -3.077 1.00 0.00 34 ILE A CA 8
ATOM 4989 C C . ILE A 1 34 ? 6.301 8.441 -2.263 1.00 0.00 34 ILE A C 8
ATOM 4990 O O . ILE A 1 34 ? 6.449 9.605 -2.635 1.00 0.00 34 ILE A O 8
ATOM 5006 N N . HIS A 1 35 ? 5.654 8.114 -1.148 1.00 0.00 35 HIS A N 8
ATOM 5007 C CA . HIS A 1 35 ? 5.069 9.129 -0.279 1.00 0.00 35 HIS A CA 8
ATOM 5008 C C . HIS A 1 35 ? 6.045 9.529 0.823 1.00 0.00 35 HIS A C 8
ATOM 5009 O O . HIS A 1 35 ? 5.671 9.631 1.992 1.00 0.00 35 HIS A O 8
ATOM 5023 N N . THR A 1 36 ? 7.299 9.754 0.444 1.00 0.00 36 THR A N 8
ATOM 5024 C CA . THR A 1 36 ? 8.329 10.141 1.399 1.00 0.00 36 THR A CA 8
ATOM 5025 C C . THR A 1 36 ? 8.720 11.604 1.224 1.00 0.00 36 THR A C 8
ATOM 5026 O O . THR A 1 36 ? 8.732 12.124 0.108 1.00 0.00 36 THR A O 8
ATOM 5037 N N . ARG A 1 37 ? 9.039 12.263 2.333 1.00 0.00 37 ARG A N 8
ATOM 5038 C CA . ARG A 1 37 ? 9.430 13.667 2.302 1.00 0.00 37 ARG A CA 8
ATOM 5039 C C . ARG A 1 37 ? 10.920 13.810 2.005 1.00 0.00 37 ARG A C 8
ATOM 5040 O O . ARG A 1 37 ? 11.757 13.195 2.665 1.00 0.00 37 ARG A O 8
ATOM 5061 N N . LYS A 1 38 ? 11.243 14.627 1.008 1.00 0.00 38 LYS A N 8
ATOM 5062 C CA . LYS A 1 38 ? 12.631 14.852 0.623 1.00 0.00 38 LYS A CA 8
ATOM 5063 C C . LYS A 1 38 ? 13.136 16.186 1.165 1.00 0.00 38 LYS A C 8
ATOM 5064 O O . LYS A 1 38 ? 12.413 16.897 1.863 1.00 0.00 38 LYS A O 8
ATOM 5083 N N . SER A 1 39 ? 14.381 16.519 0.839 1.00 0.00 39 SER A N 8
ATOM 5084 C CA . SER A 1 39 ? 14.983 17.766 1.295 1.00 0.00 39 SER A CA 8
ATOM 5085 C C . SER A 1 39 ? 14.406 18.958 0.537 1.00 0.00 39 SER A C 8
ATOM 5086 O O . SER A 1 39 ? 15.006 19.451 -0.417 1.00 0.00 39 SER A O 8
ATOM 5094 N N . GLY A 1 40 ? 13.235 19.415 0.970 1.00 0.00 40 GLY A N 8
ATOM 5095 C CA . GLY A 1 40 ? 12.595 20.545 0.321 1.00 0.00 40 GLY A CA 8
ATOM 5096 C C . GLY A 1 40 ? 11.092 20.551 0.518 1.00 0.00 40 GLY A C 8
ATOM 5097 O O . GLY A 1 40 ? 10.463 19.507 0.691 1.00 0.00 40 GLY A O 8
ATOM 5101 N N . PRO A 1 41 ? 10.493 21.751 0.494 1.00 0.00 41 PRO A N 8
ATOM 5102 C CA . PRO A 1 41 ? 9.047 21.918 0.670 1.00 0.00 41 PRO A CA 8
ATOM 5103 C C . PRO A 1 41 ? 8.253 21.388 -0.519 1.00 0.00 41 PRO A C 8
ATOM 5104 O O . PRO A 1 41 ? 7.299 20.628 -0.351 1.00 0.00 41 PRO A O 8
ATOM 5115 N N . SER A 1 42 ? 8.653 21.794 -1.720 1.00 0.00 42 SER A N 8
ATOM 5116 C CA . SER A 1 42 ? 7.976 21.362 -2.937 1.00 0.00 42 SER A CA 8
ATOM 5117 C C . SER A 1 42 ? 6.477 21.201 -2.698 1.00 0.00 42 SER A C 8
ATOM 5118 O O . SER A 1 42 ? 5.867 20.231 -3.147 1.00 0.00 42 SER A O 8
ATOM 5126 N N . SER A 1 43 ? 5.892 22.159 -1.986 1.00 0.00 43 SER A N 8
ATOM 5127 C CA . SER A 1 43 ? 4.466 22.122 -1.682 1.00 0.00 43 SER A CA 8
ATOM 5128 C C . SER A 1 43 ? 3.655 22.764 -2.804 1.00 0.00 43 SER A C 8
ATOM 5129 O O . SER A 1 43 ? 4.162 23.598 -3.553 1.00 0.00 43 SER A O 8
ATOM 5137 N N . GLY A 1 44 ? 2.390 22.369 -2.913 1.00 0.00 44 GLY A N 8
ATOM 5138 C CA . GLY A 1 44 ? 1.529 22.915 -3.945 1.00 0.00 44 GLY A CA 8
ATOM 5139 C C . GLY A 1 44 ? 0.557 21.888 -4.492 1.00 0.00 44 GLY A C 8
ATOM 5140 O O . GLY A 1 44 ? 0.867 20.697 -4.466 1.00 0.00 44 GLY A O 8
ATOM 5145 N N . GLY A 1 1 ? -27.817 -24.133 11.635 1.00 0.00 1 GLY A N 9
ATOM 5146 C CA . GLY A 1 1 ? -28.918 -23.439 10.993 1.00 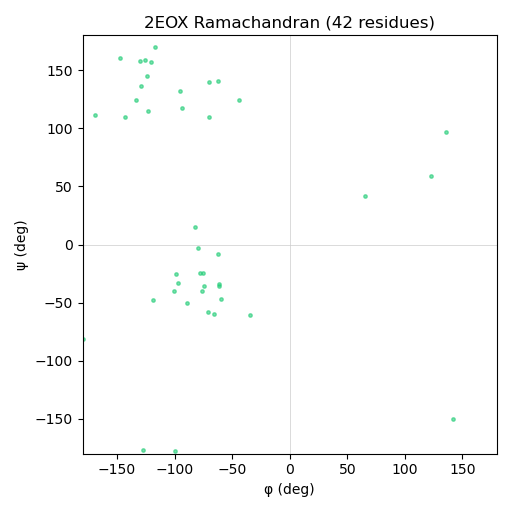0.00 1 GLY A CA 9
ATOM 5147 C C . GLY A 1 1 ? -28.522 -22.828 9.664 1.00 0.00 1 GLY A C 9
ATOM 5148 O O . GLY A 1 1 ? -27.347 -22.825 9.300 1.00 0.00 1 GLY A O 9
ATOM 5152 N N . SER A 1 2 ? -29.507 -22.311 8.935 1.00 0.00 2 SER A N 9
ATOM 5153 C CA . SER A 1 2 ? -29.256 -21.699 7.636 1.00 0.00 2 SER A CA 9
ATOM 5154 C C . SER A 1 2 ? -28.893 -20.225 7.790 1.00 0.00 2 SER A C 9
ATOM 5155 O O . SER A 1 2 ? -29.322 -19.565 8.736 1.00 0.00 2 SER A O 9
ATOM 5163 N N . SER A 1 3 ? -28.100 -19.716 6.853 1.00 0.00 3 SER A N 9
ATOM 5164 C CA . SER A 1 3 ? -27.675 -18.322 6.885 1.00 0.00 3 SER A CA 9
ATOM 5165 C C . SER A 1 3 ? -27.275 -17.843 5.493 1.00 0.00 3 SER A C 9
ATOM 5166 O O . SER A 1 3 ? -27.290 -18.611 4.532 1.00 0.00 3 SER A O 9
ATOM 5174 N N . GLY A 1 4 ? -26.917 -16.566 5.393 1.00 0.00 4 GLY A N 9
ATOM 5175 C CA . GLY A 1 4 ? -26.518 -16.006 4.115 1.00 0.00 4 GLY A CA 9
ATOM 5176 C C . GLY A 1 4 ? -25.117 -16.419 3.713 1.00 0.00 4 GLY A C 9
ATOM 5177 O O . GLY A 1 4 ? -24.156 -15.684 3.941 1.00 0.00 4 GLY A O 9
ATOM 5181 N N . SER A 1 5 ? -24.999 -17.600 3.114 1.00 0.00 5 SER A N 9
ATOM 5182 C CA . SER A 1 5 ? -23.703 -18.113 2.684 1.00 0.00 5 SER A CA 9
ATOM 5183 C C . SER A 1 5 ? -23.093 -17.216 1.611 1.00 0.00 5 SER A C 9
ATOM 5184 O O . SER A 1 5 ? -23.459 -17.296 0.438 1.00 0.00 5 SER A O 9
ATOM 5192 N N . SER A 1 6 ? -22.160 -16.363 2.022 1.00 0.00 6 SER A N 9
ATOM 5193 C CA . SER A 1 6 ? -21.501 -15.447 1.097 1.00 0.00 6 SER A CA 9
ATOM 5194 C C . SER A 1 6 ? -20.193 -14.929 1.687 1.00 0.00 6 SER A C 9
ATOM 5195 O O . SER A 1 6 ? -20.062 -14.781 2.901 1.00 0.00 6 SER A O 9
ATOM 5203 N N . GLY A 1 7 ? -19.227 -14.653 0.816 1.00 0.00 7 GLY A N 9
ATOM 5204 C CA . GLY A 1 7 ? -17.941 -14.154 1.268 1.00 0.00 7 GLY A CA 9
ATOM 5205 C C . GLY A 1 7 ? -17.541 -12.868 0.573 1.00 0.00 7 GLY A C 9
ATOM 5206 O O . GLY A 1 7 ? -16.707 -12.876 -0.334 1.00 0.00 7 GLY A O 9
ATOM 5210 N N . THR A 1 8 ? -18.138 -11.758 0.995 1.00 0.00 8 THR A N 9
ATOM 5211 C CA . THR A 1 8 ? -17.842 -10.459 0.405 1.00 0.00 8 THR A CA 9
ATOM 5212 C C . THR A 1 8 ? -16.604 -9.836 1.039 1.00 0.00 8 THR A C 9
ATOM 5213 O O . THR A 1 8 ? -15.653 -9.478 0.345 1.00 0.00 8 THR A O 9
ATOM 5224 N N . ASP A 1 9 ? -16.622 -9.711 2.362 1.00 0.00 9 ASP A N 9
ATOM 5225 C CA . ASP A 1 9 ? -15.498 -9.133 3.090 1.00 0.00 9 ASP A CA 9
ATOM 5226 C C . ASP A 1 9 ? -14.230 -9.952 2.872 1.00 0.00 9 ASP A C 9
ATOM 5227 O O . ASP A 1 9 ? -14.285 -11.173 2.727 1.00 0.00 9 ASP A O 9
ATOM 5236 N N . SER A 1 10 ? -13.089 -9.270 2.848 1.00 0.00 10 SER A N 9
ATOM 5237 C CA . SER A 1 10 ? -11.807 -9.934 2.642 1.00 0.00 10 SER A CA 9
ATOM 5238 C C . SER A 1 10 ? -10.650 -8.983 2.934 1.00 0.00 10 SER A C 9
ATOM 5239 O O . SER A 1 10 ? -10.560 -7.899 2.357 1.00 0.00 10 SER A O 9
ATOM 5247 N N . LYS A 1 11 ? -9.765 -9.396 3.835 1.00 0.00 11 LYS A N 9
ATOM 5248 C CA . LYS A 1 11 ? -8.612 -8.584 4.205 1.00 0.00 11 LYS A CA 9
ATOM 5249 C C . LYS A 1 11 ? -7.992 -7.928 2.976 1.00 0.00 11 LYS A C 9
ATOM 5250 O O . LYS A 1 11 ? -7.833 -8.565 1.935 1.00 0.00 11 LYS A O 9
ATOM 5269 N N . SER A 1 12 ? -7.642 -6.652 3.104 1.00 0.00 12 SER A N 9
ATOM 5270 C CA . SER A 1 12 ? -7.041 -5.910 2.002 1.00 0.00 12 SER A CA 9
ATOM 5271 C C . SER A 1 12 ? -6.329 -4.661 2.514 1.00 0.00 12 SER A C 9
ATOM 5272 O O . SER A 1 12 ? -6.600 -4.186 3.617 1.00 0.00 12 SER A O 9
ATOM 5280 N N . TYR A 1 13 ? -5.417 -4.135 1.704 1.00 0.00 13 TYR A N 9
ATOM 5281 C CA . TYR A 1 13 ? -4.664 -2.942 2.073 1.00 0.00 13 TYR A CA 9
ATOM 5282 C C . TYR A 1 13 ? -4.876 -1.826 1.055 1.00 0.00 13 TYR A C 9
ATOM 5283 O O . TYR A 1 13 ? -5.092 -2.084 -0.129 1.00 0.00 13 TYR A O 9
ATOM 5301 N N . ASN A 1 14 ? -4.811 -0.585 1.525 1.00 0.00 14 ASN A N 9
ATOM 5302 C CA . ASN A 1 14 ? -4.995 0.572 0.656 1.00 0.00 14 ASN A CA 9
ATOM 5303 C C . ASN A 1 14 ? -4.134 1.743 1.119 1.00 0.00 14 ASN A C 9
ATOM 5304 O O . ASN A 1 14 ? -3.856 1.891 2.310 1.00 0.00 14 ASN A O 9
ATOM 5315 N N . CYS A 1 15 ? -3.714 2.574 0.171 1.00 0.00 15 CYS A N 9
ATOM 5316 C CA . CYS A 1 15 ? -2.885 3.732 0.480 1.00 0.00 15 CYS A CA 9
ATOM 5317 C C . CYS A 1 15 ? -3.748 4.943 0.824 1.00 0.00 15 CYS A C 9
ATOM 5318 O O . CYS A 1 15 ? -4.507 5.434 -0.011 1.00 0.00 15 CYS A O 9
ATOM 5325 N N . ASN A 1 16 ? -3.625 5.419 2.058 1.00 0.00 16 ASN A N 9
ATOM 5326 C CA . ASN A 1 16 ? -4.394 6.572 2.513 1.00 0.00 16 ASN A CA 9
ATOM 5327 C C . ASN A 1 16 ? -3.671 7.873 2.181 1.00 0.00 16 ASN A C 9
ATOM 5328 O O . ASN A 1 16 ? -3.679 8.817 2.970 1.00 0.00 16 ASN A O 9
ATOM 5339 N N . GLU A 1 17 ? -3.047 7.915 1.008 1.00 0.00 17 GLU A N 9
ATOM 5340 C CA . GLU A 1 17 ? -2.318 9.100 0.572 1.00 0.00 17 GLU A CA 9
ATOM 5341 C C . GLU A 1 17 ? -2.757 9.525 -0.826 1.00 0.00 17 GLU A C 9
ATOM 5342 O O . GLU A 1 17 ? -2.783 10.714 -1.147 1.00 0.00 17 GLU A O 9
ATOM 5354 N N . CYS A 1 18 ? -3.101 8.545 -1.655 1.00 0.00 18 CYS A N 9
ATOM 5355 C CA . CYS A 1 18 ? -3.538 8.815 -3.020 1.00 0.00 18 CYS A CA 9
ATOM 5356 C C . CYS A 1 18 ? -4.878 8.142 -3.305 1.00 0.00 18 CYS A C 9
ATOM 5357 O O . CYS A 1 18 ? -5.791 8.760 -3.851 1.00 0.00 18 CYS A O 9
ATOM 5364 N N . GLY A 1 19 ? -4.988 6.871 -2.930 1.00 0.00 19 GLY A N 9
ATOM 5365 C CA . GLY A 1 19 ? -6.219 6.136 -3.153 1.00 0.00 19 GLY A CA 9
ATOM 5366 C C . GLY A 1 19 ? -6.024 4.944 -4.069 1.00 0.00 19 GLY A C 9
ATOM 5367 O O . GLY A 1 19 ? -6.510 4.933 -5.200 1.00 0.00 19 GLY A O 9
ATOM 5371 N N . LYS A 1 20 ? -5.308 3.936 -3.581 1.00 0.00 20 LYS A N 9
ATOM 5372 C CA . LYS A 1 20 ? -5.049 2.732 -4.362 1.00 0.00 20 LYS A CA 9
ATOM 5373 C C . LYS A 1 20 ? -5.057 1.493 -3.473 1.00 0.00 20 LYS A C 9
ATOM 5374 O O . LYS A 1 20 ? -4.237 1.365 -2.564 1.00 0.00 20 LYS A O 9
ATOM 5393 N N . ALA A 1 21 ? -5.988 0.584 -3.741 1.00 0.00 21 ALA A N 9
ATOM 5394 C CA . ALA A 1 21 ? -6.100 -0.646 -2.967 1.00 0.00 21 ALA A CA 9
ATOM 5395 C C . ALA A 1 21 ? -5.257 -1.759 -3.580 1.00 0.00 21 ALA A C 9
ATOM 5396 O O . ALA A 1 21 ? -5.370 -2.054 -4.770 1.00 0.00 21 ALA A O 9
ATOM 5403 N N . PHE A 1 22 ? -4.411 -2.374 -2.760 1.00 0.00 22 PHE A N 9
ATOM 5404 C CA . PHE A 1 22 ? -3.547 -3.454 -3.222 1.00 0.00 22 PHE A CA 9
ATOM 5405 C C . PHE A 1 22 ? -3.956 -4.784 -2.595 1.00 0.00 22 PHE A C 9
ATOM 5406 O O . PHE A 1 22 ? -4.410 -4.831 -1.451 1.00 0.00 22 PHE A O 9
ATOM 5423 N N . THR A 1 23 ? -3.793 -5.864 -3.353 1.00 0.00 23 THR A N 9
ATOM 5424 C CA . THR A 1 23 ? -4.146 -7.194 -2.875 1.00 0.00 23 THR A CA 9
ATOM 5425 C C . THR A 1 23 ? -3.160 -7.678 -1.818 1.00 0.00 23 THR A C 9
ATOM 5426 O O . THR A 1 23 ? -3.554 -8.265 -0.810 1.00 0.00 23 THR A O 9
ATOM 5437 N N . ARG A 1 24 ? -1.876 -7.427 -2.054 1.00 0.00 24 ARG A N 9
ATOM 5438 C CA . ARG A 1 24 ? -0.833 -7.838 -1.121 1.00 0.00 24 ARG A CA 9
ATOM 5439 C C . ARG A 1 24 ? -0.569 -6.748 -0.086 1.00 0.00 24 ARG A C 9
ATOM 5440 O O . ARG A 1 24 ? -1.105 -5.644 -0.183 1.00 0.00 24 ARG A O 9
ATOM 5461 N N . ILE A 1 25 ? 0.259 -7.067 0.903 1.00 0.00 25 ILE A N 9
ATOM 5462 C CA . ILE A 1 25 ? 0.594 -6.115 1.955 1.00 0.00 25 ILE A CA 9
ATOM 5463 C C . ILE A 1 25 ? 1.975 -5.510 1.728 1.00 0.00 25 ILE A C 9
ATOM 5464 O O . ILE A 1 25 ? 2.246 -4.382 2.142 1.00 0.00 25 ILE A O 9
ATOM 5480 N N . PHE A 1 26 ? 2.845 -6.266 1.067 1.00 0.00 26 PHE A N 9
ATOM 5481 C CA . PHE A 1 26 ? 4.199 -5.803 0.784 1.00 0.00 26 PHE A CA 9
ATOM 5482 C C . PHE A 1 26 ? 4.215 -4.877 -0.428 1.00 0.00 26 PHE A C 9
ATOM 5483 O O . PHE A 1 26 ? 4.913 -3.862 -0.439 1.00 0.00 26 PHE A O 9
ATOM 5500 N N . HIS A 1 27 ? 3.442 -5.234 -1.449 1.00 0.00 27 HIS A N 9
ATOM 5501 C CA . HIS A 1 27 ? 3.367 -4.435 -2.667 1.00 0.00 27 HIS A CA 9
ATOM 5502 C C . HIS A 1 27 ? 3.014 -2.986 -2.345 1.00 0.00 27 HIS A C 9
ATOM 5503 O O . HIS A 1 27 ? 3.576 -2.056 -2.925 1.00 0.00 27 HIS A O 9
ATOM 5517 N N . LEU A 1 28 ? 2.080 -2.801 -1.419 1.00 0.00 28 LEU A N 9
ATOM 5518 C CA . LEU A 1 28 ? 1.652 -1.464 -1.020 1.00 0.00 28 LEU A CA 9
ATOM 5519 C C . LEU A 1 28 ? 2.783 -0.716 -0.321 1.00 0.00 28 LEU A C 9
ATOM 5520 O O . LEU A 1 28 ? 3.057 0.445 -0.627 1.00 0.00 28 LEU A O 9
ATOM 5536 N N . THR A 1 29 ? 3.438 -1.389 0.619 1.00 0.00 29 THR A N 9
ATOM 5537 C CA . THR A 1 29 ? 4.540 -0.789 1.361 1.00 0.00 29 THR A CA 9
ATOM 5538 C C . THR A 1 29 ? 5.568 -0.174 0.418 1.00 0.00 29 THR A C 9
ATOM 5539 O O . THR A 1 29 ? 6.005 0.959 0.616 1.00 0.00 29 THR A O 9
ATOM 5550 N N . ARG A 1 30 ? 5.949 -0.929 -0.607 1.00 0.00 30 ARG A N 9
ATOM 5551 C CA . ARG A 1 30 ? 6.926 -0.457 -1.581 1.00 0.00 30 ARG A CA 9
ATOM 5552 C C . ARG A 1 30 ? 6.463 0.844 -2.229 1.00 0.00 30 ARG A C 9
ATOM 5553 O O . ARG A 1 30 ? 7.273 1.719 -2.537 1.00 0.00 30 ARG A O 9
ATOM 5574 N N . HIS A 1 31 ? 5.156 0.964 -2.435 1.00 0.00 31 HIS A N 9
ATOM 5575 C CA . HIS A 1 31 ? 4.585 2.159 -3.047 1.00 0.00 31 HIS A CA 9
ATOM 5576 C C . HIS A 1 31 ? 4.667 3.349 -2.096 1.00 0.00 31 HIS A C 9
ATOM 5577 O O . HIS A 1 31 ? 5.289 4.363 -2.409 1.00 0.00 31 HIS A O 9
ATOM 5591 N N . GLN A 1 32 ? 4.035 3.216 -0.934 1.00 0.00 32 GLN A N 9
ATOM 5592 C CA . GLN A 1 32 ? 4.035 4.282 0.061 1.00 0.00 32 GLN A CA 9
ATOM 5593 C C . GLN A 1 32 ? 5.390 4.982 0.108 1.00 0.00 32 GLN A C 9
ATOM 5594 O O . GLN A 1 32 ? 5.482 6.155 0.471 1.00 0.00 32 GLN A O 9
ATOM 5608 N N . LYS A 1 33 ? 6.439 4.256 -0.262 1.00 0.00 33 LYS A N 9
ATOM 5609 C CA . LYS A 1 33 ? 7.789 4.806 -0.263 1.00 0.00 33 LYS A CA 9
ATOM 5610 C C . LYS A 1 33 ? 7.832 6.139 -1.003 1.00 0.00 33 LYS A C 9
ATOM 5611 O O . LYS A 1 33 ? 8.392 7.117 -0.507 1.00 0.00 33 LYS A O 9
ATOM 5630 N N . ILE A 1 34 ? 7.236 6.172 -2.190 1.00 0.00 34 ILE A N 9
ATOM 5631 C CA . ILE A 1 34 ? 7.204 7.386 -2.996 1.00 0.00 34 ILE A CA 9
ATOM 5632 C C . ILE A 1 34 ? 6.519 8.525 -2.247 1.00 0.00 34 ILE A C 9
ATOM 5633 O O . ILE A 1 34 ? 6.860 9.694 -2.427 1.00 0.00 34 ILE A O 9
ATOM 5649 N N . HIS A 1 35 ? 5.550 8.175 -1.407 1.00 0.00 35 HIS A N 9
ATOM 5650 C CA . HIS A 1 35 ? 4.818 9.167 -0.628 1.00 0.00 35 HIS A CA 9
ATOM 5651 C C . HIS A 1 35 ? 5.691 9.736 0.486 1.00 0.00 35 HIS A C 9
ATOM 5652 O O . HIS A 1 35 ? 5.490 10.866 0.932 1.00 0.00 35 HIS A O 9
ATOM 5666 N N . THR A 1 36 ? 6.662 8.945 0.933 1.00 0.00 36 THR A N 9
ATOM 5667 C CA . THR A 1 36 ? 7.564 9.369 1.996 1.00 0.00 36 THR A CA 9
ATOM 5668 C C . THR A 1 36 ? 8.127 10.759 1.718 1.00 0.00 36 THR A C 9
ATOM 5669 O O . THR A 1 36 ? 8.503 11.482 2.641 1.00 0.00 36 THR A O 9
ATOM 5680 N N . ARG A 1 37 ? 8.180 11.126 0.442 1.00 0.00 37 ARG A N 9
ATOM 5681 C CA . ARG A 1 37 ? 8.697 12.430 0.044 1.00 0.00 37 ARG A CA 9
ATOM 5682 C C . ARG A 1 37 ? 7.574 13.328 -0.465 1.00 0.00 37 ARG A C 9
ATOM 5683 O O . ARG A 1 37 ? 7.659 13.890 -1.557 1.00 0.00 37 ARG A O 9
ATOM 5704 N N . LYS A 1 38 ? 6.520 13.459 0.334 1.00 0.00 38 LYS A N 9
ATOM 5705 C CA . LYS A 1 38 ? 5.379 14.289 -0.033 1.00 0.00 38 LYS A CA 9
ATOM 5706 C C . LYS A 1 38 ? 5.838 15.568 -0.726 1.00 0.00 38 LYS A C 9
ATOM 5707 O O . LYS A 1 38 ? 5.112 16.139 -1.540 1.00 0.00 38 LYS A O 9
ATOM 5726 N N . SER A 1 39 ? 7.047 16.013 -0.399 1.00 0.00 39 SER A N 9
ATOM 5727 C CA . SER A 1 39 ? 7.601 17.226 -0.989 1.00 0.00 39 SER A CA 9
ATOM 5728 C C . SER A 1 39 ? 7.296 17.292 -2.482 1.00 0.00 39 SER A C 9
ATOM 5729 O O . SER A 1 39 ? 6.846 18.318 -2.990 1.00 0.00 39 SER A O 9
ATOM 5737 N N . GLY A 1 40 ? 7.546 16.189 -3.180 1.00 0.00 40 GLY A N 9
ATOM 5738 C CA . GLY A 1 40 ? 7.292 16.141 -4.608 1.00 0.00 40 GLY A CA 9
ATOM 5739 C C . GLY A 1 40 ? 8.570 16.080 -5.422 1.00 0.00 40 GLY A C 9
ATOM 5740 O O . GLY A 1 40 ? 9.626 15.681 -4.930 1.00 0.00 40 GLY A O 9
ATOM 5744 N N . PRO A 1 41 ? 8.483 16.482 -6.699 1.00 0.00 41 PRO A N 9
ATOM 5745 C CA . PRO A 1 41 ? 9.631 16.479 -7.610 1.00 0.00 41 PRO A CA 9
ATOM 5746 C C . PRO A 1 41 ? 10.664 17.540 -7.244 1.00 0.00 41 PRO A C 9
ATOM 5747 O O . PRO A 1 41 ? 11.867 17.323 -7.386 1.00 0.00 41 PRO A O 9
ATOM 5758 N N . SER A 1 42 ? 10.186 18.687 -6.772 1.00 0.00 42 SER A N 9
ATOM 5759 C CA . SER A 1 42 ? 11.068 19.783 -6.389 1.00 0.00 42 SER A CA 9
ATOM 5760 C C . SER A 1 42 ? 12.234 19.273 -5.547 1.00 0.00 42 SER A C 9
ATOM 5761 O O . SER A 1 42 ? 12.088 18.325 -4.775 1.00 0.00 42 SER A O 9
ATOM 5769 N N . SER A 1 43 ? 13.390 19.909 -5.702 1.00 0.00 43 SER A N 9
ATOM 5770 C CA . SER A 1 43 ? 14.583 19.519 -4.960 1.00 0.00 43 SER A CA 9
ATOM 5771 C C . SER A 1 43 ? 14.676 18.000 -4.840 1.00 0.00 43 SER A C 9
ATOM 5772 O O . SER A 1 43 ? 15.044 17.470 -3.793 1.00 0.00 43 SER A O 9
ATOM 5780 N N . GLY A 1 44 ? 14.338 17.306 -5.922 1.00 0.00 44 GLY A N 9
ATOM 5781 C CA . GLY A 1 44 ? 14.389 15.856 -5.919 1.00 0.00 44 GLY A CA 9
ATOM 5782 C C . GLY A 1 44 ? 13.407 15.239 -6.895 1.00 0.00 44 GLY A C 9
ATOM 5783 O O . GLY A 1 44 ? 13.591 15.384 -8.102 1.00 0.00 44 GLY A O 9
ATOM 5788 N N . GLY A 1 1 ? -30.244 3.122 10.656 1.00 0.00 1 GLY A N 10
ATOM 5789 C CA . GLY A 1 1 ? -29.839 1.771 10.999 1.00 0.00 1 GLY A CA 10
ATOM 5790 C C . GLY A 1 1 ? -29.509 0.937 9.777 1.00 0.00 1 GLY A C 10
ATOM 5791 O O . GLY A 1 1 ? -30.366 0.223 9.255 1.00 0.00 1 GLY A O 10
ATOM 5795 N N . SER A 1 2 ? -28.265 1.028 9.318 1.00 0.00 2 SER A N 10
ATOM 5796 C CA . SER A 1 2 ? -27.826 0.279 8.147 1.00 0.00 2 SER A CA 10
ATOM 5797 C C . SER A 1 2 ? -27.312 -1.101 8.545 1.00 0.00 2 SER A C 10
ATOM 5798 O O . SER A 1 2 ? -26.616 -1.250 9.549 1.00 0.00 2 SER A O 10
ATOM 5806 N N . SER A 1 3 ? -27.659 -2.107 7.749 1.00 0.00 3 SER A N 10
ATOM 5807 C CA . SER A 1 3 ? -27.237 -3.477 8.019 1.00 0.00 3 SER A CA 10
ATOM 5808 C C . SER A 1 3 ? -26.288 -3.976 6.934 1.00 0.00 3 SER A C 10
ATOM 5809 O O . SER A 1 3 ? -26.337 -3.520 5.793 1.00 0.00 3 SER A O 10
ATOM 5817 N N . GLY A 1 4 ? -25.424 -4.918 7.300 1.00 0.00 4 GLY A N 10
ATOM 5818 C CA . GLY A 1 4 ? -24.475 -5.465 6.348 1.00 0.00 4 GLY A CA 10
ATOM 5819 C C . GLY A 1 4 ? -24.959 -6.760 5.726 1.00 0.00 4 GLY A C 10
ATOM 5820 O O . GLY A 1 4 ? -25.343 -7.691 6.433 1.00 0.00 4 GLY A O 10
ATOM 5824 N N . SER A 1 5 ? -24.943 -6.818 4.398 1.00 0.00 5 SER A N 10
ATOM 5825 C CA . SER A 1 5 ? -25.389 -8.007 3.680 1.00 0.00 5 SER A CA 10
ATOM 5826 C C . SER A 1 5 ? -24.233 -8.980 3.470 1.00 0.00 5 SER A C 10
ATOM 5827 O O . SER A 1 5 ? -24.334 -10.161 3.802 1.00 0.00 5 SER A O 10
ATOM 5835 N N . SER A 1 6 ? -23.136 -8.475 2.916 1.00 0.00 6 SER A N 10
ATOM 5836 C CA . SER A 1 6 ? -21.961 -9.300 2.657 1.00 0.00 6 SER A CA 10
ATOM 5837 C C . SER A 1 6 ? -21.139 -9.489 3.929 1.00 0.00 6 SER A C 10
ATOM 5838 O O . SER A 1 6 ? -20.575 -8.536 4.464 1.00 0.00 6 SER A O 10
ATOM 5846 N N . GLY A 1 7 ? -21.078 -10.728 4.407 1.00 0.00 7 GLY A N 10
ATOM 5847 C CA . GLY A 1 7 ? -20.324 -11.021 5.612 1.00 0.00 7 GLY A CA 10
ATOM 5848 C C . GLY A 1 7 ? -18.837 -10.782 5.438 1.00 0.00 7 GLY A C 10
ATOM 5849 O O . GLY A 1 7 ? -18.188 -11.425 4.612 1.00 0.00 7 GLY A O 10
ATOM 5853 N N . THR A 1 8 ? -18.294 -9.851 6.218 1.00 0.00 8 THR A N 10
ATOM 5854 C CA . THR A 1 8 ? -16.875 -9.526 6.144 1.00 0.00 8 THR A CA 10
ATOM 5855 C C . THR A 1 8 ? -16.015 -10.759 6.392 1.00 0.00 8 THR A C 10
ATOM 5856 O O . THR A 1 8 ? -15.822 -11.174 7.536 1.00 0.00 8 THR A O 10
ATOM 5867 N N . ASP A 1 9 ? -15.498 -11.341 5.316 1.00 0.00 9 ASP A N 10
ATOM 5868 C CA . ASP A 1 9 ? -14.656 -12.527 5.417 1.00 0.00 9 ASP A CA 10
ATOM 5869 C C . ASP A 1 9 ? -13.186 -12.168 5.223 1.00 0.00 9 ASP A C 10
ATOM 5870 O O . ASP A 1 9 ? -12.341 -12.500 6.053 1.00 0.00 9 ASP A O 10
ATOM 5879 N N . SER A 1 10 ? -12.889 -11.488 4.120 1.00 0.00 10 SER A N 10
ATOM 5880 C CA . SER A 1 10 ? -11.521 -11.088 3.814 1.00 0.00 10 SER A CA 10
ATOM 5881 C C . SER A 1 10 ? -11.334 -9.587 4.019 1.00 0.00 10 SER A C 10
ATOM 5882 O O . SER A 1 10 ? -12.286 -8.867 4.321 1.00 0.00 10 SER A O 10
ATOM 5890 N N . LYS A 1 11 ? -10.101 -9.123 3.854 1.00 0.00 11 LYS A N 10
ATOM 5891 C CA . LYS A 1 11 ? -9.787 -7.708 4.019 1.00 0.00 11 LYS A CA 10
ATOM 5892 C C . LYS A 1 11 ? -9.049 -7.168 2.799 1.00 0.00 11 LYS A C 10
ATOM 5893 O O . LYS A 1 11 ? -8.713 -7.919 1.883 1.00 0.00 11 LYS A O 10
ATOM 5912 N N . SER A 1 12 ? -8.798 -5.863 2.793 1.00 0.00 12 SER A N 10
ATOM 5913 C CA . SER A 1 12 ? -8.102 -5.223 1.684 1.00 0.00 12 SER A CA 10
ATOM 5914 C C . SER A 1 12 ? -7.192 -4.105 2.186 1.00 0.00 12 SER A C 10
ATOM 5915 O O . SER A 1 12 ? -7.479 -3.463 3.196 1.00 0.00 12 SER A O 10
ATOM 5923 N N . TYR A 1 13 ? -6.094 -3.880 1.473 1.00 0.00 13 TYR A N 10
ATOM 5924 C CA . TYR A 1 13 ? -5.140 -2.843 1.847 1.00 0.00 13 TYR A CA 10
ATOM 5925 C C . TYR A 1 13 ? -5.154 -1.700 0.836 1.00 0.00 13 TYR A C 10
ATOM 5926 O O . TYR A 1 13 ? -5.035 -1.921 -0.368 1.00 0.00 13 TYR A O 10
ATOM 5944 N N . ASN A 1 14 ? -5.301 -0.478 1.337 1.00 0.00 14 ASN A N 10
ATOM 5945 C CA . ASN A 1 14 ? -5.331 0.701 0.479 1.00 0.00 14 ASN A CA 10
ATOM 5946 C C . ASN A 1 14 ? -4.310 1.736 0.941 1.00 0.00 14 ASN A C 10
ATOM 5947 O O . ASN A 1 14 ? -4.019 1.848 2.132 1.00 0.00 14 ASN A O 10
ATOM 5958 N N . CYS A 1 15 ? -3.770 2.492 -0.009 1.00 0.00 15 CYS A N 10
ATOM 5959 C CA . CYS A 1 15 ? -2.782 3.519 0.299 1.00 0.00 15 CYS A CA 10
ATOM 5960 C C . CYS A 1 15 ? -3.460 4.854 0.597 1.00 0.00 15 CYS A C 10
ATOM 5961 O O . CYS A 1 15 ? -3.492 5.748 -0.247 1.00 0.00 15 CYS A O 10
ATOM 5968 N N . ASN A 1 16 ? -4.000 4.980 1.805 1.00 0.00 16 ASN A N 10
ATOM 5969 C CA . ASN A 1 16 ? -4.677 6.204 2.215 1.00 0.00 16 ASN A CA 10
ATOM 5970 C C . ASN A 1 16 ? -3.980 7.432 1.637 1.00 0.00 16 ASN A C 10
ATOM 5971 O O . ASN A 1 16 ? -4.629 8.405 1.258 1.00 0.00 16 ASN A O 10
ATOM 5982 N N . GLU A 1 17 ? -2.653 7.376 1.573 1.00 0.00 17 GLU A N 10
ATOM 5983 C CA . GLU A 1 17 ? -1.868 8.484 1.041 1.00 0.00 17 GLU A CA 10
ATOM 5984 C C . GLU A 1 17 ? -2.477 9.010 -0.255 1.00 0.00 17 GLU A C 10
ATOM 5985 O O . GLU A 1 17 ? -2.864 10.176 -0.345 1.00 0.00 17 GLU A O 10
ATOM 5997 N N . CYS A 1 18 ? -2.560 8.142 -1.258 1.00 0.00 18 CYS A N 10
ATOM 5998 C CA . CYS A 1 18 ? -3.121 8.517 -2.550 1.00 0.00 18 CYS A CA 10
ATOM 5999 C C . CYS A 1 18 ? -4.512 7.917 -2.734 1.00 0.00 18 CYS A C 10
ATOM 6000 O O . CYS A 1 18 ? -5.427 8.580 -3.220 1.00 0.00 18 CYS A O 10
ATOM 6007 N N . GLY A 1 19 ? -4.663 6.655 -2.342 1.00 0.00 19 GLY A N 10
ATOM 6008 C CA . GLY A 1 19 ? -5.944 5.986 -2.471 1.00 0.00 19 GLY A CA 10
ATOM 6009 C C . GLY A 1 19 ? -5.912 4.865 -3.491 1.00 0.00 19 GLY A C 10
ATOM 6010 O O . GLY A 1 19 ? -6.704 4.849 -4.433 1.00 0.00 19 GLY A O 10
ATOM 6014 N N . LYS A 1 20 ? -4.994 3.923 -3.303 1.00 0.00 20 LYS A N 10
ATOM 6015 C CA . LYS A 1 20 ? -4.860 2.792 -4.213 1.00 0.00 20 LYS A CA 10
ATOM 6016 C C . LYS A 1 20 ? -4.845 1.474 -3.445 1.00 0.00 20 LYS A C 10
ATOM 6017 O O . LYS A 1 20 ? -4.095 1.315 -2.482 1.00 0.00 20 LYS A O 10
ATOM 6036 N N . ALA A 1 21 ? -5.676 0.532 -3.878 1.00 0.00 21 ALA A N 10
ATOM 6037 C CA . ALA A 1 21 ? -5.754 -0.773 -3.233 1.00 0.00 21 ALA A CA 10
ATOM 6038 C C . ALA A 1 21 ? -4.715 -1.731 -3.804 1.00 0.00 21 ALA A C 10
ATOM 6039 O O . ALA A 1 21 ? -4.604 -1.890 -5.019 1.00 0.00 21 ALA A O 10
ATOM 6046 N N . PHE A 1 22 ? -3.954 -2.366 -2.919 1.00 0.00 22 PHE A N 10
ATOM 6047 C CA . PHE A 1 22 ? -2.921 -3.308 -3.335 1.00 0.00 22 PHE A CA 10
ATOM 6048 C C . PHE A 1 22 ? -3.248 -4.720 -2.858 1.00 0.00 22 PHE A C 10
ATOM 6049 O O . PHE A 1 22 ? -3.267 -4.994 -1.657 1.00 0.00 22 PHE A O 10
ATOM 6066 N N . THR A 1 23 ? -3.506 -5.614 -3.807 1.00 0.00 23 THR A N 10
ATOM 6067 C CA . THR A 1 23 ? -3.834 -6.997 -3.485 1.00 0.00 23 THR A CA 10
ATOM 6068 C C . THR A 1 23 ? -2.853 -7.573 -2.471 1.00 0.00 23 THR A C 10
ATOM 6069 O O . THR A 1 23 ? -3.224 -8.395 -1.632 1.00 0.00 23 THR A O 10
ATOM 6080 N N . ARG A 1 24 ? -1.600 -7.137 -2.553 1.00 0.00 24 ARG A N 10
ATOM 6081 C CA . ARG A 1 24 ? -0.566 -7.611 -1.641 1.00 0.00 24 ARG A CA 10
ATOM 6082 C C . ARG A 1 24 ? -0.348 -6.618 -0.503 1.00 0.00 24 ARG A C 10
ATOM 6083 O O . ARG A 1 24 ? -0.736 -5.454 -0.599 1.00 0.00 24 ARG A O 10
ATOM 6104 N N . ILE A 1 25 ? 0.273 -7.088 0.574 1.00 0.00 25 ILE A N 10
ATOM 6105 C CA . ILE A 1 25 ? 0.542 -6.242 1.730 1.00 0.00 25 ILE A CA 10
ATOM 6106 C C . ILE A 1 25 ? 1.907 -5.572 1.615 1.00 0.00 25 ILE A C 10
ATOM 6107 O O . ILE A 1 25 ? 2.096 -4.442 2.065 1.00 0.00 25 ILE A O 10
ATOM 6123 N N . PHE A 1 26 ? 2.856 -6.276 1.008 1.00 0.00 26 PHE A N 10
ATOM 6124 C CA . PHE A 1 26 ? 4.205 -5.750 0.832 1.00 0.00 26 PHE A CA 10
ATOM 6125 C C . PHE A 1 26 ? 4.252 -4.748 -0.318 1.00 0.00 26 PHE A C 10
ATOM 6126 O O . PHE A 1 26 ? 4.883 -3.695 -0.213 1.00 0.00 26 PHE A O 10
ATOM 6143 N N . HIS A 1 27 ? 3.582 -5.084 -1.415 1.00 0.00 27 HIS A N 10
ATOM 6144 C CA . HIS A 1 27 ? 3.547 -4.214 -2.586 1.00 0.00 27 HIS A CA 10
ATOM 6145 C C . HIS A 1 27 ? 3.002 -2.836 -2.223 1.00 0.00 27 HIS A C 10
ATOM 6146 O O . HIS A 1 27 ? 3.174 -1.872 -2.970 1.00 0.00 27 HIS A O 10
ATOM 6160 N N . LEU A 1 28 ? 2.345 -2.749 -1.071 1.00 0.00 28 LEU A N 10
ATOM 6161 C CA . LEU A 1 28 ? 1.775 -1.489 -0.609 1.00 0.00 28 LEU A CA 10
ATOM 6162 C C . LEU A 1 28 ? 2.823 -0.649 0.114 1.00 0.00 28 LEU A C 10
ATOM 6163 O O . LEU A 1 28 ? 3.117 0.477 -0.287 1.00 0.00 28 LEU A O 10
ATOM 6179 N N . THR A 1 29 ? 3.386 -1.206 1.182 1.00 0.00 29 THR A N 10
ATOM 6180 C CA . THR A 1 29 ? 4.402 -0.510 1.961 1.00 0.00 29 THR A CA 10
ATOM 6181 C C . THR A 1 29 ? 5.508 0.031 1.062 1.00 0.00 29 THR A C 10
ATOM 6182 O O . THR A 1 29 ? 5.950 1.169 1.222 1.00 0.00 29 THR A O 10
ATOM 6193 N N . ARG A 1 30 ? 5.952 -0.791 0.117 1.00 0.00 30 ARG A N 10
ATOM 6194 C CA . ARG A 1 30 ? 7.007 -0.394 -0.807 1.00 0.00 30 ARG A CA 10
ATOM 6195 C C . ARG A 1 30 ? 6.540 0.746 -1.709 1.00 0.00 30 ARG A C 10
ATOM 6196 O O . ARG A 1 30 ? 7.345 1.556 -2.170 1.00 0.00 30 ARG A O 10
ATOM 6217 N N . HIS A 1 31 ? 5.236 0.801 -1.956 1.00 0.00 31 HIS A N 10
ATOM 6218 C CA . HIS A 1 31 ? 4.661 1.841 -2.803 1.00 0.00 31 HIS A CA 10
ATOM 6219 C C . HIS A 1 31 ? 4.652 3.185 -2.081 1.00 0.00 31 HIS A C 10
ATOM 6220 O O . HIS A 1 31 ? 5.172 4.177 -2.591 1.00 0.00 31 HIS A O 10
ATOM 6234 N N . GLN A 1 32 ? 4.056 3.209 -0.893 1.00 0.00 32 GLN A N 10
ATOM 6235 C CA . GLN A 1 32 ? 3.978 4.432 -0.103 1.00 0.00 32 GLN A CA 10
ATOM 6236 C C . GLN A 1 32 ? 5.271 5.233 -0.211 1.00 0.00 32 GLN A C 10
ATOM 6237 O O . GLN A 1 32 ? 5.273 6.454 -0.050 1.00 0.00 32 GLN A O 10
ATOM 6251 N N . LYS A 1 33 ? 6.371 4.539 -0.486 1.00 0.00 33 LYS A N 10
ATOM 6252 C CA . LYS A 1 33 ? 7.671 5.185 -0.617 1.00 0.00 33 LYS A CA 10
ATOM 6253 C C . LYS A 1 33 ? 7.595 6.373 -1.571 1.00 0.00 33 LYS A C 10
ATOM 6254 O O . LYS A 1 33 ? 8.060 7.468 -1.252 1.00 0.00 33 LYS A O 10
ATOM 6273 N N . ILE A 1 34 ? 7.004 6.150 -2.740 1.00 0.00 34 ILE A N 10
ATOM 6274 C CA . ILE A 1 34 ? 6.865 7.203 -3.738 1.00 0.00 34 ILE A CA 10
ATOM 6275 C C . ILE A 1 34 ? 6.356 8.495 -3.107 1.00 0.00 34 ILE A C 10
ATOM 6276 O O . ILE A 1 34 ? 6.574 9.585 -3.637 1.00 0.00 34 ILE A O 10
ATOM 6292 N N . HIS A 1 35 ? 5.677 8.365 -1.972 1.00 0.00 35 HIS A N 10
ATOM 6293 C CA . HIS A 1 35 ? 5.138 9.522 -1.267 1.00 0.00 35 HIS A CA 10
ATOM 6294 C C . HIS A 1 35 ? 6.190 10.137 -0.348 1.00 0.00 35 HIS A C 10
ATOM 6295 O O . HIS A 1 35 ? 5.881 10.585 0.756 1.00 0.00 35 HIS A O 10
ATOM 6309 N N . THR A 1 36 ? 7.436 10.154 -0.811 1.00 0.00 36 THR A N 10
ATOM 6310 C CA . THR A 1 36 ? 8.534 10.711 -0.031 1.00 0.00 36 THR A CA 10
ATOM 6311 C C . THR A 1 36 ? 9.191 11.877 -0.761 1.00 0.00 36 THR A C 10
ATOM 6312 O O . THR A 1 36 ? 10.416 11.995 -0.786 1.00 0.00 36 THR A O 10
ATOM 6323 N N . ARG A 1 37 ? 8.369 12.737 -1.354 1.00 0.00 37 ARG A N 10
ATOM 6324 C CA . ARG A 1 37 ? 8.871 13.894 -2.085 1.00 0.00 37 ARG A CA 10
ATOM 6325 C C . ARG A 1 37 ? 8.372 15.192 -1.458 1.00 0.00 37 ARG A C 10
ATOM 6326 O O . ARG A 1 37 ? 8.955 16.257 -1.662 1.00 0.00 37 ARG A O 10
ATOM 6347 N N . LYS A 1 38 ? 7.289 15.096 -0.694 1.00 0.00 38 LYS A N 10
ATOM 6348 C CA . LYS A 1 38 ? 6.710 16.261 -0.036 1.00 0.00 38 LYS A CA 10
ATOM 6349 C C . LYS A 1 38 ? 7.201 16.372 1.404 1.00 0.00 38 LYS A C 10
ATOM 6350 O O . LYS A 1 38 ? 7.486 15.365 2.052 1.00 0.00 38 LYS A O 10
ATOM 6369 N N . SER A 1 39 ? 7.295 17.602 1.899 1.00 0.00 39 SER A N 10
ATOM 6370 C CA . SER A 1 39 ? 7.753 17.844 3.262 1.00 0.00 39 SER A CA 10
ATOM 6371 C C . SER A 1 39 ? 9.209 17.419 3.430 1.00 0.00 39 SER A C 10
ATOM 6372 O O . SER A 1 39 ? 9.590 16.858 4.457 1.00 0.00 39 SER A O 10
ATOM 6380 N N . GLY A 1 40 ? 10.019 17.690 2.411 1.00 0.00 40 GLY A N 10
ATOM 6381 C CA . GLY A 1 40 ? 11.424 17.330 2.464 1.00 0.00 40 GLY A CA 10
ATOM 6382 C C . GLY A 1 40 ? 12.206 17.868 1.282 1.00 0.00 40 GLY A C 10
ATOM 6383 O O . GLY A 1 40 ? 11.692 17.977 0.169 1.00 0.00 40 GLY A O 10
ATOM 6387 N N . PRO A 1 41 ? 13.479 18.218 1.520 1.00 0.00 41 PRO A N 10
ATOM 6388 C CA . PRO A 1 41 ? 14.359 18.756 0.479 1.00 0.00 41 PRO A CA 10
ATOM 6389 C C . PRO A 1 41 ? 14.739 17.705 -0.559 1.00 0.00 41 PRO A C 10
ATOM 6390 O O . PRO A 1 41 ? 14.547 16.508 -0.343 1.00 0.00 41 PRO A O 10
ATOM 6401 N N . SER A 1 42 ? 15.279 18.159 -1.685 1.00 0.00 42 SER A N 10
ATOM 6402 C CA . SER A 1 42 ? 15.683 17.258 -2.758 1.00 0.00 42 SER A CA 10
ATOM 6403 C C . SER A 1 42 ? 16.883 16.416 -2.336 1.00 0.00 42 SER A C 10
ATOM 6404 O O . SER A 1 42 ? 17.851 16.930 -1.776 1.00 0.00 42 SER A O 10
ATOM 6412 N N . SER A 1 43 ? 16.813 15.117 -2.611 1.00 0.00 43 SER A N 10
ATOM 6413 C CA . SER A 1 43 ? 17.891 14.201 -2.258 1.00 0.00 43 SER A CA 10
ATOM 6414 C C . SER A 1 43 ? 18.795 13.937 -3.458 1.00 0.00 43 SER A C 10
ATOM 6415 O O . SER A 1 43 ? 18.567 13.005 -4.228 1.00 0.00 43 SER A O 10
ATOM 6423 N N . GLY A 1 44 ? 19.823 14.767 -3.610 1.00 0.00 44 GLY A N 10
ATOM 6424 C CA . GLY A 1 44 ? 20.746 14.608 -4.719 1.00 0.00 44 GLY A CA 10
ATOM 6425 C C . GLY A 1 44 ? 21.274 15.935 -5.228 1.00 0.00 44 GLY A C 10
ATOM 6426 O O . GLY A 1 44 ? 22.435 16.003 -5.630 1.00 0.00 44 GLY A O 10
ATOM 6431 N N . GLY A 1 1 ? -28.458 -15.804 20.760 1.00 0.00 1 GLY A N 11
ATOM 6432 C CA . GLY A 1 1 ? -27.043 -15.488 20.839 1.00 0.00 1 GLY A CA 11
ATOM 6433 C C . GLY A 1 1 ? -26.312 -15.776 19.542 1.00 0.00 1 GLY A C 11
ATOM 6434 O O . GLY A 1 1 ? -26.556 -16.796 18.897 1.00 0.00 1 GLY A O 11
ATOM 6438 N N . SER A 1 2 ? -25.414 -14.874 19.159 1.00 0.00 2 SER A N 11
ATOM 6439 C CA . SER A 1 2 ? -24.649 -15.034 17.928 1.00 0.00 2 SER A CA 11
ATOM 6440 C C . SER A 1 2 ? -23.150 -14.996 18.211 1.00 0.00 2 SER A C 11
ATOM 6441 O O . SER A 1 2 ? -22.644 -14.048 18.810 1.00 0.00 2 SER A O 11
ATOM 6449 N N . SER A 1 3 ? -22.446 -16.036 17.775 1.00 0.00 3 SER A N 11
ATOM 6450 C CA . SER A 1 3 ? -21.006 -16.125 17.984 1.00 0.00 3 SER A CA 11
ATOM 6451 C C . SER A 1 3 ? -20.314 -14.834 17.557 1.00 0.00 3 SER A C 11
ATOM 6452 O O . SER A 1 3 ? -19.318 -14.424 18.152 1.00 0.00 3 SER A O 11
ATOM 6460 N N . GLY A 1 4 ? -20.850 -14.197 16.521 1.00 0.00 4 GLY A N 11
ATOM 6461 C CA . GLY A 1 4 ? -20.272 -12.959 16.031 1.00 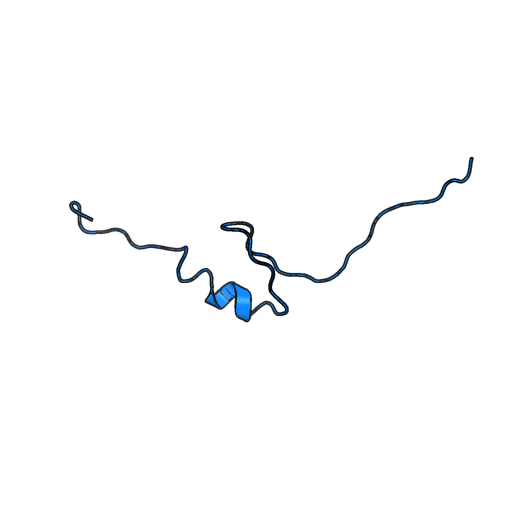0.00 4 GLY A CA 11
ATOM 6462 C C . GLY A 1 4 ? -19.000 -13.187 15.239 1.00 0.00 4 GLY A C 11
ATOM 6463 O O . GLY A 1 4 ? -18.104 -13.905 15.684 1.00 0.00 4 GLY A O 11
ATOM 6467 N N . SER A 1 5 ? -18.920 -12.575 14.062 1.00 0.00 5 SER A N 11
ATOM 6468 C CA . SER A 1 5 ? -17.750 -12.720 13.203 1.00 0.00 5 SER A CA 11
ATOM 6469 C C . SER A 1 5 ? -16.598 -11.855 13.706 1.00 0.00 5 SER A C 11
ATOM 6470 O O . SER A 1 5 ? -16.721 -10.634 13.805 1.00 0.00 5 SER A O 11
ATOM 6478 N N . SER A 1 6 ? -15.477 -12.497 14.021 1.00 0.00 6 SER A N 11
ATOM 6479 C CA . SER A 1 6 ? -14.304 -11.788 14.517 1.00 0.00 6 SER A CA 11
ATOM 6480 C C . SER A 1 6 ? -13.723 -10.878 13.438 1.00 0.00 6 SER A C 11
ATOM 6481 O O . SER A 1 6 ? -13.150 -11.347 12.456 1.00 0.00 6 SER A O 11
ATOM 6489 N N . GLY A 1 7 ? -13.876 -9.571 13.630 1.00 0.00 7 GLY A N 11
ATOM 6490 C CA . GLY A 1 7 ? -13.363 -8.615 12.667 1.00 0.00 7 GLY A CA 11
ATOM 6491 C C . GLY A 1 7 ? -13.946 -8.816 11.282 1.00 0.00 7 GLY A C 11
ATOM 6492 O O . GLY A 1 7 ? -15.158 -8.712 11.089 1.00 0.00 7 GLY A O 11
ATOM 6496 N N . THR A 1 8 ? -13.082 -9.105 10.314 1.00 0.00 8 THR A N 11
ATOM 6497 C CA . THR A 1 8 ? -13.517 -9.318 8.940 1.00 0.00 8 THR A CA 11
ATOM 6498 C C . THR A 1 8 ? -12.765 -10.479 8.299 1.00 0.00 8 THR A C 11
ATOM 6499 O O . THR A 1 8 ? -11.534 -10.519 8.317 1.00 0.00 8 THR A O 11
ATOM 6510 N N . ASP A 1 9 ? -13.511 -11.421 7.733 1.00 0.00 9 ASP A N 11
ATOM 6511 C CA . ASP A 1 9 ? -12.913 -12.582 7.084 1.00 0.00 9 ASP A CA 11
ATOM 6512 C C . ASP A 1 9 ? -11.982 -12.154 5.954 1.00 0.00 9 ASP A C 11
ATOM 6513 O O . ASP A 1 9 ? -10.872 -12.668 5.823 1.00 0.00 9 ASP A O 11
ATOM 6522 N N . SER A 1 10 ? -12.444 -11.211 5.139 1.00 0.00 10 SER A N 11
ATOM 6523 C CA . SER A 1 10 ? -11.655 -10.718 4.016 1.00 0.00 10 SER A CA 11
ATOM 6524 C C . SER A 1 10 ? -11.204 -9.281 4.260 1.00 0.00 10 SER A C 11
ATOM 6525 O O . SER A 1 10 ? -11.993 -8.431 4.674 1.00 0.00 10 SER A O 11
ATOM 6533 N N . LYS A 1 11 ? -9.928 -9.016 3.999 1.00 0.00 11 LYS A N 11
ATOM 6534 C CA . LYS A 1 11 ? -9.369 -7.682 4.187 1.00 0.00 11 LYS A CA 11
ATOM 6535 C C . LYS A 1 11 ? -8.632 -7.219 2.935 1.00 0.00 11 LYS A C 11
ATOM 6536 O O . LYS A 1 11 ? -8.482 -7.977 1.976 1.00 0.00 11 LYS A O 11
ATOM 6555 N N . SER A 1 12 ? -8.172 -5.972 2.951 1.00 0.00 12 SER A N 11
ATOM 6556 C CA . SER A 1 12 ? -7.451 -5.408 1.816 1.00 0.00 12 SER A CA 11
ATOM 6557 C C . SER A 1 12 ? -6.430 -4.374 2.280 1.00 0.00 12 SER A C 11
ATOM 6558 O O . SER A 1 12 ? -6.582 -3.768 3.341 1.00 0.00 12 SER A O 11
ATOM 6566 N N . TYR A 1 13 ? -5.390 -4.179 1.478 1.00 0.00 13 TYR A N 11
ATOM 6567 C CA . TYR A 1 13 ? -4.341 -3.220 1.806 1.00 0.00 13 TYR A CA 11
ATOM 6568 C C . TYR A 1 13 ? -4.307 -2.082 0.791 1.00 0.00 13 TYR A C 11
ATOM 6569 O O . TYR A 1 13 ? -3.692 -2.198 -0.268 1.00 0.00 13 TYR A O 11
ATOM 6587 N N . ASN A 1 14 ? -4.972 -0.980 1.125 1.00 0.00 14 ASN A N 11
ATOM 6588 C CA . ASN A 1 14 ? -5.018 0.181 0.244 1.00 0.00 14 ASN A CA 11
ATOM 6589 C C . ASN A 1 14 ? -4.127 1.301 0.772 1.00 0.00 14 ASN A C 11
ATOM 6590 O O . ASN A 1 14 ? -3.828 1.360 1.965 1.00 0.00 14 ASN A O 11
ATOM 6601 N N . CYS A 1 15 ? -3.707 2.188 -0.123 1.00 0.00 15 CYS A N 11
ATOM 6602 C CA . CYS A 1 15 ? -2.851 3.307 0.252 1.00 0.00 15 CYS A CA 11
ATOM 6603 C C . CYS A 1 15 ? -3.684 4.490 0.739 1.00 0.00 15 CYS A C 11
ATOM 6604 O O . CYS A 1 15 ? -4.673 4.866 0.111 1.00 0.00 15 CYS A O 11
ATOM 6611 N N . ASN A 1 16 ? -3.275 5.071 1.862 1.00 0.00 16 ASN A N 11
ATOM 6612 C CA . ASN A 1 16 ? -3.983 6.211 2.434 1.00 0.00 16 ASN A CA 11
ATOM 6613 C C . ASN A 1 16 ? -3.212 7.506 2.195 1.00 0.00 16 ASN A C 11
ATOM 6614 O O . ASN A 1 16 ? -3.154 8.374 3.065 1.00 0.00 16 ASN A O 11
ATOM 6625 N N . GLU A 1 17 ? -2.621 7.627 1.010 1.00 0.00 17 GLU A N 11
ATOM 6626 C CA . GLU A 1 17 ? -1.854 8.816 0.658 1.00 0.00 17 GLU A CA 11
ATOM 6627 C C . GLU A 1 17 ? -2.304 9.375 -0.689 1.00 0.00 17 GLU A C 11
ATOM 6628 O O . GLU A 1 17 ? -2.312 10.588 -0.899 1.00 0.00 17 GLU A O 11
ATOM 6640 N N . CYS A 1 18 ? -2.679 8.481 -1.598 1.00 0.00 18 CYS A N 11
ATOM 6641 C CA . CYS A 1 18 ? -3.129 8.882 -2.925 1.00 0.00 18 CYS A CA 11
ATOM 6642 C C . CYS A 1 18 ? -4.534 8.356 -3.205 1.00 0.00 18 CYS A C 11
ATOM 6643 O O . CYS A 1 18 ? -5.370 9.058 -3.772 1.00 0.00 18 CYS A O 11
ATOM 6650 N N . GLY A 1 19 ? -4.787 7.115 -2.801 1.00 0.00 19 GLY A N 11
ATOM 6651 C CA . GLY A 1 19 ? -6.091 6.516 -3.016 1.00 0.00 19 GLY A CA 11
ATOM 6652 C C . GLY A 1 19 ? -6.035 5.330 -3.959 1.00 0.00 19 GLY A C 11
ATOM 6653 O O . GLY A 1 19 ? -6.802 5.253 -4.919 1.00 0.00 19 GLY A O 11
ATOM 6657 N N . LYS A 1 20 ? -5.125 4.401 -3.686 1.00 0.00 20 LYS A N 11
ATOM 6658 C CA . LYS A 1 20 ? -4.970 3.213 -4.517 1.00 0.00 20 LYS A CA 11
ATOM 6659 C C . LYS A 1 20 ? -5.222 1.946 -3.705 1.00 0.00 20 LYS A C 11
ATOM 6660 O O . LYS A 1 20 ? -5.308 1.990 -2.479 1.00 0.00 20 LYS A O 11
ATOM 6679 N N . ALA A 1 21 ? -5.338 0.818 -4.399 1.00 0.0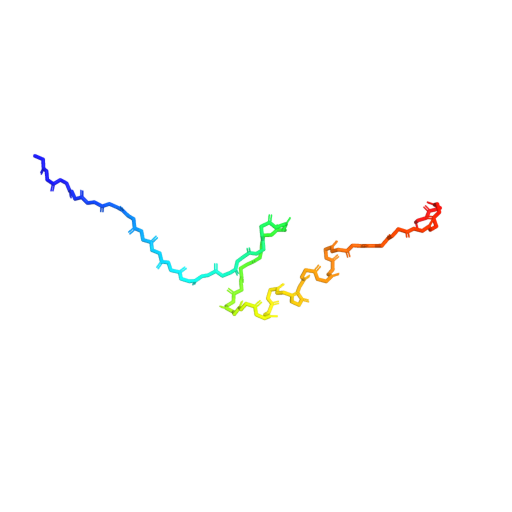0 21 ALA A N 11
ATOM 6680 C CA . ALA A 1 21 ? -5.577 -0.461 -3.742 1.00 0.00 21 ALA A CA 11
ATOM 6681 C C . ALA A 1 21 ? -4.524 -1.489 -4.144 1.00 0.00 21 ALA A C 11
ATOM 6682 O O . ALA A 1 21 ? -4.078 -1.519 -5.291 1.00 0.00 21 ALA A O 11
ATOM 6689 N N . PHE A 1 22 ? -4.131 -2.329 -3.193 1.00 0.00 22 PHE A N 11
ATOM 6690 C CA . PHE A 1 22 ? -3.129 -3.358 -3.447 1.00 0.00 22 PHE A CA 11
ATOM 6691 C C . PHE A 1 22 ? -3.492 -4.658 -2.737 1.00 0.00 22 PHE A C 11
ATOM 6692 O O . PHE A 1 22 ? -3.528 -4.719 -1.507 1.00 0.00 22 PHE A O 11
ATOM 6709 N N . THR A 1 23 ? -3.760 -5.698 -3.520 1.00 0.00 23 THR A N 11
ATOM 6710 C CA . THR A 1 23 ? -4.122 -6.998 -2.967 1.00 0.00 23 THR A CA 11
ATOM 6711 C C . THR A 1 23 ? -3.008 -7.550 -2.086 1.00 0.00 23 THR A C 11
ATOM 6712 O O . THR A 1 23 ? -3.257 -8.347 -1.181 1.00 0.00 23 THR A O 11
ATOM 6723 N N . ARG A 1 24 ? -1.779 -7.121 -2.355 1.00 0.00 24 ARG A N 11
ATOM 6724 C CA . ARG A 1 24 ? -0.626 -7.573 -1.585 1.00 0.00 24 ARG A CA 11
ATOM 6725 C C . ARG A 1 24 ? -0.195 -6.512 -0.577 1.00 0.00 24 ARG A C 11
ATOM 6726 O O . ARG A 1 24 ? -0.225 -5.316 -0.869 1.00 0.00 24 ARG A O 11
ATOM 6747 N N . ILE A 1 25 ? 0.204 -6.958 0.609 1.00 0.00 25 ILE A N 11
ATOM 6748 C CA . ILE A 1 25 ? 0.642 -6.047 1.660 1.00 0.00 25 ILE A CA 11
ATOM 6749 C C . ILE A 1 25 ? 2.029 -5.489 1.360 1.00 0.00 25 ILE A C 11
ATOM 6750 O O . ILE A 1 25 ? 2.290 -4.303 1.565 1.00 0.00 25 ILE A O 11
ATOM 6766 N N . PHE A 1 26 ? 2.915 -6.351 0.873 1.00 0.00 26 PHE A N 11
ATOM 6767 C CA . PHE A 1 26 ? 4.276 -5.944 0.544 1.00 0.00 26 PHE A CA 11
ATOM 6768 C C . PHE A 1 26 ? 4.284 -4.976 -0.636 1.00 0.00 26 PHE A C 11
ATOM 6769 O O . PHE A 1 26 ? 5.084 -4.041 -0.681 1.00 0.00 26 PHE A O 11
ATOM 6786 N N . HIS A 1 27 ? 3.389 -5.209 -1.591 1.00 0.00 27 HIS A N 11
ATOM 6787 C CA . HIS A 1 27 ? 3.292 -4.359 -2.772 1.00 0.00 27 HIS A CA 11
ATOM 6788 C C . HIS A 1 27 ? 2.764 -2.976 -2.404 1.00 0.00 27 HIS A C 11
ATOM 6789 O O . HIS A 1 27 ? 2.949 -2.011 -3.147 1.00 0.00 27 HIS A O 11
ATOM 6803 N N . LEU A 1 28 ? 2.104 -2.886 -1.254 1.00 0.00 28 LEU A N 11
ATOM 6804 C CA . LEU A 1 28 ? 1.548 -1.621 -0.788 1.00 0.00 28 LEU A CA 11
ATOM 6805 C C . LEU A 1 28 ? 2.598 -0.808 -0.039 1.00 0.00 28 LEU A C 11
ATOM 6806 O O . LEU A 1 28 ? 2.806 0.372 -0.324 1.00 0.00 28 LEU A O 11
ATOM 6822 N N . THR A 1 29 ? 3.262 -1.446 0.920 1.00 0.00 29 THR A N 11
ATOM 6823 C CA . THR A 1 29 ? 4.292 -0.783 1.710 1.00 0.00 29 THR A CA 11
ATOM 6824 C C . THR A 1 29 ? 5.376 -0.194 0.815 1.00 0.00 29 THR A C 11
ATOM 6825 O O . THR A 1 29 ? 5.817 0.937 1.020 1.00 0.00 29 THR A O 11
ATOM 6836 N N . ARG A 1 30 ? 5.802 -0.968 -0.178 1.00 0.00 30 ARG A N 11
ATOM 6837 C CA . ARG A 1 30 ? 6.836 -0.523 -1.104 1.00 0.00 30 ARG A CA 11
ATOM 6838 C C . ARG A 1 30 ? 6.349 0.661 -1.934 1.00 0.00 30 ARG A C 11
ATOM 6839 O O . ARG A 1 30 ? 7.132 1.310 -2.629 1.00 0.00 30 ARG A O 11
ATOM 6860 N N . HIS A 1 31 ? 5.051 0.937 -1.858 1.00 0.00 31 HIS A N 11
ATOM 6861 C CA . HIS A 1 31 ? 4.459 2.043 -2.602 1.00 0.00 31 HIS A CA 11
ATOM 6862 C C . HIS A 1 31 ? 4.318 3.279 -1.718 1.00 0.00 31 HIS A C 11
ATOM 6863 O O . HIS A 1 31 ? 4.796 4.359 -2.065 1.00 0.00 31 HIS A O 11
ATOM 6877 N N . GLN A 1 32 ? 3.659 3.112 -0.576 1.00 0.00 32 GLN A N 11
ATOM 6878 C CA . GLN A 1 32 ? 3.455 4.215 0.356 1.00 0.00 32 GLN A CA 11
ATOM 6879 C C . GLN A 1 32 ? 4.749 4.994 0.569 1.00 0.00 32 GLN A C 11
ATOM 6880 O O . GLN A 1 32 ? 4.727 6.155 0.977 1.00 0.00 32 GLN A O 11
ATOM 6894 N N . LYS A 1 33 ? 5.876 4.347 0.291 1.00 0.00 33 LYS A N 11
ATOM 6895 C CA . LYS A 1 33 ? 7.180 4.978 0.452 1.00 0.00 33 LYS A CA 11
ATOM 6896 C C . LYS A 1 33 ? 7.580 5.729 -0.814 1.00 0.00 33 LYS A C 11
ATOM 6897 O O . LYS A 1 33 ? 8.762 5.985 -1.047 1.00 0.00 33 LYS A O 11
ATOM 6916 N N . ILE A 1 34 ? 6.589 6.082 -1.625 1.00 0.00 34 ILE A N 11
ATOM 6917 C CA . ILE A 1 34 ? 6.839 6.806 -2.865 1.00 0.00 34 ILE A CA 11
ATOM 6918 C C . ILE A 1 34 ? 6.189 8.185 -2.837 1.00 0.00 34 ILE A C 11
ATOM 6919 O O . ILE A 1 34 ? 6.372 8.989 -3.751 1.00 0.00 34 ILE A O 11
ATOM 6935 N N . HIS A 1 35 ? 5.428 8.453 -1.780 1.00 0.00 35 HIS A N 11
ATOM 6936 C CA . HIS A 1 35 ? 4.752 9.737 -1.631 1.00 0.00 35 HIS A CA 11
ATOM 6937 C C . HIS A 1 35 ? 5.566 10.681 -0.752 1.00 0.00 35 HIS A C 11
ATOM 6938 O O . HIS A 1 35 ? 5.025 11.346 0.132 1.00 0.00 35 HIS A O 11
ATOM 6952 N N . THR A 1 36 ? 6.871 10.736 -1.001 1.00 0.00 36 THR A N 11
ATOM 6953 C CA . THR A 1 36 ? 7.761 11.597 -0.233 1.00 0.00 36 THR A CA 11
ATOM 6954 C C . THR A 1 36 ? 8.053 12.893 -0.980 1.00 0.00 36 THR A C 11
ATOM 6955 O O . THR A 1 36 ? 7.977 13.980 -0.409 1.00 0.00 36 THR A O 11
ATOM 6966 N N . ARG A 1 37 ? 8.387 12.769 -2.260 1.00 0.00 37 ARG A N 11
ATOM 6967 C CA . ARG A 1 37 ? 8.692 13.932 -3.086 1.00 0.00 37 ARG A CA 11
ATOM 6968 C C . ARG A 1 37 ? 7.411 14.606 -3.569 1.00 0.00 37 ARG A C 11
ATOM 6969 O O . ARG A 1 37 ? 6.309 14.111 -3.332 1.00 0.00 37 ARG A O 11
ATOM 6990 N N . LYS A 1 38 ? 7.564 15.737 -4.249 1.00 0.00 38 LYS A N 11
ATOM 6991 C CA . LYS A 1 38 ? 6.421 16.480 -4.767 1.00 0.00 38 LYS A CA 11
ATOM 6992 C C . LYS A 1 38 ? 5.573 15.604 -5.683 1.00 0.00 38 LYS A C 11
ATOM 6993 O O . LYS A 1 38 ? 6.016 15.204 -6.760 1.00 0.00 38 LYS A O 11
ATOM 7012 N N . SER A 1 39 ? 4.351 15.311 -5.250 1.00 0.00 39 SER A N 11
ATOM 7013 C CA . SER A 1 39 ? 3.442 14.480 -6.031 1.00 0.00 39 SER A CA 11
ATOM 7014 C C . SER A 1 39 ? 2.243 15.291 -6.513 1.00 0.00 39 SER A C 11
ATOM 7015 O O . SER A 1 39 ? 1.949 15.336 -7.706 1.00 0.00 39 SER A O 11
ATOM 7023 N N . GLY A 1 40 ? 1.555 15.933 -5.573 1.00 0.00 40 GLY A N 11
ATOM 7024 C CA . GLY A 1 40 ? 0.396 16.735 -5.921 1.00 0.00 40 GLY A CA 11
ATOM 7025 C C . GLY A 1 40 ? -0.905 15.973 -5.758 1.00 0.00 40 GLY A C 11
ATOM 7026 O O . GLY A 1 40 ? -1.469 15.453 -6.721 1.00 0.00 40 GLY A O 11
ATOM 7030 N N . PRO A 1 41 ? -1.401 15.900 -4.514 1.00 0.00 41 PRO A N 11
ATOM 7031 C CA . PRO A 1 41 ? -2.648 15.197 -4.200 1.00 0.00 41 PRO A CA 11
ATOM 7032 C C . PRO A 1 41 ? -3.874 15.918 -4.750 1.00 0.00 41 PRO A C 11
ATOM 7033 O O . PRO A 1 41 ? -4.283 16.955 -4.228 1.00 0.00 41 PRO A O 11
ATOM 7044 N N . SER A 1 42 ? -4.456 15.362 -5.808 1.00 0.00 42 SER A N 11
ATOM 7045 C CA . SER A 1 42 ? -5.634 15.955 -6.432 1.00 0.00 42 SER A CA 11
ATOM 7046 C C . SER A 1 42 ? -5.334 17.366 -6.927 1.00 0.00 42 SER A C 11
ATOM 7047 O O . SER A 1 42 ? -6.147 18.277 -6.769 1.00 0.00 42 SER A O 11
ATOM 7055 N N . SER A 1 43 ? -4.162 17.539 -7.528 1.00 0.00 43 SER A N 11
ATOM 7056 C CA . SER A 1 43 ? -3.751 18.840 -8.044 1.00 0.00 43 SER A CA 11
ATOM 7057 C C . SER A 1 43 ? -2.938 18.684 -9.326 1.00 0.00 43 SER A C 11
ATOM 7058 O O . SER A 1 43 ? -2.440 17.601 -9.631 1.00 0.00 43 SER A O 11
ATOM 7066 N N . GLY A 1 44 ? -2.809 19.776 -10.074 1.00 0.00 44 GLY A N 11
ATOM 7067 C CA . GLY A 1 44 ? -2.056 19.740 -11.314 1.00 0.00 44 GLY A CA 11
ATOM 7068 C C . GLY A 1 44 ? -0.962 20.789 -11.358 1.00 0.00 44 GLY A C 11
ATOM 7069 O O . GLY A 1 44 ? -1.085 21.812 -10.687 1.00 0.00 44 GLY A O 11
ATOM 7074 N N . GLY A 1 1 ? -22.524 -8.664 -13.322 1.00 0.00 1 GLY A N 12
ATOM 7075 C CA . GLY A 1 1 ? -22.603 -10.113 -13.342 1.00 0.00 1 GLY A CA 12
ATOM 7076 C C . GLY A 1 1 ? -23.467 -10.662 -12.224 1.00 0.00 1 GLY A C 12
ATOM 7077 O O . GLY A 1 1 ? -24.690 -10.528 -12.252 1.00 0.00 1 GLY A O 12
ATOM 7081 N N . SER A 1 2 ? -22.829 -11.284 -11.237 1.00 0.00 2 SER A N 12
ATOM 7082 C CA . SER A 1 2 ? -23.547 -11.860 -10.107 1.00 0.00 2 SER A CA 12
ATOM 7083 C C . SER A 1 2 ? -23.096 -11.225 -8.795 1.00 0.00 2 SER A C 12
ATOM 7084 O O . SER A 1 2 ? -22.099 -10.505 -8.752 1.00 0.00 2 SER A O 12
ATOM 7092 N N . SER A 1 3 ? -23.838 -11.498 -7.726 1.00 0.00 3 SER A N 12
ATOM 7093 C CA . SER A 1 3 ? -23.518 -10.951 -6.413 1.00 0.00 3 SER A CA 12
ATOM 7094 C C . SER A 1 3 ? -23.512 -12.049 -5.354 1.00 0.00 3 SER A C 12
ATOM 7095 O O . SER A 1 3 ? -24.510 -12.741 -5.156 1.00 0.00 3 SER A O 12
ATOM 7103 N N . GLY A 1 4 ? -22.379 -12.202 -4.675 1.00 0.00 4 GLY A N 12
ATOM 7104 C CA . GLY A 1 4 ? -22.263 -13.217 -3.644 1.00 0.00 4 GLY A CA 12
ATOM 7105 C C . GLY A 1 4 ? -20.821 -13.520 -3.289 1.00 0.00 4 GLY A C 12
ATOM 7106 O O . GLY A 1 4 ? -19.987 -13.725 -4.171 1.00 0.00 4 GLY A O 12
ATOM 7110 N N . SER A 1 5 ? -20.526 -13.548 -1.993 1.00 0.00 5 SER A N 12
ATOM 7111 C CA . SER A 1 5 ? -19.173 -13.823 -1.523 1.00 0.00 5 SER A CA 12
ATOM 7112 C C . SER A 1 5 ? -19.175 -14.945 -0.490 1.00 0.00 5 SER A C 12
ATOM 7113 O O . SER A 1 5 ? -20.211 -15.268 0.091 1.00 0.00 5 SER A O 12
ATOM 7121 N N . SER A 1 6 ? -18.005 -15.537 -0.267 1.00 0.00 6 SER A N 12
ATOM 7122 C CA . SER A 1 6 ? -17.871 -16.627 0.693 1.00 0.00 6 SER A CA 12
ATOM 7123 C C . SER A 1 6 ? -17.524 -16.090 2.079 1.00 0.00 6 SER A C 12
ATOM 7124 O O . SER A 1 6 ? -16.550 -15.358 2.247 1.00 0.00 6 SER A O 12
ATOM 7132 N N . GLY A 1 7 ? -18.330 -16.461 3.069 1.00 0.00 7 GLY A N 12
ATOM 7133 C CA . GLY A 1 7 ? -18.093 -16.009 4.427 1.00 0.00 7 GLY A CA 12
ATOM 7134 C C . GLY A 1 7 ? -18.065 -14.498 4.539 1.00 0.00 7 GLY A C 12
ATOM 7135 O O . GLY A 1 7 ? -18.020 -13.793 3.529 1.00 0.00 7 GLY A O 12
ATOM 7139 N N . THR A 1 8 ? -18.092 -13.995 5.769 1.00 0.00 8 THR A N 12
ATOM 7140 C CA . THR A 1 8 ? -18.073 -12.558 6.009 1.00 0.00 8 THR A CA 12
ATOM 7141 C C . THR A 1 8 ? -16.690 -12.093 6.452 1.00 0.00 8 THR A C 12
ATOM 7142 O O . THR A 1 8 ? -16.564 -11.216 7.306 1.00 0.00 8 THR A O 12
ATOM 7153 N N . ASP A 1 9 ? -15.656 -12.686 5.865 1.00 0.00 9 ASP A N 12
ATOM 7154 C CA . ASP A 1 9 ? -14.281 -12.331 6.197 1.00 0.00 9 ASP A CA 12
ATOM 7155 C C . ASP A 1 9 ? -13.469 -12.061 4.935 1.00 0.00 9 ASP A C 12
ATOM 7156 O O . ASP A 1 9 ? -13.342 -12.927 4.069 1.00 0.00 9 ASP A O 12
ATOM 7165 N N . SER A 1 10 ? -12.922 -10.853 4.836 1.00 0.00 10 SER A N 12
ATOM 7166 C CA . SER A 1 10 ? -12.126 -10.467 3.677 1.00 0.00 10 SER A CA 12
ATOM 7167 C C . SER A 1 10 ? -11.129 -9.372 4.043 1.00 0.00 10 SER A C 12
ATOM 7168 O O . SER A 1 10 ? -11.475 -8.399 4.714 1.00 0.00 10 SER A O 12
ATOM 7176 N N . LYS A 1 11 ? -9.888 -9.536 3.596 1.00 0.00 11 LYS A N 12
ATOM 7177 C CA . LYS A 1 11 ? -8.839 -8.563 3.874 1.00 0.00 11 LYS A CA 12
ATOM 7178 C C . LYS A 1 11 ? -8.514 -7.743 2.629 1.00 0.00 11 LYS A C 12
ATOM 7179 O O . LYS A 1 11 ? -8.618 -8.236 1.506 1.00 0.00 11 LYS A O 12
ATOM 7198 N N . SER A 1 12 ? -8.120 -6.491 2.837 1.00 0.00 12 SER A N 12
ATOM 7199 C CA . SER A 1 12 ? -7.782 -5.603 1.731 1.00 0.00 12 SER A CA 12
ATOM 7200 C C . SER A 1 12 ? -7.004 -4.388 2.229 1.00 0.00 12 SER A C 12
ATOM 7201 O O . SER A 1 12 ? -7.404 -3.732 3.191 1.00 0.00 12 SER A O 12
ATOM 7209 N N . TYR A 1 13 ? -5.891 -4.093 1.566 1.00 0.00 13 TYR A N 12
ATOM 7210 C CA . TYR A 1 13 ? -5.056 -2.959 1.941 1.00 0.00 13 TYR A CA 12
ATOM 7211 C C . TYR A 1 13 ? -5.067 -1.890 0.853 1.00 0.00 13 TYR A C 12
ATOM 7212 O O . TYR A 1 13 ? -4.829 -2.180 -0.319 1.00 0.00 13 TYR A O 12
ATOM 7230 N N . ASN A 1 14 ? -5.345 -0.653 1.250 1.00 0.00 14 ASN A N 12
ATOM 7231 C CA . ASN A 1 14 ? -5.388 0.461 0.310 1.00 0.00 14 ASN A CA 12
ATOM 7232 C C . ASN A 1 14 ? -4.647 1.672 0.867 1.00 0.00 14 ASN A C 12
ATOM 7233 O O . ASN A 1 14 ? -4.832 2.048 2.025 1.00 0.00 14 ASN A O 12
ATOM 7244 N N . CYS A 1 15 ? -3.808 2.280 0.035 1.00 0.00 15 CYS A N 12
ATOM 7245 C CA . CYS A 1 15 ? -3.039 3.449 0.443 1.00 0.00 15 CYS A CA 12
ATOM 7246 C C . CYS A 1 15 ? -3.944 4.667 0.604 1.00 0.00 15 CYS A C 12
ATOM 7247 O O . CYS A 1 15 ? -4.793 4.938 -0.244 1.00 0.00 15 CYS A O 12
ATOM 7254 N N . ASN A 1 16 ? -3.755 5.397 1.698 1.00 0.00 16 ASN A N 12
ATOM 7255 C CA . ASN A 1 16 ? -4.554 6.587 1.970 1.00 0.00 16 ASN A CA 12
ATOM 7256 C C . ASN A 1 16 ? -3.861 7.840 1.446 1.00 0.00 16 ASN A C 12
ATOM 7257 O O . ASN A 1 16 ? -4.515 8.813 1.072 1.00 0.00 16 ASN A O 12
ATOM 7268 N N . GLU A 1 17 ? -2.532 7.808 1.422 1.00 0.00 17 GLU A N 12
ATOM 7269 C CA . GLU A 1 17 ? -1.750 8.943 0.944 1.00 0.00 17 GLU A CA 12
ATOM 7270 C C . GLU A 1 17 ? -2.249 9.411 -0.420 1.00 0.00 17 GLU A C 12
ATOM 7271 O O . GLU A 1 17 ? -2.432 10.607 -0.649 1.00 0.00 17 GLU A O 12
ATOM 7283 N N . CYS A 1 18 ? -2.467 8.461 -1.322 1.00 0.00 18 CYS A N 12
ATOM 7284 C CA . CYS A 1 18 ? -2.944 8.774 -2.664 1.00 0.00 18 CYS A CA 12
ATOM 7285 C C . CYS A 1 18 ? -4.351 8.226 -2.883 1.00 0.00 18 CYS A C 12
ATOM 7286 O O . CYS A 1 18 ? -5.232 8.928 -3.377 1.00 0.00 18 CYS A O 12
ATOM 7293 N N . GLY A 1 19 ? -4.554 6.966 -2.510 1.00 0.00 19 GLY A N 12
ATOM 7294 C CA . GLY A 1 19 ? -5.855 6.345 -2.673 1.00 0.00 19 GLY A CA 12
ATOM 7295 C C . GLY A 1 19 ? -5.837 5.218 -3.687 1.00 0.00 19 GLY A C 12
ATOM 7296 O O . GLY A 1 19 ? -6.497 5.294 -4.723 1.00 0.00 19 GLY A O 12
ATOM 7300 N N . LYS A 1 20 ? -5.078 4.169 -3.389 1.00 0.00 20 LYS A N 12
ATOM 7301 C CA . LYS A 1 20 ? -4.974 3.021 -4.282 1.00 0.00 20 LYS A CA 12
ATOM 7302 C C . LYS A 1 20 ? -5.119 1.715 -3.507 1.00 0.00 20 LYS A C 12
ATOM 7303 O O . LYS A 1 20 ? -4.560 1.561 -2.422 1.00 0.00 20 LYS A O 12
ATOM 7322 N N . ALA A 1 21 ? -5.870 0.776 -4.074 1.00 0.00 21 ALA A N 12
ATOM 7323 C CA . ALA A 1 21 ? -6.084 -0.518 -3.438 1.00 0.00 21 ALA A CA 12
ATOM 7324 C C . ALA A 1 21 ? -5.117 -1.564 -3.981 1.00 0.00 21 ALA A C 12
ATOM 7325 O O . ALA A 1 21 ? -4.988 -1.734 -5.194 1.00 0.00 21 ALA A O 12
ATOM 7332 N N . PHE A 1 22 ? -4.438 -2.262 -3.077 1.00 0.00 22 PHE A N 12
ATOM 7333 C CA . PHE A 1 22 ? -3.480 -3.290 -3.466 1.00 0.00 22 PHE A CA 12
ATOM 7334 C C . PHE A 1 22 ? -3.922 -4.662 -2.966 1.00 0.00 22 PHE A C 12
ATOM 7335 O O . PHE A 1 22 ? -4.733 -4.769 -2.045 1.00 0.00 22 PHE A O 12
ATOM 7352 N N . THR A 1 23 ? -3.383 -5.711 -3.580 1.00 0.00 23 THR A N 12
ATOM 7353 C CA . THR A 1 23 ? -3.722 -7.077 -3.199 1.00 0.00 23 THR A CA 12
ATOM 7354 C C . THR A 1 23 ? -2.665 -7.668 -2.274 1.00 0.00 23 THR A C 12
ATOM 7355 O O . THR A 1 23 ? -2.969 -8.504 -1.422 1.00 0.00 23 THR A O 12
ATOM 7366 N N . ARG A 1 24 ? -1.422 -7.229 -2.447 1.00 0.00 24 ARG A N 12
ATOM 7367 C CA . ARG A 1 24 ? -0.319 -7.717 -1.627 1.00 0.00 24 ARG A CA 12
ATOM 7368 C C . ARG A 1 24 ? -0.112 -6.823 -0.408 1.00 0.00 24 ARG A C 12
ATOM 7369 O O . ARG A 1 24 ? -0.624 -5.704 -0.351 1.00 0.00 24 ARG A O 12
ATOM 7390 N N . ILE A 1 25 ? 0.641 -7.324 0.565 1.00 0.00 25 ILE A N 12
ATOM 7391 C CA . ILE A 1 25 ? 0.917 -6.570 1.783 1.00 0.00 25 ILE A CA 12
ATOM 7392 C C . ILE A 1 25 ? 2.240 -5.819 1.677 1.00 0.00 25 ILE A C 12
ATOM 7393 O O . ILE A 1 25 ? 2.405 -4.747 2.259 1.00 0.00 25 ILE A O 12
ATOM 7409 N N . PHE A 1 26 ? 3.179 -6.389 0.930 1.00 0.00 26 PHE A N 12
ATOM 7410 C CA . PHE A 1 26 ? 4.488 -5.774 0.747 1.00 0.00 26 PHE A CA 12
ATOM 7411 C C . PHE A 1 26 ? 4.463 -4.774 -0.406 1.00 0.00 26 PHE A C 12
ATOM 7412 O O . PHE A 1 26 ? 5.267 -3.843 -0.453 1.00 0.00 26 PHE A O 12
ATOM 7429 N N . HIS A 1 27 ? 3.533 -4.975 -1.335 1.00 0.00 27 HIS A N 12
ATOM 7430 C CA . HIS A 1 27 ? 3.402 -4.092 -2.488 1.00 0.00 27 HIS A CA 12
ATOM 7431 C C . HIS A 1 27 ? 2.894 -2.717 -2.065 1.00 0.00 27 HIS A C 12
ATOM 7432 O O . HIS A 1 27 ? 3.281 -1.697 -2.636 1.00 0.00 27 HIS A O 12
ATOM 7446 N N . LEU A 1 28 ? 2.024 -2.697 -1.061 1.00 0.00 28 LEU A N 12
ATOM 7447 C CA . LEU A 1 28 ? 1.461 -1.447 -0.561 1.00 0.00 28 LEU A CA 12
ATOM 7448 C C . LEU A 1 28 ? 2.499 -0.662 0.235 1.00 0.00 28 LEU A C 12
ATOM 7449 O O . LEU A 1 28 ? 2.621 0.554 0.089 1.00 0.00 28 LEU A O 12
ATOM 7465 N N . THR A 1 29 ? 3.248 -1.368 1.078 1.00 0.00 29 THR A N 12
ATOM 7466 C CA . THR A 1 29 ? 4.276 -0.738 1.896 1.00 0.00 29 THR A CA 12
ATOM 7467 C C . THR A 1 29 ? 5.385 -0.150 1.031 1.00 0.00 29 THR A C 12
ATOM 7468 O O . THR A 1 29 ? 5.797 0.993 1.226 1.00 0.00 29 THR A O 12
ATOM 7479 N N . ARG A 1 30 ? 5.863 -0.938 0.073 1.00 0.00 30 ARG A N 12
ATOM 7480 C CA . ARG A 1 30 ? 6.924 -0.495 -0.822 1.00 0.00 30 ARG A CA 12
ATOM 7481 C C . ARG A 1 30 ? 6.423 0.599 -1.760 1.00 0.00 30 ARG A C 12
ATOM 7482 O O . ARG A 1 30 ? 7.211 1.261 -2.437 1.00 0.00 30 ARG A O 12
ATOM 7503 N N . HIS A 1 31 ? 5.107 0.783 -1.796 1.00 0.00 31 HIS A N 12
ATOM 7504 C CA . HIS A 1 31 ? 4.500 1.797 -2.651 1.00 0.00 31 HIS A CA 12
ATOM 7505 C C . HIS A 1 31 ? 4.494 3.157 -1.961 1.00 0.00 31 HIS A C 12
ATOM 7506 O O . HIS A 1 31 ? 5.115 4.107 -2.438 1.00 0.00 31 HIS A O 12
ATOM 7520 N N . GLN A 1 32 ? 3.788 3.243 -0.838 1.00 0.00 32 GLN A N 12
ATOM 7521 C CA . GLN A 1 32 ? 3.701 4.488 -0.085 1.00 0.00 32 GLN A CA 12
ATOM 7522 C C . GLN A 1 32 ? 5.022 5.250 -0.137 1.00 0.00 32 GLN A C 12
ATOM 7523 O O . GLN A 1 32 ? 5.044 6.480 -0.086 1.00 0.00 32 GLN A O 12
ATOM 7537 N N . LYS A 1 33 ? 6.121 4.511 -0.238 1.00 0.00 33 LYS A N 12
ATOM 7538 C CA . LYS A 1 33 ? 7.447 5.115 -0.299 1.00 0.00 33 LYS A CA 12
ATOM 7539 C C . LYS A 1 33 ? 7.479 6.256 -1.311 1.00 0.00 33 LYS A C 12
ATOM 7540 O O . LYS A 1 33 ? 7.948 7.353 -1.008 1.00 0.00 33 LYS A O 12
ATOM 7559 N N . ILE A 1 34 ? 6.977 5.990 -2.512 1.00 0.00 34 ILE A N 12
ATOM 7560 C CA . ILE A 1 34 ? 6.947 6.995 -3.566 1.00 0.00 34 ILE A CA 12
ATOM 7561 C C . ILE A 1 34 ? 6.512 8.351 -3.021 1.00 0.00 34 ILE A C 12
ATOM 7562 O O . ILE A 1 34 ? 6.843 9.395 -3.585 1.00 0.00 34 ILE A O 12
ATOM 7578 N N . HIS A 1 35 ? 5.769 8.329 -1.919 1.00 0.00 35 HIS A N 12
ATOM 7579 C CA . HIS A 1 35 ? 5.290 9.557 -1.295 1.00 0.00 35 HIS A CA 12
ATOM 7580 C C . HIS A 1 35 ? 6.382 10.194 -0.441 1.00 0.00 35 HIS A C 12
ATOM 7581 O O . HIS A 1 35 ? 6.546 9.855 0.731 1.00 0.00 35 HIS A O 12
ATOM 7595 N N . THR A 1 36 ? 7.128 11.119 -1.037 1.00 0.00 36 THR A N 12
ATOM 7596 C CA . THR A 1 36 ? 8.206 11.802 -0.333 1.00 0.00 36 THR A CA 12
ATOM 7597 C C . THR A 1 36 ? 7.950 13.303 -0.259 1.00 0.00 36 THR A C 12
ATOM 7598 O O . THR A 1 36 ? 7.808 13.866 0.827 1.00 0.00 36 THR A O 12
ATOM 7609 N N . ARG A 1 37 ? 7.891 13.946 -1.420 1.00 0.00 37 ARG A N 12
ATOM 7610 C CA . ARG A 1 37 ? 7.652 15.383 -1.487 1.00 0.00 37 ARG A CA 12
ATOM 7611 C C . ARG A 1 37 ? 6.197 15.677 -1.843 1.00 0.00 37 ARG A C 12
ATOM 7612 O O . ARG A 1 37 ? 5.800 15.581 -3.004 1.00 0.00 37 ARG A O 12
ATOM 7633 N N . LYS A 1 38 ? 5.408 16.034 -0.836 1.00 0.00 38 LYS A N 12
ATOM 7634 C CA . LYS A 1 38 ? 3.997 16.342 -1.041 1.00 0.00 38 LYS A CA 12
ATOM 7635 C C . LYS A 1 38 ? 3.829 17.463 -2.063 1.00 0.00 38 LYS A C 12
ATOM 7636 O O . LYS A 1 38 ? 2.783 17.580 -2.702 1.00 0.00 38 LYS A O 12
ATOM 7655 N N . SER A 1 39 ? 4.864 18.282 -2.212 1.00 0.00 39 SER A N 12
ATOM 7656 C CA . SER A 1 39 ? 4.829 19.394 -3.154 1.00 0.00 39 SER A CA 12
ATOM 7657 C C . SER A 1 39 ? 6.182 20.097 -3.216 1.00 0.00 39 SER A C 12
ATOM 7658 O O . SER A 1 39 ? 7.014 19.947 -2.322 1.00 0.00 39 SER A O 12
ATOM 7666 N N . GLY A 1 40 ? 6.396 20.865 -4.281 1.00 0.00 40 GLY A N 12
ATOM 7667 C CA . GLY A 1 40 ? 7.648 21.579 -4.441 1.00 0.00 40 GLY A CA 12
ATOM 7668 C C . GLY A 1 40 ? 8.425 21.121 -5.659 1.00 0.00 40 GLY A C 12
ATOM 7669 O O . GLY A 1 40 ? 8.386 19.952 -6.044 1.00 0.00 40 GLY A O 12
ATOM 7673 N N . PRO A 1 41 ? 9.150 22.057 -6.290 1.00 0.00 41 PRO A N 12
ATOM 7674 C CA . PRO A 1 41 ? 9.953 21.767 -7.482 1.00 0.00 41 PRO A CA 12
ATOM 7675 C C . PRO A 1 41 ? 11.166 20.899 -7.167 1.00 0.00 41 PRO A C 12
ATOM 7676 O O . PRO A 1 41 ? 11.879 21.142 -6.194 1.00 0.00 41 PRO A O 12
ATOM 7687 N N . SER A 1 42 ? 11.394 19.886 -7.997 1.00 0.00 42 SER A N 12
ATOM 7688 C CA . SER A 1 42 ? 12.520 18.979 -7.805 1.00 0.00 42 SER A CA 12
ATOM 7689 C C . SER A 1 42 ? 13.808 19.758 -7.555 1.00 0.00 42 SER A C 12
ATOM 7690 O O . SER A 1 42 ? 13.995 20.855 -8.080 1.00 0.00 42 SER A O 12
ATOM 7698 N N . SER A 1 43 ? 14.693 19.182 -6.748 1.00 0.00 43 SER A N 12
ATOM 7699 C CA . SER A 1 43 ? 15.963 19.822 -6.424 1.00 0.00 43 SER A CA 12
ATOM 7700 C C . SER A 1 43 ? 16.603 20.422 -7.672 1.00 0.00 43 SER A C 12
ATOM 7701 O O . SER A 1 43 ? 17.303 21.431 -7.600 1.00 0.00 43 SER A O 12
ATOM 7709 N N . GLY A 1 44 ? 16.356 19.793 -8.817 1.00 0.00 44 GLY A N 12
ATOM 7710 C CA . GLY A 1 44 ? 16.915 20.278 -10.065 1.00 0.00 44 GLY A CA 12
ATOM 7711 C C . GLY A 1 44 ? 16.861 19.239 -11.167 1.00 0.00 44 GLY A C 12
ATOM 7712 O O . GLY A 1 44 ? 17.566 19.386 -12.164 1.00 0.00 44 GLY A O 12
ATOM 7717 N N . GLY A 1 1 ? -34.088 -9.954 11.901 1.00 0.00 1 GLY A N 13
ATOM 7718 C CA . GLY A 1 1 ? -33.102 -10.632 11.080 1.00 0.00 1 GLY A CA 13
ATOM 7719 C C . GLY A 1 1 ? -33.094 -12.131 11.301 1.00 0.00 1 GLY A C 13
ATOM 7720 O O . GLY A 1 1 ? -33.455 -12.609 12.377 1.00 0.00 1 GLY A O 13
ATOM 7724 N N . SER A 1 2 ? -32.684 -12.876 10.280 1.00 0.00 2 SER A N 13
ATOM 7725 C CA . SER A 1 2 ? -32.636 -14.331 10.365 1.00 0.00 2 SER A CA 13
ATOM 7726 C C . SER A 1 2 ? -31.203 -14.817 10.558 1.00 0.00 2 SER A C 13
ATOM 7727 O O . SER A 1 2 ? -30.456 -14.978 9.593 1.00 0.00 2 SER A O 13
ATOM 7735 N N . SER A 1 3 ? -30.827 -15.050 11.811 1.00 0.00 3 SER A N 13
ATOM 7736 C CA . SER A 1 3 ? -29.482 -15.515 12.132 1.00 0.00 3 SER A CA 13
ATOM 7737 C C . SER A 1 3 ? -28.431 -14.553 11.587 1.00 0.00 3 SER A C 13
ATOM 7738 O O . SER A 1 3 ? -27.415 -14.973 11.036 1.00 0.00 3 SER A O 13
ATOM 7746 N N . GLY A 1 4 ? -28.685 -13.257 11.745 1.00 0.00 4 GLY A N 13
ATOM 7747 C CA . GLY A 1 4 ? -27.752 -12.255 11.264 1.00 0.00 4 GLY A CA 13
ATOM 7748 C C . GLY A 1 4 ? -27.549 -12.324 9.764 1.00 0.00 4 GLY A C 13
ATOM 7749 O O . GLY A 1 4 ? -27.293 -13.395 9.214 1.00 0.00 4 GLY A O 13
ATOM 7753 N N . SER A 1 5 ? -27.665 -11.179 9.099 1.00 0.00 5 SER A N 13
ATOM 7754 C CA . SER A 1 5 ? -27.498 -11.115 7.652 1.00 0.00 5 SER A CA 13
ATOM 7755 C C . SER A 1 5 ? -26.158 -10.485 7.287 1.00 0.00 5 SER A C 13
ATOM 7756 O O . SER A 1 5 ? -26.068 -9.686 6.354 1.00 0.00 5 SER A O 13
ATOM 7764 N N . SER A 1 6 ? -25.117 -10.850 8.029 1.00 0.00 6 SER A N 13
ATOM 7765 C CA . SER A 1 6 ? -23.781 -10.318 7.788 1.00 0.00 6 SER A CA 13
ATOM 7766 C C . SER A 1 6 ? -22.716 -11.237 8.377 1.00 0.00 6 SER A C 13
ATOM 7767 O O . SER A 1 6 ? -22.897 -11.807 9.452 1.00 0.00 6 SER A O 13
ATOM 7775 N N . GLY A 1 7 ? -21.603 -11.376 7.663 1.00 0.00 7 GLY A N 13
ATOM 7776 C CA . GLY A 1 7 ? -20.524 -12.227 8.130 1.00 0.00 7 GLY A CA 13
ATOM 7777 C C . GLY A 1 7 ? -19.158 -11.697 7.742 1.00 0.00 7 GLY A C 13
ATOM 7778 O O . GLY A 1 7 ? -19.046 -10.793 6.913 1.00 0.00 7 GLY A O 13
ATOM 7782 N N . THR A 1 8 ? -18.113 -12.259 8.343 1.00 0.00 8 THR A N 13
ATOM 7783 C CA . THR A 1 8 ? -16.748 -11.836 8.057 1.00 0.00 8 THR A CA 13
ATOM 7784 C C . THR A 1 8 ? -16.510 -11.723 6.556 1.00 0.00 8 THR A C 13
ATOM 7785 O O . THR A 1 8 ? -17.168 -12.395 5.761 1.00 0.00 8 THR A O 13
ATOM 7796 N N . ASP A 1 9 ? -15.565 -10.871 6.174 1.00 0.00 9 ASP A N 13
ATOM 7797 C CA . ASP A 1 9 ? -15.239 -10.672 4.766 1.00 0.00 9 ASP A CA 13
ATOM 7798 C C . ASP A 1 9 ? -13.747 -10.408 4.586 1.00 0.00 9 ASP A C 13
ATOM 7799 O O . ASP A 1 9 ? -13.095 -9.850 5.468 1.00 0.00 9 ASP A O 13
ATOM 7808 N N . SER A 1 10 ? -13.213 -10.815 3.439 1.00 0.00 10 SER A N 13
ATOM 7809 C CA . SER A 1 10 ? -11.798 -10.627 3.145 1.00 0.00 10 SER A CA 13
ATOM 7810 C C . SER A 1 10 ? -11.416 -9.152 3.234 1.00 0.00 10 SER A C 13
ATOM 7811 O O . SER A 1 10 ? -12.068 -8.293 2.642 1.00 0.00 10 SER A O 13
ATOM 7819 N N . LYS A 1 11 ? -10.353 -8.867 3.979 1.00 0.00 11 LYS A N 13
ATOM 7820 C CA . LYS A 1 11 ? -9.881 -7.498 4.146 1.00 0.00 11 LYS A CA 13
ATOM 7821 C C . LYS A 1 11 ? -9.104 -7.036 2.917 1.00 0.00 11 LYS A C 13
ATOM 7822 O O . LYS A 1 11 ? -9.023 -7.750 1.918 1.00 0.00 11 LYS A O 13
ATOM 7841 N N . SER A 1 12 ? -8.535 -5.838 2.998 1.00 0.00 12 SER A N 13
ATOM 7842 C CA . SER A 1 12 ? -7.767 -5.280 1.891 1.00 0.00 12 SER A CA 13
ATOM 7843 C C . SER A 1 12 ? -6.881 -4.133 2.368 1.00 0.00 12 SER A C 13
ATOM 7844 O O . SER A 1 12 ? -7.183 -3.472 3.362 1.00 0.00 12 SER A O 13
ATOM 7852 N N . TYR A 1 13 ? -5.785 -3.903 1.653 1.00 0.00 13 TYR A N 13
ATOM 7853 C CA . TYR A 1 13 ? -4.853 -2.839 2.003 1.00 0.00 13 TYR A CA 13
ATOM 7854 C C . TYR A 1 13 ? -4.949 -1.682 1.012 1.00 0.00 13 TYR A C 13
ATOM 7855 O O . TYR A 1 13 ? -4.571 -1.814 -0.151 1.00 0.00 13 TYR A O 13
ATOM 7873 N N . ASN A 1 14 ? -5.458 -0.549 1.484 1.00 0.00 14 ASN A N 13
ATOM 7874 C CA . ASN A 1 14 ? -5.605 0.632 0.641 1.00 0.00 14 ASN A CA 13
ATOM 7875 C C . ASN A 1 14 ? -4.717 1.769 1.138 1.00 0.00 14 ASN A C 13
ATOM 7876 O O . ASN A 1 14 ? -4.578 1.981 2.343 1.00 0.00 14 ASN A O 13
ATOM 7887 N N . CYS A 1 15 ? -4.119 2.498 0.201 1.00 0.00 15 CYS A N 13
ATOM 7888 C CA . CYS A 1 15 ? -3.245 3.614 0.542 1.00 0.00 15 CYS A CA 13
ATOM 7889 C C . CYS A 1 15 ? -4.060 4.860 0.878 1.00 0.00 15 CYS A C 13
ATOM 7890 O O . CYS A 1 15 ? -4.831 5.350 0.054 1.00 0.00 15 CYS A O 13
ATOM 7897 N N . ASN A 1 16 ? -3.881 5.367 2.093 1.00 0.00 16 ASN A N 13
ATOM 7898 C CA . ASN A 1 16 ? -4.599 6.556 2.539 1.00 0.00 16 ASN A CA 13
ATOM 7899 C C . ASN A 1 16 ? -3.803 7.820 2.229 1.00 0.00 16 ASN A C 13
ATOM 7900 O O . ASN A 1 16 ? -3.889 8.812 2.953 1.00 0.00 16 ASN A O 13
ATOM 7911 N N . GLU A 1 17 ? -3.029 7.776 1.149 1.00 0.00 17 GLU A N 13
ATOM 7912 C CA . GLU A 1 17 ? -2.217 8.918 0.745 1.00 0.00 17 GLU A CA 13
ATOM 7913 C C . GLU A 1 17 ? -2.526 9.323 -0.694 1.00 0.00 17 GLU A C 13
ATOM 7914 O O . GLU A 1 17 ? -2.376 10.486 -1.069 1.00 0.00 17 GLU A O 13
ATOM 7926 N N . CYS A 1 18 ? -2.958 8.355 -1.495 1.00 0.00 18 CYS A N 13
ATOM 7927 C CA . CYS A 1 18 ? -3.287 8.608 -2.892 1.00 0.00 18 CYS A CA 13
ATOM 7928 C C . CYS A 1 18 ? -4.655 8.029 -3.242 1.00 0.00 18 CYS A C 13
ATOM 7929 O O . CYS A 1 18 ? -5.383 8.583 -4.065 1.00 0.00 18 CYS A O 13
ATOM 7936 N N . GLY A 1 19 ? -4.998 6.911 -2.609 1.00 0.00 19 GLY A N 13
ATOM 7937 C CA . GLY A 1 19 ? -6.277 6.276 -2.866 1.00 0.00 19 GLY A CA 13
ATOM 7938 C C . GLY A 1 19 ? -6.154 5.072 -3.779 1.00 0.00 19 GLY A C 13
ATOM 7939 O O . GLY A 1 19 ? -6.757 5.032 -4.852 1.00 0.00 19 GLY A O 13
ATOM 7943 N N . LYS A 1 20 ? -5.368 4.088 -3.355 1.00 0.00 20 LYS A N 13
ATOM 7944 C CA . LYS A 1 20 ? -5.166 2.877 -4.142 1.00 0.00 20 LYS A CA 13
ATOM 7945 C C . LYS A 1 20 ? -5.378 1.632 -3.287 1.00 0.00 20 LYS A C 13
ATOM 7946 O O . LYS A 1 20 ? -5.556 1.724 -2.073 1.00 0.00 20 LYS A O 13
ATOM 7965 N N . ALA A 1 21 ? -5.356 0.468 -3.929 1.00 0.00 21 ALA A N 13
ATOM 7966 C CA . ALA A 1 21 ? -5.543 -0.795 -3.226 1.00 0.00 21 ALA A CA 13
ATOM 7967 C C . ALA A 1 21 ? -4.574 -1.856 -3.738 1.00 0.00 21 ALA A C 13
ATOM 7968 O O . ALA A 1 21 ? -4.536 -2.151 -4.933 1.00 0.00 21 ALA A O 13
ATOM 7975 N N . PHE A 1 22 ? -3.793 -2.427 -2.827 1.00 0.00 22 PHE A N 13
ATOM 7976 C CA . PHE A 1 22 ? -2.823 -3.454 -3.187 1.00 0.00 22 PHE A CA 13
ATOM 7977 C C . PHE A 1 22 ? -3.200 -4.798 -2.571 1.00 0.00 22 PHE A C 13
ATOM 7978 O O . PHE A 1 22 ? -3.219 -4.951 -1.349 1.00 0.00 22 PHE A O 13
ATOM 7995 N N . THR A 1 23 ? -3.501 -5.771 -3.425 1.00 0.00 23 THR A N 13
ATOM 7996 C CA . THR A 1 23 ? -3.880 -7.101 -2.966 1.00 0.00 23 THR A CA 13
ATOM 7997 C C . THR A 1 23 ? -2.786 -7.716 -2.101 1.00 0.00 23 THR A C 13
ATOM 7998 O O . THR A 1 23 ? -3.010 -8.716 -1.419 1.00 0.00 23 THR A O 13
ATOM 8009 N N . ARG A 1 24 ? -1.603 -7.111 -2.132 1.00 0.00 24 ARG A N 13
ATOM 8010 C CA . ARG A 1 24 ? -0.474 -7.600 -1.350 1.00 0.00 24 ARG A CA 13
ATOM 8011 C C . ARG A 1 24 ? -0.062 -6.580 -0.293 1.00 0.00 24 ARG A C 13
ATOM 8012 O O . ARG A 1 24 ? -0.286 -5.380 -0.454 1.00 0.00 24 ARG A O 13
ATOM 8033 N N . ILE A 1 25 ? 0.540 -7.065 0.788 1.00 0.00 25 ILE A N 13
ATOM 8034 C CA . ILE A 1 25 ? 0.983 -6.195 1.870 1.00 0.00 25 ILE A CA 13
ATOM 8035 C C . ILE A 1 25 ? 2.416 -5.723 1.644 1.00 0.00 25 ILE A C 13
ATOM 8036 O O . ILE A 1 25 ? 2.815 -4.663 2.127 1.00 0.00 25 ILE A O 13
ATOM 8052 N N . PHE A 1 26 ? 3.185 -6.516 0.906 1.00 0.00 26 PHE A N 13
ATOM 8053 C CA . PHE A 1 26 ? 4.573 -6.179 0.615 1.00 0.00 26 PHE A CA 13
ATOM 8054 C C . PHE A 1 26 ? 4.658 -5.115 -0.476 1.00 0.00 26 PHE A C 13
ATOM 8055 O O . PHE A 1 26 ? 5.427 -4.159 -0.368 1.00 0.00 26 PHE A O 13
ATOM 8072 N N . HIS A 1 27 ? 3.861 -5.287 -1.526 1.00 0.00 27 HIS A N 13
ATOM 8073 C CA . HIS A 1 27 ? 3.845 -4.342 -2.637 1.00 0.00 27 HIS A CA 13
ATOM 8074 C C . HIS A 1 27 ? 3.466 -2.945 -2.156 1.00 0.00 27 HIS A C 13
ATOM 8075 O O . HIS A 1 27 ? 4.133 -1.962 -2.483 1.00 0.00 27 HIS A O 13
ATOM 8089 N N . LEU A 1 28 ? 2.392 -2.863 -1.379 1.00 0.00 28 LEU A N 13
ATOM 8090 C CA . LEU A 1 28 ? 1.924 -1.585 -0.853 1.00 0.00 28 LEU A CA 13
ATOM 8091 C C . LEU A 1 28 ? 3.045 -0.853 -0.122 1.00 0.00 28 LEU A C 13
ATOM 8092 O O . LEU A 1 28 ? 3.267 0.339 -0.338 1.00 0.00 28 LEU A O 13
ATOM 8108 N N . THR A 1 29 ? 3.751 -1.575 0.742 1.00 0.00 29 THR A N 13
ATOM 8109 C CA . THR A 1 29 ? 4.850 -0.995 1.504 1.00 0.00 29 THR A CA 13
ATOM 8110 C C . THR A 1 29 ? 5.849 -0.300 0.586 1.00 0.00 29 THR A C 13
ATOM 8111 O O . THR A 1 29 ? 6.305 0.806 0.873 1.00 0.00 29 THR A O 13
ATOM 8122 N N . ARG A 1 30 ? 6.185 -0.957 -0.520 1.00 0.00 30 ARG A N 13
ATOM 8123 C CA . ARG A 1 30 ? 7.131 -0.402 -1.481 1.00 0.00 30 ARG A CA 13
ATOM 8124 C C . ARG A 1 30 ? 6.529 0.800 -2.204 1.00 0.00 30 ARG A C 13
ATOM 8125 O O . ARG A 1 30 ? 7.248 1.700 -2.639 1.00 0.00 30 ARG A O 13
ATOM 8146 N N . HIS A 1 31 ? 5.206 0.807 -2.329 1.00 0.00 31 HIS A N 13
ATOM 8147 C CA . HIS A 1 31 ? 4.507 1.897 -3.000 1.00 0.00 31 HIS A CA 13
ATOM 8148 C C . HIS A 1 31 ? 4.550 3.169 -2.158 1.00 0.00 31 HIS A C 13
ATOM 8149 O O . HIS A 1 31 ? 5.019 4.211 -2.616 1.00 0.00 31 HIS A O 13
ATOM 8163 N N . GLN A 1 32 ? 4.059 3.075 -0.927 1.00 0.00 32 GLN A N 13
ATOM 8164 C CA . GLN A 1 32 ? 4.041 4.219 -0.023 1.00 0.00 32 GLN A CA 13
ATOM 8165 C C . GLN A 1 32 ? 5.351 4.996 -0.101 1.00 0.00 32 GLN A C 13
ATOM 8166 O O . GLN A 1 32 ? 5.401 6.184 0.218 1.00 0.00 32 GLN A O 13
ATOM 8180 N N . LYS A 1 33 ? 6.410 4.317 -0.528 1.00 0.00 33 LYS A N 13
ATOM 8181 C CA . LYS A 1 33 ? 7.722 4.942 -0.649 1.00 0.00 33 LYS A CA 13
ATOM 8182 C C . LYS A 1 33 ? 7.629 6.259 -1.414 1.00 0.00 33 LYS A C 13
ATOM 8183 O O . LYS A 1 33 ? 8.186 7.273 -0.993 1.00 0.00 33 LYS A O 13
ATOM 8202 N N . ILE A 1 34 ? 6.921 6.236 -2.538 1.00 0.00 34 ILE A N 13
ATOM 8203 C CA . ILE A 1 34 ? 6.753 7.428 -3.359 1.00 0.00 34 ILE A CA 13
ATOM 8204 C C . ILE A 1 34 ? 6.074 8.545 -2.574 1.00 0.00 34 ILE A C 13
ATOM 8205 O O . ILE A 1 34 ? 6.162 9.718 -2.940 1.00 0.00 34 ILE A O 13
ATOM 8221 N N . HIS A 1 35 ? 5.397 8.173 -1.492 1.00 0.00 35 HIS A N 13
ATOM 8222 C CA . HIS A 1 35 ? 4.704 9.145 -0.652 1.00 0.00 35 HIS A CA 13
ATOM 8223 C C . HIS A 1 35 ? 5.596 9.601 0.498 1.00 0.00 35 HIS A C 13
ATOM 8224 O O . HIS A 1 35 ? 5.704 10.796 0.778 1.00 0.00 35 HIS A O 13
ATOM 8238 N N . THR A 1 36 ? 6.232 8.643 1.164 1.00 0.00 36 THR A N 13
ATOM 8239 C CA . THR A 1 36 ? 7.112 8.946 2.286 1.00 0.00 36 THR A CA 13
ATOM 8240 C C . THR A 1 36 ? 8.534 9.220 1.810 1.00 0.00 36 THR A C 13
ATOM 8241 O O . THR A 1 36 ? 9.281 8.295 1.489 1.00 0.00 36 THR A O 13
ATOM 8252 N N . ARG A 1 37 ? 8.904 10.496 1.768 1.00 0.00 37 ARG A N 13
ATOM 8253 C CA . ARG A 1 37 ? 10.237 10.891 1.331 1.00 0.00 37 ARG A CA 13
ATOM 8254 C C . ARG A 1 37 ? 10.796 11.996 2.223 1.00 0.00 37 ARG A C 13
ATOM 8255 O O . ARG A 1 37 ? 10.071 12.594 3.018 1.00 0.00 37 ARG A O 13
ATOM 8276 N N . LYS A 1 38 ? 12.091 12.263 2.084 1.00 0.00 38 LYS A N 13
ATOM 8277 C CA . LYS A 1 38 ? 12.748 13.296 2.875 1.00 0.00 38 LYS A CA 13
ATOM 8278 C C . LYS A 1 38 ? 12.247 14.683 2.483 1.00 0.00 38 LYS A C 13
ATOM 8279 O O . LYS A 1 38 ? 12.827 15.341 1.619 1.00 0.00 38 LYS A O 13
ATOM 8298 N N . SER A 1 39 ? 11.169 15.121 3.125 1.00 0.00 39 SER A N 13
ATOM 8299 C CA . SER A 1 39 ? 10.590 16.429 2.842 1.00 0.00 39 SER A CA 13
ATOM 8300 C C . SER A 1 39 ? 9.732 16.907 4.009 1.00 0.00 39 SER A C 13
ATOM 8301 O O . SER A 1 39 ? 9.428 16.144 4.925 1.00 0.00 39 SER A O 13
ATOM 8309 N N . GLY A 1 40 ? 9.344 18.179 3.968 1.00 0.00 40 GLY A N 13
ATOM 8310 C CA . GLY A 1 40 ? 8.525 18.739 5.027 1.00 0.00 40 GLY A CA 13
ATOM 8311 C C . GLY A 1 40 ? 7.209 19.289 4.513 1.00 0.00 40 GLY A C 13
ATOM 8312 O O . GLY A 1 40 ? 7.103 19.736 3.371 1.00 0.00 40 GLY A O 13
ATOM 8316 N N . PRO A 1 41 ? 6.177 19.260 5.369 1.00 0.00 41 PRO A N 13
ATOM 8317 C CA . PRO A 1 41 ? 4.843 19.755 5.016 1.00 0.00 41 PRO A CA 13
ATOM 8318 C C . PRO A 1 41 ? 4.807 21.273 4.872 1.00 0.00 41 PRO A C 13
ATOM 8319 O O . PRO A 1 41 ? 3.771 21.851 4.544 1.00 0.00 41 PRO A O 13
ATOM 8330 N N . SER A 1 42 ? 5.946 21.913 5.119 1.00 0.00 42 SER A N 13
ATOM 8331 C CA . SER A 1 42 ? 6.043 23.365 5.019 1.00 0.00 42 SER A CA 13
ATOM 8332 C C . SER A 1 42 ? 5.282 23.878 3.801 1.00 0.00 42 SER A C 13
ATOM 8333 O O . SER A 1 42 ? 5.428 23.354 2.697 1.00 0.00 42 SER A O 13
ATOM 8341 N N . SER A 1 43 ? 4.468 24.908 4.011 1.00 0.00 43 SER A N 13
ATOM 8342 C CA . SER A 1 43 ? 3.679 25.491 2.932 1.00 0.00 43 SER A CA 13
ATOM 8343 C C . SER A 1 43 ? 4.490 25.558 1.642 1.00 0.00 43 SER A C 13
ATOM 8344 O O . SER A 1 43 ? 4.141 24.930 0.643 1.00 0.00 43 SER A O 13
ATOM 8352 N N . GLY A 1 44 ? 5.576 26.325 1.671 1.00 0.00 44 GLY A N 13
ATOM 8353 C CA . GLY A 1 44 ? 6.420 26.460 0.498 1.00 0.00 44 GLY A CA 13
ATOM 8354 C C . GLY A 1 44 ? 5.860 27.446 -0.508 1.00 0.00 44 GLY A C 13
ATOM 8355 O O . GLY A 1 44 ? 5.482 27.034 -1.603 1.00 0.00 44 GLY A O 13
ATOM 8360 N N . GLY A 1 1 ? -33.016 -3.993 8.280 1.00 0.00 1 GLY A N 14
ATOM 8361 C CA . GLY A 1 1 ? -31.769 -4.353 8.929 1.00 0.00 1 GLY A CA 14
ATOM 8362 C C . GLY A 1 1 ? -30.648 -4.591 7.937 1.00 0.00 1 GLY A C 14
ATOM 8363 O O . GLY A 1 1 ? -30.888 -4.721 6.737 1.00 0.00 1 GLY A O 14
ATOM 8367 N N . SER A 1 2 ? -29.418 -4.648 8.439 1.00 0.00 2 SER A N 14
ATOM 8368 C CA . SER A 1 2 ? -28.254 -4.867 7.587 1.00 0.00 2 SER A CA 14
ATOM 8369 C C . SER A 1 2 ? -27.571 -6.187 7.931 1.00 0.00 2 SER A C 14
ATOM 8370 O O . SER A 1 2 ? -27.719 -6.706 9.037 1.00 0.00 2 SER A O 14
ATOM 8378 N N . SER A 1 3 ? -26.821 -6.724 6.974 1.00 0.00 3 SER A N 14
ATOM 8379 C CA . SER A 1 3 ? -26.117 -7.986 7.172 1.00 0.00 3 SER A CA 14
ATOM 8380 C C . SER A 1 3 ? -24.906 -8.083 6.249 1.00 0.00 3 SER A C 14
ATOM 8381 O O . SER A 1 3 ? -24.679 -7.212 5.410 1.00 0.00 3 SER A O 14
ATOM 8389 N N . GLY A 1 4 ? -24.130 -9.150 6.412 1.00 0.00 4 GLY A N 14
ATOM 8390 C CA . GLY A 1 4 ? -22.951 -9.342 5.588 1.00 0.00 4 GLY A CA 14
ATOM 8391 C C . GLY A 1 4 ? -22.139 -10.550 6.011 1.00 0.00 4 GLY A C 14
ATOM 8392 O O . GLY A 1 4 ? -20.962 -10.428 6.351 1.00 0.00 4 GLY A O 14
ATOM 8396 N N . SER A 1 5 ? -22.768 -11.721 5.990 1.00 0.00 5 SER A N 14
ATOM 8397 C CA . SER A 1 5 ? -22.098 -12.956 6.380 1.00 0.00 5 SER A CA 14
ATOM 8398 C C . SER A 1 5 ? -20.935 -13.263 5.440 1.00 0.00 5 SER A C 14
ATOM 8399 O O . SER A 1 5 ? -19.794 -13.415 5.876 1.00 0.00 5 SER A O 14
ATOM 8407 N N . SER A 1 6 ? -21.234 -13.352 4.148 1.00 0.00 6 SER A N 14
ATOM 8408 C CA . SER A 1 6 ? -20.215 -13.644 3.146 1.00 0.00 6 SER A CA 14
ATOM 8409 C C . SER A 1 6 ? -19.749 -12.365 2.457 1.00 0.00 6 SER A C 14
ATOM 8410 O O . SER A 1 6 ? -20.537 -11.665 1.823 1.00 0.00 6 SER A O 14
ATOM 8418 N N . GLY A 1 7 ? -18.460 -12.067 2.587 1.00 0.00 7 GLY A N 14
ATOM 8419 C CA . GLY A 1 7 ? -17.909 -10.873 1.972 1.00 0.00 7 GLY A CA 14
ATOM 8420 C C . GLY A 1 7 ? -16.832 -10.228 2.821 1.00 0.00 7 GLY A C 14
ATOM 8421 O O . GLY A 1 7 ? -15.790 -9.817 2.309 1.00 0.00 7 GLY A O 14
ATOM 8425 N N . THR A 1 8 ? -17.082 -10.136 4.123 1.00 0.00 8 THR A N 14
ATOM 8426 C CA . THR A 1 8 ? -16.127 -9.534 5.044 1.00 0.00 8 THR A CA 14
ATOM 8427 C C . THR A 1 8 ? -15.097 -10.555 5.515 1.00 0.00 8 THR A C 14
ATOM 8428 O O . THR A 1 8 ? -14.678 -10.540 6.672 1.00 0.00 8 THR A O 14
ATOM 8439 N N . ASP A 1 9 ? -14.694 -11.441 4.611 1.00 0.00 9 ASP A N 14
ATOM 8440 C CA . ASP A 1 9 ? -13.711 -12.469 4.933 1.00 0.00 9 ASP A CA 14
ATOM 8441 C C . ASP A 1 9 ? -12.323 -12.065 4.447 1.00 0.00 9 ASP A C 14
ATOM 8442 O O . ASP A 1 9 ? -11.336 -12.208 5.168 1.00 0.00 9 ASP A O 14
ATOM 8451 N N . SER A 1 10 ? -12.255 -11.561 3.218 1.00 0.00 10 SER A N 14
ATOM 8452 C CA . SER A 1 10 ? -10.987 -11.142 2.634 1.00 0.00 10 SER A CA 14
ATOM 8453 C C . SER A 1 10 ? -10.618 -9.733 3.090 1.00 0.00 10 SER A C 14
ATOM 8454 O O . SER A 1 10 ? -11.490 -8.908 3.363 1.00 0.00 10 SER A O 14
ATOM 8462 N N . LYS A 1 11 ? -9.319 -9.465 3.171 1.00 0.00 11 LYS A N 14
ATOM 8463 C CA . LYS A 1 11 ? -8.832 -8.157 3.592 1.00 0.00 11 LYS A CA 14
ATOM 8464 C C . LYS A 1 11 ? -8.130 -7.442 2.442 1.00 0.00 11 LYS A C 14
ATOM 8465 O O . LYS A 1 11 ? -7.613 -8.079 1.525 1.00 0.00 11 LYS A O 14
ATOM 8484 N N . SER A 1 12 ? -8.115 -6.114 2.499 1.00 0.00 12 SER A N 14
ATOM 8485 C CA . SER A 1 12 ? -7.479 -5.311 1.461 1.00 0.00 12 SER A CA 14
ATOM 8486 C C . SER A 1 12 ? -6.675 -4.169 2.074 1.00 0.00 12 SER A C 14
ATOM 8487 O O . SER A 1 12 ? -7.080 -3.576 3.074 1.00 0.00 12 SER A O 14
ATOM 8495 N N . TYR A 1 13 ? -5.533 -3.865 1.466 1.00 0.00 13 TYR A N 14
ATOM 8496 C CA . TYR A 1 1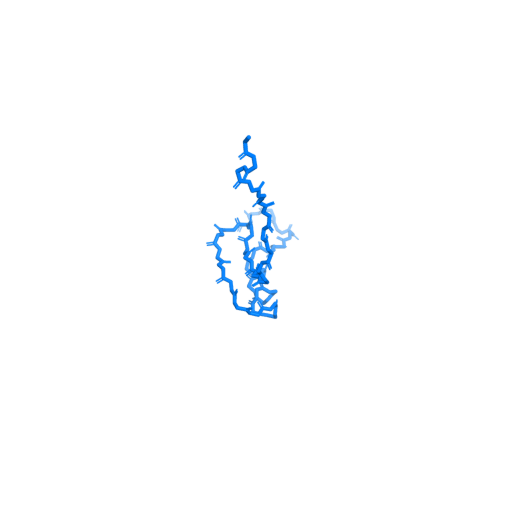3 ? -4.670 -2.795 1.952 1.00 0.00 13 TYR A CA 14
ATOM 8497 C C . TYR A 1 13 ? -4.554 -1.678 0.920 1.00 0.00 13 TYR A C 14
ATOM 8498 O O . TYR A 1 13 ? -3.852 -1.813 -0.081 1.00 0.00 13 TYR A O 14
ATOM 8516 N N . ASN A 1 14 ? -5.248 -0.573 1.174 1.00 0.00 14 ASN A N 14
ATOM 8517 C CA . ASN A 1 14 ? -5.223 0.570 0.268 1.00 0.00 14 ASN A CA 14
ATOM 8518 C C . ASN A 1 14 ? -4.365 1.696 0.835 1.00 0.00 14 ASN A C 14
ATOM 8519 O O . ASN A 1 14 ? -4.134 1.767 2.043 1.00 0.00 14 ASN A O 14
ATOM 8530 N N . CYS A 1 15 ? -3.894 2.574 -0.044 1.00 0.00 15 CYS A N 14
ATOM 8531 C CA . CYS A 1 15 ? -3.061 3.698 0.368 1.00 0.00 15 CYS A CA 14
ATOM 8532 C C . CYS A 1 15 ? -3.919 4.858 0.864 1.00 0.00 15 CYS A C 14
ATOM 8533 O O . CYS A 1 15 ? -4.864 5.275 0.195 1.00 0.00 15 CYS A O 14
ATOM 8540 N N . ASN A 1 16 ? -3.582 5.375 2.041 1.00 0.00 16 ASN A N 14
ATOM 8541 C CA . ASN A 1 16 ? -4.322 6.487 2.627 1.00 0.00 16 ASN A CA 14
ATOM 8542 C C . ASN A 1 16 ? -3.640 7.817 2.318 1.00 0.00 16 ASN A C 14
ATOM 8543 O O . ASN A 1 16 ? -3.708 8.758 3.108 1.00 0.00 16 ASN A O 14
ATOM 8554 N N . GLU A 1 17 ? -2.984 7.885 1.164 1.00 0.00 17 GLU A N 14
ATOM 8555 C CA . GLU A 1 17 ? -2.291 9.099 0.751 1.00 0.00 17 GLU A CA 14
ATOM 8556 C C . GLU A 1 17 ? -2.767 9.557 -0.625 1.00 0.00 17 GLU A C 14
ATOM 8557 O O . GLU A 1 17 ? -2.882 10.754 -0.888 1.00 0.00 17 GLU A O 14
ATOM 8569 N N . CYS A 1 18 ? -3.042 8.595 -1.500 1.00 0.00 18 CYS A N 14
ATOM 8570 C CA . CYS A 1 18 ? -3.505 8.897 -2.849 1.00 0.00 18 CYS A CA 14
ATOM 8571 C C . CYS A 1 18 ? -4.883 8.290 -3.100 1.00 0.00 18 CYS A C 14
ATOM 8572 O O . CYS A 1 18 ? -5.747 8.918 -3.709 1.00 0.00 18 CYS A O 14
ATOM 8579 N N . GLY A 1 19 ? -5.079 7.064 -2.624 1.00 0.00 19 GLY A N 14
ATOM 8580 C CA . GLY A 1 19 ? -6.352 6.393 -2.807 1.00 0.00 19 GLY A CA 14
ATOM 8581 C C . GLY A 1 19 ? -6.223 5.110 -3.604 1.00 0.00 19 GLY A C 14
ATOM 8582 O O . GLY A 1 19 ? -7.133 4.734 -4.343 1.00 0.00 19 GLY A O 14
ATOM 8586 N N . LYS A 1 20 ? -5.088 4.435 -3.455 1.00 0.00 20 LYS A N 14
ATOM 8587 C CA . LYS A 1 20 ? -4.841 3.186 -4.166 1.00 0.00 20 LYS A CA 14
ATOM 8588 C C . LYS A 1 20 ? -5.396 1.998 -3.388 1.00 0.00 20 LYS A C 14
ATOM 8589 O O . LYS A 1 20 ? -5.785 2.130 -2.228 1.00 0.00 20 LYS A O 14
ATOM 8608 N N . ALA A 1 21 ? -5.428 0.837 -4.034 1.00 0.00 21 ALA A N 14
ATOM 8609 C CA . ALA A 1 21 ? -5.932 -0.376 -3.401 1.00 0.00 21 ALA A CA 14
ATOM 8610 C C . ALA A 1 21 ? -5.130 -1.597 -3.837 1.00 0.00 21 ALA A C 14
ATOM 8611 O O . ALA A 1 21 ? -5.159 -1.987 -5.005 1.00 0.00 21 ALA A O 14
ATOM 8618 N N . PHE A 1 22 ? -4.414 -2.197 -2.893 1.00 0.00 22 PHE A N 14
ATOM 8619 C CA . PHE A 1 22 ? -3.602 -3.374 -3.180 1.00 0.00 22 PHE A CA 14
ATOM 8620 C C . PHE A 1 22 ? -4.111 -4.588 -2.409 1.00 0.00 22 PHE A C 14
ATOM 8621 O O . PHE A 1 22 ? -4.627 -4.462 -1.298 1.00 0.00 22 PHE A O 14
ATOM 8638 N N . THR A 1 23 ? -3.964 -5.766 -3.007 1.00 0.00 23 THR A N 14
ATOM 8639 C CA . THR A 1 23 ? -4.410 -7.004 -2.379 1.00 0.00 23 THR A CA 14
ATOM 8640 C C . THR A 1 23 ? -3.348 -7.554 -1.434 1.00 0.00 23 THR A C 14
ATOM 8641 O O . THR A 1 23 ? -3.664 -8.243 -0.463 1.00 0.00 23 THR A O 14
ATOM 8652 N N . ARG A 1 24 ? -2.088 -7.246 -1.723 1.00 0.00 24 ARG A N 14
ATOM 8653 C CA . ARG A 1 24 ? -0.979 -7.711 -0.899 1.00 0.00 24 ARG A CA 14
ATOM 8654 C C . ARG A 1 24 ? -0.563 -6.641 0.107 1.00 0.00 24 ARG A C 14
ATOM 8655 O O . ARG A 1 24 ? -1.034 -5.505 0.049 1.00 0.00 24 ARG A O 14
ATOM 8676 N N . ILE A 1 25 ? 0.321 -7.013 1.026 1.00 0.00 25 ILE A N 14
ATOM 8677 C CA . ILE A 1 25 ? 0.801 -6.085 2.043 1.00 0.00 25 ILE A CA 14
ATOM 8678 C C . ILE A 1 25 ? 2.226 -5.633 1.746 1.00 0.00 25 ILE A C 14
ATOM 8679 O O . ILE A 1 25 ? 2.602 -4.497 2.038 1.00 0.00 25 ILE A O 14
ATOM 8695 N N . PHE A 1 26 ? 3.016 -6.528 1.163 1.00 0.00 26 PHE A N 14
ATOM 8696 C CA . PHE A 1 26 ? 4.401 -6.222 0.825 1.00 0.00 26 PHE A CA 14
ATOM 8697 C C . PHE A 1 26 ? 4.473 -5.284 -0.376 1.00 0.00 26 PHE A C 14
ATOM 8698 O O . PHE A 1 26 ? 5.491 -4.632 -0.609 1.00 0.00 26 PHE A O 14
ATOM 8715 N N . HIS A 1 27 ? 3.385 -5.222 -1.137 1.00 0.00 27 HIS A N 14
ATOM 8716 C CA . HIS A 1 27 ? 3.324 -4.364 -2.315 1.00 0.00 27 HIS A CA 14
ATOM 8717 C C . HIS A 1 27 ? 3.007 -2.924 -1.923 1.00 0.00 27 HIS A C 14
ATOM 8718 O O . HIS A 1 27 ? 3.653 -1.986 -2.391 1.00 0.00 27 HIS A O 14
ATOM 8732 N N . LEU A 1 28 ? 2.009 -2.756 -1.063 1.00 0.00 28 LEU A N 14
ATOM 8733 C CA . LEU A 1 28 ? 1.606 -1.430 -0.608 1.00 0.00 28 LEU A CA 14
ATOM 8734 C C . LEU A 1 28 ? 2.759 -0.723 0.097 1.00 0.00 28 LEU A C 14
ATOM 8735 O O . LEU A 1 28 ? 2.956 0.482 -0.067 1.00 0.00 28 LEU A O 14
ATOM 8751 N N . THR A 1 29 ? 3.520 -1.479 0.881 1.00 0.00 29 THR A N 14
ATOM 8752 C CA . THR A 1 29 ? 4.654 -0.926 1.610 1.00 0.00 29 THR A CA 14
ATOM 8753 C C . THR A 1 29 ? 5.646 -0.261 0.662 1.00 0.00 29 THR A C 14
ATOM 8754 O O . THR A 1 29 ? 6.131 0.839 0.928 1.00 0.00 29 THR A O 14
ATOM 8765 N N . ARG A 1 30 ? 5.941 -0.934 -0.445 1.00 0.00 30 ARG A N 14
ATOM 8766 C CA . ARG A 1 30 ? 6.876 -0.407 -1.433 1.00 0.00 30 ARG A CA 14
ATOM 8767 C C . ARG A 1 30 ? 6.325 0.860 -2.081 1.00 0.00 30 ARG A C 14
ATOM 8768 O O . ARG A 1 30 ? 7.084 1.721 -2.528 1.00 0.00 30 ARG A O 14
ATOM 8789 N N . HIS A 1 31 ? 5.001 0.967 -2.128 1.00 0.00 31 HIS A N 14
ATOM 8790 C CA . HIS A 1 31 ? 4.349 2.129 -2.721 1.00 0.00 31 HIS A CA 14
ATOM 8791 C C . HIS A 1 31 ? 4.503 3.354 -1.825 1.00 0.00 31 HIS A C 14
ATOM 8792 O O . HIS A 1 31 ? 5.041 4.378 -2.247 1.00 0.00 31 HIS A O 14
ATOM 8806 N N . GLN A 1 32 ? 4.027 3.242 -0.590 1.00 0.00 32 GLN A N 14
ATOM 8807 C CA . GLN A 1 32 ? 4.110 4.342 0.364 1.00 0.00 32 GLN A CA 14
ATOM 8808 C C . GLN A 1 32 ? 5.428 5.095 0.211 1.00 0.00 32 GLN A C 14
ATOM 8809 O O . GLN A 1 32 ? 5.481 6.315 0.374 1.00 0.00 32 GLN A O 14
ATOM 8823 N N . LYS A 1 33 ? 6.490 4.362 -0.102 1.00 0.00 33 LYS A N 14
ATOM 8824 C CA . LYS A 1 33 ? 7.809 4.959 -0.277 1.00 0.00 33 LYS A CA 14
ATOM 8825 C C . LYS A 1 33 ? 7.782 6.025 -1.369 1.00 0.00 33 LYS A C 14
ATOM 8826 O O . LYS A 1 33 ? 8.315 7.121 -1.192 1.00 0.00 33 LYS A O 14
ATOM 8845 N N . ILE A 1 34 ? 7.158 5.696 -2.495 1.00 0.00 34 ILE A N 14
ATOM 8846 C CA . ILE A 1 34 ? 7.060 6.627 -3.612 1.00 0.00 34 ILE A CA 14
ATOM 8847 C C . ILE A 1 34 ? 6.472 7.961 -3.167 1.00 0.00 34 ILE A C 14
ATOM 8848 O O . ILE A 1 34 ? 6.710 8.996 -3.790 1.00 0.00 34 ILE A O 14
ATOM 8864 N N . HIS A 1 35 ? 5.703 7.930 -2.083 1.00 0.00 35 HIS A N 14
ATOM 8865 C CA . HIS A 1 35 ? 5.082 9.139 -1.552 1.00 0.00 35 HIS A CA 14
ATOM 8866 C C . HIS A 1 35 ? 6.044 9.886 -0.634 1.00 0.00 35 HIS A C 14
ATOM 8867 O O . HIS A 1 35 ? 6.108 9.619 0.566 1.00 0.00 35 HIS A O 14
ATOM 8881 N N . THR A 1 36 ? 6.793 10.823 -1.207 1.00 0.00 36 THR A N 14
ATOM 8882 C CA . THR A 1 36 ? 7.754 11.608 -0.441 1.00 0.00 36 THR A CA 14
ATOM 8883 C C . THR A 1 36 ? 7.523 13.102 -0.636 1.00 0.00 36 THR A C 14
ATOM 8884 O O . THR A 1 36 ? 8.463 13.896 -0.584 1.00 0.00 36 THR A O 14
ATOM 8895 N N . ARG A 1 37 ? 6.269 13.478 -0.861 1.00 0.00 37 ARG A N 14
ATOM 8896 C CA . ARG A 1 37 ? 5.916 14.878 -1.064 1.00 0.00 37 ARG A CA 14
ATOM 8897 C C . ARG A 1 37 ? 5.521 15.536 0.254 1.00 0.00 37 ARG A C 14
ATOM 8898 O O . ARG A 1 37 ? 4.353 15.522 0.643 1.00 0.00 37 ARG A O 14
ATOM 8919 N N . LYS A 1 38 ? 6.503 16.113 0.939 1.00 0.00 38 LYS A N 14
ATOM 8920 C CA . LYS A 1 38 ? 6.260 16.777 2.214 1.00 0.00 38 LYS A CA 14
ATOM 8921 C C . LYS A 1 38 ? 5.215 17.879 2.063 1.00 0.00 38 LYS A C 14
ATOM 8922 O O . LYS A 1 38 ? 4.717 18.128 0.965 1.00 0.00 38 LYS A O 14
ATOM 8941 N N . SER A 1 39 ? 4.890 18.536 3.172 1.00 0.00 39 SER A N 14
ATOM 8942 C CA . SER A 1 39 ? 3.902 19.609 3.162 1.00 0.00 39 SER A CA 14
ATOM 8943 C C . SER A 1 39 ? 4.577 20.968 3.317 1.00 0.00 39 SER A C 14
ATOM 8944 O O . SER A 1 39 ? 4.950 21.367 4.420 1.00 0.00 39 SER A O 14
ATOM 8952 N N . GLY A 1 40 ? 4.730 21.677 2.203 1.00 0.00 40 GLY A N 14
ATOM 8953 C CA . GLY A 1 40 ? 5.359 22.984 2.235 1.00 0.00 40 GLY A CA 14
ATOM 8954 C C . GLY A 1 40 ? 4.440 24.057 2.786 1.00 0.00 40 GLY A C 14
ATOM 8955 O O . GLY A 1 40 ? 4.339 24.256 3.997 1.00 0.00 40 GLY A O 14
ATOM 8959 N N . PRO A 1 41 ? 3.751 24.771 1.884 1.00 0.00 41 PRO A N 14
ATOM 8960 C CA . PRO A 1 41 ? 2.824 25.842 2.264 1.00 0.00 41 PRO A CA 14
ATOM 8961 C C . PRO A 1 41 ? 1.569 25.308 2.946 1.00 0.00 41 PRO A C 14
ATOM 8962 O O . PRO A 1 41 ? 0.714 24.699 2.303 1.00 0.00 41 PRO A O 14
ATOM 8973 N N . SER A 1 42 ? 1.465 25.541 4.250 1.00 0.00 42 SER A N 14
ATOM 8974 C CA . SER A 1 42 ? 0.316 25.080 5.020 1.00 0.00 42 SER A CA 14
ATOM 8975 C C . SER A 1 42 ? -0.011 26.056 6.146 1.00 0.00 42 SER A C 14
ATOM 8976 O O . SER A 1 42 ? 0.761 26.209 7.093 1.00 0.00 42 SER A O 14
ATOM 8984 N N . SER A 1 43 ? -1.160 26.715 6.036 1.00 0.00 43 SER A N 14
ATOM 8985 C CA . SER A 1 43 ? -1.588 27.679 7.042 1.00 0.00 43 SER A CA 14
ATOM 8986 C C . SER A 1 43 ? -3.110 27.760 7.105 1.00 0.00 43 SER A C 14
ATOM 8987 O O . SER A 1 43 ? -3.749 28.333 6.223 1.00 0.00 43 SER A O 14
ATOM 8995 N N . GLY A 1 44 ? -3.685 27.181 8.154 1.00 0.00 44 GLY A N 14
ATOM 8996 C CA . GLY A 1 44 ? -5.127 27.197 8.314 1.00 0.00 44 GLY A CA 14
ATOM 8997 C C . GLY A 1 44 ? -5.569 26.641 9.653 1.00 0.00 44 GLY A C 14
ATOM 8998 O O . GLY A 1 44 ? -5.998 27.412 10.509 1.00 0.00 44 GLY A O 14
ATOM 9003 N N . GLY A 1 1 ? -16.221 5.146 11.544 1.00 0.00 1 GLY A N 15
ATOM 9004 C CA . GLY A 1 1 ? -17.173 4.053 11.613 1.00 0.00 1 GLY A CA 15
ATOM 9005 C C . GLY A 1 1 ? -16.931 3.004 10.545 1.00 0.00 1 GLY A C 15
ATOM 9006 O O . GLY A 1 1 ? -16.292 3.279 9.530 1.00 0.00 1 GLY A O 15
ATOM 9010 N N . SER A 1 2 ? -17.440 1.798 10.776 1.00 0.00 2 SER A N 15
ATOM 9011 C CA . SER A 1 2 ? -17.270 0.703 9.828 1.00 0.00 2 SER A CA 15
ATOM 9012 C C . SER A 1 2 ? -18.610 0.045 9.513 1.00 0.00 2 SER A C 15
ATOM 9013 O O . SER A 1 2 ? -18.994 -0.080 8.350 1.00 0.00 2 SER A O 15
ATOM 9021 N N . SER A 1 3 ? -19.318 -0.373 10.557 1.00 0.00 3 SER A N 15
ATOM 9022 C CA . SER A 1 3 ? -20.613 -1.021 10.393 1.00 0.00 3 SER A CA 15
ATOM 9023 C C . SER A 1 3 ? -20.571 -2.039 9.257 1.00 0.00 3 SER A C 15
ATOM 9024 O O . SER A 1 3 ? -21.500 -2.129 8.455 1.00 0.00 3 SER A O 15
ATOM 9032 N N . GLY A 1 4 ? -19.485 -2.804 9.195 1.00 0.00 4 GLY A N 15
ATOM 9033 C CA . GLY A 1 4 ? -19.340 -3.804 8.155 1.00 0.00 4 GLY A CA 15
ATOM 9034 C C . GLY A 1 4 ? -18.605 -3.275 6.940 1.00 0.00 4 GLY A C 15
ATOM 9035 O O . GLY A 1 4 ? -19.223 -2.925 5.935 1.00 0.00 4 GLY A O 15
ATOM 9039 N N . SER A 1 5 ? -17.280 -3.216 7.031 1.00 0.00 5 SER A N 15
ATOM 9040 C CA . SER A 1 5 ? -16.459 -2.720 5.933 1.00 0.00 5 SER A CA 15
ATOM 9041 C C . SER A 1 5 ? -15.633 -3.847 5.321 1.00 0.00 5 SER A C 15
ATOM 9042 O O . SER A 1 5 ? -15.661 -4.065 4.110 1.00 0.00 5 SER A O 15
ATOM 9050 N N . SER A 1 6 ? -14.897 -4.560 6.168 1.00 0.00 6 SER A N 15
ATOM 9051 C CA . SER A 1 6 ? -14.059 -5.662 5.711 1.00 0.00 6 SER A CA 15
ATOM 9052 C C . SER A 1 6 ? -14.335 -6.926 6.521 1.00 0.00 6 SER A C 15
ATOM 9053 O O . SER A 1 6 ? -14.120 -6.960 7.732 1.00 0.00 6 SER A O 15
ATOM 9061 N N . GLY A 1 7 ? -14.813 -7.964 5.841 1.00 0.00 7 GLY A N 15
ATOM 9062 C CA . GLY A 1 7 ? -15.111 -9.216 6.512 1.00 0.00 7 GLY A CA 15
ATOM 9063 C C . GLY A 1 7 ? -14.048 -9.600 7.521 1.00 0.00 7 GLY A C 15
ATOM 9064 O O . GLY A 1 7 ? -12.895 -9.181 7.411 1.00 0.00 7 GLY A O 15
ATOM 9068 N N . THR A 1 8 ? -14.434 -10.401 8.510 1.00 0.00 8 THR A N 15
ATOM 9069 C CA . THR A 1 8 ? -13.507 -10.839 9.545 1.00 0.00 8 THR A CA 15
ATOM 9070 C C . THR A 1 8 ? -12.170 -11.258 8.944 1.00 0.00 8 THR A C 15
ATOM 9071 O O . THR A 1 8 ? -11.109 -10.884 9.444 1.00 0.00 8 THR A O 15
ATOM 9082 N N . ASP A 1 9 ? -12.228 -12.036 7.868 1.00 0.00 9 ASP A N 15
ATOM 9083 C CA . ASP A 1 9 ? -11.021 -12.504 7.197 1.00 0.00 9 ASP A CA 15
ATOM 9084 C C . ASP A 1 9 ? -10.721 -11.657 5.964 1.00 0.00 9 ASP A C 15
ATOM 9085 O O . ASP A 1 9 ? -9.603 -11.174 5.788 1.00 0.00 9 ASP A O 15
ATOM 9094 N N . SER A 1 10 ? -11.728 -11.482 5.114 1.00 0.00 10 SER A N 15
ATOM 9095 C CA . SER A 1 10 ? -11.570 -10.697 3.895 1.00 0.00 10 SER A CA 15
ATOM 9096 C C . SER A 1 10 ? -11.095 -9.283 4.217 1.00 0.00 10 SER A C 15
ATOM 9097 O O . SER A 1 10 ? -11.826 -8.489 4.809 1.00 0.00 10 SER A O 15
ATOM 9105 N N . LYS A 1 11 ? -9.864 -8.976 3.822 1.00 0.00 11 LYS A N 15
ATOM 9106 C CA . LYS A 1 11 ? -9.289 -7.658 4.066 1.00 0.00 11 LYS A CA 15
ATOM 9107 C C . LYS A 1 11 ? -8.603 -7.124 2.812 1.00 0.00 11 LYS A C 15
ATOM 9108 O O . LYS A 1 11 ? -8.453 -7.839 1.822 1.00 0.00 11 LYS A O 15
ATOM 9127 N N . SER A 1 12 ? -8.188 -5.862 2.863 1.00 0.00 12 SER A N 15
ATOM 9128 C CA . SER A 1 12 ? -7.520 -5.231 1.731 1.00 0.00 12 SER A CA 15
ATOM 9129 C C . SER A 1 12 ? -6.847 -3.928 2.153 1.00 0.00 12 SER A C 15
ATOM 9130 O O . SER A 1 12 ? -7.459 -3.086 2.810 1.00 0.00 12 SER A O 15
ATOM 9138 N N . TYR A 1 13 ? -5.585 -3.772 1.773 1.00 0.00 13 TYR A N 15
ATOM 9139 C CA . TYR A 1 13 ? -4.827 -2.574 2.113 1.00 0.00 13 TYR A CA 15
ATOM 9140 C C . TYR A 1 13 ? -4.903 -1.543 0.991 1.00 0.00 13 TYR A C 15
ATOM 9141 O O . TYR A 1 13 ? -4.567 -1.833 -0.156 1.00 0.00 13 TYR A O 15
ATOM 9159 N N . ASN A 1 14 ? -5.345 -0.337 1.333 1.00 0.00 14 ASN A N 15
ATOM 9160 C CA . ASN A 1 14 ? -5.466 0.738 0.355 1.00 0.00 14 ASN A CA 15
ATOM 9161 C C . ASN A 1 14 ? -4.707 1.979 0.815 1.00 0.00 14 ASN A C 15
ATOM 9162 O O . ASN A 1 14 ? -4.882 2.445 1.941 1.00 0.00 14 ASN A O 15
ATOM 9173 N N . CYS A 1 15 ? -3.865 2.510 -0.064 1.00 0.00 15 CYS A N 15
ATOM 9174 C CA . CYS A 1 15 ? -3.079 3.698 0.250 1.00 0.00 15 CYS A CA 15
ATOM 9175 C C . CYS A 1 15 ? -3.961 4.943 0.276 1.00 0.00 15 CYS A C 15
ATOM 9176 O O . CYS A 1 15 ? -4.607 5.279 -0.715 1.00 0.00 15 CYS A O 15
ATOM 9183 N N . ASN A 1 16 ? -3.982 5.622 1.418 1.00 0.00 16 ASN A N 15
ATOM 9184 C CA . ASN A 1 16 ? -4.784 6.830 1.574 1.00 0.00 16 ASN A CA 15
ATOM 9185 C C . ASN A 1 16 ? -4.127 8.014 0.872 1.00 0.00 16 ASN A C 15
ATOM 9186 O O . ASN A 1 16 ? -4.791 8.782 0.177 1.00 0.00 16 ASN A O 15
ATOM 9197 N N . GLU A 1 17 ? -2.818 8.154 1.059 1.00 0.00 17 GLU A N 15
ATOM 9198 C CA . GLU A 1 17 ? -2.072 9.245 0.444 1.00 0.00 17 GLU A CA 15
ATOM 9199 C C . GLU A 1 17 ? -2.625 9.570 -0.941 1.00 0.00 17 GLU A C 15
ATOM 9200 O O . GLU A 1 17 ? -2.958 10.718 -1.235 1.00 0.00 17 GLU A O 15
ATOM 9212 N N . CYS A 1 18 ? -2.718 8.550 -1.788 1.00 0.00 18 CYS A N 15
ATOM 9213 C CA . CYS A 1 18 ? -3.229 8.725 -3.142 1.00 0.00 18 CYS A CA 15
ATOM 9214 C C . CYS A 1 18 ? -4.627 8.127 -3.278 1.00 0.00 18 CYS A C 15
ATOM 9215 O O . CYS A 1 18 ? -5.491 8.689 -3.950 1.00 0.00 18 CYS A O 15
ATOM 9222 N N . GLY A 1 19 ? -4.841 6.984 -2.633 1.00 0.00 19 GLY A N 15
ATOM 9223 C CA . GLY A 1 19 ? -6.135 6.330 -2.694 1.00 0.00 19 GLY A CA 15
ATOM 9224 C C . GLY A 1 19 ? -6.114 5.084 -3.557 1.00 0.00 19 GLY A C 15
ATOM 9225 O O . GLY A 1 19 ? -7.084 4.787 -4.255 1.00 0.00 19 GLY A O 15
ATOM 9229 N N . LYS A 1 20 ? -5.005 4.353 -3.512 1.00 0.00 20 LYS A N 15
ATOM 9230 C CA . LYS A 1 20 ? -4.861 3.133 -4.297 1.00 0.00 20 LYS A CA 15
ATOM 9231 C C . LYS A 1 20 ? -5.312 1.915 -3.496 1.00 0.00 20 LYS A C 15
ATOM 9232 O O . LYS A 1 20 ? -5.523 1.999 -2.287 1.00 0.00 20 LYS A O 15
ATOM 9251 N N . ALA A 1 21 ? -5.456 0.784 -4.179 1.00 0.00 21 ALA A N 15
ATOM 9252 C CA . ALA A 1 21 ? -5.878 -0.451 -3.530 1.00 0.00 21 ALA A CA 15
ATOM 9253 C C . ALA A 1 21 ? -4.981 -1.617 -3.933 1.00 0.00 21 ALA A C 15
ATOM 9254 O O . ALA A 1 21 ? -4.943 -2.010 -5.099 1.00 0.00 21 ALA A O 15
ATOM 9261 N N . PHE A 1 22 ? -4.260 -2.165 -2.961 1.00 0.00 22 PHE A N 15
ATOM 9262 C CA . PHE A 1 22 ? -3.361 -3.286 -3.214 1.00 0.00 22 PHE A CA 15
ATOM 9263 C C . PHE A 1 22 ? -3.886 -4.562 -2.563 1.00 0.00 22 PHE A C 15
ATOM 9264 O O . PHE A 1 22 ? -4.522 -4.520 -1.509 1.00 0.00 22 PHE A O 15
ATOM 9281 N N . THR A 1 23 ? -3.616 -5.698 -3.199 1.00 0.00 23 THR A N 15
ATOM 9282 C CA . THR A 1 23 ? -4.061 -6.987 -2.684 1.00 0.00 23 THR A CA 15
ATOM 9283 C C . THR A 1 23 ? -2.962 -7.664 -1.874 1.00 0.00 23 THR A C 15
ATOM 9284 O O . THR A 1 23 ? -3.240 -8.486 -1.000 1.00 0.00 23 THR A O 15
ATOM 9295 N N . ARG A 1 24 ? -1.715 -7.315 -2.169 1.00 0.00 24 ARG A N 15
ATOM 9296 C CA . ARG A 1 24 ? -0.574 -7.891 -1.467 1.00 0.00 24 ARG A CA 15
ATOM 9297 C C . ARG A 1 24 ? -0.184 -7.032 -0.267 1.00 0.00 24 ARG A C 15
ATOM 9298 O O . ARG A 1 24 ? -0.752 -5.963 -0.046 1.00 0.00 24 ARG A O 15
ATOM 9319 N N . ILE A 1 25 ? 0.787 -7.509 0.504 1.00 0.00 25 ILE A N 15
ATOM 9320 C CA . ILE A 1 25 ? 1.253 -6.785 1.680 1.00 0.00 25 ILE A CA 15
ATOM 9321 C C . ILE A 1 25 ? 2.585 -6.094 1.409 1.00 0.00 25 ILE A C 15
ATOM 9322 O O . ILE A 1 25 ? 2.854 -5.013 1.934 1.00 0.00 25 ILE A O 15
ATOM 9338 N N . PHE A 1 26 ? 3.415 -6.724 0.585 1.00 0.00 26 PHE A N 15
ATOM 9339 C CA . PHE A 1 26 ? 4.720 -6.170 0.243 1.00 0.00 26 PHE A CA 15
ATOM 9340 C C . PHE A 1 26 ? 4.603 -5.179 -0.911 1.00 0.00 26 PHE A C 15
ATOM 9341 O O . PHE A 1 26 ? 5.382 -4.230 -1.010 1.00 0.00 26 PHE A O 15
ATOM 9358 N N . HIS A 1 27 ? 3.626 -5.406 -1.783 1.00 0.00 27 HIS A N 15
ATOM 9359 C CA . HIS A 1 27 ? 3.407 -4.534 -2.931 1.00 0.00 27 HIS A CA 15
ATOM 9360 C C . HIS A 1 27 ? 2.990 -3.137 -2.480 1.00 0.00 27 HIS A C 15
ATOM 9361 O O . HIS A 1 27 ? 3.264 -2.146 -3.160 1.00 0.00 27 HIS A O 15
ATOM 9375 N N . LEU A 1 28 ? 2.327 -3.065 -1.332 1.00 0.00 28 LEU A N 15
ATOM 9376 C CA . LEU A 1 28 ? 1.871 -1.789 -0.790 1.00 0.00 28 LEU A CA 15
ATOM 9377 C C . LEU A 1 28 ? 3.008 -1.061 -0.080 1.00 0.00 28 LEU A C 15
ATOM 9378 O O . LEU A 1 28 ? 3.201 0.141 -0.263 1.00 0.00 28 LEU A O 15
ATOM 9394 N N . THR A 1 29 ? 3.762 -1.799 0.730 1.00 0.00 29 THR A N 15
ATOM 9395 C CA . THR A 1 29 ? 4.881 -1.225 1.466 1.00 0.00 29 THR A CA 15
ATOM 9396 C C . THR A 1 29 ? 5.908 -0.615 0.519 1.00 0.00 29 THR A C 15
ATOM 9397 O O . THR A 1 29 ? 6.557 0.378 0.848 1.00 0.00 29 THR A O 15
ATOM 9408 N N . ARG A 1 30 ? 6.049 -1.215 -0.659 1.00 0.00 30 ARG A N 15
ATOM 9409 C CA . ARG A 1 30 ? 6.998 -0.731 -1.654 1.00 0.00 30 ARG A CA 15
ATOM 9410 C C . ARG A 1 30 ? 6.425 0.459 -2.418 1.00 0.00 30 ARG A C 15
ATOM 9411 O O . ARG A 1 30 ? 7.056 0.984 -3.335 1.00 0.00 30 ARG A O 15
ATOM 9432 N N . HIS A 1 31 ? 5.224 0.880 -2.033 1.00 0.00 31 HIS A N 15
ATOM 9433 C CA . HIS A 1 31 ? 4.565 2.008 -2.682 1.00 0.00 31 HIS A CA 15
ATOM 9434 C C . HIS A 1 31 ? 4.451 3.193 -1.727 1.00 0.00 31 HIS A C 15
ATOM 9435 O O . HIS A 1 31 ? 4.935 4.285 -2.020 1.00 0.00 31 HIS A O 15
ATOM 9449 N N . GLN A 1 32 ? 3.807 2.967 -0.586 1.00 0.00 32 GLN A N 15
ATOM 9450 C CA . GLN A 1 32 ? 3.629 4.017 0.410 1.00 0.00 32 GLN A CA 15
ATOM 9451 C C . GLN A 1 32 ? 4.922 4.800 0.613 1.00 0.00 32 GLN A C 15
ATOM 9452 O O . GLN A 1 32 ? 4.906 5.933 1.094 1.00 0.00 32 GLN A O 15
ATOM 9466 N N . LYS A 1 33 ? 6.042 4.188 0.244 1.00 0.00 33 LYS A N 15
ATOM 9467 C CA . LYS A 1 33 ? 7.346 4.826 0.385 1.00 0.00 33 LYS A CA 15
ATOM 9468 C C . LYS A 1 33 ? 7.620 5.766 -0.785 1.00 0.00 33 LYS A C 15
ATOM 9469 O O . LYS A 1 33 ? 8.771 6.104 -1.064 1.00 0.00 33 LYS A O 15
ATOM 9488 N N . ILE A 1 34 ? 6.557 6.185 -1.463 1.00 0.00 34 ILE A N 15
ATOM 9489 C CA . ILE A 1 34 ? 6.685 7.088 -2.600 1.00 0.00 34 ILE A CA 15
ATOM 9490 C C . ILE A 1 34 ? 6.066 8.447 -2.295 1.00 0.00 34 ILE A C 15
ATOM 9491 O O . ILE A 1 34 ? 6.245 9.406 -3.047 1.00 0.00 34 ILE A O 15
ATOM 9507 N N . HIS A 1 35 ? 5.338 8.525 -1.186 1.00 0.00 35 HIS A N 15
ATOM 9508 C CA . HIS A 1 35 ? 4.694 9.769 -0.779 1.00 0.00 35 HIS A CA 15
ATOM 9509 C C . HIS A 1 35 ? 5.539 10.505 0.256 1.00 0.00 35 HIS A C 15
ATOM 9510 O O . HIS A 1 35 ? 5.204 10.534 1.441 1.00 0.00 35 HIS A O 15
ATOM 9524 N N . THR A 1 36 ? 6.639 11.098 -0.199 1.00 0.00 36 THR A N 15
ATOM 9525 C CA . THR A 1 36 ? 7.533 11.832 0.687 1.00 0.00 36 THR A CA 15
ATOM 9526 C C . THR A 1 36 ? 7.441 13.334 0.440 1.00 0.00 36 THR A C 15
ATOM 9527 O O . THR A 1 36 ? 7.299 13.777 -0.699 1.00 0.00 36 THR A O 15
ATOM 9538 N N . ARG A 1 37 ? 7.524 14.112 1.515 1.00 0.00 37 ARG A N 15
ATOM 9539 C CA . ARG A 1 37 ? 7.450 15.564 1.414 1.00 0.00 37 ARG A CA 15
ATOM 9540 C C . ARG A 1 37 ? 8.457 16.226 2.350 1.00 0.00 37 ARG A C 15
ATOM 9541 O O . ARG A 1 37 ? 8.991 15.588 3.257 1.00 0.00 37 ARG A O 15
ATOM 9562 N N . LYS A 1 38 ? 8.712 17.510 2.123 1.00 0.00 38 LYS A N 15
ATOM 9563 C CA . LYS A 1 38 ? 9.654 18.261 2.946 1.00 0.00 38 LYS A CA 15
ATOM 9564 C C . LYS A 1 38 ? 8.919 19.087 3.997 1.00 0.00 38 LYS A C 15
ATOM 9565 O O . LYS A 1 38 ? 9.269 19.060 5.177 1.00 0.00 38 LYS A O 15
ATOM 9584 N N . SER A 1 39 ? 7.899 19.819 3.561 1.00 0.00 39 SER A N 15
ATOM 9585 C CA . SER A 1 39 ? 7.117 20.655 4.464 1.00 0.00 39 SER A CA 15
ATOM 9586 C C . SER A 1 39 ? 6.910 19.959 5.806 1.00 0.00 39 SER A C 15
ATOM 9587 O O . SER A 1 39 ? 7.199 20.521 6.861 1.00 0.00 39 SER A O 15
ATOM 9595 N N . GLY A 1 40 ? 6.406 18.729 5.756 1.00 0.00 40 GLY A N 15
ATOM 9596 C CA . GLY A 1 40 ? 6.167 17.975 6.972 1.00 0.00 40 GLY A CA 15
ATOM 9597 C C . GLY A 1 40 ? 5.622 16.588 6.697 1.00 0.00 40 GLY A C 15
ATOM 9598 O O . GLY A 1 40 ? 4.412 16.361 6.704 1.00 0.00 40 GLY A O 15
ATOM 9602 N N . PRO A 1 41 ? 6.527 15.631 6.445 1.00 0.00 41 PRO A N 15
ATOM 9603 C CA . PRO A 1 41 ? 6.153 14.242 6.160 1.00 0.00 41 PRO A CA 15
ATOM 9604 C C . PRO A 1 41 ? 5.595 13.529 7.387 1.00 0.00 41 PRO A C 15
ATOM 9605 O O . PRO A 1 41 ? 4.691 12.701 7.277 1.00 0.00 41 PRO A O 15
ATOM 9616 N N . SER A 1 42 ? 6.139 13.855 8.554 1.00 0.00 42 SER A N 15
ATOM 9617 C CA . SER A 1 42 ? 5.698 13.243 9.802 1.00 0.00 42 SER A CA 15
ATOM 9618 C C . SER A 1 42 ? 4.277 13.678 10.148 1.00 0.00 42 SER A C 15
ATOM 9619 O O . SER A 1 42 ? 3.407 12.847 10.407 1.00 0.00 42 SER A O 15
ATOM 9627 N N . SER A 1 43 ? 4.051 14.988 10.150 1.00 0.00 43 SER A N 15
ATOM 9628 C CA . SER A 1 43 ? 2.737 15.536 10.468 1.00 0.00 43 SER A CA 15
ATOM 9629 C C . SER A 1 43 ? 2.059 14.720 11.564 1.00 0.00 43 SER A C 15
ATOM 9630 O O . SER A 1 43 ? 0.868 14.421 11.485 1.00 0.00 43 SER A O 15
ATOM 9638 N N . GLY A 1 44 ? 2.827 14.362 12.588 1.00 0.00 44 GLY A N 15
ATOM 9639 C CA . GLY A 1 44 ? 2.285 13.583 13.686 1.00 0.00 44 GLY A CA 15
ATOM 9640 C C . GLY A 1 44 ? 3.135 13.674 14.938 1.00 0.00 44 GLY A C 15
ATOM 9641 O O . GLY A 1 44 ? 2.772 13.082 15.953 1.00 0.00 44 GLY A O 15
ATOM 9646 N N . GLY A 1 1 ? -25.756 -18.965 16.904 1.00 0.00 1 GLY A N 16
ATOM 9647 C CA . GLY A 1 1 ? -26.670 -18.082 16.204 1.00 0.00 1 GLY A CA 16
ATOM 9648 C C . GLY A 1 1 ? -25.969 -17.221 15.172 1.00 0.00 1 GLY A C 16
ATOM 9649 O O . GLY A 1 1 ? -24.757 -17.326 14.986 1.00 0.00 1 GLY A O 16
ATOM 9653 N N . SER A 1 2 ? -26.733 -16.368 14.497 1.00 0.00 2 SER A N 16
ATOM 9654 C CA . SER A 1 2 ? -26.179 -15.490 13.474 1.00 0.00 2 SER A CA 16
ATOM 9655 C C . SER A 1 2 ? -25.859 -14.115 14.053 1.00 0.00 2 SER A C 16
ATOM 9656 O O . SER A 1 2 ? -24.769 -13.581 13.848 1.00 0.00 2 SER A O 16
ATOM 9664 N N . SER A 1 3 ? -26.818 -13.548 14.778 1.00 0.00 3 SER A N 16
ATOM 9665 C CA . SER A 1 3 ? -26.642 -12.233 15.384 1.00 0.00 3 SER A CA 16
ATOM 9666 C C . SER A 1 3 ? -26.330 -11.183 14.323 1.00 0.00 3 SER A C 16
ATOM 9667 O O . SER A 1 3 ? -25.468 -10.326 14.516 1.00 0.00 3 SER A O 16
ATOM 9675 N N . GLY A 1 4 ? -27.039 -11.256 13.200 1.00 0.00 4 GLY A N 16
ATOM 9676 C CA . GLY A 1 4 ? -26.824 -10.307 12.124 1.00 0.00 4 GLY A CA 16
ATOM 9677 C C . GLY A 1 4 ? -25.507 -10.532 11.407 1.00 0.00 4 GLY A C 16
ATOM 9678 O O . GLY A 1 4 ? -24.445 -10.180 11.919 1.00 0.00 4 GLY A O 16
ATOM 9682 N N . SER A 1 5 ? -25.577 -11.121 10.217 1.00 0.00 5 SER A N 16
ATOM 9683 C CA . SER A 1 5 ? -24.380 -11.398 9.430 1.00 0.00 5 SER A CA 16
ATOM 9684 C C . SER A 1 5 ? -24.329 -10.511 8.190 1.00 0.00 5 SER A C 16
ATOM 9685 O O . SER A 1 5 ? -23.982 -10.968 7.101 1.00 0.00 5 SER A O 16
ATOM 9693 N N . SER A 1 6 ? -24.677 -9.241 8.364 1.00 0.00 6 SER A N 16
ATOM 9694 C CA . SER A 1 6 ? -24.675 -8.289 7.259 1.00 0.00 6 SER A CA 16
ATOM 9695 C C . SER A 1 6 ? -23.265 -7.769 6.993 1.00 0.00 6 SER A C 16
ATOM 9696 O O . SER A 1 6 ? -22.716 -7.958 5.909 1.00 0.00 6 SER A O 16
ATOM 9704 N N . GLY A 1 7 ? -22.686 -7.111 7.993 1.00 0.00 7 GLY A N 16
ATOM 9705 C CA . GLY A 1 7 ? -21.346 -6.573 7.849 1.00 0.00 7 GLY A CA 16
ATOM 9706 C C . GLY A 1 7 ? -20.450 -7.464 7.012 1.00 0.00 7 GLY A C 16
ATOM 9707 O O . GLY A 1 7 ? -20.521 -8.691 7.102 1.00 0.00 7 GLY A O 16
ATOM 9711 N N . THR A 1 8 ? -19.603 -6.848 6.193 1.00 0.00 8 THR A N 16
ATOM 9712 C CA . THR A 1 8 ? -18.691 -7.594 5.335 1.00 0.00 8 THR A CA 16
ATOM 9713 C C . THR A 1 8 ? -17.278 -7.601 5.908 1.00 0.00 8 THR A C 16
ATOM 9714 O O . THR A 1 8 ? -16.762 -6.564 6.324 1.00 0.00 8 THR A O 16
ATOM 9725 N N . ASP A 1 9 ? -16.658 -8.775 5.925 1.00 0.00 9 ASP A N 16
ATOM 9726 C CA . ASP A 1 9 ? -15.303 -8.916 6.445 1.00 0.00 9 ASP A CA 16
ATOM 9727 C C . ASP A 1 9 ? -14.370 -9.492 5.384 1.00 0.00 9 ASP A C 16
ATOM 9728 O O . ASP A 1 9 ? -14.448 -10.674 5.051 1.00 0.00 9 ASP A O 16
ATOM 9737 N N . SER A 1 10 ? -13.490 -8.648 4.856 1.00 0.00 10 SER A N 16
ATOM 9738 C CA . SER A 1 10 ? -12.545 -9.071 3.829 1.00 0.00 10 SER A CA 16
ATOM 9739 C C . SER A 1 10 ? -11.269 -8.238 3.888 1.00 0.00 10 SER A C 16
ATOM 9740 O O . SER A 1 10 ? -11.316 -7.016 4.033 1.00 0.00 10 SER A O 16
ATOM 9748 N N . LYS A 1 11 ? -10.127 -8.908 3.776 1.00 0.00 11 LYS A N 16
ATOM 9749 C CA . LYS A 1 11 ? -8.835 -8.232 3.815 1.00 0.00 11 LYS A CA 16
ATOM 9750 C C . LYS A 1 11 ? -8.628 -7.383 2.565 1.00 0.00 11 LYS A C 16
ATOM 9751 O O . LYS A 1 11 ? -8.969 -7.798 1.457 1.00 0.00 11 LYS A O 16
ATOM 9770 N N . SER A 1 12 ? -8.065 -6.193 2.750 1.00 0.00 12 SER A N 16
ATOM 9771 C CA . SER A 1 12 ? -7.813 -5.285 1.638 1.00 0.00 12 SER A CA 16
ATOM 9772 C C . SER A 1 12 ? -6.882 -4.153 2.060 1.00 0.00 12 SER A C 16
ATOM 9773 O O . SER A 1 12 ? -7.181 -3.402 2.990 1.00 0.00 12 SER A O 16
ATOM 9781 N N . TYR A 1 13 ? -5.753 -4.036 1.371 1.00 0.00 13 TYR A N 16
ATOM 9782 C CA . TYR A 1 13 ? -4.775 -2.998 1.675 1.00 0.00 13 TYR A CA 16
ATOM 9783 C C . TYR A 1 13 ? -4.967 -1.786 0.768 1.00 0.00 13 TYR A C 16
ATOM 9784 O O . TYR A 1 13 ? -4.733 -1.857 -0.438 1.00 0.00 13 TYR A O 16
ATOM 9802 N N . ASN A 1 14 ? -5.394 -0.675 1.358 1.00 0.00 14 ASN A N 16
ATOM 9803 C CA . ASN A 1 14 ? -5.618 0.553 0.604 1.00 0.00 14 ASN A CA 16
ATOM 9804 C C . ASN A 1 14 ? -4.708 1.671 1.104 1.00 0.00 14 ASN A C 16
ATOM 9805 O O . ASN A 1 14 ? -4.503 1.829 2.308 1.00 0.00 14 ASN A O 16
ATOM 9816 N N . CYS A 1 15 ? -4.166 2.447 0.171 1.00 0.00 15 CYS A N 16
ATOM 9817 C CA . CYS A 1 15 ? -3.278 3.551 0.514 1.00 0.00 15 CYS A CA 16
ATOM 9818 C C . CYS A 1 15 ? -4.067 4.842 0.712 1.00 0.00 15 CYS A C 16
ATOM 9819 O O . CYS A 1 15 ? -4.057 5.725 -0.144 1.00 0.00 15 CYS A O 16
ATOM 9826 N N . ASN A 1 16 ? -4.750 4.943 1.848 1.00 0.00 16 ASN A N 16
ATOM 9827 C CA . ASN A 1 16 ? -5.544 6.126 2.160 1.00 0.00 16 ASN A CA 16
ATOM 9828 C C . ASN A 1 16 ? -4.796 7.400 1.780 1.00 0.00 16 ASN A C 16
ATOM 9829 O O . ASN A 1 16 ? -5.406 8.442 1.543 1.00 0.00 16 ASN A O 16
ATOM 9840 N N . GLU A 1 17 ? -3.471 7.306 1.723 1.00 0.00 17 GLU A N 16
ATOM 9841 C CA . GLU A 1 17 ? -2.640 8.452 1.372 1.00 0.00 17 GLU A CA 16
ATOM 9842 C C . GLU A 1 17 ? -2.942 8.930 -0.045 1.00 0.00 17 GLU A C 16
ATOM 9843 O O . GLU A 1 17 ? -3.179 10.116 -0.276 1.00 0.00 17 GLU A O 16
ATOM 9855 N N . CYS A 1 18 ? -2.931 7.997 -0.992 1.00 0.00 18 CYS A N 16
ATOM 9856 C CA . CYS A 1 18 ? -3.203 8.321 -2.387 1.00 0.00 18 CYS A CA 16
ATOM 9857 C C . CYS A 1 18 ? -4.562 7.777 -2.817 1.00 0.00 18 CYS A C 16
ATOM 9858 O O . CYS A 1 18 ? -5.340 8.468 -3.473 1.00 0.00 18 CYS A O 16
ATOM 9865 N N . GLY A 1 19 ? -4.841 6.532 -2.442 1.00 0.00 19 GLY A N 16
ATOM 9866 C CA . GLY A 1 19 ? -6.107 5.916 -2.797 1.00 0.00 19 GLY A CA 16
ATOM 9867 C C . GLY A 1 19 ? -5.935 4.736 -3.733 1.00 0.00 19 GLY A C 16
ATOM 9868 O O . GLY A 1 19 ? -6.679 4.589 -4.702 1.00 0.00 19 GLY A O 16
ATOM 9872 N N . LYS A 1 20 ? -4.949 3.893 -3.444 1.00 0.00 20 LYS A N 16
ATOM 9873 C CA . LYS A 1 20 ? -4.680 2.720 -4.267 1.00 0.00 20 LYS A CA 16
ATOM 9874 C C . LYS A 1 20 ? -4.731 1.446 -3.430 1.00 0.00 20 LYS A C 16
ATOM 9875 O O . LYS A 1 20 ? -4.110 1.363 -2.370 1.00 0.00 20 LYS A O 16
ATOM 9894 N N . ALA A 1 21 ? -5.473 0.455 -3.913 1.00 0.00 21 ALA A N 16
ATOM 9895 C CA . ALA A 1 21 ? -5.601 -0.816 -3.212 1.00 0.00 21 ALA A CA 16
ATOM 9896 C C . ALA A 1 21 ? -4.648 -1.860 -3.786 1.00 0.00 21 ALA A C 16
ATOM 9897 O O . ALA A 1 21 ? -4.684 -2.156 -4.981 1.00 0.00 21 ALA A O 16
ATOM 9904 N N . PHE A 1 22 ? -3.797 -2.413 -2.929 1.00 0.00 22 PHE A N 16
ATOM 9905 C CA . PHE A 1 22 ? -2.833 -3.422 -3.352 1.00 0.00 22 PHE A CA 16
ATOM 9906 C C . PHE A 1 22 ? -3.242 -4.806 -2.857 1.00 0.00 22 PHE A C 16
ATOM 9907 O O . PHE A 1 22 ? -3.538 -4.994 -1.677 1.00 0.00 22 PHE A O 16
ATOM 9924 N N . THR A 1 23 ? -3.257 -5.773 -3.769 1.00 0.00 23 THR A N 16
ATOM 9925 C CA . THR A 1 23 ? -3.631 -7.140 -3.427 1.00 0.00 23 THR A CA 16
ATOM 9926 C C . THR A 1 23 ? -2.750 -7.688 -2.310 1.00 0.00 23 THR A C 16
ATOM 9927 O O . THR A 1 23 ? -3.237 -8.341 -1.386 1.00 0.00 23 THR A O 16
ATOM 9938 N N . ARG A 1 24 ? -1.452 -7.418 -2.399 1.00 0.00 24 ARG A N 16
ATOM 9939 C CA . ARG A 1 24 ? -0.504 -7.885 -1.395 1.00 0.00 24 ARG A CA 16
ATOM 9940 C C . ARG A 1 24 ? -0.202 -6.786 -0.380 1.00 0.00 24 ARG A C 16
ATOM 9941 O O . ARG A 1 24 ? -0.752 -5.687 -0.458 1.00 0.00 24 ARG A O 16
ATOM 9962 N N . ILE A 1 25 ? 0.674 -7.092 0.571 1.00 0.00 25 ILE A N 16
ATOM 9963 C CA . ILE A 1 25 ? 1.048 -6.130 1.601 1.00 0.00 25 ILE A CA 16
ATOM 9964 C C . ILE A 1 25 ? 2.381 -5.465 1.274 1.00 0.00 25 ILE A C 16
ATOM 9965 O O . ILE A 1 25 ? 2.584 -4.285 1.557 1.00 0.00 25 ILE A O 16
ATOM 9981 N N . PHE A 1 26 ? 3.287 -6.231 0.674 1.00 0.00 26 PHE A N 16
ATOM 9982 C CA . PHE A 1 26 ? 4.600 -5.716 0.306 1.00 0.00 26 PHE A CA 16
ATOM 9983 C C . PHE A 1 26 ? 4.479 -4.620 -0.749 1.00 0.00 26 PHE A C 16
ATOM 9984 O O . PHE A 1 26 ? 5.172 -3.604 -0.687 1.00 0.00 26 PHE A O 16
ATOM 10001 N N . HIS A 1 27 ? 3.595 -4.835 -1.718 1.00 0.00 27 HIS A N 16
ATOM 10002 C CA . HIS A 1 27 ? 3.383 -3.866 -2.787 1.00 0.00 27 HIS A CA 16
ATOM 10003 C C . HIS A 1 27 ? 2.971 -2.511 -2.219 1.00 0.00 27 HIS A C 16
ATOM 10004 O O . HIS A 1 27 ? 3.347 -1.464 -2.747 1.00 0.00 27 HIS A O 16
ATOM 10018 N N . LEU A 1 28 ? 2.195 -2.539 -1.141 1.00 0.00 28 LEU A N 16
ATOM 10019 C CA . LEU A 1 28 ? 1.731 -1.312 -0.501 1.00 0.00 28 LEU A CA 16
ATOM 10020 C C . LEU A 1 28 ? 2.867 -0.628 0.252 1.00 0.00 28 LEU A C 16
ATOM 10021 O O . LEU A 1 28 ? 3.100 0.571 0.091 1.00 0.00 28 LEU A O 16
ATOM 10037 N N . THR A 1 29 ? 3.574 -1.397 1.074 1.00 0.00 29 THR A N 16
ATOM 10038 C CA . THR A 1 29 ? 4.686 -0.866 1.852 1.00 0.00 29 THR A CA 16
ATOM 10039 C C . THR A 1 29 ? 5.763 -0.284 0.943 1.00 0.00 29 THR A C 16
ATOM 10040 O O . THR A 1 29 ? 6.283 0.803 1.198 1.00 0.00 29 THR A O 16
ATOM 10051 N N . ARG A 1 30 ? 6.094 -1.014 -0.117 1.00 0.00 30 ARG A N 16
ATOM 10052 C CA . ARG A 1 30 ? 7.110 -0.570 -1.063 1.00 0.00 30 ARG A CA 16
ATOM 10053 C C . ARG A 1 30 ? 6.593 0.586 -1.914 1.00 0.00 30 ARG A C 16
ATOM 10054 O O . ARG A 1 30 ? 7.374 1.357 -2.473 1.00 0.00 30 ARG A O 16
ATOM 10075 N N . HIS A 1 31 ? 5.272 0.699 -2.010 1.00 0.00 31 HIS A N 16
ATOM 10076 C CA . HIS A 1 31 ? 4.650 1.760 -2.793 1.00 0.00 31 HIS A CA 16
ATOM 10077 C C . HIS A 1 31 ? 4.669 3.081 -2.029 1.00 0.00 31 HIS A C 16
ATOM 10078 O O . HIS A 1 31 ? 5.196 4.082 -2.516 1.00 0.00 31 HIS A O 16
ATOM 10092 N N . GLN A 1 32 ? 4.092 3.076 -0.832 1.00 0.00 32 GLN A N 16
ATOM 10093 C CA . GLN A 1 32 ? 4.042 4.274 -0.003 1.00 0.00 32 GLN A CA 16
ATOM 10094 C C . GLN A 1 32 ? 5.338 5.070 -0.118 1.00 0.00 32 GLN A C 16
ATOM 10095 O O . GLN A 1 32 ? 5.350 6.287 0.062 1.00 0.00 32 GLN A O 16
ATOM 10109 N N . LYS A 1 33 ? 6.429 4.373 -0.417 1.00 0.00 33 LYS A N 16
ATOM 10110 C CA . LYS A 1 33 ? 7.732 5.013 -0.556 1.00 0.00 33 LYS A CA 16
ATOM 10111 C C . LYS A 1 33 ? 7.644 6.233 -1.468 1.00 0.00 33 LYS A C 16
ATOM 10112 O O . LYS A 1 33 ? 8.136 7.309 -1.129 1.00 0.00 33 LYS A O 16
ATOM 10131 N N . ILE A 1 34 ? 7.014 6.057 -2.625 1.00 0.00 34 ILE A N 16
ATOM 10132 C CA . ILE A 1 34 ? 6.860 7.144 -3.583 1.00 0.00 34 ILE A CA 16
ATOM 10133 C C . ILE A 1 34 ? 6.380 8.419 -2.896 1.00 0.00 34 ILE A C 16
ATOM 10134 O O . ILE A 1 34 ? 6.620 9.525 -3.379 1.00 0.00 34 ILE A O 16
ATOM 10150 N N . HIS A 1 35 ? 5.702 8.255 -1.765 1.00 0.00 35 HIS A N 16
ATOM 10151 C CA . HIS A 1 35 ? 5.190 9.393 -1.009 1.00 0.00 35 HIS A CA 16
ATOM 10152 C C . HIS A 1 35 ? 6.276 9.984 -0.116 1.00 0.00 35 HIS A C 16
ATOM 10153 O O . HIS A 1 35 ? 6.378 9.645 1.064 1.00 0.00 35 HIS A O 16
ATOM 10167 N N . THR A 1 36 ? 7.086 10.871 -0.685 1.00 0.00 36 THR A N 16
ATOM 10168 C CA . THR A 1 36 ? 8.166 11.508 0.058 1.00 0.00 36 THR A CA 16
ATOM 10169 C C . THR A 1 36 ? 7.979 13.020 0.110 1.00 0.00 36 THR A C 16
ATOM 10170 O O . THR A 1 36 ? 8.196 13.647 1.147 1.00 0.00 36 THR A O 16
ATOM 10181 N N . ARG A 1 37 ? 7.576 13.601 -1.015 1.00 0.00 37 ARG A N 16
ATOM 10182 C CA . ARG A 1 37 ? 7.361 15.041 -1.098 1.00 0.00 37 ARG A CA 16
ATOM 10183 C C . ARG A 1 37 ? 6.166 15.362 -1.990 1.00 0.00 37 ARG A C 16
ATOM 10184 O O . ARG A 1 37 ? 5.764 14.550 -2.824 1.00 0.00 37 ARG A O 16
ATOM 10205 N N . LYS A 1 38 ? 5.601 16.551 -1.809 1.00 0.00 38 LYS A N 16
ATOM 10206 C CA . LYS A 1 38 ? 4.453 16.981 -2.598 1.00 0.00 38 LYS A CA 16
ATOM 10207 C C . LYS A 1 38 ? 4.864 18.019 -3.637 1.00 0.00 38 LYS A C 16
ATOM 10208 O O . LYS A 1 38 ? 4.133 18.975 -3.897 1.00 0.00 38 LYS A O 16
ATOM 10227 N N . SER A 1 39 ? 6.037 17.823 -4.230 1.00 0.00 39 SER A N 16
ATOM 10228 C CA . SER A 1 39 ? 6.547 18.744 -5.240 1.00 0.00 39 SER A CA 16
ATOM 10229 C C . SER A 1 39 ? 6.313 18.193 -6.643 1.00 0.00 39 SER A C 16
ATOM 10230 O O . SER A 1 39 ? 7.224 17.655 -7.271 1.00 0.00 39 SER A O 16
ATOM 10238 N N . GLY A 1 40 ? 5.084 18.333 -7.130 1.00 0.00 40 GLY A N 16
ATOM 10239 C CA . GLY A 1 40 ? 4.751 17.846 -8.456 1.00 0.00 40 GLY A CA 16
ATOM 10240 C C . GLY A 1 40 ? 5.643 18.434 -9.531 1.00 0.00 40 GLY A C 16
ATOM 10241 O O . GLY A 1 40 ? 6.453 19.326 -9.276 1.00 0.00 40 GLY A O 16
ATOM 10245 N N . PRO A 1 41 ? 5.502 17.928 -10.765 1.00 0.00 41 PRO A N 16
ATOM 10246 C CA . PRO A 1 41 ? 6.295 18.393 -11.907 1.00 0.00 41 PRO A CA 16
ATOM 10247 C C . PRO A 1 41 ? 5.917 19.806 -12.337 1.00 0.00 41 PRO A C 16
ATOM 10248 O O . PRO A 1 41 ? 6.451 20.331 -13.314 1.00 0.00 41 PRO A O 16
ATOM 10259 N N . SER A 1 42 ? 4.994 20.417 -11.602 1.00 0.00 42 SER A N 16
ATOM 10260 C CA . SER A 1 42 ? 4.542 21.769 -11.910 1.00 0.00 42 SER A CA 16
ATOM 10261 C C . SER A 1 42 ? 3.626 21.771 -13.129 1.00 0.00 42 SER A C 16
ATOM 10262 O O . SER A 1 42 ? 3.792 22.579 -14.043 1.00 0.00 42 SER A O 16
ATOM 10270 N N . SER A 1 43 ? 2.657 20.860 -13.136 1.00 0.00 43 SER A N 16
ATOM 10271 C CA . SER A 1 43 ? 1.716 20.753 -14.244 1.00 0.00 43 SER A CA 16
ATOM 10272 C C . SER A 1 43 ? 0.318 21.185 -13.813 1.00 0.00 43 SER A C 16
ATOM 10273 O O . SER A 1 43 ? -0.677 20.554 -14.169 1.00 0.00 43 SER A O 16
ATOM 10281 N N . GLY A 1 44 ? 0.251 22.267 -13.042 1.00 0.00 44 GLY A N 16
ATOM 10282 C CA . GLY A 1 44 ? -1.029 22.766 -12.574 1.00 0.00 44 GLY A CA 16
ATOM 10283 C C . GLY A 1 44 ? -1.855 21.693 -11.893 1.00 0.00 44 GLY A C 16
ATOM 10284 O O . GLY A 1 44 ? -1.354 21.043 -10.977 1.00 0.00 44 GLY A O 16
ATOM 10289 N N . GLY A 1 1 ? -29.256 -7.138 17.188 1.00 0.00 1 GLY A N 17
ATOM 10290 C CA . GLY A 1 1 ? -28.315 -7.929 17.960 1.00 0.00 1 GLY A CA 17
ATOM 10291 C C . GLY A 1 1 ? -27.602 -8.967 17.117 1.00 0.00 1 GLY A C 17
ATOM 10292 O O . GLY A 1 1 ? -26.375 -9.060 17.141 1.00 0.00 1 GLY A O 17
ATOM 10296 N N . SER A 1 2 ? -28.373 -9.753 16.372 1.00 0.00 2 SER A N 17
ATOM 10297 C CA . SER A 1 2 ? -27.807 -10.794 15.522 1.00 0.00 2 SER A CA 17
ATOM 10298 C C . SER A 1 2 ? -26.695 -10.233 14.641 1.00 0.00 2 SER A C 17
ATOM 10299 O O . SER A 1 2 ? -25.544 -10.662 14.726 1.00 0.00 2 SER A O 17
ATOM 10307 N N . SER A 1 3 ? -27.048 -9.270 13.796 1.00 0.00 3 SER A N 17
ATOM 10308 C CA . SER A 1 3 ? -26.081 -8.651 12.896 1.00 0.00 3 SER A CA 17
ATOM 10309 C C . SER A 1 3 ? -24.757 -8.399 13.611 1.00 0.00 3 SER A C 17
ATOM 10310 O O . SER A 1 3 ? -23.709 -8.885 13.188 1.00 0.00 3 SER A O 17
ATOM 10318 N N . GLY A 1 4 ? -24.814 -7.636 14.698 1.00 0.00 4 GLY A N 17
ATOM 10319 C CA . GLY A 1 4 ? -23.613 -7.332 15.455 1.00 0.00 4 GLY A CA 17
ATOM 10320 C C . GLY A 1 4 ? -22.582 -6.585 14.632 1.00 0.00 4 GLY A C 17
ATOM 10321 O O . GLY A 1 4 ? -22.629 -5.360 14.530 1.00 0.00 4 GLY A O 17
ATOM 10325 N N . SER A 1 5 ? -21.648 -7.326 14.044 1.00 0.00 5 SER A N 17
ATOM 10326 C CA . SER A 1 5 ? -20.597 -6.725 13.230 1.00 0.00 5 SER A CA 17
ATOM 10327 C C . SER A 1 5 ? -20.368 -7.533 11.957 1.00 0.00 5 SER A C 17
ATOM 10328 O O . SER A 1 5 ? -20.378 -8.764 11.979 1.00 0.00 5 SER A O 17
ATOM 10336 N N . SER A 1 6 ? -20.161 -6.831 10.847 1.00 0.00 6 SER A N 17
ATOM 10337 C CA . SER A 1 6 ? -19.933 -7.482 9.562 1.00 0.00 6 SER A CA 17
ATOM 10338 C C . SER A 1 6 ? -18.785 -8.481 9.655 1.00 0.00 6 SER A C 17
ATOM 10339 O O . SER A 1 6 ? -17.985 -8.439 10.589 1.00 0.00 6 SER A O 17
ATOM 10347 N N . GLY A 1 7 ? -18.711 -9.381 8.679 1.00 0.00 7 GLY A N 17
ATOM 10348 C CA . GLY A 1 7 ? -17.658 -10.380 8.669 1.00 0.00 7 GLY A CA 17
ATOM 10349 C C . GLY A 1 7 ? -16.554 -10.048 7.685 1.00 0.00 7 GLY A C 17
ATOM 10350 O O . GLY A 1 7 ? -16.810 -9.847 6.497 1.00 0.00 7 GLY A O 17
ATOM 10354 N N . THR A 1 8 ? -15.321 -9.989 8.178 1.00 0.00 8 THR A N 17
ATOM 10355 C CA . THR A 1 8 ? -14.174 -9.677 7.334 1.00 0.00 8 THR A CA 17
ATOM 10356 C C . THR A 1 8 ? -13.187 -10.838 7.295 1.00 0.00 8 THR A C 17
ATOM 10357 O O . THR A 1 8 ? -12.284 -10.926 8.128 1.00 0.00 8 THR A O 17
ATOM 10368 N N . ASP A 1 9 ? -13.365 -11.727 6.324 1.00 0.00 9 ASP A N 17
ATOM 10369 C CA . ASP A 1 9 ? -12.488 -12.883 6.176 1.00 0.00 9 ASP A CA 17
ATOM 10370 C C . ASP A 1 9 ? -11.152 -12.477 5.563 1.00 0.00 9 ASP A C 17
ATOM 10371 O O . ASP A 1 9 ? -10.090 -12.815 6.085 1.00 0.00 9 ASP A O 17
ATOM 10380 N N . SER A 1 10 ? -11.213 -11.750 4.452 1.00 0.00 10 SER A N 17
ATOM 10381 C CA . SER A 1 10 ? -10.008 -11.301 3.764 1.00 0.00 10 SER A CA 17
ATOM 10382 C C . SER A 1 10 ? -10.031 -9.790 3.557 1.00 0.00 10 SER A C 17
ATOM 10383 O O . SER A 1 10 ? -10.516 -9.298 2.538 1.00 0.00 10 SER A O 17
ATOM 10391 N N . LYS A 1 11 ? -9.503 -9.058 4.532 1.00 0.00 11 LYS A N 17
ATOM 10392 C CA . LYS A 1 11 ? -9.461 -7.602 4.459 1.00 0.00 11 LYS A CA 17
ATOM 10393 C C . LYS A 1 11 ? -8.721 -7.141 3.207 1.00 0.00 11 LYS A C 17
ATOM 10394 O O . LYS A 1 11 ? -8.239 -7.959 2.423 1.00 0.00 11 LYS A O 17
ATOM 10413 N N . SER A 1 12 ? -8.634 -5.827 3.026 1.00 0.00 12 SER A N 17
ATOM 10414 C CA . SER A 1 12 ? -7.954 -5.259 1.868 1.00 0.00 12 SER A CA 17
ATOM 10415 C C . SER A 1 12 ? -7.047 -4.104 2.284 1.00 0.00 12 SER A C 17
ATOM 10416 O O . SER A 1 12 ? -7.404 -3.297 3.142 1.00 0.00 12 SER A O 17
ATOM 10424 N N . TYR A 1 13 ? -5.872 -4.033 1.669 1.00 0.00 13 TYR A N 17
ATOM 10425 C CA . TYR A 1 13 ? -4.911 -2.980 1.975 1.00 0.00 13 TYR A CA 17
ATOM 10426 C C . TYR A 1 13 ? -4.882 -1.931 0.868 1.00 0.00 13 TYR A C 17
ATOM 10427 O O . TYR A 1 13 ? -4.445 -2.203 -0.249 1.00 0.00 13 TYR A O 17
ATOM 10445 N N . ASN A 1 14 ? -5.349 -0.729 1.189 1.00 0.00 14 ASN A N 17
ATOM 10446 C CA . ASN A 1 14 ? -5.377 0.363 0.222 1.00 0.00 14 ASN A CA 17
ATOM 10447 C C . ASN A 1 14 ? -4.780 1.634 0.820 1.00 0.00 14 ASN A C 17
ATOM 10448 O O . ASN A 1 14 ? -4.933 1.904 2.011 1.00 0.00 14 ASN A O 17
ATOM 10459 N N . CYS A 1 15 ? -4.099 2.411 -0.016 1.00 0.00 15 CYS A N 17
ATOM 10460 C CA . CYS A 1 15 ? -3.478 3.653 0.428 1.00 0.00 15 CYS A CA 17
ATOM 10461 C C . CYS A 1 15 ? -4.499 4.786 0.473 1.00 0.00 15 CYS A C 17
ATOM 10462 O O . CYS A 1 15 ? -5.355 4.899 -0.404 1.00 0.00 15 CYS A O 17
ATOM 10469 N N . ASN A 1 16 ? -4.401 5.622 1.501 1.00 0.00 16 ASN A N 17
ATOM 10470 C CA . ASN A 1 16 ? -5.317 6.746 1.661 1.00 0.00 16 ASN A CA 17
ATOM 10471 C C . ASN A 1 16 ? -4.662 8.049 1.212 1.00 0.00 16 ASN A C 17
ATOM 10472 O O . ASN A 1 16 ? -5.301 8.892 0.584 1.00 0.00 16 ASN A O 17
ATOM 10483 N N . GLU A 1 17 ? -3.383 8.206 1.540 1.00 0.00 17 GLU A N 17
ATOM 10484 C CA . GLU A 1 17 ? -2.641 9.406 1.171 1.00 0.00 17 GLU A CA 17
ATOM 10485 C C . GLU A 1 17 ? -2.926 9.797 -0.276 1.00 0.00 17 GLU A C 17
ATOM 10486 O O . GLU A 1 17 ? -3.336 10.924 -0.558 1.00 0.00 17 GLU A O 17
ATOM 10498 N N . CYS A 1 18 ? -2.706 8.859 -1.191 1.00 0.00 18 CYS A N 17
ATOM 10499 C CA . CYS A 1 18 ? -2.937 9.104 -2.610 1.00 0.00 18 CYS A CA 17
ATOM 10500 C C . CYS A 1 18 ? -4.231 8.441 -3.073 1.00 0.00 18 CYS A C 17
ATOM 10501 O O . CYS A 1 18 ? -5.027 9.043 -3.792 1.00 0.00 18 CYS A O 17
ATOM 10508 N N . GLY A 1 19 ? -4.434 7.195 -2.654 1.00 0.00 19 GLY A N 17
ATOM 10509 C CA . GLY A 1 19 ? -5.632 6.470 -3.034 1.00 0.00 19 GLY A CA 17
ATOM 10510 C C . GLY A 1 19 ? -5.350 5.371 -4.039 1.00 0.00 19 GLY A C 17
ATOM 10511 O O . GLY A 1 19 ? -5.585 5.537 -5.236 1.00 0.00 19 GLY A O 17
ATOM 10515 N N . LYS A 1 20 ? -4.841 4.244 -3.552 1.00 0.00 20 LYS A N 17
ATOM 10516 C CA . LYS A 1 20 ? -4.525 3.111 -4.414 1.00 0.00 20 LYS A CA 17
ATOM 10517 C C . LYS A 1 20 ? -4.647 1.796 -3.652 1.00 0.00 20 LYS A C 17
ATOM 10518 O O . LYS A 1 20 ? -3.945 1.572 -2.666 1.00 0.00 20 LYS A O 17
ATOM 10537 N N . ALA A 1 21 ? -5.541 0.929 -4.115 1.00 0.00 21 ALA A N 17
ATOM 10538 C CA . ALA A 1 21 ? -5.752 -0.365 -3.479 1.00 0.00 21 ALA A CA 17
ATOM 10539 C C . ALA A 1 21 ? -4.720 -1.384 -3.952 1.00 0.00 21 ALA A C 17
ATOM 10540 O O . ALA A 1 21 ? -4.308 -1.372 -5.112 1.00 0.00 21 ALA A O 17
ATOM 10547 N N . PHE A 1 22 ? -4.306 -2.264 -3.046 1.00 0.00 22 PHE A N 17
ATOM 10548 C CA . PHE A 1 22 ? -3.321 -3.289 -3.371 1.00 0.00 22 PHE A CA 17
ATOM 10549 C C . PHE A 1 22 ? -3.738 -4.644 -2.805 1.00 0.00 22 PHE A C 17
ATOM 10550 O O . PHE A 1 22 ? -4.130 -4.750 -1.643 1.00 0.00 22 PHE A O 17
ATOM 10567 N N . THR A 1 23 ? -3.653 -5.677 -3.637 1.00 0.00 23 THR A N 17
ATOM 10568 C CA . THR A 1 23 ? -4.023 -7.025 -3.222 1.00 0.00 23 THR A CA 17
ATOM 10569 C C . THR A 1 23 ? -2.998 -7.602 -2.252 1.00 0.00 23 THR A C 17
ATOM 10570 O O . THR A 1 23 ? -3.354 -8.293 -1.297 1.00 0.00 23 THR A O 17
ATOM 10581 N N . ARG A 1 24 ? -1.725 -7.314 -2.502 1.00 0.00 24 ARG A N 17
ATOM 10582 C CA . ARG A 1 24 ? -0.649 -7.806 -1.651 1.00 0.00 24 ARG A CA 17
ATOM 10583 C C . ARG A 1 24 ? -0.346 -6.815 -0.530 1.00 0.00 24 ARG A C 17
ATOM 10584 O O . ARG A 1 24 ? -0.695 -5.637 -0.620 1.00 0.00 24 ARG A O 17
ATOM 10605 N N . ILE A 1 25 ? 0.303 -7.300 0.522 1.00 0.00 25 ILE A N 17
ATOM 10606 C CA . ILE A 1 25 ? 0.653 -6.457 1.659 1.00 0.00 25 ILE A CA 17
ATOM 10607 C C . ILE A 1 25 ? 2.007 -5.787 1.451 1.00 0.00 25 ILE A C 17
ATOM 10608 O O . ILE A 1 25 ? 2.168 -4.595 1.712 1.00 0.00 25 ILE A O 17
ATOM 10624 N N . PHE A 1 26 ? 2.977 -6.562 0.977 1.00 0.00 26 PHE A N 17
ATOM 10625 C CA . PHE A 1 26 ? 4.318 -6.044 0.732 1.00 0.00 26 PHE A CA 17
ATOM 10626 C C . PHE A 1 26 ? 4.299 -4.980 -0.362 1.00 0.00 26 PHE A C 17
ATOM 10627 O O . PHE A 1 26 ? 4.947 -3.939 -0.243 1.00 0.00 26 PHE A O 17
ATOM 10644 N N . HIS A 1 27 ? 3.551 -5.248 -1.428 1.00 0.00 27 HIS A N 17
ATOM 10645 C CA . HIS A 1 27 ? 3.447 -4.315 -2.543 1.00 0.00 27 HIS A CA 17
ATOM 10646 C C . HIS A 1 27 ? 2.997 -2.939 -2.061 1.00 0.00 27 HIS A C 17
ATOM 10647 O O . HIS A 1 27 ? 3.462 -1.913 -2.557 1.00 0.00 27 HIS A O 17
ATOM 10661 N N . LEU A 1 28 ? 2.089 -2.926 -1.091 1.00 0.00 28 LEU A N 17
ATOM 10662 C CA . LEU A 1 28 ? 1.576 -1.676 -0.541 1.00 0.00 28 LEU A CA 17
ATOM 10663 C C . LEU A 1 28 ? 2.665 -0.927 0.219 1.00 0.00 28 LEU A C 17
ATOM 10664 O O . LEU A 1 28 ? 2.806 0.290 0.087 1.00 0.00 28 LEU A O 17
ATOM 10680 N N . THR A 1 29 ? 3.438 -1.661 1.014 1.00 0.00 29 THR A N 17
ATOM 10681 C CA . THR A 1 29 ? 4.516 -1.067 1.794 1.00 0.00 29 THR A CA 17
ATOM 10682 C C . THR A 1 29 ? 5.529 -0.373 0.891 1.00 0.00 29 THR A C 17
ATOM 10683 O O . THR A 1 29 ? 5.918 0.768 1.141 1.00 0.00 29 THR A O 17
ATOM 10694 N N . ARG A 1 30 ? 5.953 -1.068 -0.159 1.00 0.00 30 ARG A N 17
ATOM 10695 C CA . ARG A 1 30 ? 6.922 -0.517 -1.099 1.00 0.00 30 ARG A CA 17
ATOM 10696 C C . ARG A 1 30 ? 6.342 0.687 -1.836 1.00 0.00 30 ARG A C 17
ATOM 10697 O O . ARG A 1 30 ? 7.060 1.632 -2.164 1.00 0.00 30 ARG A O 17
ATOM 10718 N N . HIS A 1 31 ? 5.038 0.645 -2.093 1.00 0.00 31 HIS A N 17
ATOM 10719 C CA . HIS A 1 31 ? 4.362 1.732 -2.790 1.00 0.00 31 HIS A CA 17
ATOM 10720 C C . HIS A 1 31 ? 4.449 3.029 -1.991 1.00 0.00 31 HIS A C 17
ATOM 10721 O O . HIS A 1 31 ? 5.030 4.012 -2.448 1.00 0.00 31 HIS A O 17
ATOM 10735 N N . GLN A 1 32 ? 3.868 3.022 -0.796 1.00 0.00 32 GLN A N 17
ATOM 10736 C CA . GLN A 1 32 ? 3.879 4.198 0.066 1.00 0.00 32 GLN A CA 17
ATOM 10737 C C . GLN A 1 32 ? 5.207 4.941 -0.045 1.00 0.00 32 GLN A C 17
ATOM 10738 O O . GLN A 1 32 ? 5.268 6.157 0.141 1.00 0.00 32 GLN A O 17
ATOM 10752 N N . LYS A 1 33 ? 6.268 4.203 -0.350 1.00 0.00 33 LYS A N 17
ATOM 10753 C CA . LYS A 1 33 ? 7.596 4.791 -0.488 1.00 0.00 33 LYS A CA 17
ATOM 10754 C C . LYS A 1 33 ? 7.545 6.056 -1.339 1.00 0.00 33 LYS A C 17
ATOM 10755 O O . LYS A 1 33 ? 8.047 7.106 -0.936 1.00 0.00 33 LYS A O 17
ATOM 10774 N N . ILE A 1 34 ? 6.935 5.949 -2.514 1.00 0.00 34 ILE A N 17
ATOM 10775 C CA . ILE A 1 34 ? 6.816 7.085 -3.419 1.00 0.00 34 ILE A CA 17
ATOM 10776 C C . ILE A 1 34 ? 6.448 8.356 -2.661 1.00 0.00 34 ILE A C 17
ATOM 10777 O O . ILE A 1 34 ? 6.763 9.465 -3.094 1.00 0.00 34 ILE A O 17
ATOM 10793 N N . HIS A 1 35 ? 5.779 8.188 -1.524 1.00 0.00 35 HIS A N 17
ATOM 10794 C CA . HIS A 1 35 ? 5.369 9.321 -0.703 1.00 0.00 35 HIS A CA 17
ATOM 10795 C C . HIS A 1 35 ? 6.553 9.883 0.078 1.00 0.00 35 HIS A C 17
ATOM 10796 O O . HIS A 1 35 ? 6.892 11.060 -0.047 1.00 0.00 35 HIS A O 17
ATOM 10810 N N . THR A 1 36 ? 7.180 9.033 0.885 1.00 0.00 36 THR A N 17
ATOM 10811 C CA . THR A 1 36 ? 8.325 9.444 1.688 1.00 0.00 36 THR A CA 17
ATOM 10812 C C . THR A 1 36 ? 9.586 9.542 0.837 1.00 0.00 36 THR A C 17
ATOM 10813 O O . THR A 1 36 ? 9.723 8.845 -0.168 1.00 0.00 36 THR A O 17
ATOM 10824 N N . ARG A 1 37 ? 10.505 10.410 1.248 1.00 0.00 37 ARG A N 17
ATOM 10825 C CA . ARG A 1 37 ? 11.756 10.598 0.522 1.00 0.00 37 ARG A CA 17
ATOM 10826 C C . ARG A 1 37 ? 12.776 9.533 0.912 1.00 0.00 37 ARG A C 17
ATOM 10827 O O . ARG A 1 37 ? 12.734 8.992 2.017 1.00 0.00 37 ARG A O 17
ATOM 10848 N N . LYS A 1 38 ? 13.693 9.236 -0.003 1.00 0.00 38 LYS A N 17
ATOM 10849 C CA . LYS A 1 38 ? 14.726 8.237 0.244 1.00 0.00 38 LYS A CA 17
ATOM 10850 C C . LYS A 1 38 ? 16.086 8.898 0.441 1.00 0.00 38 LYS A C 17
ATOM 10851 O O . LYS A 1 38 ? 16.776 8.638 1.427 1.00 0.00 38 LYS A O 17
ATOM 10870 N N . SER A 1 39 ? 16.466 9.754 -0.503 1.00 0.00 39 SER A N 17
ATOM 10871 C CA . SER A 1 39 ? 17.745 10.450 -0.433 1.00 0.00 39 SER A CA 17
ATOM 10872 C C . SER A 1 39 ? 17.542 11.928 -0.115 1.00 0.00 39 SER A C 17
ATOM 10873 O O . SER A 1 39 ? 16.541 12.527 -0.504 1.00 0.00 39 SER A O 17
ATOM 10881 N N . GLY A 1 40 ? 18.503 12.511 0.596 1.00 0.00 40 GLY A N 17
ATOM 10882 C CA . GLY A 1 40 ? 18.412 13.914 0.956 1.00 0.00 40 GLY A CA 17
ATOM 10883 C C . GLY A 1 40 ? 19.365 14.289 2.074 1.00 0.00 40 GLY A C 17
ATOM 10884 O O . GLY A 1 40 ? 20.354 14.991 1.865 1.00 0.00 40 GLY A O 17
ATOM 10888 N N . PRO A 1 41 ? 19.068 13.816 3.293 1.00 0.00 41 PRO A N 17
ATOM 10889 C CA . PRO A 1 41 ? 19.893 14.094 4.473 1.00 0.00 41 PRO A CA 17
ATOM 10890 C C . PRO A 1 41 ? 21.241 13.383 4.418 1.00 0.00 41 PRO A C 17
ATOM 10891 O O . PRO A 1 41 ? 21.357 12.293 3.857 1.00 0.00 41 PRO A O 17
ATOM 10902 N N . SER A 1 42 ? 22.258 14.007 5.003 1.00 0.00 42 SER A N 17
ATOM 10903 C CA . SER A 1 42 ? 23.600 13.435 5.018 1.00 0.00 42 SER A CA 17
ATOM 10904 C C . SER A 1 42 ? 23.589 12.040 5.636 1.00 0.00 42 SER A C 17
ATOM 10905 O O . SER A 1 42 ? 24.082 11.082 5.042 1.00 0.00 42 SER A O 17
ATOM 10913 N N . SER A 1 43 ? 23.024 11.936 6.835 1.00 0.00 43 SER A N 17
ATOM 10914 C CA . SER A 1 43 ? 22.952 10.660 7.537 1.00 0.00 43 SER A CA 17
ATOM 10915 C C . SER A 1 43 ? 21.615 10.512 8.258 1.00 0.00 43 SER A C 17
ATOM 10916 O O . SER A 1 43 ? 21.008 11.498 8.672 1.00 0.00 43 SER A O 17
ATOM 10924 N N . GLY A 1 44 ? 21.163 9.270 8.404 1.00 0.00 44 GLY A N 17
ATOM 10925 C CA . GLY A 1 44 ? 19.902 9.013 9.075 1.00 0.00 44 GLY A CA 17
ATOM 10926 C C . GLY A 1 44 ? 18.709 9.208 8.160 1.00 0.00 44 GLY A C 17
ATOM 10927 O O . GLY A 1 44 ? 18.743 10.100 7.314 1.00 0.00 44 GLY A O 17
ATOM 10932 N N . GLY A 1 1 ? -26.464 5.676 22.259 1.00 0.00 1 GLY A N 18
ATOM 10933 C CA . GLY A 1 1 ? -26.524 5.313 20.855 1.00 0.00 1 GLY A CA 18
ATOM 10934 C C . GLY A 1 1 ? -25.271 4.600 20.387 1.00 0.00 1 GLY A C 18
ATOM 10935 O O . GLY A 1 1 ? -24.159 4.984 20.748 1.00 0.00 1 GLY A O 18
ATOM 10939 N N . SER A 1 2 ? -25.450 3.559 19.580 1.00 0.00 2 SER A N 18
ATOM 10940 C CA . SER A 1 2 ? -24.325 2.787 19.066 1.00 0.00 2 SER A CA 18
ATOM 10941 C C . SER A 1 2 ? -24.795 1.757 18.044 1.00 0.00 2 SER A C 18
ATOM 10942 O O . SER A 1 2 ? -25.621 0.896 18.348 1.00 0.00 2 SER A O 18
ATOM 10950 N N . SER A 1 3 ? -24.262 1.851 16.830 1.00 0.00 3 SER A N 18
ATOM 10951 C CA . SER A 1 3 ? -24.628 0.930 15.760 1.00 0.00 3 SER A CA 18
ATOM 10952 C C . SER A 1 3 ? -23.473 0.747 14.781 1.00 0.00 3 SER A C 18
ATOM 10953 O O . SER A 1 3 ? -22.431 1.390 14.906 1.00 0.00 3 SER A O 18
ATOM 10961 N N . GLY A 1 4 ? -23.666 -0.135 13.805 1.00 0.00 4 GLY A N 18
ATOM 10962 C CA . GLY A 1 4 ? -22.632 -0.388 12.818 1.00 0.00 4 GLY A CA 18
ATOM 10963 C C . GLY A 1 4 ? -22.515 -1.857 12.465 1.00 0.00 4 GLY A C 18
ATOM 10964 O O . GLY A 1 4 ? -22.189 -2.683 13.318 1.00 0.00 4 GLY A O 18
ATOM 10968 N N . SER A 1 5 ? -22.782 -2.185 11.205 1.00 0.00 5 SER A N 18
ATOM 10969 C CA . SER A 1 5 ? -22.710 -3.566 10.743 1.00 0.00 5 SER A CA 18
ATOM 10970 C C . SER A 1 5 ? -21.622 -3.729 9.686 1.00 0.00 5 SER A C 18
ATOM 10971 O O . SER A 1 5 ? -20.826 -4.666 9.738 1.00 0.00 5 SER A O 18
ATOM 10979 N N . SER A 1 6 ? -21.594 -2.808 8.727 1.00 0.00 6 SER A N 18
ATOM 10980 C CA . SER A 1 6 ? -20.607 -2.850 7.655 1.00 0.00 6 SER A CA 18
ATOM 10981 C C . SER A 1 6 ? -19.191 -2.757 8.217 1.00 0.00 6 SER A C 18
ATOM 10982 O O . SER A 1 6 ? -18.713 -1.673 8.548 1.00 0.00 6 SER A O 18
ATOM 10990 N N . GLY A 1 7 ? -18.526 -3.903 8.321 1.00 0.00 7 GLY A N 18
ATOM 10991 C CA . GLY A 1 7 ? -17.172 -3.931 8.842 1.00 0.00 7 GLY A CA 18
ATOM 10992 C C . GLY A 1 7 ? -16.149 -4.286 7.781 1.00 0.00 7 GLY A C 18
ATOM 10993 O O . GLY A 1 7 ? -15.690 -3.420 7.035 1.00 0.00 7 GLY A O 18
ATOM 10997 N N . THR A 1 8 ? -15.787 -5.563 7.714 1.00 0.00 8 THR A N 18
ATOM 10998 C CA . THR A 1 8 ? -14.810 -6.031 6.739 1.00 0.00 8 THR A CA 18
ATOM 10999 C C . THR A 1 8 ? -15.177 -7.413 6.211 1.00 0.00 8 THR A C 18
ATOM 11000 O O . THR A 1 8 ? -15.160 -8.395 6.953 1.00 0.00 8 THR A O 18
ATOM 11011 N N . ASP A 1 9 ? -15.508 -7.482 4.927 1.00 0.00 9 ASP A N 18
ATOM 11012 C CA . ASP A 1 9 ? -15.878 -8.745 4.299 1.00 0.00 9 ASP A CA 18
ATOM 11013 C C . ASP A 1 9 ? -14.637 -9.534 3.892 1.00 0.00 9 ASP A C 18
ATOM 11014 O O . ASP A 1 9 ? -14.516 -10.720 4.198 1.00 0.00 9 ASP A O 18
ATOM 11023 N N . SER A 1 10 ? -13.719 -8.867 3.201 1.00 0.00 10 SER A N 18
ATOM 11024 C CA . SER A 1 10 ? -12.489 -9.506 2.748 1.00 0.00 10 SER A CA 18
ATOM 11025 C C . SER A 1 10 ? -11.293 -8.578 2.934 1.00 0.00 10 SER A C 18
ATOM 11026 O O . SER A 1 10 ? -11.202 -7.528 2.297 1.00 0.00 10 SER A O 18
ATOM 11034 N N . LYS A 1 11 ? -10.377 -8.972 3.812 1.00 0.00 11 LYS A N 18
ATOM 11035 C CA . LYS A 1 11 ? -9.185 -8.178 4.083 1.00 0.00 11 LYS A CA 18
ATOM 11036 C C . LYS A 1 11 ? -8.591 -7.629 2.790 1.00 0.00 11 LYS A C 18
ATOM 11037 O O . LYS A 1 11 ? -8.429 -8.358 1.811 1.00 0.00 11 LYS A O 18
ATOM 11056 N N . SER A 1 12 ? -8.266 -6.340 2.793 1.00 0.00 12 SER A N 18
ATOM 11057 C CA . SER A 1 12 ? -7.691 -5.694 1.619 1.00 0.00 12 SER A CA 18
ATOM 11058 C C . SER A 1 12 ? -6.861 -4.478 2.020 1.00 0.00 12 SER A C 18
ATOM 11059 O O . SER A 1 12 ? -7.305 -3.642 2.808 1.00 0.00 12 SER A O 18
ATOM 11067 N N . TYR A 1 13 ? -5.655 -4.386 1.472 1.00 0.00 13 TYR A N 18
ATOM 11068 C CA . TYR A 1 13 ? -4.761 -3.275 1.773 1.00 0.00 13 TYR A CA 18
ATOM 11069 C C . TYR A 1 13 ? -4.972 -2.125 0.793 1.00 0.00 13 TYR A C 18
ATOM 11070 O O . TYR A 1 13 ? -5.038 -2.331 -0.418 1.00 0.00 13 TYR A O 18
ATOM 11088 N N . ASN A 1 14 ? -5.075 -0.912 1.327 1.00 0.00 14 ASN A N 18
ATOM 11089 C CA . ASN A 1 14 ? -5.278 0.272 0.500 1.00 0.00 14 ASN A CA 18
ATOM 11090 C C . ASN A 1 14 ? -4.457 1.447 1.022 1.00 0.00 14 ASN A C 18
ATOM 11091 O O . ASN A 1 14 ? -4.282 1.609 2.230 1.00 0.00 14 ASN A O 18
ATOM 11102 N N . CYS A 1 15 ? -3.956 2.266 0.103 1.00 0.00 15 CYS A N 18
ATOM 11103 C CA . CYS A 1 15 ? -3.153 3.427 0.469 1.00 0.00 15 CYS A CA 18
ATOM 11104 C C . CYS A 1 15 ? -4.044 4.619 0.809 1.00 0.00 15 CYS A C 18
ATOM 11105 O O . CYS A 1 15 ? -4.662 5.215 -0.071 1.00 0.00 15 CYS A O 18
ATOM 11112 N N . ASN A 1 16 ? -4.103 4.959 2.092 1.00 0.00 16 ASN A N 18
ATOM 11113 C CA . ASN A 1 16 ? -4.918 6.079 2.549 1.00 0.00 16 ASN A CA 18
ATOM 11114 C C . ASN A 1 16 ? -4.308 7.408 2.115 1.00 0.00 16 ASN A C 18
ATOM 11115 O O . ASN A 1 16 ? -5.000 8.422 2.030 1.00 0.00 16 ASN A O 18
ATOM 11126 N N . GLU A 1 17 ? -3.007 7.395 1.841 1.00 0.00 17 GLU A N 18
ATOM 11127 C CA . GLU A 1 17 ? -2.304 8.600 1.416 1.00 0.00 17 GLU A CA 18
ATOM 11128 C C . GLU A 1 17 ? -2.830 9.090 0.070 1.00 0.00 17 GLU A C 18
ATOM 11129 O O . GLU A 1 17 ? -3.403 10.176 -0.027 1.00 0.00 17 GLU A O 18
ATOM 11141 N N . CYS A 1 18 ? -2.632 8.283 -0.966 1.00 0.00 18 CYS A N 18
ATOM 11142 C CA . CYS A 1 18 ? -3.085 8.633 -2.307 1.00 0.00 18 CYS A CA 18
ATOM 11143 C C . CYS A 1 18 ? -4.480 8.074 -2.573 1.00 0.00 18 CYS A C 18
ATOM 11144 O O . CYS A 1 18 ? -5.357 8.777 -3.073 1.00 0.00 18 CYS A O 18
ATOM 11151 N N . GLY A 1 19 ? -4.676 6.803 -2.236 1.00 0.00 19 GLY A N 18
ATOM 11152 C CA . GLY A 1 19 ? -5.966 6.171 -2.446 1.00 0.00 19 GLY A CA 18
ATOM 11153 C C . GLY A 1 19 ? -5.904 5.054 -3.469 1.00 0.00 19 GLY A C 18
ATOM 11154 O O . GLY A 1 19 ? -6.530 5.135 -4.526 1.00 0.00 19 GLY A O 18
ATOM 11158 N N . LYS A 1 20 ? -5.146 4.009 -3.156 1.00 0.00 20 LYS A N 18
ATOM 11159 C CA . LYS A 1 20 ? -5.003 2.870 -4.056 1.00 0.00 20 LYS A CA 18
ATOM 11160 C C . LYS A 1 20 ? -5.294 1.562 -3.328 1.00 0.00 20 LYS A C 18
ATOM 11161 O O . LYS A 1 20 ? -5.297 1.512 -2.098 1.00 0.00 20 LYS A O 18
ATOM 11180 N N . ALA A 1 21 ? -5.536 0.504 -4.095 1.00 0.00 21 ALA A N 18
ATOM 11181 C CA . ALA A 1 21 ? -5.824 -0.805 -3.522 1.00 0.00 21 ALA A CA 18
ATOM 11182 C C . ALA A 1 21 ? -4.798 -1.839 -3.974 1.00 0.00 21 ALA A C 18
ATOM 11183 O O . ALA A 1 21 ? -4.608 -2.058 -5.170 1.00 0.00 21 ALA A O 18
ATOM 11190 N N . PHE A 1 22 ? -4.139 -2.473 -3.009 1.00 0.00 22 PHE A N 18
ATOM 11191 C CA . PHE A 1 22 ? -3.131 -3.483 -3.308 1.00 0.00 22 PHE A CA 18
ATOM 11192 C C . PHE A 1 22 ? -3.596 -4.865 -2.859 1.00 0.00 22 PHE A C 18
ATOM 11193 O O . PHE A 1 22 ? -4.388 -4.994 -1.924 1.00 0.00 22 PHE A O 18
ATOM 11210 N N . THR A 1 23 ? -3.099 -5.899 -3.532 1.00 0.00 23 THR A N 18
ATOM 11211 C CA . THR A 1 23 ? -3.464 -7.271 -3.204 1.00 0.00 23 THR A CA 18
ATOM 11212 C C . THR A 1 23 ? -2.658 -7.786 -2.017 1.00 0.00 23 THR A C 18
ATOM 11213 O O . THR A 1 23 ? -3.202 -8.424 -1.116 1.00 0.00 23 THR A O 18
ATOM 11224 N N . ARG A 1 24 ? -1.359 -7.504 -2.023 1.00 0.00 24 ARG A N 18
ATOM 11225 C CA . ARG A 1 24 ? -0.478 -7.939 -0.946 1.00 0.00 24 ARG A CA 18
ATOM 11226 C C . ARG A 1 24 ? -0.236 -6.808 0.049 1.00 0.00 24 ARG A C 18
ATOM 11227 O O . ARG A 1 24 ? -0.686 -5.680 -0.157 1.00 0.00 24 ARG A O 18
ATOM 11248 N N . ILE A 1 25 ? 0.477 -7.118 1.126 1.00 0.00 25 ILE A N 18
ATOM 11249 C CA . ILE A 1 25 ? 0.780 -6.127 2.152 1.00 0.00 25 ILE A CA 18
ATOM 11250 C C . ILE A 1 25 ? 2.125 -5.459 1.892 1.00 0.00 25 ILE A C 18
ATOM 11251 O O . ILE A 1 25 ? 2.342 -4.307 2.269 1.00 0.00 25 ILE A O 18
ATOM 11267 N N . PHE A 1 26 ? 3.026 -6.189 1.243 1.00 0.00 26 PHE A N 18
ATOM 11268 C CA . PHE A 1 26 ? 4.352 -5.667 0.930 1.00 0.00 26 PHE A CA 18
ATOM 11269 C C . PHE A 1 26 ? 4.311 -4.793 -0.320 1.00 0.00 26 PHE A C 18
ATOM 11270 O O . PHE A 1 26 ? 5.057 -3.820 -0.436 1.00 0.00 26 PHE A O 18
ATOM 11287 N N . HIS A 1 27 ? 3.435 -5.148 -1.255 1.00 0.00 27 HIS A N 18
ATOM 11288 C CA . HIS A 1 27 ? 3.296 -4.396 -2.497 1.00 0.00 27 HIS A CA 18
ATOM 11289 C C . HIS A 1 27 ? 2.794 -2.982 -2.223 1.00 0.00 27 HIS A C 18
ATOM 11290 O O . HIS A 1 27 ? 2.869 -2.107 -3.088 1.00 0.00 27 HIS A O 18
ATOM 11304 N N . LEU A 1 28 ? 2.283 -2.764 -1.017 1.00 0.00 28 LEU A N 18
ATOM 11305 C CA . LEU A 1 28 ? 1.768 -1.455 -0.629 1.00 0.00 28 LEU A CA 18
ATOM 11306 C C . LEU A 1 28 ? 2.873 -0.590 -0.031 1.00 0.00 28 LEU A C 18
ATOM 11307 O O . LEU A 1 28 ? 3.087 0.546 -0.456 1.00 0.00 28 LEU A O 18
ATOM 11323 N N . THR A 1 29 ? 3.575 -1.136 0.957 1.00 0.00 29 THR A N 18
ATOM 11324 C CA . THR A 1 29 ? 4.659 -0.416 1.613 1.00 0.00 29 THR A CA 18
ATOM 11325 C C . THR A 1 29 ? 5.686 0.074 0.599 1.00 0.00 29 THR A C 18
ATOM 11326 O O . THR A 1 29 ? 6.147 1.213 0.670 1.00 0.00 29 THR A O 18
ATOM 11337 N N . ARG A 1 30 ? 6.040 -0.792 -0.344 1.00 0.00 30 ARG A N 18
ATOM 11338 C CA . ARG A 1 30 ? 7.013 -0.447 -1.373 1.00 0.00 30 ARG A CA 18
ATOM 11339 C C . ARG A 1 30 ? 6.505 0.703 -2.238 1.00 0.00 30 ARG A C 18
ATOM 11340 O O . ARG A 1 30 ? 7.287 1.397 -2.889 1.00 0.00 30 ARG A O 18
ATOM 11361 N N . HIS A 1 31 ? 5.190 0.898 -2.242 1.00 0.00 31 HIS A N 18
ATOM 11362 C CA . HIS A 1 31 ? 4.577 1.963 -3.027 1.00 0.00 31 HIS A CA 18
ATOM 11363 C C . HIS A 1 31 ? 4.612 3.286 -2.268 1.00 0.00 31 HIS A C 18
ATOM 11364 O O . HIS A 1 31 ? 5.135 4.283 -2.766 1.00 0.00 31 HIS A O 18
ATOM 11378 N N . GLN A 1 32 ? 4.052 3.287 -1.063 1.00 0.00 32 GLN A N 18
ATOM 11379 C CA . GLN A 1 32 ? 4.019 4.488 -0.237 1.00 0.00 32 GLN A CA 18
ATOM 11380 C C . GLN A 1 32 ? 5.333 5.255 -0.338 1.00 0.00 32 GLN A C 18
ATOM 11381 O O . GLN A 1 32 ? 5.375 6.467 -0.129 1.00 0.00 32 GLN A O 18
ATOM 11395 N N . LYS A 1 33 ? 6.406 4.540 -0.659 1.00 0.00 33 LYS A N 18
ATOM 11396 C CA . LYS A 1 33 ? 7.723 5.152 -0.789 1.00 0.00 33 LYS A CA 18
ATOM 11397 C C . LYS A 1 33 ? 7.661 6.393 -1.673 1.00 0.00 33 LYS A C 18
ATOM 11398 O O . LYS A 1 33 ? 8.125 7.467 -1.286 1.00 0.00 33 LYS A O 18
ATOM 11417 N N . ILE A 1 34 ? 7.086 6.240 -2.861 1.00 0.00 34 ILE A N 18
ATOM 11418 C CA . ILE A 1 34 ? 6.962 7.349 -3.798 1.00 0.00 34 ILE A CA 18
ATOM 11419 C C . ILE A 1 34 ? 6.454 8.606 -3.099 1.00 0.00 34 ILE A C 18
ATOM 11420 O O . ILE A 1 34 ? 6.705 9.724 -3.548 1.00 0.00 34 ILE A O 18
ATOM 11436 N N . HIS A 1 35 ? 5.739 8.414 -1.994 1.00 0.00 35 HIS A N 18
ATOM 11437 C CA . HIS A 1 35 ? 5.198 9.532 -1.230 1.00 0.00 35 HIS A CA 18
ATOM 11438 C C . HIS A 1 35 ? 6.259 10.124 -0.308 1.00 0.00 35 HIS A C 18
ATOM 11439 O O . HIS A 1 35 ? 6.417 9.690 0.834 1.00 0.00 35 HIS A O 18
ATOM 11453 N N . THR A 1 36 ? 6.985 11.118 -0.810 1.00 0.00 36 THR A N 18
ATOM 11454 C CA . THR A 1 36 ? 8.032 11.768 -0.032 1.00 0.00 36 THR A CA 18
ATOM 11455 C C . THR A 1 36 ? 7.796 13.271 0.060 1.00 0.00 36 THR A C 18
ATOM 11456 O O . THR A 1 36 ? 8.346 13.943 0.933 1.00 0.00 36 THR A O 18
ATOM 11467 N N . ARG A 1 37 ? 6.975 13.793 -0.846 1.00 0.00 37 ARG A N 18
ATOM 11468 C CA . ARG A 1 37 ? 6.667 15.218 -0.867 1.00 0.00 37 ARG A CA 18
ATOM 11469 C C . ARG A 1 37 ? 5.160 15.449 -0.813 1.00 0.00 37 ARG A C 18
ATOM 11470 O O . ARG A 1 37 ? 4.386 14.722 -1.437 1.00 0.00 37 ARG A O 18
ATOM 11491 N N . LYS A 1 38 ? 4.749 16.465 -0.063 1.00 0.00 38 LYS A N 18
ATOM 11492 C CA . LYS A 1 38 ? 3.335 16.794 0.074 1.00 0.00 38 LYS A CA 18
ATOM 11493 C C . LYS A 1 38 ? 3.027 18.145 -0.563 1.00 0.00 38 LYS A C 18
ATOM 11494 O O . LYS A 1 38 ? 2.045 18.289 -1.292 1.00 0.00 38 LYS A O 18
ATOM 11513 N N . SER A 1 39 ? 3.872 19.133 -0.284 1.00 0.00 39 SER A N 18
ATOM 11514 C CA . SER A 1 39 ? 3.688 20.473 -0.828 1.00 0.00 39 SER A CA 18
ATOM 11515 C C . SER A 1 39 ? 4.995 21.259 -0.790 1.00 0.00 39 SER A C 18
ATOM 11516 O O . SER A 1 39 ? 5.761 21.165 0.168 1.00 0.00 39 SER A O 18
ATOM 11524 N N . GLY A 1 40 ? 5.243 22.035 -1.841 1.00 0.00 40 GLY A N 18
ATOM 11525 C CA . GLY A 1 40 ? 6.457 22.826 -1.909 1.00 0.00 40 GLY A CA 18
ATOM 11526 C C . GLY A 1 40 ? 7.703 21.998 -1.666 1.00 0.00 40 GLY A C 18
ATOM 11527 O O . GLY A 1 40 ? 7.662 20.767 -1.643 1.00 0.00 40 GLY A O 18
ATOM 11531 N N . PRO A 1 41 ? 8.844 22.678 -1.482 1.00 0.00 41 PRO A N 18
ATOM 11532 C CA . PRO A 1 41 ? 10.130 22.017 -1.238 1.00 0.00 41 PRO A CA 18
ATOM 11533 C C . PRO A 1 41 ? 10.189 21.353 0.134 1.00 0.00 41 PRO A C 18
ATOM 11534 O O . PRO A 1 41 ? 9.756 21.929 1.132 1.00 0.00 41 PRO A O 18
ATOM 11545 N N . SER A 1 42 ? 10.728 20.139 0.176 1.00 0.00 42 SER A N 18
ATOM 11546 C CA . SER A 1 42 ? 10.841 19.396 1.426 1.00 0.00 42 SER A CA 18
ATOM 11547 C C . SER A 1 42 ? 11.192 20.327 2.582 1.00 0.00 42 SER A C 18
ATOM 11548 O O . SER A 1 42 ? 12.305 20.847 2.659 1.00 0.00 42 SER A O 18
ATOM 11556 N N . SER A 1 43 ? 10.233 20.533 3.479 1.00 0.00 43 SER A N 18
ATOM 11557 C CA . SER A 1 43 ? 10.438 21.404 4.631 1.00 0.00 43 SER A CA 18
ATOM 11558 C C . SER A 1 43 ? 9.849 20.783 5.894 1.00 0.00 43 SER A C 18
ATOM 11559 O O . SER A 1 43 ? 8.631 20.712 6.054 1.00 0.00 43 SER A O 18
ATOM 11567 N N . GLY A 1 44 ? 10.724 20.335 6.789 1.00 0.00 44 GLY A N 18
ATOM 11568 C CA . GLY A 1 44 ? 10.273 19.726 8.026 1.00 0.00 44 GLY A CA 18
ATOM 11569 C C . GLY A 1 44 ? 11.214 18.643 8.516 1.00 0.00 44 GLY A C 18
ATOM 11570 O O . GLY A 1 44 ? 12.311 18.964 8.969 1.00 0.00 44 GLY A O 18
ATOM 11575 N N . GLY A 1 1 ? -23.164 -24.263 14.485 1.00 0.00 1 GLY A N 19
ATOM 11576 C CA . GLY A 1 1 ? -23.247 -24.526 13.060 1.00 0.00 1 GLY A CA 19
ATOM 11577 C C . GLY A 1 1 ? -24.061 -23.482 12.323 1.00 0.00 1 GLY A C 19
ATOM 11578 O O . GLY A 1 1 ? -23.505 -22.581 11.694 1.00 0.00 1 GLY A O 19
ATOM 11582 N N . SER A 1 2 ? -25.382 -23.602 12.398 1.00 0.00 2 SER A N 19
ATOM 11583 C CA . SER A 1 2 ? -26.275 -22.663 11.728 1.00 0.00 2 SER A CA 19
ATOM 11584 C C . SER A 1 2 ? -26.212 -21.289 12.388 1.00 0.00 2 SER A C 19
ATOM 11585 O O . SER A 1 2 ? -26.672 -21.108 13.516 1.00 0.00 2 SER A O 19
ATOM 11593 N N . SER A 1 3 ? -25.640 -20.323 11.676 1.00 0.00 3 SER A N 19
ATOM 11594 C CA . SER A 1 3 ? -25.513 -18.966 12.192 1.00 0.00 3 SER A CA 19
ATOM 11595 C C . SER A 1 3 ? -26.535 -18.039 11.540 1.00 0.00 3 SER A C 19
ATOM 11596 O O . SER A 1 3 ? -27.220 -17.276 12.220 1.00 0.00 3 SER A O 19
ATOM 11604 N N . GLY A 1 4 ? -26.629 -18.111 10.216 1.00 0.00 4 GLY A N 19
ATOM 11605 C CA . GLY A 1 4 ? -27.569 -17.274 9.493 1.00 0.00 4 GLY A CA 19
ATOM 11606 C C . GLY A 1 4 ? -26.923 -16.551 8.328 1.00 0.00 4 GLY A C 19
ATOM 11607 O O . GLY A 1 4 ? -27.094 -16.943 7.173 1.00 0.00 4 GLY A O 19
ATOM 11611 N N . SER A 1 5 ? -26.180 -15.491 8.629 1.00 0.00 5 SER A N 19
ATOM 11612 C CA . SER A 1 5 ? -25.511 -14.708 7.597 1.00 0.00 5 SER A CA 19
ATOM 11613 C C . SER A 1 5 ? -24.207 -15.375 7.168 1.00 0.00 5 SER A C 19
ATOM 11614 O O . SER A 1 5 ? -23.755 -16.335 7.791 1.00 0.00 5 SER A O 19
ATOM 11622 N N . SER A 1 6 ? -23.609 -14.859 6.099 1.00 0.00 6 SER A N 19
ATOM 11623 C CA . SER A 1 6 ? -22.360 -15.406 5.584 1.00 0.00 6 SER A CA 19
ATOM 11624 C C . SER A 1 6 ? -21.160 -14.751 6.261 1.00 0.00 6 SER A C 19
ATOM 11625 O O . SER A 1 6 ? -20.216 -15.429 6.667 1.00 0.00 6 SER A O 19
ATOM 11633 N N . GLY A 1 7 ? -21.204 -13.428 6.380 1.00 0.00 7 GLY A N 19
ATOM 11634 C CA . GLY A 1 7 ? -20.115 -12.703 7.008 1.00 0.00 7 GLY A CA 19
ATOM 11635 C C . GLY A 1 7 ? -18.826 -12.789 6.214 1.00 0.00 7 GLY A C 19
ATOM 11636 O O . GLY A 1 7 ? -18.191 -13.843 6.159 1.00 0.00 7 GLY A O 19
ATOM 11640 N N . THR A 1 8 ? -18.438 -11.678 5.595 1.00 0.00 8 THR A N 19
ATOM 11641 C CA . THR A 1 8 ? -17.219 -11.634 4.798 1.00 0.00 8 THR A CA 19
ATOM 11642 C C . THR A 1 8 ? -16.355 -10.438 5.183 1.00 0.00 8 THR A C 19
ATOM 11643 O O . THR A 1 8 ? -16.867 -9.354 5.462 1.00 0.00 8 THR A O 19
ATOM 11654 N N . ASP A 1 9 ? -15.042 -10.643 5.194 1.00 0.00 9 ASP A N 19
ATOM 11655 C CA . ASP A 1 9 ? -14.106 -9.580 5.543 1.00 0.00 9 ASP A CA 19
ATOM 11656 C C . ASP A 1 9 ? -13.201 -9.244 4.361 1.00 0.00 9 ASP A C 19
ATOM 11657 O O . ASP A 1 9 ? -12.845 -10.119 3.571 1.00 0.00 9 ASP A O 19
ATOM 11666 N N . SER A 1 10 ? -12.834 -7.972 4.247 1.00 0.00 10 SER A N 19
ATOM 11667 C CA . SER A 1 10 ? -11.974 -7.520 3.159 1.00 0.00 10 SER A CA 19
ATOM 11668 C C . SER A 1 10 ? -10.748 -6.792 3.702 1.00 0.00 10 SER A C 19
ATOM 11669 O O . SER A 1 10 ? -10.761 -5.574 3.878 1.00 0.00 10 SER A O 19
ATOM 11677 N N . LYS A 1 11 ? -9.688 -7.549 3.967 1.00 0.00 11 LYS A N 19
ATOM 11678 C CA . LYS A 1 11 ? -8.452 -6.980 4.489 1.00 0.00 11 LYS A CA 19
ATOM 11679 C C . LYS A 1 11 ? -7.635 -6.336 3.373 1.00 0.00 11 LYS A C 19
ATOM 11680 O O . LYS A 1 11 ? -6.512 -5.883 3.594 1.00 0.00 11 LYS A O 19
ATOM 11699 N N . SER A 1 12 ? -8.207 -6.298 2.174 1.00 0.00 12 SER A N 19
ATOM 11700 C CA . SER A 1 12 ? -7.531 -5.712 1.022 1.00 0.00 12 SER A CA 19
ATOM 11701 C C . SER A 1 12 ? -6.771 -4.451 1.423 1.00 0.00 12 SER A C 19
ATOM 11702 O O . SER A 1 12 ? -7.366 -3.391 1.618 1.00 0.00 12 SER A O 19
ATOM 11710 N N . TYR A 1 13 ? -5.454 -4.575 1.543 1.00 0.00 13 TYR A N 19
ATOM 11711 C CA . TYR A 1 13 ? -4.612 -3.447 1.922 1.00 0.00 13 TYR A CA 19
ATOM 11712 C C . TYR A 1 13 ? -4.690 -2.334 0.881 1.00 0.00 13 TYR A C 19
ATOM 11713 O O . TYR A 1 13 ? -4.289 -2.515 -0.268 1.00 0.00 13 TYR A O 19
ATOM 11731 N N . ASN A 1 14 ? -5.209 -1.182 1.293 1.00 0.00 14 ASN A N 19
ATOM 11732 C CA . ASN A 1 14 ? -5.341 -0.039 0.398 1.00 0.00 14 ASN A CA 19
ATOM 11733 C C . ASN A 1 14 ? -4.615 1.179 0.961 1.00 0.00 14 ASN A C 19
ATOM 11734 O O . ASN A 1 14 ? -4.663 1.444 2.162 1.00 0.00 14 ASN A O 19
ATOM 11745 N N . CYS A 1 15 ? -3.943 1.918 0.084 1.00 0.00 15 CYS A N 19
ATOM 11746 C CA . CYS A 1 15 ? -3.208 3.109 0.492 1.00 0.00 15 CYS A CA 19
ATOM 11747 C C . CYS A 1 15 ? -4.163 4.249 0.831 1.00 0.00 15 CYS A C 19
ATOM 11748 O O . CYS A 1 15 ? -5.223 4.386 0.222 1.00 0.00 15 CYS A O 19
ATOM 11755 N N . ASN A 1 16 ? -3.779 5.065 1.808 1.00 0.00 16 ASN A N 19
ATOM 11756 C CA . ASN A 1 16 ? -4.602 6.193 2.229 1.00 0.00 16 ASN A CA 19
ATOM 11757 C C . ASN A 1 16 ? -4.068 7.501 1.653 1.00 0.00 16 ASN A C 19
ATOM 11758 O O . ASN A 1 16 ? -4.832 8.422 1.367 1.00 0.00 16 ASN A O 19
ATOM 11769 N N . GLU A 1 17 ? -2.751 7.573 1.484 1.00 0.00 17 GLU A N 19
ATOM 11770 C CA . GLU A 1 17 ? -2.115 8.768 0.942 1.00 0.00 17 GLU A CA 19
ATOM 11771 C C . GLU A 1 17 ? -2.797 9.209 -0.350 1.00 0.00 17 GLU A C 19
ATOM 11772 O O . GLU A 1 17 ? -3.329 10.316 -0.438 1.00 0.00 17 GLU A O 19
ATOM 11784 N N . CYS A 1 18 ? -2.778 8.334 -1.350 1.00 0.00 18 CYS A N 19
ATOM 11785 C CA . CYS A 1 18 ? -3.393 8.632 -2.638 1.00 0.00 18 CYS A CA 19
ATOM 11786 C C . CYS A 1 18 ? -4.772 7.988 -2.744 1.00 0.00 18 CYS A C 19
ATOM 11787 O O . CYS A 1 18 ? -5.741 8.633 -3.142 1.00 0.00 18 CYS A O 19
ATOM 11794 N N . GLY A 1 19 ? -4.852 6.710 -2.384 1.00 0.00 19 GLY A N 19
ATOM 11795 C CA . GLY A 1 19 ? -6.116 6.000 -2.445 1.00 0.00 19 GLY A CA 19
ATOM 11796 C C . GLY A 1 19 ? -6.090 4.855 -3.437 1.00 0.00 19 GLY A C 19
ATOM 11797 O O . GLY A 1 19 ? -6.943 4.769 -4.321 1.00 0.00 19 GLY A O 19
ATOM 11801 N N . LYS A 1 20 ? -5.108 3.971 -3.293 1.00 0.00 20 LYS A N 19
ATOM 11802 C CA . LYS A 1 20 ? -4.973 2.825 -4.184 1.00 0.00 20 LYS A CA 19
ATOM 11803 C C . LYS A 1 20 ? -5.320 1.529 -3.459 1.00 0.00 20 LYS A C 19
ATOM 11804 O O . LYS A 1 20 ? -5.508 1.518 -2.243 1.00 0.00 20 LYS A O 19
ATOM 11823 N N . ALA A 1 21 ? -5.402 0.438 -4.214 1.00 0.00 21 ALA A N 19
ATOM 11824 C CA . ALA A 1 21 ? -5.724 -0.864 -3.642 1.00 0.00 21 ALA A CA 19
ATOM 11825 C C . ALA A 1 21 ? -4.736 -1.928 -4.109 1.00 0.00 21 ALA A C 19
ATOM 11826 O O . ALA A 1 21 ? -4.509 -2.096 -5.307 1.00 0.00 21 ALA A O 19
ATOM 11833 N N . PHE A 1 22 ? -4.149 -2.643 -3.155 1.00 0.00 22 PHE A N 19
ATOM 11834 C CA . PHE A 1 22 ? -3.183 -3.690 -3.469 1.00 0.00 22 PHE A CA 19
ATOM 11835 C C . PHE A 1 22 ? -3.612 -5.024 -2.865 1.00 0.00 22 PHE A C 19
ATOM 11836 O O . PHE A 1 22 ? -4.127 -5.077 -1.747 1.00 0.00 22 PHE A O 19
ATOM 11853 N N . THR A 1 23 ? -3.395 -6.102 -3.612 1.00 0.00 23 THR A N 19
ATOM 11854 C CA . THR A 1 23 ? -3.760 -7.436 -3.153 1.00 0.00 23 THR A CA 19
ATOM 11855 C C . THR A 1 23 ? -2.707 -7.997 -2.203 1.00 0.00 23 THR A C 19
ATOM 11856 O O . THR A 1 23 ? -3.021 -8.780 -1.307 1.00 0.00 23 THR A O 19
ATOM 11867 N N . ARG A 1 24 ? -1.458 -7.592 -2.406 1.00 0.00 24 ARG A N 19
ATOM 11868 C CA . ARG A 1 24 ? -0.359 -8.055 -1.568 1.00 0.00 24 ARG A CA 19
ATOM 11869 C C . ARG A 1 24 ? -0.138 -7.111 -0.389 1.00 0.00 24 ARG A C 19
ATOM 11870 O O . ARG A 1 24 ? -0.791 -6.073 -0.283 1.00 0.00 24 ARG A O 19
ATOM 11891 N N . ILE A 1 25 ? 0.784 -7.480 0.493 1.00 0.00 25 ILE A N 19
ATOM 11892 C CA . ILE A 1 25 ? 1.091 -6.666 1.662 1.00 0.00 25 ILE A CA 19
ATOM 11893 C C . ILE A 1 25 ? 2.365 -5.856 1.450 1.00 0.00 25 ILE A C 19
ATOM 11894 O O . ILE A 1 25 ? 2.447 -4.692 1.845 1.00 0.00 25 ILE A O 19
ATOM 11910 N N . PHE A 1 26 ? 3.357 -6.477 0.822 1.00 0.00 26 PHE A N 19
ATOM 11911 C CA . PHE A 1 26 ? 4.628 -5.814 0.555 1.00 0.00 26 PHE A CA 19
ATOM 11912 C C . PHE A 1 26 ? 4.486 -4.803 -0.578 1.00 0.00 26 PHE A C 19
ATOM 11913 O O . PHE A 1 26 ? 5.091 -3.730 -0.548 1.00 0.00 26 PHE A O 19
ATOM 11930 N N . HIS A 1 27 ? 3.683 -5.152 -1.579 1.00 0.00 27 HIS A N 19
ATOM 11931 C CA . HIS A 1 27 ? 3.462 -4.276 -2.723 1.00 0.00 27 HIS A CA 19
ATOM 11932 C C . HIS A 1 27 ? 2.942 -2.914 -2.272 1.00 0.00 27 HIS A C 19
ATOM 11933 O O . HIS A 1 27 ? 3.181 -1.899 -2.927 1.00 0.00 27 HIS A O 19
ATOM 11947 N N . LEU A 1 28 ? 2.229 -2.901 -1.151 1.00 0.00 28 LEU A N 19
ATOM 11948 C CA . LEU A 1 28 ? 1.674 -1.664 -0.612 1.00 0.00 28 LEU A CA 19
ATOM 11949 C C . LEU A 1 28 ? 2.735 -0.879 0.153 1.00 0.00 28 LEU A C 19
ATOM 11950 O O . LEU A 1 28 ? 2.803 0.347 0.062 1.00 0.00 28 LEU A O 19
ATOM 11966 N N . THR A 1 29 ? 3.563 -1.594 0.908 1.00 0.00 29 THR A N 19
ATOM 11967 C CA . THR A 1 29 ? 4.621 -0.966 1.688 1.00 0.00 29 THR A CA 19
ATOM 11968 C C . THR A 1 29 ? 5.652 -0.301 0.783 1.00 0.00 29 THR A C 19
ATOM 11969 O O . THR A 1 29 ? 6.147 0.786 1.083 1.00 0.00 29 THR A O 19
ATOM 11980 N N . ARG A 1 30 ? 5.970 -0.959 -0.327 1.00 0.00 30 ARG A N 19
ATOM 11981 C CA . ARG A 1 30 ? 6.942 -0.430 -1.277 1.00 0.00 30 ARG A CA 19
ATOM 11982 C C . ARG A 1 30 ? 6.356 0.740 -2.061 1.00 0.00 30 ARG A C 19
ATOM 11983 O O . ARG A 1 30 ? 7.087 1.521 -2.671 1.00 0.00 30 ARG A O 19
ATOM 12004 N N . HIS A 1 31 ? 5.032 0.855 -2.041 1.00 0.00 31 HIS A N 19
ATOM 12005 C CA . HIS A 1 31 ? 4.347 1.930 -2.750 1.00 0.00 31 HIS A CA 19
ATOM 12006 C C . HIS A 1 31 ? 4.334 3.208 -1.916 1.00 0.00 31 HIS A C 19
ATOM 12007 O O . HIS A 1 31 ? 4.803 4.255 -2.362 1.00 0.00 31 HIS A O 19
ATOM 12021 N N . GLN A 1 32 ? 3.793 3.114 -0.706 1.00 0.00 32 GLN A N 19
ATOM 12022 C CA . GLN A 1 32 ? 3.718 4.264 0.188 1.00 0.00 32 GLN A CA 19
ATOM 12023 C C . GLN A 1 32 ? 4.984 5.109 0.095 1.00 0.00 32 GLN A C 19
ATOM 12024 O O . GLN A 1 32 ? 4.963 6.311 0.361 1.00 0.00 32 GLN A O 19
ATOM 12038 N N . LYS A 1 33 ? 6.088 4.473 -0.283 1.00 0.00 33 LYS A N 19
ATOM 12039 C CA . LYS A 1 33 ? 7.365 5.165 -0.412 1.00 0.00 33 LYS A CA 19
ATOM 12040 C C . LYS A 1 33 ? 7.217 6.427 -1.256 1.00 0.00 33 LYS A C 19
ATOM 12041 O O . LYS A 1 33 ? 7.717 7.491 -0.891 1.00 0.00 33 LYS A O 19
ATOM 12060 N N . ILE A 1 34 ? 6.526 6.301 -2.384 1.00 0.00 34 ILE A N 19
ATOM 12061 C CA . ILE A 1 34 ? 6.311 7.432 -3.278 1.00 0.00 34 ILE A CA 19
ATOM 12062 C C . ILE A 1 34 ? 5.771 8.638 -2.518 1.00 0.00 34 ILE A C 19
ATOM 12063 O O . ILE A 1 34 ? 5.835 9.769 -3.000 1.00 0.00 34 ILE A O 19
ATOM 12079 N N . HIS A 1 35 ? 5.241 8.390 -1.324 1.00 0.00 35 HIS A N 19
ATOM 12080 C CA . HIS A 1 35 ? 4.692 9.457 -0.495 1.00 0.00 35 HIS A CA 19
ATOM 12081 C C . HIS A 1 35 ? 5.728 9.952 0.510 1.00 0.00 35 HIS A C 19
ATOM 12082 O O . HIS A 1 35 ? 6.063 11.136 0.540 1.00 0.00 35 HIS A O 19
ATOM 12096 N N . THR A 1 36 ? 6.232 9.037 1.332 1.00 0.00 36 THR A N 19
ATOM 12097 C CA . THR A 1 36 ? 7.228 9.380 2.339 1.00 0.00 36 THR A CA 19
ATOM 12098 C C . THR A 1 36 ? 6.984 10.777 2.900 1.00 0.00 36 THR A C 19
ATOM 12099 O O . THR A 1 36 ? 7.927 11.519 3.173 1.00 0.00 36 THR A O 19
ATOM 12110 N N . ARG A 1 37 ? 5.714 11.127 3.070 1.00 0.00 37 ARG A N 19
ATOM 12111 C CA . ARG A 1 37 ? 5.347 12.436 3.598 1.00 0.00 37 ARG A CA 19
ATOM 12112 C C . ARG A 1 37 ? 5.600 12.505 5.101 1.00 0.00 37 ARG A C 19
ATOM 12113 O O . ARG A 1 37 ? 4.682 12.340 5.905 1.00 0.00 37 ARG A O 19
ATOM 12134 N N . LYS A 1 38 ? 6.851 12.751 5.475 1.00 0.00 38 LYS A N 19
ATOM 12135 C CA . LYS A 1 38 ? 7.226 12.844 6.881 1.00 0.00 38 LYS A CA 19
ATOM 12136 C C . LYS A 1 38 ? 7.863 14.196 7.186 1.00 0.00 38 LYS A C 19
ATOM 12137 O O . LYS A 1 38 ? 8.887 14.556 6.604 1.00 0.00 38 LYS A O 19
ATOM 12156 N N . SER A 1 39 ? 7.253 14.939 8.103 1.00 0.00 39 SER A N 19
ATOM 12157 C CA . SER A 1 39 ? 7.760 16.253 8.483 1.00 0.00 39 SER A CA 19
ATOM 12158 C C . SER A 1 39 ? 9.281 16.235 8.599 1.00 0.00 39 SER A C 19
ATOM 12159 O O . SER A 1 39 ? 9.842 15.537 9.443 1.00 0.00 39 SER A O 19
ATOM 12167 N N . GLY A 1 40 ? 9.943 17.009 7.745 1.00 0.00 40 GLY A N 19
ATOM 12168 C CA . GLY A 1 40 ? 11.393 17.069 7.767 1.00 0.00 40 GLY A CA 19
ATOM 12169 C C . GLY A 1 40 ? 11.969 17.634 6.484 1.00 0.00 40 GLY A C 19
ATOM 12170 O O . GLY A 1 40 ? 11.439 17.423 5.394 1.00 0.00 40 GLY A O 19
ATOM 12174 N N . PRO A 1 41 ? 13.082 18.373 6.607 1.00 0.00 41 PRO A N 19
ATOM 12175 C CA . PRO A 1 41 ? 13.755 18.987 5.458 1.00 0.00 41 PRO A CA 19
ATOM 12176 C C . PRO A 1 41 ? 14.423 17.954 4.557 1.00 0.00 41 PRO A C 19
ATOM 12177 O O . PRO A 1 41 ? 14.777 18.248 3.416 1.00 0.00 41 PRO A O 19
ATOM 12188 N N . SER A 1 42 ? 14.591 16.743 5.078 1.00 0.00 42 SER A N 19
ATOM 12189 C CA . SER A 1 42 ? 15.220 15.666 4.321 1.00 0.00 42 SER A CA 19
ATOM 12190 C C . SER A 1 42 ? 14.353 15.257 3.135 1.00 0.00 42 SER A C 19
ATOM 12191 O O . SER A 1 42 ? 13.144 15.067 3.272 1.00 0.00 42 SER A O 19
ATOM 12199 N N . SER A 1 43 ? 14.979 15.124 1.970 1.00 0.00 43 SER A N 19
ATOM 12200 C CA . SER A 1 43 ? 14.264 14.741 0.758 1.00 0.00 43 SER A CA 19
ATOM 12201 C C . SER A 1 43 ? 12.854 15.323 0.752 1.00 0.00 43 SER A C 19
ATOM 12202 O O . SER A 1 43 ? 11.883 14.624 0.466 1.00 0.00 43 SER A O 19
ATOM 12210 N N . GLY A 1 44 ? 12.750 16.610 1.070 1.00 0.00 44 GLY A N 19
ATOM 12211 C CA . GLY A 1 44 ? 11.455 17.265 1.096 1.00 0.00 44 GLY A CA 19
ATOM 12212 C C . GLY A 1 44 ? 10.363 16.371 1.647 1.00 0.00 44 GLY A C 19
ATOM 12213 O O . GLY A 1 44 ? 10.627 15.605 2.573 1.00 0.00 44 GLY A O 19
ATOM 12218 N N . GLY A 1 1 ? -28.140 -7.866 24.649 1.00 0.00 1 GLY A N 20
ATOM 12219 C CA . GLY A 1 1 ? -28.269 -7.403 23.280 1.00 0.00 1 GLY A CA 20
ATOM 12220 C C . GLY A 1 1 ? -27.085 -7.798 22.420 1.00 0.00 1 GLY A C 20
ATOM 12221 O O . GLY A 1 1 ? -26.264 -8.621 22.823 1.00 0.00 1 GLY A O 20
ATOM 12225 N N . SER A 1 2 ? -26.998 -7.212 21.230 1.00 0.00 2 SER A N 20
ATOM 12226 C CA . SER A 1 2 ? -25.909 -7.512 20.308 1.00 0.00 2 SER A CA 20
ATOM 12227 C C . SER A 1 2 ? -25.841 -6.475 19.192 1.00 0.00 2 SER A C 20
ATOM 12228 O O . SER A 1 2 ? -26.839 -6.193 18.529 1.00 0.00 2 SER A O 20
ATOM 12236 N N . SER A 1 3 ? -24.655 -5.909 18.990 1.00 0.00 3 SER A N 20
ATOM 12237 C CA . SER A 1 3 ? -24.456 -4.899 17.957 1.00 0.00 3 SER A CA 20
ATOM 12238 C C . SER A 1 3 ? -23.064 -5.018 17.343 1.00 0.00 3 SER A C 20
ATOM 12239 O O . SER A 1 3 ? -22.073 -5.190 18.051 1.00 0.00 3 SER A O 20
ATOM 12247 N N . GLY A 1 4 ? -22.999 -4.925 16.018 1.00 0.00 4 GLY A N 20
ATOM 12248 C CA . GLY A 1 4 ? -21.726 -5.025 15.329 1.00 0.00 4 GLY A CA 20
ATOM 12249 C C . GLY A 1 4 ? -21.662 -6.220 14.399 1.00 0.00 4 GLY A C 20
ATOM 12250 O O . GLY A 1 4 ? -22.141 -6.161 13.266 1.00 0.00 4 GLY A O 20
ATOM 12254 N N . SER A 1 5 ? -21.067 -7.309 14.876 1.00 0.00 5 SER A N 20
ATOM 12255 C CA . SER A 1 5 ? -20.937 -8.521 14.077 1.00 0.00 5 SER A CA 20
ATOM 12256 C C . SER A 1 5 ? -20.159 -8.246 12.794 1.00 0.00 5 SER A C 20
ATOM 12257 O O . SER A 1 5 ? -20.515 -8.735 11.722 1.00 0.00 5 SER A O 20
ATOM 12265 N N . SER A 1 6 ? -19.094 -7.459 12.912 1.00 0.00 6 SER A N 20
ATOM 12266 C CA . SER A 1 6 ? -18.267 -7.114 11.762 1.00 0.00 6 SER A CA 20
ATOM 12267 C C . SER A 1 6 ? -17.378 -8.287 11.361 1.00 0.00 6 SER A C 20
ATOM 12268 O O . SER A 1 6 ? -16.281 -8.458 11.889 1.00 0.00 6 SER A O 20
ATOM 12276 N N . GLY A 1 7 ? -17.862 -9.094 10.421 1.00 0.00 7 GLY A N 20
ATOM 12277 C CA . GLY A 1 7 ? -17.100 -10.241 9.964 1.00 0.00 7 GLY A CA 20
ATOM 12278 C C . GLY A 1 7 ? -16.349 -9.963 8.677 1.00 0.00 7 GLY A C 20
ATOM 12279 O O . GLY A 1 7 ? -16.865 -10.199 7.584 1.00 0.00 7 GLY A O 20
ATOM 12283 N N . THR A 1 8 ? -15.126 -9.458 8.804 1.00 0.00 8 THR A N 20
ATOM 12284 C CA . THR A 1 8 ? -14.303 -9.145 7.642 1.00 0.00 8 THR A CA 20
ATOM 12285 C C . THR A 1 8 ? -13.755 -10.413 6.999 1.00 0.00 8 THR A C 20
ATOM 12286 O O . THR A 1 8 ? -13.194 -11.273 7.678 1.00 0.00 8 THR A O 20
ATOM 12297 N N . ASP A 1 9 ? -13.919 -10.523 5.685 1.00 0.00 9 ASP A N 20
ATOM 12298 C CA . ASP A 1 9 ? -13.438 -11.687 4.949 1.00 0.00 9 ASP A CA 20
ATOM 12299 C C . ASP A 1 9 ? -12.529 -11.265 3.799 1.00 0.00 9 ASP A C 20
ATOM 12300 O O . ASP A 1 9 ? -11.407 -11.753 3.670 1.00 0.00 9 ASP A O 20
ATOM 12309 N N . SER A 1 10 ? -13.022 -10.355 2.965 1.00 0.00 10 SER A N 20
ATOM 12310 C CA . SER A 1 10 ? -12.257 -9.870 1.823 1.00 0.00 10 SER A CA 20
ATOM 12311 C C . SER A 1 10 ? -11.369 -8.695 2.222 1.00 0.00 10 SER A C 20
ATOM 12312 O O . SER A 1 10 ? -11.404 -7.635 1.598 1.00 0.00 10 SER A O 20
ATOM 12320 N N . LYS A 1 11 ? -10.574 -8.892 3.268 1.00 0.00 11 LYS A N 20
ATOM 12321 C CA . LYS A 1 11 ? -9.675 -7.851 3.753 1.00 0.00 11 LYS A CA 20
ATOM 12322 C C . LYS A 1 11 ? -8.710 -7.411 2.657 1.00 0.00 11 LYS A C 20
ATOM 12323 O O . LYS A 1 11 ? -8.468 -8.146 1.699 1.00 0.00 11 LYS A O 20
ATOM 12342 N N . SER A 1 12 ? -8.161 -6.210 2.805 1.00 0.00 12 SER A N 20
ATOM 12343 C CA . SER A 1 12 ? -7.223 -5.672 1.826 1.00 0.00 12 SER A CA 20
ATOM 12344 C C . SER A 1 12 ? -6.506 -4.444 2.378 1.00 0.00 12 SER A C 20
ATOM 12345 O O . SER A 1 12 ? -6.997 -3.785 3.295 1.00 0.00 12 SER A O 20
ATOM 12353 N N . TYR A 1 13 ? -5.342 -4.143 1.813 1.00 0.00 13 TYR A N 20
ATOM 12354 C CA . TYR A 1 13 ? -4.555 -2.996 2.250 1.00 0.00 13 TYR A CA 20
ATOM 12355 C C . TYR A 1 13 ? -4.555 -1.900 1.188 1.00 0.00 13 TYR A C 20
ATOM 12356 O O . TYR A 1 13 ? -4.012 -2.077 0.099 1.00 0.00 13 TYR A O 20
ATOM 12374 N N . ASN A 1 14 ? -5.167 -0.767 1.517 1.00 0.00 14 ASN A N 20
ATOM 12375 C CA . ASN A 1 14 ? -5.238 0.359 0.593 1.00 0.00 14 ASN A CA 20
ATOM 12376 C C . ASN A 1 14 ? -4.364 1.513 1.073 1.00 0.00 14 ASN A C 20
ATOM 12377 O O . ASN A 1 14 ? -4.152 1.688 2.274 1.00 0.00 14 ASN A O 20
ATOM 12388 N N . CYS A 1 15 ? -3.859 2.298 0.128 1.00 0.00 15 CYS A N 20
ATOM 12389 C CA . CYS A 1 15 ? -3.007 3.436 0.454 1.00 0.00 15 CYS A CA 20
ATOM 12390 C C . CYS A 1 15 ? -3.841 4.616 0.945 1.00 0.00 15 CYS A C 20
ATOM 12391 O O . CYS A 1 15 ? -4.690 5.134 0.222 1.00 0.00 15 CYS A O 20
ATOM 12398 N N . ASN A 1 16 ? -3.590 5.036 2.182 1.00 0.00 16 ASN A N 20
ATOM 12399 C CA . ASN A 1 16 ? -4.317 6.154 2.771 1.00 0.00 16 ASN A CA 20
ATOM 12400 C C . ASN A 1 16 ? -3.569 7.465 2.552 1.00 0.00 16 ASN A C 20
ATOM 12401 O O . ASN A 1 16 ? -3.448 8.282 3.465 1.00 0.00 16 ASN A O 20
ATOM 12412 N N . GLU A 1 17 ? -3.070 7.659 1.335 1.00 0.00 17 GLU A N 20
ATOM 12413 C CA . GLU A 1 17 ? -2.333 8.871 0.997 1.00 0.00 17 GLU A CA 20
ATOM 12414 C C . GLU A 1 17 ? -2.793 9.430 -0.347 1.00 0.00 17 GLU A C 20
ATOM 12415 O O . GLU A 1 17 ? -2.934 10.642 -0.513 1.00 0.00 17 GLU A O 20
ATOM 12427 N N . CYS A 1 18 ? -3.024 8.538 -1.304 1.00 0.00 18 CYS A N 20
ATOM 12428 C CA . CYS A 1 18 ? -3.467 8.939 -2.634 1.00 0.00 18 CYS A CA 20
ATOM 12429 C C . CYS A 1 18 ? -4.819 8.316 -2.968 1.00 0.00 18 CYS A C 20
ATOM 12430 O O . CYS A 1 18 ? -5.712 8.985 -3.486 1.00 0.00 18 CYS A O 20
ATOM 12437 N N . GLY A 1 19 ? -4.962 7.029 -2.668 1.00 0.00 19 GLY A N 20
ATOM 12438 C CA . GLY A 1 19 ? -6.207 6.336 -2.944 1.00 0.00 19 GLY A CA 20
ATOM 12439 C C . GLY A 1 19 ? -6.007 5.103 -3.802 1.00 0.00 19 GLY A C 20
ATOM 12440 O O . GLY A 1 19 ? -6.758 4.868 -4.749 1.00 0.00 19 GLY A O 20
ATOM 12444 N N . LYS A 1 20 ? -4.991 4.313 -3.472 1.00 0.00 20 LYS A N 20
ATOM 12445 C CA . LYS A 1 20 ? -4.693 3.097 -4.220 1.00 0.00 20 LYS A CA 20
ATOM 12446 C C . LYS A 1 20 ? -5.150 1.861 -3.452 1.00 0.00 20 LYS A C 20
ATOM 12447 O O . LYS A 1 20 ? -5.556 1.953 -2.294 1.00 0.00 20 LYS A O 20
ATOM 12466 N N . ALA A 1 21 ? -5.080 0.705 -4.104 1.00 0.00 21 ALA A N 20
ATOM 12467 C CA . ALA A 1 21 ? -5.484 -0.549 -3.481 1.00 0.00 21 ALA A CA 20
ATOM 12468 C C . ALA A 1 21 ? -4.533 -1.680 -3.858 1.00 0.00 21 ALA A C 20
ATOM 12469 O O . ALA A 1 21 ? -4.112 -1.793 -5.009 1.00 0.00 21 ALA A O 20
ATOM 12476 N N . PHE A 1 22 ? -4.197 -2.515 -2.880 1.00 0.00 22 PHE A N 20
ATOM 12477 C CA . PHE A 1 22 ? -3.294 -3.637 -3.109 1.00 0.00 22 PHE A CA 20
ATOM 12478 C C . PHE A 1 22 ? -3.836 -4.912 -2.469 1.00 0.00 22 PHE A C 20
ATOM 12479 O O . PHE A 1 22 ? -4.608 -4.860 -1.510 1.00 0.00 22 PHE A O 20
ATOM 12496 N N . THR A 1 23 ? -3.427 -6.057 -3.005 1.00 0.00 23 THR A N 20
ATOM 12497 C CA . THR A 1 23 ? -3.872 -7.345 -2.489 1.00 0.00 23 THR A CA 20
ATOM 12498 C C . THR A 1 23 ? -2.952 -7.840 -1.379 1.00 0.00 23 THR A C 20
ATOM 12499 O O . THR A 1 23 ? -3.410 -8.401 -0.384 1.00 0.00 23 THR A O 20
ATOM 12510 N N . ARG A 1 24 ? -1.652 -7.628 -1.556 1.00 0.00 24 ARG A N 20
ATOM 12511 C CA . ARG A 1 24 ? -0.667 -8.054 -0.569 1.00 0.00 24 ARG A CA 20
ATOM 12512 C C . ARG A 1 24 ? -0.302 -6.904 0.365 1.00 0.00 24 ARG A C 20
ATOM 12513 O O . ARG A 1 24 ? -0.789 -5.784 0.207 1.00 0.00 24 ARG A O 20
ATOM 12534 N N . ILE A 1 25 ? 0.558 -7.189 1.338 1.00 0.00 25 ILE A N 20
ATOM 12535 C CA . ILE A 1 25 ? 0.988 -6.179 2.297 1.00 0.00 25 ILE A CA 20
ATOM 12536 C C . ILE A 1 25 ? 2.228 -5.444 1.801 1.00 0.00 25 ILE A C 20
ATOM 12537 O O . ILE A 1 25 ? 2.329 -4.222 1.921 1.00 0.00 25 ILE A O 20
ATOM 12553 N N . PHE A 1 26 ? 3.171 -6.195 1.242 1.00 0.00 26 PHE A N 20
ATOM 12554 C CA . PHE A 1 26 ? 4.406 -5.615 0.726 1.00 0.00 26 PHE A CA 20
ATOM 12555 C C . PHE A 1 26 ? 4.119 -4.671 -0.437 1.00 0.00 26 PHE A C 20
ATOM 12556 O O . PHE A 1 26 ? 4.496 -3.499 -0.408 1.00 0.00 26 PHE A O 20
ATOM 12573 N N . HIS A 1 27 ? 3.449 -5.190 -1.461 1.00 0.00 27 HIS A N 20
ATOM 12574 C CA . HIS A 1 27 ? 3.110 -4.394 -2.636 1.00 0.00 27 HIS A CA 20
ATOM 12575 C C . HIS A 1 27 ? 2.711 -2.976 -2.235 1.00 0.00 27 HIS A C 20
ATOM 12576 O O . HIS A 1 27 ? 2.847 -2.037 -3.020 1.00 0.00 27 HIS A O 20
ATOM 12590 N N . LEU A 1 28 ? 2.219 -2.830 -1.010 1.00 0.00 28 LEU A N 20
ATOM 12591 C CA . LEU A 1 28 ? 1.799 -1.527 -0.505 1.00 0.00 28 LEU A CA 20
ATOM 12592 C C . LEU A 1 28 ? 2.996 -0.729 0.002 1.00 0.00 28 LEU A C 20
ATOM 12593 O O . LEU A 1 28 ? 3.288 0.358 -0.498 1.00 0.00 28 LEU A O 20
ATOM 12609 N N . THR A 1 29 ? 3.687 -1.275 0.997 1.00 0.00 29 THR A N 20
ATOM 12610 C CA . THR A 1 29 ? 4.852 -0.615 1.572 1.00 0.00 29 THR A CA 20
ATOM 12611 C C . THR A 1 29 ? 5.779 -0.090 0.481 1.00 0.00 29 THR A C 20
ATOM 12612 O O . THR A 1 29 ? 6.303 1.020 0.580 1.00 0.00 29 THR A O 20
ATOM 12623 N N . ARG A 1 30 ? 5.978 -0.894 -0.558 1.00 0.00 30 ARG A N 20
ATOM 12624 C CA . ARG A 1 30 ? 6.842 -0.509 -1.667 1.00 0.00 30 ARG A CA 20
ATOM 12625 C C . ARG A 1 30 ? 6.267 0.689 -2.416 1.00 0.00 30 ARG A C 20
ATOM 12626 O O . ARG A 1 30 ? 7.006 1.495 -2.981 1.00 0.00 30 ARG A O 20
ATOM 12647 N N . HIS A 1 31 ? 4.942 0.799 -2.416 1.00 0.00 31 HIS A N 20
ATOM 12648 C CA . HIS A 1 31 ? 4.266 1.899 -3.095 1.00 0.00 31 HIS A CA 20
ATOM 12649 C C . HIS A 1 31 ? 4.413 3.197 -2.306 1.00 0.00 31 HIS A C 20
ATOM 12650 O O . HIS A 1 31 ? 4.641 4.261 -2.882 1.00 0.00 31 HIS A O 20
ATOM 12664 N N . GLN A 1 32 ? 4.281 3.100 -0.987 1.00 0.00 32 GLN A N 20
ATOM 12665 C CA . GLN A 1 32 ? 4.397 4.267 -0.121 1.00 0.00 32 GLN A CA 20
ATOM 12666 C C . GLN A 1 32 ? 5.704 5.009 -0.380 1.00 0.00 32 GLN A C 20
ATOM 12667 O O . GLN A 1 32 ? 5.870 6.158 0.029 1.00 0.00 32 GLN A O 20
ATOM 12681 N N . LYS A 1 33 ? 6.631 4.345 -1.062 1.00 0.00 33 LYS A N 20
ATOM 12682 C CA . LYS A 1 33 ? 7.924 4.941 -1.377 1.00 0.00 33 LYS A CA 20
ATOM 12683 C C . LYS A 1 33 ? 7.747 6.278 -2.089 1.00 0.00 33 LYS A C 20
ATOM 12684 O O . LYS A 1 33 ? 8.568 7.184 -1.940 1.00 0.00 33 LYS A O 20
ATOM 12703 N N . ILE A 1 34 ? 6.672 6.395 -2.860 1.00 0.00 34 ILE A N 20
ATOM 12704 C CA . ILE A 1 34 ? 6.387 7.623 -3.592 1.00 0.00 34 ILE A CA 20
ATOM 12705 C C . ILE A 1 34 ? 5.585 8.599 -2.738 1.00 0.00 34 ILE A C 20
ATOM 12706 O O . ILE A 1 34 ? 5.013 9.563 -3.248 1.00 0.00 34 ILE A O 20
ATOM 12722 N N . HIS A 1 35 ? 5.549 8.344 -1.434 1.00 0.00 35 HIS A N 20
ATOM 12723 C CA . HIS A 1 35 ? 4.818 9.202 -0.507 1.00 0.00 35 HIS A CA 20
ATOM 12724 C C . HIS A 1 35 ? 5.709 9.627 0.656 1.00 0.00 35 HIS A C 20
ATOM 12725 O O . HIS A 1 35 ? 5.262 9.702 1.801 1.00 0.00 35 HIS A O 20
ATOM 12739 N N . THR A 1 36 ? 6.975 9.905 0.355 1.00 0.00 36 THR A N 20
ATOM 12740 C CA . THR A 1 36 ? 7.929 10.321 1.375 1.00 0.00 36 THR A CA 20
ATOM 12741 C C . THR A 1 36 ? 7.521 11.650 2.001 1.00 0.00 36 THR A C 20
ATOM 12742 O O . THR A 1 36 ? 6.936 12.506 1.336 1.00 0.00 36 THR A O 20
ATOM 12753 N N . ARG A 1 37 ? 7.833 11.816 3.282 1.00 0.00 37 ARG A N 20
ATOM 12754 C CA . ARG A 1 37 ? 7.497 13.042 3.997 1.00 0.00 37 ARG A CA 20
ATOM 12755 C C . ARG A 1 37 ? 8.760 13.779 4.433 1.00 0.00 37 ARG A C 20
ATOM 12756 O O . ARG A 1 37 ? 9.577 13.244 5.183 1.00 0.00 37 ARG A O 20
ATOM 12777 N N . LYS A 1 38 ? 8.913 15.011 3.959 1.00 0.00 38 LYS A N 20
ATOM 12778 C CA . LYS A 1 38 ? 10.075 15.823 4.300 1.00 0.00 38 LYS A CA 20
ATOM 12779 C C . LYS A 1 38 ? 9.676 16.997 5.189 1.00 0.00 38 LYS A C 20
ATOM 12780 O O . LYS A 1 38 ? 9.340 18.074 4.698 1.00 0.00 38 LYS A O 20
ATOM 12799 N N . SER A 1 39 ? 9.717 16.780 6.500 1.00 0.00 39 SER A N 20
ATOM 12800 C CA . SER A 1 39 ? 9.358 17.819 7.458 1.00 0.00 39 SER A CA 20
ATOM 12801 C C . SER A 1 39 ? 10.437 18.896 7.521 1.00 0.00 39 SER A C 20
ATOM 12802 O O . SER A 1 39 ? 10.139 20.090 7.518 1.00 0.00 39 SER A O 20
ATOM 12810 N N . GLY A 1 40 ? 11.693 18.464 7.580 1.00 0.00 40 GLY A N 20
ATOM 12811 C CA . GLY A 1 40 ? 12.798 19.403 7.643 1.00 0.00 40 GLY A CA 20
ATOM 12812 C C . GLY A 1 40 ? 14.129 18.754 7.317 1.00 0.00 40 GLY A C 20
ATOM 12813 O O . GLY A 1 40 ? 14.192 17.709 6.670 1.00 0.00 40 GLY A O 20
ATOM 12817 N N . PRO A 1 41 ? 15.224 19.382 7.771 1.00 0.00 41 PRO A N 20
ATOM 12818 C CA . PRO A 1 41 ? 16.580 18.878 7.535 1.00 0.00 41 PRO A CA 20
ATOM 12819 C C . PRO A 1 41 ? 16.869 17.601 8.317 1.00 0.00 41 PRO A C 20
ATOM 12820 O O . PRO A 1 41 ? 16.589 17.518 9.513 1.00 0.00 41 PRO A O 20
ATOM 12831 N N . SER A 1 42 ? 17.430 16.608 7.635 1.00 0.00 42 SER A N 20
ATOM 12832 C CA . SER A 1 42 ? 17.753 15.334 8.266 1.00 0.00 42 SER A CA 20
ATOM 12833 C C . SER A 1 42 ? 18.669 15.540 9.468 1.00 0.00 42 SER A C 20
ATOM 12834 O O . SER A 1 42 ? 19.891 15.587 9.330 1.00 0.00 42 SER A O 20
ATOM 12842 N N . SER A 1 43 ? 18.069 15.662 10.647 1.00 0.00 43 SER A N 20
ATOM 12843 C CA . SER A 1 43 ? 18.829 15.867 11.875 1.00 0.00 43 SER A CA 20
ATOM 12844 C C . SER A 1 43 ? 19.453 14.559 12.352 1.00 0.00 43 SER A C 20
ATOM 12845 O O . SER A 1 43 ? 20.612 14.526 12.765 1.00 0.00 43 SER A O 20
ATOM 12853 N N . GLY A 1 44 ? 18.676 13.483 12.291 1.00 0.00 44 GLY A N 20
ATOM 12854 C CA . GLY A 1 44 ? 19.168 12.187 12.720 1.00 0.00 44 GLY A CA 20
ATOM 12855 C C . GLY A 1 44 ? 18.182 11.070 12.441 1.00 0.00 44 GLY A C 20
ATOM 12856 O O . GLY A 1 44 ? 17.140 11.015 13.092 1.00 0.00 44 GLY A O 20
#

Secondary structure (DSSP, 8-state):
------------EEETTTTEEESSSHHHHTTHHHH------S--

Nearest PDB structures (foldseek):
  2emv-assembly1_A  TM=5.709E-01  e=1.251E-03  Homo sapiens
  2emi-assembly1_A  TM=5.820E-01  e=1.251E-03  Homo sapiens
  2emb-assembly1_A  TM=6.043E-01  e=3.600E-03  Homo sapiens
  2ytp-assembly1_A  TM=5.608E-01  e=1.441E-03  Homo sapiens
  2ept-assembly1_A  TM=6.506E-01  e=6.325E-03  Homo sapiens

Foldseek 3Di:
DDDDPPDDDQDWDFDPPPTGTDRDDVVRVVVCVVVDDDPDPPPD

CATH classification: 3.30.160.60

Radius of gyration: 18.43 Å; Cα contacts (8 Å, |Δi|>4): 21; chains: 1; bounding box: 57×35×17 Å

Sequence (44 aa):
GSSGSSGTDSKSYNCNECGKAFTRIFHLTRHQKIHTRKSGPSSGGSSGSSGTDSKSYNCNECGKAFTRIFHLTRHQKIHTRKSGPSSGGSSGSSGTDSKSYNCNECGKAFTRIFHLTRHQKIHTRKSGPSSGGSSGSSGTDSKSYNCNECGKAFTRIFHLTRHQKIHTRKSGPSSGGSSGSSGTDSKSYNCNECGKAFTRIFHLTRHQKIHTRKSGPSSGGSSGSSGTDSKSYNCNECGKAFTRIFHLTRHQKIHTRKSGPSSGGSSGSSGTDSKSYNCNECGKAFTRIFHLTRHQKIHTRKSGPSSGGSSGSSGTDSKSYNCNECGKAFTRIFHLTRHQKIHTRKSGPSSGGSSGSSGTDSKSYNCNECGKAFTRIFHLTRHQKIHTRKSGPSSGGSSGSSGTDSKSYNCNECGKAFTRIFHLTRHQKIHTRKSGPSSGGSSGSSGTDSKSYNCNECGKAFTRIFHLTRHQKIHTRKSGPSSGGSSGSSGTDSKSYNCNECGKAFTRIFHLTRHQKIHTRKSGPSSGGSSGSSGTDSKSYNCNECGKAFTRIFHLTRHQKIHTRKSGPSSGGSSGSSGTDSKSYNCNECGKAFTRIFHLTRHQKIHTRKSGPSSGGSSGSSGTDSKSYNCNECGKAFTRIFHLTRHQKIHTRKSGPSSGGSSGSSGTDSKSYNCNECGKAFTRIFHLTRHQKIHTRKSGPSSGGSSGSSGTDSKSYNCNECGKAFTRIFHLTRHQKIHTRKSGPSSGGSSGSSGTDSKSYNCNECGKAFTRIFHLTRHQKIHTRKSGPSSGGSSGSSGTDSKSYNCNECGKAFTRIFHLTRHQKIHTRKSGPSSGGSSGSSGTDSKSYNCNECGKAFTRIFHLTRHQKIHTRKSGPSSG

Solvent-accessible surface area: 4509 Å² total; per-residue (Å²): 126,120,126,68,122,115,83,137,142,88,187,71,86,84,3,132,111,79,68,113,81,29,110,138,90,126,72,20,86,154,27,60,150,136,47,92,202,185,120,68,114,118,122,100

Organism: Homo sapiens (NCBI:txid9606)